Protein 3ZBH (pdb70)

CATH classification: 1.10.287.1060

Radius of gyration: 33.84 Å; Cα contacts (8 Å, |Δi|>4): 643; chains: 8; bounding box: 84×83×118 Å

Nearest PDB structures (foldseek):
  3zbh-assembly4_E  TM=1.011E+00  e=2.355E-11  Geobacillus thermodenitrificans
  3zbh-assembly2_G  TM=9.870E-01  e=6.440E-10  Geobacillus thermodenitrificans
  3o9o-assembly1_B  TM=9.271E-01  e=2.219E-05  Streptococcus agalactiae NEM316
  4j41-assembly1_A  TM=8.831E-01  e=7.360E-03  Bacillus anthracis str. Sterne
  4j41-assembly3_E  TM=8.533E-01  e=7.800E-03  Bacillus anthracis str. Sterne

Structure (mmCIF, N/CA/C/O backbone):
data_3ZBH
#
_entry.id   3ZBH
#
_cell.length_a   84.948
_cell.length_b   58.641
_cell.length_c   85.219
_cell.angle_alpha   90.00
_cell.angle_beta   112.36
_cell.angle_gamma   90.00
#
_symmetry.space_group_name_H-M   'P 1 21 1'
#
loop_
_entity.id
_entity.type
_entity.pdbx_description
1 polymer ESXA
2 non-polymer 'ACETATE ION'
3 non-polymer 'PHOSPHATE ION'
4 water water
#
loop_
_atom_site.group_PDB
_atom_site.id
_atom_site.type_symbol
_atom_site.label_atom_id
_atom_site.label_alt_id
_atom_site.label_comp_id
_atom_site.label_asym_id
_atom_site.label_entity_id
_atom_site.label_seq_id
_atom_site.pdbx_PDB_ins_code
_atom_site.Cartn_x
_atom_site.Cartn_y
_atom_site.Cartn_z
_atom_site.occupancy
_atom_site.B_iso_or_equiv
_atom_site.auth_seq_id
_atom_site.auth_comp_id
_atom_site.auth_asym_id
_atom_site.auth_atom_id
_atom_site.pdbx_PDB_model_num
ATOM 1 N N . LEU A 1 9 ? -22.883 18.627 -7.627 1.00 53.76 7 LEU A N 1
ATOM 2 C CA . LEU A 1 9 ? -22.688 17.572 -8.681 1.00 52.43 7 LEU A CA 1
ATOM 3 C C . LEU A 1 9 ? -23.978 16.797 -8.966 1.00 50.11 7 LEU A C 1
ATOM 4 O O . LEU A 1 9 ? -24.626 16.284 -8.043 1.00 45.09 7 LEU A O 1
ATOM 9 N N . THR A 1 10 ? -24.320 16.711 -10.252 1.00 47.90 8 THR A N 1
ATOM 10 C CA . THR A 1 10 ? -25.618 16.199 -10.712 1.00 48.39 8 THR A CA 1
ATOM 11 C C . THR A 1 10 ? -25.497 14.845 -11.420 1.00 47.17 8 THR A C 1
ATOM 12 O O . THR A 1 10 ? -24.430 14.523 -11.950 1.00 47.23 8 THR A O 1
ATOM 16 N N . PRO A 1 11 ? -26.592 14.051 -11.445 1.00 47.86 9 PRO A N 1
ATOM 17 C CA . PRO A 1 11 ? -26.568 12.830 -12.254 1.00 45.26 9 PRO A CA 1
ATOM 18 C C . PRO A 1 11 ? -26.129 13.127 -13.690 1.00 46.84 9 PRO A C 1
ATOM 19 O O . PRO A 1 11 ? -25.442 12.313 -14.302 1.00 42.93 9 PRO A O 1
ATOM 23 N N . GLU A 1 12 ? -26.496 14.298 -14.207 1.00 50.59 10 GLU A N 1
ATOM 24 C CA . GLU A 1 12 ? -26.085 14.688 -15.558 1.00 53.37 10 GLU A CA 1
ATOM 25 C C . GLU A 1 12 ? -24.580 14.886 -15.727 1.00 51.29 10 GLU A C 1
ATOM 26 O O . GLU A 1 12 ? -24.009 14.426 -16.713 1.00 56.18 10 GLU A O 1
ATOM 32 N N . GLU A 1 13 ? -23.955 15.568 -14.767 1.00 51.24 11 GLU A N 1
ATOM 33 C CA . GLU A 1 13 ? -22.492 15.667 -14.702 1.00 51.80 11 GLU A CA 1
ATOM 34 C C . GLU A 1 13 ? -21.869 14.274 -14.741 1.00 50.45 11 GLU A C 1
ATOM 35 O O . GLU A 1 13 ? -21.034 13.985 -15.609 1.00 48.31 11 GLU A O 1
ATOM 41 N N . LEU A 1 14 ? -22.311 13.415 -13.819 1.00 46.19 12 LEU A N 1
ATOM 42 C CA . LEU A 1 14 ? -21.773 12.063 -13.667 1.00 43.30 12 LEU A CA 1
ATOM 43 C C . LEU A 1 14 ? -21.893 11.228 -14.932 1.00 44.19 12 LEU A C 1
ATOM 44 O O . LEU A 1 14 ? -20.955 10.517 -15.296 1.00 44.24 12 LEU A O 1
ATOM 49 N N . ARG A 1 15 ? -23.038 11.312 -15.604 1.00 44.31 13 ARG A N 1
ATOM 50 C CA . ARG A 1 15 ? -23.242 10.582 -16.856 1.00 44.69 13 ARG A CA 1
ATOM 51 C C . ARG A 1 15 ? -22.341 11.065 -17.983 1.00 44.92 13 ARG A C 1
ATOM 52 O O . ARG A 1 15 ? -21.890 10.260 -18.794 1.00 47.38 13 ARG A O 1
ATOM 60 N N . GLY A 1 16 ? -22.087 12.374 -18.021 1.00 44.93 14 GLY A N 1
ATOM 61 C CA . GLY A 1 16 ? -21.165 12.971 -18.988 1.00 44.42 14 GLY A CA 1
ATOM 62 C C . GLY A 1 16 ? -19.761 12.429 -18.817 1.00 43.69 14 GLY A C 1
ATOM 63 O O . GLY A 1 16 ? -19.098 12.072 -19.801 1.00 42.94 14 GLY A O 1
ATOM 64 N N . VAL A 1 17 ? -19.312 12.355 -17.564 1.00 39.64 15 VAL A N 1
ATOM 65 C CA . VAL A 1 17 ? -18.006 11.775 -17.248 1.00 38.41 15 VAL A CA 1
ATOM 66 C C . VAL A 1 17 ? -17.985 10.258 -17.503 1.00 39.62 15 VAL A C 1
ATOM 67 O O . VAL A 1 17 ? -16.972 9.722 -17.966 1.00 39.39 15 VAL A O 1
ATOM 71 N N . ALA A 1 18 ? -19.096 9.581 -17.215 1.00 36.55 16 ALA A N 1
ATOM 72 C CA . ALA A 1 18 ? -19.218 8.152 -17.442 1.00 38.23 16 ALA A CA 1
ATOM 73 C C . ALA A 1 18 ? -18.947 7.798 -18.915 1.00 37.63 16 ALA A C 1
ATOM 74 O O . ALA A 1 18 ? -18.172 6.885 -19.201 1.00 34.78 16 ALA A O 1
ATOM 76 N N . ARG A 1 19 ? -19.574 8.531 -19.834 1.00 38.52 17 ARG A N 1
ATOM 77 C CA . ARG A 1 19 ? -19.378 8.308 -21.276 1.00 40.72 17 ARG A CA 1
ATOM 78 C C . ARG A 1 19 ? -17.996 8.673 -21.819 1.00 37.79 17 ARG A C 1
ATOM 79 O O . ARG A 1 19 ? -17.556 8.085 -22.794 1.00 38.20 17 ARG A O 1
ATOM 87 N N . GLN A 1 20 ? -17.327 9.643 -21.206 1.00 37.63 18 GLN A N 1
ATOM 88 C CA . GLN A 1 20 ? -15.924 9.931 -21.527 1.00 38.28 18 GLN A CA 1
ATOM 89 C C . GLN A 1 20 ? -15.100 8.685 -21.276 1.00 37.20 18 GLN A C 1
ATOM 90 O O . GLN A 1 20 ? -14.306 8.285 -22.133 1.00 35.33 18 GLN A O 1
ATOM 96 N N . TYR A 1 21 ? -15.287 8.080 -20.096 1.00 34.47 19 TYR A N 1
ATOM 97 C CA . TYR A 1 21 ? -14.600 6.825 -19.748 1.00 32.58 19 TYR A CA 1
ATOM 98 C C . TYR A 1 21 ? -14.953 5.661 -20.675 1.00 35.43 19 TYR A C 1
ATOM 99 O O . TYR A 1 21 ? -14.063 4.890 -21.063 1.00 33.00 19 TYR A O 1
ATOM 108 N N . ASN A 1 22 ? -16.231 5.539 -21.041 1.00 35.50 20 ASN A N 1
ATOM 109 C CA . ASN A 1 22 ? -16.650 4.498 -21.993 1.00 40.10 20 ASN A CA 1
ATOM 110 C C . ASN A 1 22 ? -16.087 4.714 -23.405 1.00 35.40 20 ASN A C 1
ATOM 111 O O . ASN A 1 22 ? -15.667 3.769 -24.046 1.00 37.60 20 ASN A O 1
ATOM 116 N N . VAL A 1 23 ? -16.077 5.958 -23.871 1.00 36.32 21 VAL A N 1
ATOM 117 C CA . VAL A 1 23 ? -15.455 6.310 -25.146 1.00 35.73 21 VAL A CA 1
ATOM 118 C C . VAL A 1 23 ? -13.961 5.925 -25.160 1.00 33.82 21 VAL A C 1
ATOM 119 O O . VAL A 1 23 ? -13.491 5.254 -26.092 1.00 31.08 21 VAL A O 1
ATOM 123 N N . GLU A 1 24 ? -13.231 6.332 -24.125 1.00 31.75 22 GLU A N 1
ATOM 124 C CA . GLU A 1 24 ? -11.779 6.046 -24.043 1.00 30.29 22 GLU A CA 1
ATOM 125 C C . GLU A 1 24 ? -11.487 4.546 -23.906 1.00 29.10 22 GLU A C 1
ATOM 126 O O . GLU A 1 24 ? -10.540 4.018 -24.530 1.00 26.76 22 GLU A O 1
ATOM 132 N N . SER A 1 25 ? -12.314 3.851 -23.119 1.00 27.32 23 SER A N 1
ATOM 133 C CA . SER A 1 25 ? -12.257 2.395 -23.070 1.00 29.19 23 SER A CA 1
ATOM 134 C C . SER A 1 25 ? -12.292 1.770 -24.473 1.00 32.24 23 SER A C 1
ATOM 135 O O . SER A 1 25 ? -11.415 0.956 -24.829 1.00 31.71 23 SER A O 1
ATOM 138 N N . SER A 1 26 ? -13.299 2.127 -25.266 1.00 34.19 24 SER A N 1
ATOM 139 C CA . SER A 1 26 ? -13.375 1.557 -26.615 1.00 37.14 24 SER A CA 1
ATOM 140 C C . SER A 1 26 ? -12.287 2.088 -27.563 1.00 33.73 24 SER A C 1
ATOM 141 O O . SER A 1 26 ? -11.819 1.339 -28.424 1.00 34.15 24 SER A O 1
ATOM 144 N N . ASN A 1 27 ? -11.883 3.351 -27.412 1.00 32.36 25 ASN A N 1
ATOM 145 C CA . ASN A 1 27 ? -10.670 3.857 -28.092 1.00 32.91 25 ASN A CA 1
ATOM 146 C C . ASN A 1 27 ? -9.411 2.983 -27.861 1.00 30.53 25 ASN A C 1
ATOM 147 O O . ASN A 1 27 ? -8.601 2.781 -28.787 1.00 28.30 25 ASN A O 1
ATOM 152 N N . VAL A 1 28 ? -9.266 2.449 -26.649 1.00 28.90 26 VAL A N 1
ATOM 153 C CA . VAL A 1 28 ? -8.124 1.596 -26.310 1.00 28.54 26 VAL A CA 1
ATOM 154 C C . VAL A 1 28 ? -8.261 0.220 -26.974 1.00 31.70 26 VAL A C 1
ATOM 155 O O . VAL A 1 28 ? -7.297 -0.313 -27.522 1.00 26.77 26 VAL A O 1
ATOM 159 N N . THR A 1 29 ? -9.455 -0.365 -26.900 1.00 30.08 27 THR A N 1
ATOM 160 C CA . THR A 1 29 ? -9.712 -1.622 -27.592 1.00 31.05 27 THR A CA 1
ATOM 161 C C . THR A 1 29 ? -9.496 -1.492 -29.077 1.00 29.86 27 THR A C 1
ATOM 162 O O . THR A 1 29 ? -8.862 -2.360 -29.685 1.00 32.37 27 THR A O 1
ATOM 166 N N . GLU A 1 30 ? -10.019 -0.417 -29.661 1.00 29.88 28 GLU A N 1
ATOM 167 C CA . GLU A 1 30 ? -9.903 -0.180 -31.093 1.00 33.50 28 GLU A CA 1
ATOM 168 C C . GLU A 1 30 ? -8.442 0.054 -31.532 1.00 32.79 28 GLU A C 1
ATOM 169 O O . GLU A 1 30 ? -8.021 -0.405 -32.615 1.00 30.30 28 GLU A O 1
ATOM 175 N N . LEU A 1 31 ? -7.689 0.751 -30.688 1.00 29.95 29 LEU A N 1
ATOM 176 C CA . LEU A 1 31 ? -6.235 0.912 -30.879 1.00 30.71 29 LEU A CA 1
ATOM 177 C C . LEU A 1 31 ? -5.492 -0.429 -30.890 1.00 30.09 29 LEU A C 1
ATOM 178 O O . LEU A 1 31 ? -4.697 -0.678 -31.798 1.00 28.55 29 LEU A O 1
ATOM 183 N N . ILE A 1 32 ? -5.740 -1.273 -29.884 1.00 29.29 30 ILE A N 1
ATOM 184 C CA . ILE A 1 32 ? -5.116 -2.591 -29.810 1.00 30.39 30 ILE A CA 1
ATOM 185 C C . ILE A 1 32 ? -5.371 -3.371 -31.095 1.00 30.97 30 ILE A C 1
ATOM 186 O O . ILE A 1 32 ? -4.468 -4.058 -31.569 1.00 26.93 30 ILE A O 1
ATOM 191 N N . ALA A 1 33 ? -6.589 -3.256 -31.649 1.00 30.51 31 ALA A N 1
ATOM 192 C CA . ALA A 1 33 ? -6.950 -3.987 -32.865 1.00 31.11 31 ALA A CA 1
ATOM 193 C C . ALA A 1 33 ? -6.170 -3.454 -34.069 1.00 29.57 31 ALA A C 1
ATOM 194 O O . ALA A 1 33 ? -5.701 -4.233 -34.915 1.00 26.23 31 ALA A O 1
ATOM 196 N N . ARG A 1 34 ? -6.010 -2.137 -34.144 1.00 25.63 32 ARG A N 1
ATOM 197 C CA . ARG A 1 34 ? -5.228 -1.564 -35.232 1.00 26.82 32 ARG A CA 1
ATOM 198 C C . ARG A 1 34 ? -3.746 -1.982 -35.120 1.00 26.30 32 ARG A C 1
ATOM 199 O O . ARG A 1 34 ? -3.107 -2.316 -36.132 1.00 26.40 32 ARG A O 1
ATOM 207 N N . LEU A 1 35 ? -3.209 -1.981 -33.898 1.00 26.50 33 LEU A N 1
ATOM 208 C CA . LEU A 1 35 ? -1.794 -2.322 -33.654 1.00 24.56 33 LEU A CA 1
ATOM 209 C C . LEU A 1 35 ? -1.523 -3.825 -33.914 1.00 25.69 33 LEU A C 1
ATOM 210 O O . LEU A 1 35 ? -0.468 -4.209 -34.401 1.00 23.52 33 LEU A O 1
ATOM 215 N N . ASP A 1 36 ? -2.495 -4.656 -33.566 1.00 26.53 34 ASP A N 1
ATOM 216 C CA . ASP A 1 36 ? -2.452 -6.089 -33.884 1.00 30.35 34 ASP A CA 1
ATOM 217 C C . ASP A 1 36 ? -2.291 -6.329 -35.373 1.00 27.75 34 ASP A C 1
ATOM 218 O O . ASP A 1 36 ? -1.420 -7.083 -35.765 1.00 33.00 34 ASP A O 1
ATOM 223 N N . GLN A 1 37 ? -3.116 -5.689 -36.188 1.00 29.07 35 GLN A N 1
ATOM 224 C CA . GLN A 1 37 ? -3.004 -5.795 -37.632 1.00 33.12 35 GLN A CA 1
ATOM 225 C C . GLN A 1 37 ? -1.644 -5.254 -38.106 1.00 31.34 35 GLN A C 1
ATOM 226 O O . GLN A 1 37 ? -0.927 -5.915 -38.875 1.00 26.79 35 GLN A O 1
ATOM 232 N N . MET A 1 38 ? -1.282 -4.067 -37.626 1.00 25.66 36 MET A N 1
ATOM 233 C CA . MET A 1 38 ? 0.015 -3.474 -37.980 1.00 25.50 36 MET A CA 1
ATOM 234 C C . MET A 1 38 ? 1.209 -4.394 -37.652 1.00 24.59 36 MET A C 1
ATOM 235 O O . MET A 1 38 ? 2.115 -4.531 -38.471 1.00 26.78 36 MET A O 1
ATOM 240 N N . SER A 1 39 ? 1.217 -4.999 -36.470 1.00 24.84 37 SER A N 1
ATOM 241 C CA . SER A 1 39 ? 2.256 -5.949 -36.097 1.00 25.92 37 SER A CA 1
ATOM 242 C C . SER A 1 39 ? 2.358 -7.129 -37.106 1.00 26.91 37 SER A C 1
ATOM 243 O O . SER A 1 39 ? 3.454 -7.554 -37.488 1.00 23.22 37 SER A O 1
ATOM 246 N N . HIS A 1 40 ? 1.204 -7.594 -37.571 1.00 27.00 38 HIS A N 1
ATOM 247 C CA . HIS A 1 40 ? 1.158 -8.669 -38.568 1.00 29.68 38 HIS A CA 1
ATOM 248 C C . HIS A 1 40 ? 1.769 -8.213 -39.863 1.00 27.13 38 HIS A C 1
ATOM 249 O O . HIS A 1 40 ? 2.624 -8.899 -40.423 1.00 26.76 38 HIS A O 1
ATOM 256 N N . THR A 1 41 ? 1.375 -7.021 -40.316 1.00 26.05 39 THR A N 1
ATOM 257 C CA . THR A 1 41 ? 1.915 -6.413 -41.521 1.00 24.14 39 THR A CA 1
ATOM 258 C C . THR A 1 41 ? 3.436 -6.261 -41.412 1.00 23.80 39 THR A C 1
ATOM 259 O O . THR A 1 41 ? 4.188 -6.582 -42.363 1.00 20.82 39 THR A O 1
ATOM 263 N N . LEU A 1 42 ? 3.894 -5.830 -40.237 1.00 23.55 40 LEU A N 1
ATOM 264 C CA . LEU A 1 42 ? 5.323 -5.575 -40.028 1.00 23.17 40 LEU A CA 1
ATOM 265 C C . LEU A 1 42 ? 6.134 -6.860 -40.144 1.00 24.24 40 LEU A C 1
ATOM 266 O O . LEU A 1 42 ? 7.209 -6.873 -40.721 1.00 22.17 40 LEU A O 1
ATOM 271 N N . GLN A 1 43 ? 5.625 -7.951 -39.598 1.00 24.31 41 GLN A N 1
ATOM 272 C CA . GLN A 1 43 ? 6.284 -9.249 -39.802 1.00 27.08 41 GLN A CA 1
ATOM 273 C C . GLN A 1 43 ? 6.539 -9.641 -41.268 1.00 24.97 41 GLN A C 1
ATOM 274 O O . GLN A 1 43 ? 7.512 -10.345 -41.560 1.00 26.41 41 GLN A O 1
ATOM 280 N N . GLY A 1 44 ? 5.686 -9.198 -42.178 1.00 23.68 42 GLY A N 1
ATOM 281 C CA . GLY A 1 44 ? 5.870 -9.435 -43.612 1.00 24.99 42 GLY A CA 1
ATOM 282 C C . GLY A 1 44 ? 6.871 -8.501 -44.290 1.00 25.09 42 GLY A C 1
ATOM 283 O O . GLY A 1 44 ? 7.340 -8.762 -45.415 1.00 26.21 42 GLY A O 1
ATOM 284 N N . ILE A 1 45 ? 7.206 -7.401 -43.622 1.00 21.33 43 ILE A N 1
ATOM 285 C CA . ILE A 1 45 ? 8.067 -6.388 -44.241 1.00 19.68 43 ILE A CA 1
ATOM 286 C C . ILE A 1 45 ? 9.516 -6.672 -43.877 1.00 18.91 43 ILE A C 1
ATOM 287 O O . ILE A 1 45 ? 10.410 -6.543 -44.725 1.00 19.22 43 ILE A O 1
ATOM 292 N N . TRP A 1 46 ? 9.744 -7.010 -42.615 1.00 18.97 44 TRP A N 1
ATOM 293 C CA . TRP A 1 46 ? 11.091 -7.171 -42.114 1.00 20.22 44 TRP A CA 1
ATOM 294 C C . TRP A 1 46 ? 11.393 -8.567 -41.643 1.00 23.51 44 TRP A C 1
ATOM 295 O O . TRP A 1 46 ? 10.503 -9.315 -41.258 1.00 22.68 44 TRP A O 1
ATOM 306 N N . GLU A 1 47 ? 12.685 -8.866 -41.606 1.00 24.55 45 GLU A N 1
ATOM 307 C CA . GLU A 1 47 ? 13.197 -10.014 -40.866 1.00 28.78 45 GLU A CA 1
ATOM 308 C C . GLU A 1 47 ? 14.423 -9.546 -40.074 1.00 29.96 45 GLU A C 1
ATOM 309 O O . GLU A 1 47 ? 14.912 -8.423 -40.270 1.00 28.77 45 GLU A O 1
ATOM 315 N N . GLY A 1 48 ? 14.920 -10.403 -39.179 1.00 30.37 46 GLY A N 1
ATOM 316 C CA . GLY A 1 48 ? 16.199 -10.157 -38.529 1.00 31.04 46 GLY A CA 1
ATOM 317 C C . GLY A 1 48 ? 15.990 -9.634 -37.126 1.00 34.35 46 GLY A C 1
ATOM 318 O O . GLY A 1 48 ? 14.876 -9.279 -36.752 1.00 33.79 46 GLY A O 1
ATOM 319 N N . ALA A 1 49 ? 17.072 -9.557 -36.355 1.00 34.78 47 ALA A N 1
ATOM 320 C CA . ALA A 1 49 ? 16.970 -9.310 -34.921 1.00 34.89 47 ALA A CA 1
ATOM 321 C C . ALA A 1 49 ? 16.334 -7.968 -34.514 1.00 31.92 47 ALA A C 1
ATOM 322 O O . ALA A 1 49 ? 15.672 -7.891 -33.488 1.00 32.32 47 ALA A O 1
ATOM 324 N N . SER A 1 50 ? 16.534 -6.911 -35.292 1.00 33.60 48 SER A N 1
ATOM 325 C CA . SER A 1 50 ? 15.906 -5.631 -34.944 1.00 31.78 48 SER A CA 1
ATOM 326 C C . SER A 1 50 ? 14.384 -5.679 -34.995 1.00 29.90 48 SER A C 1
ATOM 327 O O . SER A 1 50 ? 13.709 -5.164 -34.084 1.00 27.35 48 SER A O 1
ATOM 330 N N . SER A 1 51 ? 13.838 -6.306 -36.039 1.00 28.54 49 SER A N 1
ATOM 331 C CA . SER A 1 51 ? 12.378 -6.510 -36.115 1.00 31.63 49 SER A CA 1
ATOM 332 C C . SER A 1 51 ? 11.834 -7.449 -35.029 1.00 31.05 49 SER A C 1
ATOM 333 O O . SER A 1 51 ? 10.761 -7.197 -34.477 1.00 29.79 49 SER A O 1
ATOM 336 N N A GLU A 1 52 ? 12.560 -8.530 -34.746 0.50 29.77 50 GLU A N 1
ATOM 337 N N B GLU A 1 52 ? 12.537 -8.539 -34.724 0.50 31.31 50 GLU A N 1
ATOM 338 C CA A GLU A 1 52 ? 12.180 -9.446 -33.667 0.50 29.12 50 GLU A CA 1
ATOM 339 C CA B GLU A 1 52 ? 12.052 -9.405 -33.642 0.50 31.43 50 GLU A CA 1
ATOM 340 C C A GLU A 1 52 ? 12.106 -8.729 -32.305 0.50 28.08 50 GLU A C 1
ATOM 341 C C B GLU A 1 52 ? 12.070 -8.698 -32.278 0.50 29.29 50 GLU A C 1
ATOM 342 O O A GLU A 1 52 ? 11.188 -8.968 -31.516 0.50 27.01 50 GLU A O 1
ATOM 343 O O B GLU A 1 52 ? 11.184 -8.924 -31.451 0.50 27.79 50 GLU A O 1
ATOM 354 N N . ALA A 1 53 ? 13.063 -7.838 -32.054 1.00 28.76 51 ALA A N 1
ATOM 355 C CA . ALA A 1 53 ? 13.130 -7.064 -30.797 1.00 29.60 51 ALA A CA 1
ATOM 356 C C . ALA A 1 53 ? 11.961 -6.072 -30.700 1.00 29.46 51 ALA A C 1
ATOM 357 O O . ALA A 1 53 ? 11.391 -5.891 -29.615 1.00 28.38 51 ALA A O 1
ATOM 359 N N . PHE A 1 54 ? 11.597 -5.456 -31.833 1.00 27.47 52 PHE A N 1
ATOM 360 C CA . PHE A 1 54 ? 10.424 -4.562 -31.881 1.00 25.75 52 PHE A CA 1
ATOM 361 C C . PHE A 1 54 ? 9.145 -5.358 -31.594 1.00 25.18 52 PHE A C 1
ATOM 362 O O . PHE A 1 54 ? 8.274 -4.934 -30.844 1.00 22.17 52 PHE A O 1
ATOM 370 N N . ILE A 1 55 ? 9.020 -6.534 -32.192 1.00 23.44 53 ILE A N 1
ATOM 371 C CA . ILE A 1 55 ? 7.768 -7.270 -32.067 1.00 25.67 53 ILE A CA 1
ATOM 372 C C . ILE A 1 55 ? 7.615 -7.788 -30.643 1.00 26.56 53 ILE A C 1
ATOM 373 O O . ILE A 1 55 ? 6.501 -7.824 -30.099 1.00 26.40 53 ILE A O 1
ATOM 378 N N . GLN A 1 56 ? 8.737 -8.190 -30.047 1.00 27.02 54 GLN A N 1
ATOM 379 C CA . GLN A 1 56 ? 8.748 -8.682 -28.665 1.00 30.17 54 GLN A CA 1
ATOM 380 C C . GLN A 1 56 ? 8.399 -7.569 -27.667 1.00 28.06 54 GLN A C 1
ATOM 381 O O . GLN A 1 56 ? 7.809 -7.817 -26.627 1.00 26.37 54 GLN A O 1
ATOM 387 N N . GLN A 1 57 ? 8.763 -6.344 -27.998 1.00 26.55 55 GLN A N 1
ATOM 388 C CA . GLN A 1 57 ? 8.381 -5.193 -27.164 1.00 26.03 55 GLN A CA 1
ATOM 389 C C . GLN A 1 57 ? 6.874 -4.953 -27.225 1.00 25.20 55 GLN A C 1
ATOM 390 O O . GLN A 1 57 ? 6.247 -4.733 -26.188 1.00 27.86 55 GLN A O 1
ATOM 396 N N . TYR A 1 58 ? 6.289 -5.008 -28.426 1.00 23.31 56 TYR A N 1
ATOM 397 C CA . TYR A 1 58 ? 4.854 -4.869 -28.597 1.00 26.08 56 TYR A CA 1
ATOM 398 C C . TYR A 1 58 ? 4.089 -5.932 -27.800 1.00 29.03 56 TYR A C 1
ATOM 399 O O . TYR A 1 58 ? 3.090 -5.625 -27.123 1.00 26.56 56 TYR A O 1
ATOM 408 N N . GLN A 1 59 ? 4.553 -7.186 -27.894 1.00 30.13 57 GLN A N 1
ATOM 409 C CA . GLN A 1 59 ? 3.959 -8.268 -27.098 1.00 32.95 57 GLN A CA 1
ATOM 410 C C . GLN A 1 59 ? 4.111 -8.047 -25.604 1.00 30.91 57 GLN A C 1
ATOM 411 O O . GLN A 1 59 ? 3.233 -8.390 -24.856 1.00 30.90 57 GLN A O 1
ATOM 417 N N . GLU A 1 60 ? 5.229 -7.483 -25.162 1.00 31.65 58 GLU A N 1
ATOM 418 C CA . GLU A 1 60 ? 5.407 -7.191 -23.746 1.00 33.93 58 GLU A CA 1
ATOM 419 C C . GLU A 1 60 ? 4.483 -6.065 -23.216 1.00 33.50 58 GLU A C 1
ATOM 420 O O . GLU A 1 60 ? 4.118 -6.064 -22.044 1.00 30.89 58 GLU A O 1
ATOM 426 N N . LEU A 1 61 ? 4.106 -5.128 -24.084 1.00 30.31 59 LEU A N 1
ATOM 427 C CA . LEU A 1 61 ? 3.323 -3.953 -23.678 1.00 29.97 59 LEU A CA 1
ATOM 428 C C . LEU A 1 61 ? 1.800 -4.145 -23.823 1.00 30.10 59 LEU A C 1
ATOM 429 O O . LEU A 1 61 ? 0.993 -3.564 -23.058 1.00 28.32 59 LEU A O 1
ATOM 434 N N . ARG A 1 62 ? 1.414 -4.973 -24.798 1.00 31.55 60 ARG A N 1
ATOM 435 C CA . ARG A 1 62 ? 0.020 -5.283 -25.100 1.00 33.78 60 ARG A CA 1
ATOM 436 C C . ARG A 1 62 ? -0.863 -5.595 -23.865 1.00 33.06 60 ARG A C 1
ATOM 437 O O . ARG A 1 62 ? -1.943 -5.016 -23.757 1.00 33.91 60 ARG A O 1
ATOM 445 N N . PRO A 1 63 ? -0.410 -6.475 -22.941 1.00 32.64 61 PRO A N 1
ATOM 446 C CA . PRO A 1 63 ? -1.232 -6.774 -21.737 1.00 34.14 61 PRO A CA 1
ATOM 447 C C . PRO A 1 63 ? -1.637 -5.519 -20.941 1.00 33.24 61 PRO A C 1
ATOM 448 O O . PRO A 1 63 ? -2.769 -5.431 -20.456 1.00 33.17 61 PRO A O 1
ATOM 452 N N . SER A 1 64 ? -0.723 -4.557 -20.821 1.00 30.96 62 SER A N 1
ATOM 453 C CA . SER A 1 64 ? -1.054 -3.257 -20.179 1.00 29.44 62 SER A CA 1
ATOM 454 C C . SER A 1 64 ? -2.191 -2.501 -20.833 1.00 27.42 62 SER A C 1
ATOM 455 O O . SER A 1 64 ? -3.001 -1.891 -20.137 1.00 27.20 62 SER A O 1
ATOM 458 N N . PHE A 1 65 ? -2.255 -2.535 -22.165 1.00 26.10 63 PHE A N 1
ATOM 459 C CA . PHE A 1 65 ? -3.354 -1.939 -22.916 1.00 26.64 63 PHE A CA 1
ATOM 460 C C . PHE A 1 65 ? -4.695 -2.630 -22.681 1.00 27.97 63 PHE A C 1
ATOM 461 O O . PHE A 1 65 ? -5.725 -1.960 -22.547 1.00 25.19 63 PHE A O 1
ATOM 469 N N . GLU A 1 66 ? -4.691 -3.970 -22.655 1.00 28.91 64 GLU A N 1
ATOM 470 C CA . GLU A 1 66 ? -5.917 -4.714 -22.343 1.00 29.66 64 GLU A CA 1
ATOM 471 C C . GLU A 1 66 ? -6.423 -4.346 -20.950 1.00 29.40 64 GLU A C 1
ATOM 472 O O . GLU A 1 66 ? -7.615 -4.071 -20.789 1.00 27.94 64 GLU A O 1
ATOM 478 N N . LYS A 1 67 ? -5.518 -4.295 -19.972 1.00 31.33 65 LYS A N 1
ATOM 479 C CA . LYS A 1 67 ? -5.856 -3.910 -18.596 1.00 33.68 65 LYS A CA 1
ATOM 480 C C . LYS A 1 67 ? -6.454 -2.496 -18.542 1.00 33.72 65 LYS A C 1
ATOM 481 O O . LYS A 1 67 ? -7.475 -2.272 -17.875 1.00 32.83 65 LYS A O 1
ATOM 487 N N . MET A 1 68 ? -5.833 -1.559 -19.258 1.00 28.42 66 MET A N 1
ATOM 488 C CA . MET A 1 68 ? -6.365 -0.181 -19.312 1.00 29.42 66 MET A CA 1
ATOM 489 C C . MET A 1 68 ? -7.788 -0.147 -19.834 1.00 29.15 66 MET A C 1
ATOM 490 O O . MET A 1 68 ? -8.638 0.490 -19.242 1.00 27.41 66 MET A O 1
ATOM 495 N N . ALA A 1 69 ? -8.075 -0.839 -20.940 1.00 29.45 67 ALA A N 1
ATOM 496 C CA . ALA A 1 69 ? -9.456 -0.848 -21.439 1.00 28.65 67 ALA A CA 1
ATOM 497 C C . ALA A 1 69 ? -10.432 -1.405 -20.391 1.00 30.12 67 ALA A C 1
ATOM 498 O O . ALA A 1 69 ? -11.535 -0.874 -20.269 1.00 29.24 67 ALA A O 1
ATOM 500 N N . VAL A 1 70 ? -10.020 -2.450 -19.661 1.00 29.25 68 VAL A N 1
ATOM 501 C CA . VAL A 1 70 ? -10.853 -3.016 -18.596 1.00 31.45 68 VAL A CA 1
ATOM 502 C C . VAL A 1 70 ? -11.074 -1.964 -17.489 1.00 31.56 68 VAL A C 1
ATOM 503 O O . VAL A 1 70 ? -12.220 -1.672 -17.138 1.00 31.54 68 VAL A O 1
ATOM 507 N N . LEU A 1 71 ? -9.977 -1.379 -16.982 1.00 32.62 69 LEU A N 1
ATOM 508 C CA . LEU A 1 71 ? -10.066 -0.322 -15.970 1.00 31.31 69 LEU A CA 1
ATOM 509 C C . LEU A 1 71 ? -11.019 0.811 -16.362 1.00 30.13 69 LEU A C 1
ATOM 510 O O . LEU A 1 71 ? -11.892 1.196 -15.558 1.00 30.04 69 LEU A O 1
ATOM 515 N N . LEU A 1 72 ? -10.878 1.340 -17.583 1.00 28.31 70 LEU A N 1
ATOM 516 C CA . LEU A 1 72 ? -11.715 2.447 -18.041 1.00 28.23 70 LEU A CA 1
ATOM 517 C C . LEU A 1 72 ? -13.189 2.095 -18.127 1.00 31.38 70 LEU A C 1
ATOM 518 O O . LEU A 1 72 ? -14.064 2.908 -17.799 1.00 28.12 70 LEU A O 1
ATOM 523 N N . ASN A 1 73 ? -13.473 0.874 -18.566 1.00 32.48 71 ASN A N 1
ATOM 524 C CA . ASN A 1 73 ? -14.854 0.445 -18.652 1.00 33.32 71 ASN A CA 1
ATOM 525 C C . ASN A 1 73 ? -15.538 0.328 -17.279 1.00 32.73 71 ASN A C 1
ATOM 526 O O . ASN A 1 73 ? -16.723 0.697 -17.147 1.00 31.76 71 ASN A O 1
ATOM 531 N N . GLU A 1 74 ? -14.809 -0.208 -16.292 1.00 31.92 72 GLU A N 1
ATOM 532 C CA . GLU A 1 74 ? -15.296 -0.338 -14.921 1.00 34.98 72 GLU A CA 1
ATOM 533 C C . GLU A 1 74 ? -15.629 1.044 -14.345 1.00 34.30 72 GLU A C 1
ATOM 534 O O . GLU A 1 74 ? -16.690 1.230 -13.748 1.00 32.10 72 GLU A O 1
ATOM 540 N N . VAL A 1 75 ? -14.732 2.011 -14.536 1.00 31.09 73 VAL A N 1
ATOM 541 C CA . VAL A 1 75 ? -14.993 3.370 -14.052 1.00 30.06 73 VAL A CA 1
ATOM 542 C C . VAL A 1 75 ? -16.275 3.903 -14.690 1.00 31.47 73 VAL A C 1
ATOM 543 O O . VAL A 1 75 ? -17.123 4.449 -13.994 1.00 31.83 73 VAL A O 1
ATOM 547 N N . GLY A 1 76 ? -16.434 3.695 -15.994 1.00 30.29 74 GLY A N 1
ATOM 548 C CA . GLY A 1 76 ? -17.604 4.178 -16.732 1.00 32.20 74 GLY A CA 1
ATOM 549 C C . GLY A 1 76 ? -18.901 3.593 -16.193 1.00 36.03 74 GLY A C 1
ATOM 550 O O . GLY A 1 76 ? -19.863 4.336 -15.905 1.00 35.27 74 GLY A O 1
ATOM 551 N N . GLN A 1 77 ? -18.930 2.265 -16.059 1.00 34.39 75 GLN A N 1
ATOM 552 C CA . GLN A 1 77 ? -20.060 1.565 -15.452 1.00 37.73 75 GLN A CA 1
ATOM 553 C C . GLN A 1 77 ? -20.401 2.091 -14.045 1.00 35.69 75 GLN A C 1
ATOM 554 O O . GLN A 1 77 ? -21.577 2.285 -13.738 1.00 35.54 75 GLN A O 1
ATOM 560 N N . GLN A 1 78 ? -19.384 2.314 -13.213 1.00 33.65 76 GLN A N 1
ATOM 561 C CA . GLN A 1 78 ? -19.575 2.772 -11.826 1.00 32.73 76 GLN A CA 1
ATOM 562 C C . GLN A 1 78 ? -20.095 4.196 -11.764 1.00 33.91 76 GLN A C 1
ATOM 563 O O . GLN A 1 78 ? -20.874 4.545 -10.860 1.00 30.70 76 GLN A O 1
ATOM 569 N N . LEU A 1 79 ? -19.638 5.028 -12.704 1.00 32.30 77 LEU A N 1
ATOM 570 C CA . LEU A 1 79 ? -20.115 6.414 -12.780 1.00 34.00 77 LEU A CA 1
ATOM 571 C C . LEU A 1 79 ? -21.586 6.412 -13.197 1.00 36.56 77 LEU A C 1
ATOM 572 O O . LEU A 1 79 ? -22.416 7.094 -12.576 1.00 32.62 77 LEU A O 1
ATOM 577 N N . HIS A 1 80 ? -21.910 5.626 -14.228 1.00 37.05 78 HIS A N 1
ATOM 578 C CA . HIS A 1 80 ? -23.302 5.399 -14.612 1.00 39.64 78 HIS A CA 1
ATOM 579 C C . HIS A 1 80 ? -24.134 4.960 -13.436 1.00 37.69 78 HIS A C 1
ATOM 580 O O . HIS A 1 80 ? -25.200 5.542 -13.184 1.00 37.38 78 HIS A O 1
ATOM 587 N N . ASN A 1 81 ? -23.647 3.959 -12.701 1.00 36.23 79 ASN A N 1
ATOM 588 C CA . ASN A 1 81 ? -24.324 3.447 -11.507 1.00 37.62 79 ASN A CA 1
ATOM 589 C C . ASN A 1 81 ? -24.592 4.548 -10.483 1.00 39.49 79 ASN A C 1
ATOM 590 O O . ASN A 1 81 ? -25.721 4.691 -10.022 1.00 35.95 79 ASN A O 1
ATOM 595 N N . SER A 1 82 ? -23.547 5.317 -10.145 1.00 38.32 80 SER A N 1
ATOM 596 C CA . SER A 1 82 ? -23.646 6.462 -9.213 1.00 37.65 80 SER A CA 1
ATOM 597 C C . SER A 1 82 ? -24.716 7.471 -9.601 1.00 36.35 80 SER A C 1
ATOM 598 O O . SER A 1 82 ? -25.487 7.940 -8.740 1.00 35.82 80 SER A O 1
ATOM 601 N N . ALA A 1 83 ? -24.748 7.811 -10.889 1.00 32.07 81 ALA A N 1
ATOM 602 C CA . ALA A 1 83 ? -25.662 8.807 -11.410 1.00 33.85 81 ALA A CA 1
ATOM 603 C C . ALA A 1 83 ? -27.109 8.433 -11.096 1.00 35.70 81 ALA A C 1
ATOM 604 O O . ALA A 1 83 ? -27.890 9.284 -10.629 1.00 35.52 81 ALA A O 1
ATOM 606 N N . THR A 1 84 ? -27.427 7.159 -11.351 1.00 33.25 82 THR A N 1
ATOM 607 C CA . THR A 1 84 ? -28.764 6.582 -11.190 1.00 37.42 82 THR A CA 1
ATOM 608 C C . THR A 1 84 ? -29.162 6.607 -9.723 1.00 36.79 82 THR A C 1
ATOM 609 O O . THR A 1 84 ? -30.252 7.070 -9.382 1.00 36.99 82 THR A O 1
ATOM 613 N N . ILE A 1 85 ? -28.256 6.127 -8.875 1.00 34.87 83 ILE A N 1
ATOM 614 C CA . ILE A 1 85 ? -28.441 6.104 -7.435 1.00 36.96 83 ILE A CA 1
ATOM 615 C C . ILE A 1 85 ? -28.760 7.497 -6.895 1.00 36.96 83 ILE A C 1
ATOM 616 O O . ILE A 1 85 ? -29.701 7.662 -6.137 1.00 34.56 83 ILE A O 1
ATOM 621 N N . LEU A 1 86 ? -27.963 8.484 -7.291 1.00 34.01 84 LEU A N 1
ATOM 622 C CA . LEU A 1 86 ? -28.164 9.855 -6.874 1.00 33.23 84 LEU A CA 1
ATOM 623 C C . LEU A 1 86 ? -29.511 10.412 -7.359 1.00 34.57 84 LEU A C 1
ATOM 624 O O . LEU A 1 86 ? -30.212 11.125 -6.616 1.00 30.05 84 LEU A O 1
ATOM 629 N N . GLU A 1 87 ? -29.848 10.101 -8.615 1.00 33.82 85 GLU A N 1
ATOM 630 C CA . GLU A 1 87 ? -31.076 10.583 -9.256 1.00 37.16 85 GLU A CA 1
ATOM 631 C C . GLU A 1 87 ? -32.309 10.061 -8.506 1.00 36.84 85 GLU A C 1
ATOM 632 O O . GLU A 1 87 ? -33.280 10.797 -8.242 1.00 33.00 85 GLU A O 1
ATOM 638 N N . ASP A 1 88 ? -32.244 8.776 -8.174 1.00 36.76 86 ASP A N 1
ATOM 639 C CA . ASP A 1 88 ? -33.340 8.063 -7.552 1.00 39.60 86 ASP A CA 1
ATOM 640 C C . ASP A 1 88 ? -33.441 8.430 -6.063 1.00 38.31 86 ASP A C 1
ATOM 641 O O . ASP A 1 88 ? -34.542 8.598 -5.548 1.00 41.02 86 ASP A O 1
ATOM 646 N N . THR A 1 89 ? -32.294 8.539 -5.393 1.00 35.07 87 THR A N 1
ATOM 647 C CA . THR A 1 89 ? -32.207 8.993 -3.997 1.00 35.33 87 THR A CA 1
ATOM 648 C C . THR A 1 89 ? -32.775 10.408 -3.844 1.00 34.80 87 THR A C 1
ATOM 649 O O . THR A 1 89 ? -33.513 10.680 -2.896 1.00 35.07 87 THR A O 1
ATOM 653 N N . ASP A 1 90 ? -32.424 11.299 -4.768 1.00 33.94 88 ASP A N 1
ATOM 654 C CA . ASP A 1 90 ? -32.945 12.671 -4.748 1.00 36.92 88 ASP A CA 1
ATOM 655 C C . ASP A 1 90 ? -34.458 12.735 -5.009 1.00 36.82 88 ASP A C 1
ATOM 656 O O . ASP A 1 90 ? -35.173 13.496 -4.358 1.00 34.03 88 ASP A O 1
ATOM 661 N N . GLN A 1 91 ? -34.937 11.939 -5.959 1.00 40.34 89 GLN A N 1
ATOM 662 C CA . GLN A 1 91 ? -36.367 11.877 -6.269 1.00 43.99 89 GLN A CA 1
ATOM 663 C C . GLN A 1 91 ? -37.195 11.368 -5.080 1.00 43.64 89 GLN A C 1
ATOM 664 O O . GLN A 1 91 ? -38.233 11.950 -4.735 1.00 42.12 89 GLN A O 1
ATOM 670 N N . GLN A 1 92 ? -36.724 10.283 -4.475 1.00 41.65 90 GLN A N 1
ATOM 671 C CA . GLN A 1 92 ? -37.301 9.712 -3.264 1.00 44.90 90 GLN A CA 1
ATOM 672 C C . GLN A 1 92 ? -37.307 10.716 -2.100 1.00 44.09 90 GLN A C 1
ATOM 673 O O . GLN A 1 92 ? -38.319 10.852 -1.409 1.00 45.43 90 GLN A O 1
ATOM 679 N N . ILE A 1 93 ? -36.195 11.422 -1.896 1.00 40.39 91 ILE A N 1
ATOM 680 C CA . ILE A 1 93 ? -36.120 12.478 -0.868 1.00 41.07 91 ILE A CA 1
ATOM 681 C C . ILE A 1 93 ? -37.114 13.612 -1.148 1.00 39.07 91 ILE A C 1
ATOM 682 O O . ILE A 1 93 ? -37.865 14.004 -0.262 1.00 40.79 91 ILE A O 1
ATOM 687 N N . ALA A 1 94 ? -37.124 14.130 -2.372 1.00 38.36 92 ALA A N 1
ATOM 688 C CA . ALA A 1 94 ? -38.099 15.153 -2.748 1.00 39.68 92 ALA A CA 1
ATOM 689 C C . ALA A 1 94 ? -39.509 14.694 -2.373 1.00 41.18 92 ALA A C 1
ATOM 690 O O . ALA A 1 94 ? -40.249 15.445 -1.728 1.00 38.75 92 ALA A O 1
ATOM 692 N N . SER A 1 95 ? -39.843 13.447 -2.728 1.00 40.45 93 SER A N 1
ATOM 693 C CA . SER A 1 95 ? -41.155 12.858 -2.432 1.00 45.58 93 SER A CA 1
ATOM 694 C C . SER A 1 95 ? -41.487 12.836 -0.952 1.00 47.52 93 SER A C 1
ATOM 695 O O . SER A 1 95 ? -42.596 13.216 -0.561 1.00 47.01 93 SER A O 1
ATOM 698 N N . GLN A 1 96 ? -40.532 12.368 -0.147 1.00 47.31 94 GLN A N 1
ATOM 699 C CA . GLN A 1 96 ? -40.674 12.306 1.296 1.00 48.64 94 GLN A CA 1
ATOM 700 C C . GLN A 1 96 ? -41.093 13.655 1.853 1.00 51.25 94 GLN A C 1
ATOM 701 O O . GLN A 1 96 ? -42.107 13.760 2.531 1.00 49.42 94 GLN A O 1
ATOM 707 N N . ILE A 1 97 ? -40.295 14.676 1.545 1.00 52.04 95 ILE A N 1
ATOM 708 C CA . ILE A 1 97 ? -40.445 16.019 2.107 1.00 60.65 95 ILE A CA 1
ATOM 709 C C . ILE A 1 97 ? -41.777 16.671 1.714 1.00 61.34 95 ILE A C 1
ATOM 710 O O . ILE A 1 97 ? -42.380 17.391 2.515 1.00 63.79 95 ILE A O 1
ATOM 715 N N . ARG A 1 98 ? -42.223 16.415 0.485 1.00 60.03 96 ARG A N 1
ATOM 716 C CA . ARG A 1 98 ? -43.528 16.882 0.016 1.00 59.38 96 ARG A CA 1
ATOM 717 C C . ARG A 1 98 ? -44.651 16.084 0.675 1.00 58.16 96 ARG A C 1
ATOM 718 O O . ARG A 1 98 ? -45.778 16.568 0.791 1.00 55.41 96 ARG A O 1
ATOM 726 N N . VAL B 1 6 ? 3.268 -14.344 -51.865 1.00 53.60 4 VAL B N 1
ATOM 727 C CA . VAL B 1 6 ? 4.145 -13.412 -51.096 1.00 50.46 4 VAL B CA 1
ATOM 728 C C . VAL B 1 6 ? 4.195 -12.039 -51.784 1.00 49.55 4 VAL B C 1
ATOM 729 O O . VAL B 1 6 ? 4.051 -11.939 -53.003 1.00 53.17 4 VAL B O 1
ATOM 733 N N . ILE B 1 7 ? 4.421 -10.992 -50.994 1.00 45.42 5 ILE B N 1
ATOM 734 C CA . ILE B 1 7 ? 4.412 -9.632 -51.498 1.00 38.75 5 ILE B CA 1
ATOM 735 C C . ILE B 1 7 ? 5.793 -9.250 -52.034 1.00 35.24 5 ILE B C 1
ATOM 736 O O . ILE B 1 7 ? 6.825 -9.445 -51.374 1.00 31.83 5 ILE B O 1
ATOM 741 N N . ARG B 1 8 ? 5.809 -8.694 -53.231 1.00 28.70 6 ARG B N 1
ATOM 742 C CA . ARG B 1 8 ? 6.971 -7.991 -53.703 1.00 28.19 6 ARG B CA 1
ATOM 743 C C . ARG B 1 8 ? 6.895 -6.554 -53.169 1.00 28.17 6 ARG B C 1
ATOM 744 O O . ARG B 1 8 ? 6.171 -5.729 -53.706 1.00 24.92 6 ARG B O 1
ATOM 752 N N . LEU B 1 9 ? 7.649 -6.265 -52.110 1.00 24.79 7 LEU B N 1
ATOM 753 C CA . LEU B 1 9 ? 7.460 -4.999 -51.372 1.00 24.04 7 LEU B CA 1
ATOM 754 C C . LEU B 1 9 ? 7.842 -3.763 -52.163 1.00 22.79 7 LEU B C 1
ATOM 755 O O . LEU B 1 9 ? 8.801 -3.793 -52.950 1.00 20.34 7 LEU B O 1
ATOM 760 N N . THR B 1 10 ? 7.119 -2.659 -51.906 1.00 20.28 8 THR B N 1
ATOM 761 C CA . THR B 1 10 ? 7.438 -1.370 -52.523 1.00 21.50 8 THR B CA 1
ATOM 762 C C . THR B 1 10 ? 7.711 -0.260 -51.478 1.00 21.05 8 THR B C 1
ATOM 763 O O . THR B 1 10 ? 7.233 -0.325 -50.345 1.00 21.92 8 THR B O 1
ATOM 767 N N . PRO B 1 11 ? 8.457 0.772 -51.871 1.00 22.49 9 PRO B N 1
ATOM 768 C CA . PRO B 1 11 ? 8.707 1.879 -50.949 1.00 23.88 9 PRO B CA 1
ATOM 769 C C . PRO B 1 11 ? 7.418 2.564 -50.481 1.00 23.34 9 PRO B C 1
ATOM 770 O O . PRO B 1 11 ? 7.336 2.925 -49.312 1.00 23.44 9 PRO B O 1
ATOM 774 N N A GLU B 1 12 ? 6.431 2.728 -51.359 0.50 23.10 10 GLU B N 1
ATOM 775 N N B GLU B 1 12 ? 6.437 2.708 -51.381 0.50 22.41 10 GLU B N 1
ATOM 776 C CA A GLU B 1 12 ? 5.164 3.363 -50.942 0.50 24.54 10 GLU B CA 1
ATOM 777 C CA B GLU B 1 12 ? 5.103 3.282 -51.049 0.50 23.50 10 GLU B CA 1
ATOM 778 C C A GLU B 1 12 ? 4.393 2.531 -49.918 0.50 22.97 10 GLU B C 1
ATOM 779 C C B GLU B 1 12 ? 4.441 2.525 -49.923 0.50 22.28 10 GLU B C 1
ATOM 780 O O A GLU B 1 12 ? 3.787 3.087 -49.011 0.50 22.31 10 GLU B O 1
ATOM 781 O O B GLU B 1 12 ? 3.951 3.117 -48.971 0.50 21.56 10 GLU B O 1
ATOM 792 N N . GLU B 1 13 ? 4.418 1.207 -50.053 1.00 22.16 11 GLU B N 1
ATOM 793 C CA . GLU B 1 13 ? 3.827 0.341 -49.033 1.00 22.60 11 GLU B CA 1
ATOM 794 C C . GLU B 1 13 ? 4.469 0.583 -47.684 1.00 20.76 11 GLU B C 1
ATOM 795 O O . GLU B 1 13 ? 3.782 0.711 -46.682 1.00 20.75 11 GLU B O 1
ATOM 801 N N . LEU B 1 14 ? 5.801 0.603 -47.657 1.00 21.27 12 LEU B N 1
ATOM 802 C CA . LEU B 1 14 ? 6.537 0.817 -46.409 1.00 22.08 12 LEU B CA 1
ATOM 803 C C . LEU B 1 14 ? 6.268 2.184 -45.786 1.00 21.90 12 LEU B C 1
ATOM 804 O O . LEU B 1 14 ? 6.134 2.293 -44.570 1.00 21.88 12 LEU B O 1
ATOM 809 N N . ARG B 1 15 ? 6.240 3.225 -46.616 1.00 23.10 13 ARG B N 1
ATOM 810 C CA . ARG B 1 15 ? 5.930 4.571 -46.109 1.00 22.51 13 ARG B CA 1
ATOM 811 C C . ARG B 1 15 ? 4.513 4.663 -45.568 1.00 21.75 13 ARG B C 1
ATOM 812 O O . ARG B 1 15 ? 4.265 5.351 -44.578 1.00 21.30 13 ARG B O 1
ATOM 820 N N . GLY B 1 16 ? 3.582 4.029 -46.269 1.00 22.56 14 GLY B N 1
ATOM 821 C CA . GLY B 1 16 ? 2.199 3.888 -45.775 1.00 22.41 14 GLY B CA 1
ATOM 822 C C . GLY B 1 16 ? 2.128 3.308 -44.366 1.00 23.06 14 GLY B C 1
ATOM 823 O O . GLY B 1 16 ? 1.403 3.812 -43.491 1.00 21.07 14 GLY B O 1
ATOM 824 N N . VAL B 1 17 ? 2.852 2.220 -44.150 1.00 21.52 15 VAL B N 1
ATOM 825 C CA . VAL B 1 17 ? 2.874 1.585 -42.849 1.00 21.51 15 VAL B CA 1
ATOM 826 C C . VAL B 1 17 ? 3.640 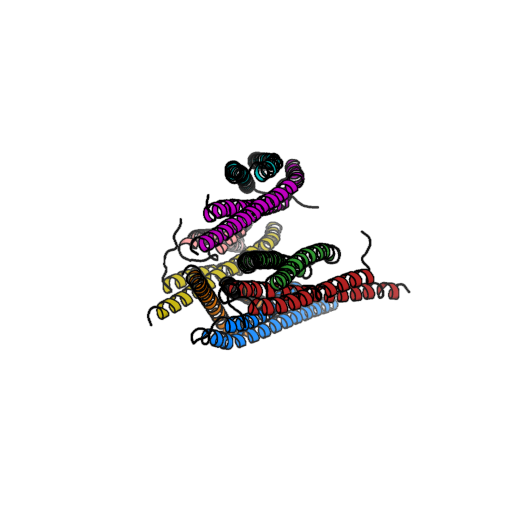2.443 -41.826 1.00 20.19 15 VAL B C 1
ATOM 827 O O . VAL B 1 17 ? 3.229 2.526 -40.670 1.00 19.30 15 VAL B O 1
ATOM 831 N N . ALA B 1 18 ? 4.707 3.101 -42.267 1.00 18.88 16 ALA B N 1
ATOM 832 C CA . ALA B 1 18 ? 5.435 4.021 -41.376 1.00 20.35 16 ALA B CA 1
ATOM 833 C C . ALA B 1 18 ? 4.491 5.117 -40.863 1.00 21.09 16 ALA B C 1
ATOM 834 O O . ALA B 1 18 ? 4.502 5.456 -39.687 1.00 20.13 16 ALA B O 1
ATOM 836 N N . ARG B 1 19 ? 3.668 5.652 -41.756 1.00 22.40 17 ARG B N 1
ATOM 837 C CA . ARG B 1 19 ? 2.726 6.711 -41.354 1.00 23.80 17 ARG B CA 1
ATOM 838 C C . ARG B 1 19 ? 1.700 6.223 -40.350 1.00 21.57 17 ARG B C 1
ATOM 839 O O . ARG B 1 19 ? 1.344 6.943 -39.429 1.00 23.01 17 ARG B O 1
ATOM 847 N N . GLN B 1 20 ? 1.255 4.984 -40.478 1.00 21.57 18 GLN B N 1
ATOM 848 C CA . GLN B 1 20 ? 0.358 4.382 -39.484 1.00 22.29 18 GLN B CA 1
ATOM 849 C C . GLN B 1 20 ? 1.008 4.303 -38.120 1.00 23.30 18 GLN B C 1
ATOM 850 O O . GLN B 1 20 ? 0.380 4.635 -37.096 1.00 22.42 18 GLN B O 1
ATOM 856 N N . TYR B 1 21 ? 2.249 3.824 -38.077 1.00 19.75 19 TYR B N 1
ATOM 857 C CA . TYR B 1 21 ? 2.973 3.797 -36.802 1.00 20.28 19 TYR B CA 1
ATOM 858 C C . TYR B 1 21 ? 3.107 5.197 -36.150 1.00 20.96 19 TYR B C 1
ATOM 859 O O . TYR B 1 21 ? 2.898 5.349 -34.924 1.00 19.91 19 TYR B O 1
ATOM 868 N N . ASN B 1 22 ? 3.426 6.212 -36.954 1.00 19.66 20 ASN B N 1
ATOM 869 C CA . ASN B 1 22 ? 3.520 7.577 -36.381 1.00 21.40 20 ASN B CA 1
ATOM 870 C C . ASN B 1 22 ? 2.170 8.136 -35.976 1.00 22.32 20 ASN B C 1
ATOM 871 O O . ASN B 1 22 ? 2.049 8.785 -34.942 1.00 23.54 20 ASN B O 1
ATOM 876 N N . VAL B 1 23 ? 1.144 7.861 -36.773 1.00 21.21 21 VAL B N 1
ATOM 877 C CA . VAL B 1 23 ? -0.211 8.209 -36.369 1.00 23.53 21 VAL B CA 1
ATOM 878 C C . VAL B 1 23 ? -0.597 7.534 -35.043 1.00 24.15 21 VAL B C 1
ATOM 879 O O . VAL B 1 23 ? -1.135 8.182 -34.118 1.00 24.60 21 VAL B O 1
ATOM 883 N N . GLU B 1 24 ? -0.356 6.236 -34.926 1.00 20.97 22 GLU B N 1
ATOM 884 C CA . GLU B 1 24 ? -0.771 5.550 -33.706 1.00 22.17 22 GLU B CA 1
ATOM 885 C C . GLU B 1 24 ? 0.051 6.008 -32.498 1.00 20.84 22 GLU B C 1
ATOM 886 O O . GLU B 1 24 ? -0.474 6.067 -31.391 1.00 21.88 22 GLU B O 1
ATOM 892 N N . SER B 1 25 ? 1.315 6.397 -32.703 1.00 20.43 23 SER B N 1
ATOM 893 C CA . SER B 1 25 ? 2.070 6.965 -31.605 1.00 20.79 23 SER B CA 1
ATOM 894 C C . SER B 1 25 ? 1.356 8.243 -31.082 1.00 21.31 23 SER B C 1
ATOM 895 O O . SER B 1 25 ? 1.200 8.398 -29.870 1.00 22.22 23 SER B O 1
ATOM 898 N N . SER B 1 26 ? 0.939 9.123 -31.993 1.00 22.39 24 SER B N 1
ATOM 899 C CA . SER B 1 26 ? 0.193 10.352 -31.615 1.00 24.52 24 SER B CA 1
ATOM 900 C C . SER B 1 26 ? -1.089 10.060 -30.879 1.00 23.67 24 SER B C 1
ATOM 901 O O . SER B 1 26 ? -1.392 10.710 -29.872 1.00 23.34 24 SER B O 1
ATOM 904 N N . ASN B 1 27 ? -1.870 9.102 -31.395 1.00 23.97 25 ASN B N 1
ATOM 905 C CA . ASN B 1 27 ? -3.053 8.652 -30.694 1.00 23.37 25 ASN B CA 1
ATOM 906 C C . ASN B 1 27 ? -2.813 8.179 -29.262 1.00 23.31 25 ASN B C 1
ATOM 907 O O . ASN B 1 27 ? -3.655 8.436 -28.399 1.00 21.67 25 ASN B O 1
ATOM 912 N N . VAL B 1 28 ? -1.688 7.491 -29.007 1.00 20.27 26 VAL B N 1
ATOM 913 C CA . VAL B 1 28 ? -1.318 7.064 -27.648 1.00 20.00 26 VAL B CA 1
ATOM 914 C C . VAL B 1 28 ? -1.063 8.255 -26.709 1.00 21.12 26 VAL B C 1
ATOM 915 O O . VAL B 1 28 ? -1.624 8.291 -25.606 1.00 19.75 26 VAL B O 1
ATOM 919 N N . THR B 1 29 ? -0.233 9.228 -27.122 1.00 21.64 27 THR B N 1
ATOM 920 C CA . THR B 1 29 ? 0.053 10.343 -26.217 1.00 20.78 27 THR B CA 1
ATOM 921 C C . THR B 1 29 ? -1.159 11.271 -26.036 1.00 20.90 27 THR B C 1
ATOM 922 O O . THR B 1 29 ? -1.411 11.746 -24.914 1.00 22.94 27 THR B O 1
ATOM 926 N N . GLU B 1 30 ? -1.944 11.457 -27.095 1.00 21.85 28 GLU B N 1
ATOM 927 C CA . GLU B 1 30 ? -3.200 12.209 -26.982 1.00 23.46 28 GLU B CA 1
ATOM 928 C C . GLU B 1 30 ? -4.143 11.544 -25.982 1.00 23.83 28 GLU B C 1
ATOM 929 O O . GLU B 1 30 ? -4.751 12.214 -25.137 1.00 21.71 28 GLU B O 1
ATOM 935 N N . LEU B 1 31 ? -4.253 10.223 -26.070 1.00 21.33 29 LEU B N 1
ATOM 936 C CA . LEU B 1 31 ? -5.085 9.476 -25.132 1.00 21.89 29 LEU B CA 1
ATOM 937 C C . LEU B 1 31 ? -4.588 9.611 -23.695 1.00 20.47 29 LEU B C 1
ATOM 938 O O . LEU B 1 31 ? -5.362 9.868 -22.782 1.00 22.86 29 LEU B O 1
ATOM 943 N N . ILE B 1 32 ? -3.301 9.457 -23.480 1.00 20.41 30 ILE B N 1
ATOM 944 C CA . ILE B 1 32 ? -2.768 9.630 -22.141 1.00 19.72 30 ILE B CA 1
ATOM 945 C C . ILE B 1 32 ? -3.068 11.022 -21.560 1.00 21.50 30 ILE B C 1
ATOM 946 O O . ILE B 1 32 ? -3.509 11.145 -20.426 1.00 20.91 30 ILE B O 1
ATOM 951 N N . ALA B 1 33 ? -2.872 12.053 -22.371 1.00 22.64 31 ALA B N 1
ATOM 952 C CA . ALA B 1 33 ? -3.204 13.414 -21.978 1.00 23.17 31 ALA B CA 1
ATOM 953 C C . ALA B 1 33 ? -4.677 13.539 -21.586 1.00 23.67 31 ALA B C 1
ATOM 954 O O . ALA B 1 33 ? -4.989 14.136 -20.561 1.00 23.59 31 ALA B O 1
ATOM 956 N N . ARG B 1 34 ? -5.581 12.972 -22.379 1.00 23.94 32 ARG B N 1
ATOM 957 C CA . ARG B 1 34 ? -7.010 12.998 -22.033 1.00 24.26 32 ARG B CA 1
ATOM 958 C C . ARG B 1 34 ? -7.347 12.224 -20.751 1.00 25.95 32 ARG B C 1
ATOM 959 O O . ARG B 1 34 ? -8.105 12.719 -19.889 1.00 22.86 32 ARG B O 1
ATOM 967 N N . LEU B 1 35 ? -6.790 11.020 -20.623 1.00 25.05 33 LEU B N 1
ATOM 968 C CA . LEU B 1 35 ? -6.932 10.253 -19.381 1.00 24.73 33 LEU B CA 1
ATOM 969 C C . LEU B 1 35 ? -6.281 10.946 -18.173 1.00 23.94 33 LEU B C 1
ATOM 970 O O . LEU B 1 35 ? -6.768 10.819 -17.066 1.00 22.43 33 LEU B O 1
ATOM 975 N N . ASP B 1 36 ? -5.189 11.679 -18.374 1.00 25.21 34 ASP B N 1
ATOM 976 C CA . ASP B 1 36 ? -4.600 12.413 -17.257 1.00 25.43 34 ASP B CA 1
ATOM 977 C C . ASP B 1 36 ? -5.593 13.440 -16.688 1.00 25.05 34 ASP B C 1
ATOM 978 O O . ASP B 1 36 ? -5.771 13.556 -15.456 1.00 24.37 34 ASP B O 1
ATOM 983 N N . GLN B 1 37 ? -6.255 14.155 -17.590 1.00 22.67 35 GLN B N 1
ATOM 984 C CA . GLN B 1 37 ? -7.235 15.151 -17.185 1.00 25.22 35 GLN B CA 1
ATOM 985 C C . GLN B 1 37 ? -8.525 14.513 -16.613 1.00 25.43 35 GLN B C 1
ATOM 986 O O . GLN B 1 37 ? -9.080 14.983 -15.604 1.00 22.66 35 GLN B O 1
ATOM 992 N N . MET B 1 38 ? -8.999 13.452 -17.262 1.00 26.65 36 MET B N 1
ATOM 993 C CA . MET B 1 38 ? -10.098 12.626 -16.708 1.00 25.51 36 MET B CA 1
ATOM 994 C C . MET B 1 38 ? -9.859 12.102 -15.298 1.00 26.84 36 MET B C 1
ATOM 995 O O . MET B 1 38 ? -10.826 11.967 -14.516 1.00 27.22 36 MET B O 1
ATOM 1000 N N . SER B 1 39 ? -8.599 11.837 -14.953 1.00 24.85 37 SER B N 1
ATOM 1001 C CA . SER B 1 39 ? -8.250 11.429 -13.607 1.00 29.23 37 SER B CA 1
ATOM 1002 C C . SER B 1 39 ? -8.494 12.548 -12.596 1.00 31.43 37 SER B C 1
ATOM 1003 O O . SER B 1 39 ? -8.968 12.292 -11.500 1.00 28.98 37 SER B O 1
ATOM 1006 N N . HIS B 1 40 ? -8.124 13.774 -12.958 1.00 29.03 38 HIS B N 1
ATOM 1007 C CA . HIS B 1 40 ? -8.411 14.945 -12.124 1.00 29.91 38 HIS B CA 1
ATOM 1008 C C . HIS B 1 40 ? -9.879 15.169 -11.968 1.00 29.77 38 HIS B C 1
ATOM 1009 O O . HIS B 1 40 ? -10.350 15.413 -10.853 1.00 32.54 38 HIS B O 1
ATOM 1016 N N . THR B 1 41 ? -10.625 15.098 -13.067 1.00 28.61 39 THR B N 1
ATOM 1017 C CA . THR B 1 41 ? -12.094 15.210 -13.031 1.00 31.95 39 THR B CA 1
ATOM 1018 C C . THR B 1 41 ? -12.666 14.178 -12.054 1.00 33.34 39 THR B C 1
ATOM 1019 O O . THR B 1 41 ? -13.517 14.499 -11.188 1.00 31.24 39 THR B O 1
ATOM 1023 N N . LEU B 1 42 ? -12.154 12.954 -12.145 1.00 29.50 40 LEU B N 1
ATOM 1024 C CA . LEU B 1 42 ? -12.644 11.864 -11.289 1.00 32.81 40 LEU B CA 1
ATOM 1025 C C . LEU B 1 42 ? -12.372 12.125 -9.812 1.00 35.14 40 LEU B C 1
ATOM 1026 O O . LEU B 1 42 ? -13.238 11.885 -8.969 1.00 35.46 40 LEU B O 1
ATOM 1031 N N . GLN B 1 43 ? -11.177 12.627 -9.510 1.00 38.43 41 GLN B N 1
ATOM 1032 C CA . GLN B 1 43 ? -10.828 13.045 -8.151 1.00 44.68 41 GLN B CA 1
ATOM 1033 C C . GLN B 1 43 ? -11.791 14.053 -7.531 1.00 45.37 41 GLN B C 1
ATOM 1034 O O . GLN B 1 43 ? -11.974 14.058 -6.322 1.00 50.92 41 GLN B O 1
ATOM 1040 N N . GLY B 1 44 ? -12.393 14.908 -8.351 1.00 48.05 42 GLY B N 1
ATOM 1041 C CA . GLY B 1 44 ? -13.313 15.913 -7.855 1.00 46.62 42 GLY B CA 1
ATOM 1042 C C . GLY B 1 44 ? -14.730 15.401 -7.677 1.00 52.53 42 GLY B C 1
ATOM 1043 O O . GLY B 1 44 ? -15.475 15.919 -6.846 1.00 53.36 42 GLY B O 1
ATOM 1044 N N . ILE B 1 45 ? -15.108 14.379 -8.444 1.00 50.24 43 ILE B N 1
ATOM 1045 C CA . ILE B 1 45 ? -16.507 13.939 -8.461 1.00 51.75 43 ILE B CA 1
ATOM 1046 C C . ILE B 1 45 ? -16.809 12.717 -7.583 1.00 54.35 43 ILE B C 1
ATOM 1047 O O . ILE B 1 45 ? -17.973 12.452 -7.279 1.00 57.45 43 ILE B O 1
ATOM 1052 N N . TRP B 1 46 ? -15.769 11.997 -7.172 1.00 52.14 44 TRP B N 1
ATOM 1053 C CA . TRP B 1 46 ? -15.906 10.906 -6.215 1.00 51.42 44 TRP B CA 1
ATOM 1054 C C . TRP B 1 46 ? -15.187 11.256 -4.979 1.00 54.82 44 TRP B C 1
ATOM 1055 O O . TRP B 1 46 ? -14.302 12.114 -4.991 1.00 59.47 44 TRP B O 1
ATOM 1066 N N . GLU B 1 47 ? -15.534 10.562 -3.899 1.00 57.83 45 GLU B N 1
ATOM 1067 C CA . GLU B 1 47 ? -14.774 10.635 -2.655 1.00 58.59 45 GLU B CA 1
ATOM 1068 C C . GLU B 1 47 ? -13.359 10.094 -2.876 1.00 57.22 45 GLU B C 1
ATOM 1069 O O . GLU B 1 47 ? -13.045 9.590 -3.963 1.00 53.40 45 GLU B O 1
ATOM 1075 N N . GLY B 1 48 ? -12.528 10.193 -1.836 1.00 55.65 46 GLY B N 1
ATOM 1076 C CA . GLY B 1 48 ? -11.104 9.857 -1.903 1.00 55.67 46 GLY B CA 1
ATOM 1077 C C . GLY B 1 48 ? -10.718 8.416 -2.203 1.00 60.01 46 GLY B C 1
ATOM 1078 O O . GLY B 1 48 ? -9.757 8.178 -2.945 1.00 56.77 46 GLY B O 1
ATOM 1079 N N . ALA B 1 49 ? -11.445 7.452 -1.636 1.00 58.27 47 ALA B N 1
ATOM 1080 C CA . ALA B 1 49 ? -11.056 6.032 -1.757 1.00 56.74 47 ALA B CA 1
ATOM 1081 C C . ALA B 1 49 ? -11.381 5.431 -3.123 1.00 52.61 47 ALA B C 1
ATOM 1082 O O . ALA B 1 49 ? -10.580 4.692 -3.681 1.00 52.93 47 ALA B O 1
ATOM 1084 N N . SER B 1 50 ? -12.557 5.747 -3.657 1.00 50.69 48 SER B N 1
ATOM 1085 C CA . SER B 1 50 ? -12.909 5.329 -5.006 1.00 53.01 48 SER B CA 1
ATOM 1086 C C . SER B 1 50 ? -11.927 5.925 -6.038 1.00 54.62 48 SER B C 1
ATOM 1087 O O . SER B 1 50 ? -11.525 5.250 -7.009 1.00 45.22 48 SER B O 1
ATOM 1090 N N . SER B 1 51 ? -11.542 7.182 -5.798 1.00 54.36 49 SER B N 1
ATOM 1091 C CA . SER B 1 51 ? -10.544 7.886 -6.611 1.00 60.27 49 SER B CA 1
ATOM 1092 C C . SER B 1 51 ? -9.145 7.293 -6.491 1.00 60.00 49 SER B C 1
ATOM 1093 O O . SER B 1 51 ? -8.454 7.118 -7.502 1.00 63.46 49 SER B O 1
ATOM 1096 N N . GLU B 1 52 ? -8.739 6.982 -5.262 1.00 59.36 50 GLU B N 1
ATOM 1097 C CA . GLU B 1 52 ? -7.430 6.373 -4.992 1.00 63.26 50 GLU B CA 1
ATOM 1098 C C . GLU B 1 52 ? -7.305 4.960 -5.598 1.00 63.56 50 GLU B C 1
ATOM 1099 O O . GLU B 1 52 ? -6.197 4.488 -5.902 1.00 61.61 50 GLU B O 1
ATOM 1105 N N . ALA B 1 53 ? -8.447 4.306 -5.791 1.00 56.43 51 ALA B N 1
ATOM 1106 C CA . ALA B 1 53 ? -8.475 2.965 -6.350 1.00 52.23 51 ALA B CA 1
ATOM 1107 C C . ALA B 1 53 ? -8.149 3.041 -7.849 1.00 48.22 51 ALA B C 1
ATOM 1108 O O . ALA B 1 53 ? -7.325 2.266 -8.357 1.00 44.88 51 ALA B O 1
ATOM 1110 N N . PHE B 1 54 ?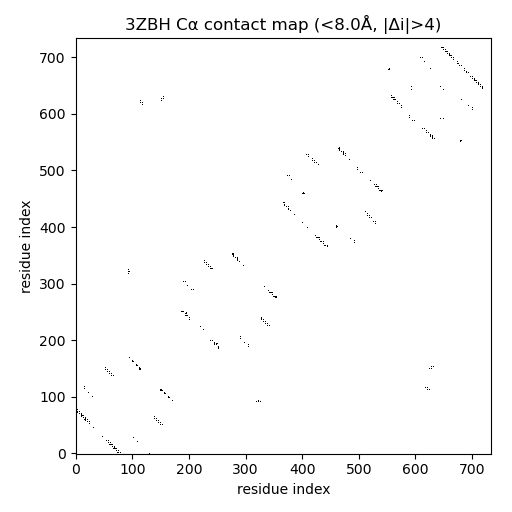 -8.779 3.995 -8.537 1.00 43.06 52 PHE B N 1
ATOM 1111 C CA . PHE B 1 54 ? -8.497 4.227 -9.944 1.00 40.06 52 PHE B CA 1
ATOM 1112 C C . PHE B 1 54 ? -7.081 4.729 -10.183 1.00 38.85 52 PHE B C 1
ATOM 1113 O O . PHE B 1 54 ? -6.409 4.211 -11.062 1.00 36.71 52 PHE B O 1
ATOM 1121 N N . ILE B 1 55 ? -6.633 5.726 -9.413 1.00 39.99 53 ILE B N 1
ATOM 1122 C CA . ILE B 1 55 ? -5.340 6.399 -9.662 1.00 39.89 53 ILE B CA 1
ATOM 1123 C C . ILE B 1 55 ? -4.140 5.495 -9.568 1.00 39.47 53 ILE B C 1
ATOM 1124 O O . ILE B 1 55 ? -3.191 5.638 -10.340 1.00 36.03 53 ILE B O 1
ATOM 1129 N N . GLN B 1 56 ? -4.171 4.596 -8.591 1.00 39.71 54 GLN B N 1
ATOM 1130 C CA . GLN B 1 56 ? -3.070 3.680 -8.347 1.00 40.77 54 GLN B CA 1
ATOM 1131 C C . GLN B 1 56 ? -2.892 2.711 -9.522 1.00 37.81 54 GLN B C 1
ATOM 1132 O O . GLN B 1 56 ? -1.780 2.487 -9.961 1.00 38.20 54 GLN B O 1
ATOM 1138 N N . GLN B 1 57 ? -3.993 2.173 -10.040 1.00 35.45 55 GLN B N 1
ATOM 1139 C CA . GLN B 1 57 ? -3.945 1.280 -11.200 1.00 37.24 55 GLN B CA 1
ATOM 1140 C C . GLN B 1 57 ? -3.588 2.033 -12.474 1.00 33.49 55 GLN B C 1
ATOM 1141 O O . GLN B 1 57 ? -2.752 1.590 -13.235 1.00 31.34 55 GLN B O 1
ATOM 1147 N N . TYR B 1 58 ? -4.240 3.172 -12.689 1.00 32.19 56 TYR B N 1
ATOM 1148 C CA . TYR B 1 58 ? -3.936 4.045 -13.819 1.00 30.58 56 TYR B CA 1
ATOM 1149 C C . TYR B 1 58 ? -2.444 4.386 -13.900 1.00 30.36 56 TYR B C 1
ATOM 1150 O O . TYR B 1 58 ? -1.784 4.148 -14.939 1.00 28.71 56 TYR B O 1
ATOM 1159 N N . GLN B 1 59 ? -1.901 4.932 -12.815 1.00 29.45 57 GLN B N 1
ATOM 1160 C CA . GLN B 1 59 ? -0.477 5.279 -12.771 1.00 32.63 57 GLN B CA 1
ATOM 1161 C C . GLN B 1 59 ? 0.474 4.077 -12.921 1.00 34.74 57 GLN B C 1
ATOM 1162 O O . GLN B 1 59 ? 1.615 4.235 -13.369 1.00 35.56 57 GLN B O 1
ATOM 1168 N N . GLU B 1 60 ? 0.016 2.886 -12.548 1.00 32.99 58 GLU B N 1
ATOM 1169 C CA . GLU B 1 60 ? 0.797 1.671 -12.803 1.00 36.21 58 GLU B CA 1
ATOM 1170 C C . GLU B 1 60 ? 0.907 1.357 -14.307 1.00 33.03 58 GLU B C 1
ATOM 1171 O O . GLU B 1 60 ? 1.912 0.814 -14.770 1.00 32.31 58 GLU B O 1
ATOM 1177 N N . LEU B 1 61 ? -0.126 1.700 -15.066 1.00 29.64 59 LEU B N 1
ATOM 1178 C CA . LEU B 1 61 ? -0.185 1.333 -16.469 1.00 29.05 59 LEU B CA 1
ATOM 1179 C C . LEU B 1 61 ? 0.354 2.416 -17.390 1.00 28.26 59 LEU B C 1
ATOM 1180 O O . LEU B 1 61 ? 0.808 2.136 -18.501 1.00 26.13 59 LEU B O 1
ATOM 1185 N N . ARG B 1 62 ? 0.277 3.652 -16.936 1.00 27.01 60 ARG B N 1
ATOM 1186 C CA . ARG B 1 62 ? 0.659 4.796 -17.750 1.00 26.66 60 ARG B CA 1
ATOM 1187 C C . ARG B 1 62 ? 2.074 4.667 -18.350 1.00 26.20 60 ARG B C 1
ATOM 1188 O O . ARG B 1 62 ? 2.259 4.979 -19.515 1.00 26.12 60 ARG B O 1
ATOM 1196 N N . PRO B 1 63 ? 3.078 4.210 -17.561 1.00 27.00 61 PRO B N 1
ATOM 1197 C CA . PRO B 1 63 ? 4.406 4.217 -18.165 1.00 27.37 61 PRO B CA 1
ATOM 1198 C C . PRO B 1 63 ? 4.521 3.263 -19.372 1.00 27.24 61 PRO B C 1
ATOM 1199 O O . PRO B 1 63 ? 5.369 3.486 -20.242 1.00 25.45 61 PRO B O 1
ATOM 1203 N N . SER B 1 64 ? 3.678 2.234 -19.420 1.00 24.41 62 SER B N 1
ATOM 1204 C CA . SER B 1 64 ? 3.737 1.280 -20.514 1.00 25.08 62 SER B CA 1
ATOM 1205 C C . SER B 1 64 ? 3.137 1.899 -21.773 1.00 23.81 62 SER B C 1
ATOM 1206 O O . SER B 1 64 ? 3.499 1.530 -22.880 1.00 21.31 62 SER B O 1
ATOM 1209 N N . PHE B 1 65 ? 2.196 2.832 -21.600 1.00 21.55 63 PHE B N 1
ATOM 1210 C CA . PHE B 1 65 ? 1.703 3.601 -22.731 1.00 21.89 63 PHE B CA 1
ATOM 1211 C C . PHE B 1 65 ? 2.790 4.516 -23.291 1.00 22.67 63 PHE B C 1
ATOM 1212 O O . PHE B 1 65 ? 2.884 4.670 -24.500 1.00 21.38 63 PHE B O 1
ATOM 1220 N N . GLU B 1 66 ? 3.608 5.121 -22.431 1.00 22.15 64 GLU B N 1
ATOM 1221 C CA . GLU B 1 66 ? 4.694 5.974 -22.944 1.00 22.36 64 GLU B CA 1
ATOM 1222 C C . GLU B 1 66 ? 5.709 5.101 -23.668 1.00 21.48 64 GLU B C 1
ATOM 1223 O O . GLU B 1 66 ? 6.264 5.498 -24.664 1.00 20.87 64 GLU B O 1
ATOM 1229 N N . LYS B 1 67 ? 5.933 3.886 -23.166 1.00 20.29 65 LYS B N 1
ATOM 1230 C CA . LYS B 1 67 ? 6.835 2.969 -23.865 1.00 20.92 65 LYS B CA 1
ATOM 1231 C C . LYS B 1 67 ? 6.284 2.574 -25.228 1.00 17.81 65 LYS B C 1
ATOM 1232 O O . LYS B 1 67 ? 7.026 2.396 -26.179 1.00 20.10 65 LYS B O 1
ATOM 1238 N N . MET B 1 68 ? 4.975 2.398 -25.321 1.00 19.96 66 MET B N 1
ATOM 1239 C CA . MET B 1 68 ? 4.369 2.066 -26.607 1.00 18.95 66 MET B CA 1
ATOM 1240 C C . MET B 1 68 ? 4.567 3.228 -27.579 1.00 18.20 66 MET B C 1
ATOM 1241 O O . MET B 1 68 ? 4.864 3.031 -28.743 1.00 17.58 66 MET B O 1
ATOM 1246 N N . ALA B 1 69 ? 4.339 4.448 -27.098 1.00 18.14 67 ALA B N 1
ATOM 1247 C CA . ALA B 1 69 ? 4.510 5.602 -27.966 1.00 18.52 67 ALA B CA 1
ATOM 1248 C C . ALA B 1 69 ? 5.961 5.693 -28.489 1.00 17.04 67 ALA B C 1
ATOM 1249 O O . ALA B 1 69 ? 6.178 5.956 -29.677 1.00 19.18 67 ALA B O 1
ATOM 1251 N N . VAL B 1 70 ? 6.949 5.433 -27.643 1.00 16.63 68 VAL B N 1
ATOM 1252 C CA . VAL B 1 70 ? 8.340 5.433 -28.111 1.00 16.46 68 VAL B CA 1
ATOM 1253 C C . VAL B 1 70 ? 8.527 4.336 -29.165 1.00 16.92 68 VAL B C 1
ATOM 1254 O O . VAL B 1 70 ? 9.073 4.571 -30.254 1.00 17.77 68 VAL B O 1
ATOM 1258 N N . LEU B 1 71 ? 8.073 3.129 -28.837 1.00 17.38 69 LEU B N 1
ATOM 1259 C CA . LEU B 1 71 ? 8.220 1.985 -29.781 1.00 17.33 69 LEU B CA 1
ATOM 1260 C C . LEU B 1 71 ? 7.638 2.269 -31.151 1.00 16.53 69 LEU B C 1
ATOM 1261 O O . LEU B 1 71 ? 8.297 2.045 -32.161 1.00 16.32 69 LEU B O 1
ATOM 1266 N N . LEU B 1 72 ? 6.390 2.757 -31.190 1.00 16.94 70 LEU B N 1
ATOM 1267 C CA . LEU B 1 72 ? 5.712 2.991 -32.448 1.00 17.10 70 LEU B CA 1
ATOM 1268 C C . LEU B 1 72 ? 6.444 4.049 -33.267 1.00 18.78 70 LEU B C 1
ATOM 1269 O O . LEU B 1 72 ? 6.557 3.924 -34.457 1.00 16.75 70 LEU B O 1
ATOM 1274 N N . ASN B 1 73 ? 6.931 5.108 -32.618 1.00 18.61 71 ASN B N 1
ATOM 1275 C CA . ASN B 1 73 ? 7.741 6.099 -33.378 1.00 19.74 71 ASN B CA 1
ATOM 1276 C C . ASN B 1 73 ? 9.076 5.549 -33.896 1.00 19.45 71 ASN B C 1
ATOM 1277 O O . ASN B 1 73 ? 9.528 5.929 -34.977 1.00 19.41 71 ASN B O 1
ATOM 1282 N N . GLU B 1 74 ? 9.740 4.720 -33.097 1.00 19.03 72 GLU B N 1
ATOM 1283 C CA . GLU B 1 74 ? 11.008 4.106 -33.530 1.00 20.67 72 GLU B CA 1
ATOM 1284 C C . GLU B 1 74 ? 10.759 3.200 -34.738 1.00 20.97 72 GLU B C 1
ATOM 1285 O O . GLU B 1 74 ? 11.529 3.218 -35.695 1.00 20.85 72 GLU B O 1
ATOM 1291 N N . VAL B 1 75 ? 9.685 2.409 -34.682 1.00 20.32 73 VAL B N 1
ATOM 1292 C CA . VAL B 1 75 ? 9.275 1.590 -35.850 1.00 19.06 73 VAL B CA 1
ATOM 1293 C C . VAL B 1 75 ? 8.962 2.476 -37.051 1.00 18.81 73 VAL B C 1
ATOM 1294 O O . VAL B 1 75 ? 9.392 2.200 -38.160 1.00 16.96 73 VAL B O 1
ATOM 1298 N N . GLY B 1 76 ? 8.208 3.562 -36.825 1.00 18.92 74 GLY B N 1
ATOM 1299 C CA . GLY B 1 76 ? 7.880 4.457 -37.917 1.00 18.88 74 GLY B CA 1
ATOM 1300 C C . GLY B 1 76 ? 9.135 4.990 -38.570 1.00 20.40 74 GLY B C 1
ATOM 1301 O O . GLY B 1 76 ? 9.237 5.063 -39.800 1.00 18.86 74 GLY B O 1
ATOM 1302 N N . GLN B 1 77 ? 10.096 5.378 -37.732 1.00 20.78 75 GLN B N 1
ATOM 1303 C CA . GLN B 1 77 ? 11.313 5.946 -38.267 1.00 21.45 75 GLN B CA 1
ATOM 1304 C C . GLN B 1 77 ? 12.109 4.894 -39.079 1.00 20.93 75 GLN B C 1
ATOM 1305 O O . GLN B 1 77 ? 12.632 5.199 -40.165 1.00 20.46 75 GLN B O 1
ATOM 1311 N N . GLN B 1 78 ? 12.236 3.690 -38.544 1.00 20.77 76 GLN B N 1
ATOM 1312 C CA . GLN B 1 78 ? 13.014 2.625 -39.240 1.00 20.24 76 GLN B CA 1
ATOM 1313 C C . GLN B 1 78 ? 12.338 2.160 -40.545 1.00 18.60 76 GLN B C 1
ATOM 1314 O O . GLN B 1 78 ? 13.019 1.759 -41.497 1.00 18.84 76 GLN B O 1
ATOM 1320 N N . LEU B 1 79 ? 11.007 2.204 -40.581 1.00 17.04 77 LEU B N 1
ATOM 1321 C CA . LEU B 1 79 ? 10.253 1.933 -41.828 1.00 17.27 77 LEU B CA 1
ATOM 1322 C C . LEU B 1 79 ? 10.474 2.976 -42.910 1.00 18.57 77 LEU B C 1
ATOM 1323 O O . LEU B 1 79 ? 10.602 2.657 -44.087 1.00 18.08 77 LEU B O 1
ATOM 1328 N N . HIS B 1 80 ? 10.491 4.239 -42.512 1.00 20.25 78 HIS B N 1
ATOM 1329 C CA . HIS B 1 80 ? 10.882 5.284 -43.437 1.00 21.48 78 HIS B CA 1
ATOM 1330 C C . HIS B 1 80 ? 12.291 5.064 -43.931 1.00 20.55 78 HIS B C 1
ATOM 1331 O O . HIS B 1 80 ? 12.547 5.237 -45.117 1.00 20.19 78 HIS B O 1
ATOM 1338 N N . ASN B 1 81 ? 13.209 4.710 -43.040 1.00 20.56 79 ASN B N 1
ATOM 1339 C CA . ASN B 1 81 ? 14.596 4.432 -43.474 1.00 20.72 79 ASN B CA 1
ATOM 1340 C C . ASN B 1 81 ? 14.636 3.273 -44.470 1.00 21.43 79 ASN B C 1
ATOM 1341 O O . ASN B 1 81 ? 15.349 3.341 -45.475 1.00 19.07 79 ASN B O 1
ATOM 1346 N N . SER B 1 82 ? 13.880 2.215 -44.167 1.00 19.23 80 SER B N 1
ATOM 1347 C CA . SER B 1 82 ? 13.865 1.028 -45.045 1.00 20.87 80 SER B CA 1
ATOM 1348 C C . SER B 1 82 ? 13.225 1.361 -46.380 1.00 19.89 80 SER B C 1
ATOM 1349 O O . SER B 1 82 ? 13.607 0.836 -47.382 1.00 17.71 80 SER B O 1
ATOM 1352 N N . ALA B 1 83 ? 12.218 2.226 -46.382 1.00 19.32 81 ALA B N 1
ATOM 1353 C CA . ALA B 1 83 ? 11.565 2.585 -47.620 1.00 18.66 81 ALA B CA 1
ATOM 1354 C C . ALA B 1 83 ? 12.547 3.339 -48.554 1.00 19.72 81 ALA B C 1
ATOM 1355 O O . ALA B 1 83 ? 12.576 3.080 -49.752 1.00 19.56 81 ALA B O 1
ATOM 1357 N N . THR B 1 84 ? 13.384 4.209 -47.989 1.00 20.76 82 THR B N 1
ATOM 1358 C CA . THR B 1 84 ? 14.397 4.902 -48.779 1.00 21.98 82 THR B CA 1
ATOM 1359 C C . THR B 1 84 ? 15.418 3.928 -49.334 1.00 22.02 82 THR B C 1
ATOM 1360 O O . THR B 1 84 ? 15.806 4.042 -50.502 1.00 20.36 82 THR B O 1
ATOM 1364 N N . ILE B 1 85 ? 15.811 2.960 -48.507 1.00 21.54 83 ILE B N 1
ATOM 1365 C CA . ILE B 1 85 ? 16.766 1.911 -48.945 1.00 21.87 83 ILE B CA 1
ATOM 1366 C C . ILE B 1 85 ? 16.191 1.096 -50.075 1.00 22.05 83 ILE B C 1
ATOM 1367 O O . ILE B 1 85 ? 16.881 0.816 -51.064 1.00 22.08 83 ILE B O 1
ATOM 1372 N N . LEU B 1 86 ? 14.921 0.741 -49.941 1.00 21.35 84 LEU B N 1
ATOM 1373 C CA . LEU B 1 86 ? 14.249 -0.011 -51.002 1.00 21.75 84 LEU B CA 1
ATOM 1374 C C . LEU B 1 86 ? 14.097 0.753 -52.332 1.00 23.31 84 LEU B C 1
ATOM 1375 O O . LEU B 1 86 ? 14.350 0.196 -53.404 1.00 20.99 84 LEU B O 1
ATOM 1380 N N . GLU B 1 87 ? 13.682 2.012 -52.259 1.00 23.52 85 GLU B N 1
ATOM 1381 C CA . GLU B 1 87 ? 13.605 2.873 -53.453 1.00 24.91 85 GLU B CA 1
ATOM 1382 C C . GLU B 1 87 ? 14.960 2.978 -54.173 1.00 25.12 85 GLU B C 1
ATOM 1383 O O . GLU B 1 87 ? 15.062 2.857 -55.425 1.00 23.38 85 GLU B O 1
ATOM 1389 N N . ASP B 1 88 ? 16.013 3.135 -53.374 1.00 25.09 86 ASP B N 1
ATOM 1390 C CA . ASP B 1 88 ? 17.360 3.209 -53.898 1.00 27.88 86 ASP B CA 1
ATOM 1391 C C . ASP B 1 88 ? 17.763 1.908 -54.562 1.00 26.98 86 ASP B C 1
ATOM 1392 O O . ASP B 1 88 ? 18.218 1.900 -55.706 1.00 30.22 86 ASP B O 1
ATOM 1397 N N . THR B 1 89 ? 17.552 0.811 -53.850 1.00 25.83 87 THR B N 1
ATOM 1398 C CA . THR B 1 89 ? 17.838 -0.518 -54.370 1.00 25.29 87 THR B CA 1
ATOM 1399 C C . THR B 1 89 ? 17.112 -0.726 -55.698 1.00 30.14 87 THR B C 1
ATOM 1400 O O . THR B 1 89 ? 17.726 -1.108 -56.701 1.00 30.78 87 THR B O 1
ATOM 1404 N N . ASP B 1 90 ? 15.813 -0.441 -55.720 1.00 30.17 88 ASP B N 1
ATOM 1405 C CA . ASP B 1 90 ? 15.056 -0.562 -56.978 1.00 34.45 88 ASP B CA 1
ATOM 1406 C C . ASP B 1 90 ? 15.592 0.310 -58.136 1.00 32.21 88 ASP B C 1
ATOM 1407 O O . ASP B 1 90 ? 15.642 -0.152 -59.276 1.00 38.62 88 ASP B O 1
ATOM 1412 N N . GLN B 1 91 ? 15.981 1.544 -57.843 1.00 34.16 89 GLN B N 1
ATOM 1413 C CA . GLN B 1 91 ? 16.510 2.509 -58.842 1.00 38.93 89 GLN B CA 1
ATOM 1414 C C . GLN B 1 91 ? 17.889 2.137 -59.358 1.00 42.94 89 GLN B C 1
ATOM 1415 O O . GLN B 1 91 ? 18.198 2.314 -60.547 1.00 41.69 89 GLN B O 1
ATOM 1421 N N . GLN B 1 92 ? 18.738 1.669 -58.447 1.00 42.00 90 GLN B N 1
ATOM 1422 C CA . GLN B 1 92 ? 20.042 1.127 -58.822 1.00 41.61 90 GLN B CA 1
ATOM 1423 C C . GLN B 1 92 ? 19.899 0.030 -59.859 1.00 42.45 90 GLN B C 1
ATOM 1424 O O . GLN B 1 92 ? 20.531 0.102 -60.911 1.00 44.07 90 GLN B O 1
ATOM 1430 N N A ILE B 1 93 ? 19.075 -0.967 -59.544 0.50 42.06 91 ILE B N 1
ATOM 1431 N N B ILE B 1 93 ? 19.078 -0.989 -59.604 0.50 43.26 91 ILE B N 1
ATOM 1432 C CA A ILE B 1 93 ? 18.812 -2.075 -60.442 0.50 42.10 91 ILE B CA 1
ATOM 1433 C CA B ILE B 1 93 ? 18.983 -2.063 -60.594 0.50 44.23 91 ILE B CA 1
ATOM 1434 C C A ILE B 1 93 ? 18.268 -1.578 -61.796 0.50 44.86 91 ILE B C 1
ATOM 1435 C C B ILE B 1 93 ? 18.204 -1.642 -61.860 0.50 46.33 91 ILE B C 1
ATOM 1436 O O A ILE B 1 93 ? 18.764 -1.968 -62.859 0.50 43.75 91 ILE B O 1
ATOM 1437 O O B ILE B 1 93 ? 18.461 -2.175 -62.943 0.50 45.95 91 ILE B O 1
ATOM 1446 N N . ALA B 1 94 ? 17.289 -0.676 -61.731 1.00 44.58 92 ALA B N 1
ATOM 1447 C CA . ALA B 1 94 ? 16.579 -0.133 -62.912 1.00 48.83 92 ALA B CA 1
ATOM 1448 C C . ALA B 1 94 ? 17.482 0.700 -63.846 1.00 51.47 92 ALA B C 1
ATOM 1449 O O . ALA B 1 94 ? 17.350 0.625 -65.072 1.00 52.56 92 ALA B O 1
ATOM 1451 N N . SER B 1 95 ? 18.382 1.488 -63.251 1.00 52.02 93 SER B N 1
ATOM 1452 C CA . SER B 1 95 ? 19.372 2.302 -63.977 1.00 52.16 93 SER B CA 1
ATOM 1453 C C . SER B 1 95 ? 20.474 1.499 -64.680 1.00 55.61 93 SER B C 1
ATOM 1454 O O . SER B 1 95 ? 20.919 1.881 -65.766 1.00 51.05 93 SER B O 1
ATOM 1457 N N . GLN B 1 96 ? 20.908 0.396 -64.064 1.00 55.16 94 GLN B N 1
ATOM 1458 C CA . GLN B 1 96 ? 22.222 -0.212 -64.372 1.00 58.70 94 GLN B CA 1
ATOM 1459 C C . GLN B 1 96 ? 22.676 -0.240 -65.845 1.00 58.82 94 GLN B C 1
ATOM 1460 O O . GLN B 1 96 ? 23.695 0.372 -66.179 1.00 61.50 94 GLN B O 1
ATOM 1466 N N . ILE B 1 97 ? 21.929 -0.935 -66.705 1.00 59.82 95 ILE B N 1
ATOM 1467 C CA . ILE B 1 97 ? 22.306 -1.147 -68.131 1.00 65.02 95 ILE B CA 1
ATOM 1468 C C . ILE B 1 97 ? 23.817 -1.169 -68.431 1.00 65.70 95 ILE B C 1
ATOM 1469 O O . ILE B 1 97 ? 24.592 -1.867 -67.769 1.00 65.64 95 ILE B O 1
ATOM 1474 N N . THR C 1 10 ? 4.270 -16.667 -79.016 1.00 65.44 8 THR C N 1
ATOM 1475 C CA . THR C 1 10 ? 3.425 -16.440 -80.228 1.00 67.73 8 THR C CA 1
ATOM 1476 C C . THR C 1 10 ? 2.870 -15.019 -80.260 1.00 71.21 8 THR C C 1
ATOM 1477 O O . THR C 1 10 ? 2.281 -14.559 -79.277 1.00 70.57 8 THR C O 1
ATOM 1481 N N . PRO C 1 11 ? 3.052 -14.323 -81.398 1.00 72.91 9 PRO C N 1
ATOM 1482 C CA . PRO C 1 11 ? 2.471 -13.001 -81.630 1.00 74.42 9 PRO C CA 1
ATOM 1483 C C . PRO C 1 11 ? 0.956 -12.905 -81.359 1.00 72.78 9 PRO C C 1
ATOM 1484 O O . PRO C 1 11 ? 0.552 -12.129 -80.495 1.00 74.37 9 PRO C O 1
ATOM 1488 N N . GLU C 1 12 ? 0.131 -13.675 -82.068 1.00 71.99 10 GLU C N 1
ATOM 1489 C CA . GLU C 1 12 ? -1.329 -13.568 -81.889 1.00 74.01 10 GLU C CA 1
ATOM 1490 C C . GLU C 1 12 ? -1.812 -13.960 -80.484 1.00 70.88 10 GLU C C 1
ATOM 1491 O O . GLU C 1 12 ? -2.827 -13.445 -80.001 1.00 66.66 10 GLU C O 1
ATOM 1497 N N . GLU C 1 13 ? -1.078 -14.856 -79.832 1.00 67.53 11 GLU C N 1
ATOM 1498 C CA . GLU C 1 13 ? -1.389 -15.217 -78.458 1.00 68.51 11 GLU C CA 1
ATOM 1499 C C . GLU C 1 13 ? -0.939 -14.139 -77.482 1.00 64.64 11 GLU C C 1
ATOM 1500 O O . GLU C 1 13 ? -1.507 -14.013 -76.399 1.00 61.82 11 GLU C O 1
ATOM 1506 N N . LEU C 1 14 ? 0.072 -13.359 -77.872 1.00 63.07 12 LEU C N 1
ATOM 1507 C CA . LEU C 1 14 ? 0.463 -12.154 -77.125 1.00 57.91 12 LEU C CA 1
ATOM 1508 C C . LEU C 1 14 ? -0.587 -11.048 -77.230 1.00 55.31 12 LEU C C 1
ATOM 1509 O O . LEU C 1 14 ? -0.841 -10.322 -76.261 1.00 53.13 12 LEU C O 1
ATOM 1514 N N . ARG C 1 15 ? -1.182 -10.919 -78.411 1.00 53.67 13 ARG C N 1
ATOM 1515 C CA . ARG C 1 15 ? -2.268 -9.970 -78.644 1.00 52.38 13 ARG C CA 1
ATOM 1516 C C . ARG C 1 15 ? -3.484 -10.360 -77.834 1.00 47.78 13 ARG C C 1
ATOM 1517 O O . ARG C 1 15 ? -4.170 -9.498 -77.294 1.00 44.84 13 ARG C O 1
ATOM 1525 N N . GLY C 1 16 ? -3.753 -11.665 -77.773 1.00 46.04 14 GLY C N 1
ATOM 1526 C CA . GLY C 1 16 ? -4.829 -12.201 -76.952 1.00 43.32 14 GLY C CA 1
ATOM 1527 C C . GLY C 1 16 ? -4.767 -11.747 -75.500 1.00 40.30 14 GLY C C 1
ATOM 1528 O O . GLY C 1 16 ? -5.763 -11.274 -74.950 1.00 36.72 14 GLY C O 1
ATOM 1529 N N . VAL C 1 17 ? -3.593 -11.878 -74.883 1.00 40.66 15 VAL C N 1
ATOM 1530 C CA . VAL C 1 17 ? -3.408 -11.468 -73.488 1.00 39.37 15 VAL C CA 1
ATOM 1531 C C . VAL C 1 17 ? -3.375 -9.948 -73.363 1.00 38.33 15 VAL C C 1
ATOM 1532 O O . VAL C 1 17 ? -4.016 -9.403 -72.475 1.00 35.73 15 VAL C O 1
ATOM 1536 N N . ALA C 1 18 ? -2.656 -9.267 -74.262 1.00 37.76 16 ALA C N 1
ATOM 1537 C CA . ALA C 1 18 ? -2.737 -7.801 -74.358 1.00 38.04 16 ALA C CA 1
ATOM 1538 C C . ALA C 1 18 ? -4.187 -7.298 -74.390 1.00 35.26 16 ALA C C 1
ATOM 1539 O O . ALA C 1 18 ? -4.547 -6.378 -73.663 1.00 33.84 16 ALA C O 1
ATOM 1541 N N . ARG C 1 19 ? -5.027 -7.911 -75.222 1.00 38.67 17 ARG C N 1
ATOM 1542 C CA . ARG C 1 19 ? -6.445 -7.524 -75.286 1.00 37.66 17 ARG C CA 1
ATOM 1543 C C . ARG C 1 19 ? -7.211 -7.746 -73.963 1.00 36.68 17 ARG C C 1
ATOM 1544 O O . ARG C 1 19 ? -8.068 -6.941 -73.607 1.00 37.50 17 ARG C O 1
ATOM 1552 N N . GLN C 1 20 ? -6.902 -8.824 -73.243 1.00 36.07 18 GLN C N 1
ATOM 1553 C CA . GLN C 1 20 ? -7.522 -9.070 -71.927 1.00 34.75 18 GLN C CA 1
ATOM 1554 C C . GLN C 1 20 ? -7.211 -7.906 -70.972 1.00 32.25 18 GLN C C 1
ATOM 1555 O O . GLN C 1 20 ? -8.092 -7.411 -70.270 1.00 30.89 18 GLN C O 1
ATOM 1561 N N . TYR C 1 21 ? -5.945 -7.499 -70.941 1.00 31.63 19 TYR C N 1
ATOM 1562 C CA . TYR C 1 21 ? -5.527 -6.333 -70.149 1.00 32.07 19 TYR C CA 1
ATOM 1563 C C . TYR C 1 21 ? -6.319 -5.087 -70.508 1.00 31.73 19 TYR C C 1
ATOM 1564 O O . TYR C 1 21 ? -6.904 -4.438 -69.637 1.00 28.15 19 TYR C O 1
ATOM 1573 N N . ASN C 1 22 ? -6.382 -4.771 -71.797 1.00 32.92 20 ASN C N 1
ATOM 1574 C CA . ASN C 1 22 ? -7.182 -3.632 -72.226 1.00 34.99 20 ASN C CA 1
ATOM 1575 C C . ASN C 1 22 ? -8.662 -3.748 -71.859 1.00 33.36 20 ASN C C 1
ATOM 1576 O O . ASN C 1 22 ? -9.258 -2.766 -71.423 1.00 33.18 20 ASN C O 1
ATOM 1581 N N . VAL C 1 23 ? -9.256 -4.930 -72.025 1.00 33.10 21 VAL C N 1
ATOM 1582 C CA . VAL C 1 23 ? -10.659 -5.149 -71.618 1.00 33.99 21 VAL C CA 1
ATOM 1583 C C . VAL C 1 23 ? -10.876 -4.944 -70.103 1.00 34.09 21 VAL C C 1
ATOM 1584 O O . VAL C 1 23 ? -11.836 -4.266 -69.671 1.00 34.64 21 VAL C O 1
ATOM 1588 N N . GLU C 1 24 ? -9.998 -5.533 -69.290 1.00 33.80 22 GLU C N 1
ATOM 1589 C CA . GLU C 1 24 ? -10.110 -5.392 -67.823 1.00 31.72 22 GLU C CA 1
ATOM 1590 C C . GLU C 1 24 ? -9.880 -3.956 -67.394 1.00 29.98 22 GLU C C 1
ATOM 1591 O O . GLU C 1 24 ? -10.520 -3.482 -66.461 1.00 29.64 22 GLU C O 1
ATOM 1597 N N . SER C 1 25 ? -9.003 -3.246 -68.107 1.00 30.59 23 SER C N 1
ATOM 1598 C CA . SER C 1 25 ? -8.861 -1.812 -67.880 1.00 31.60 23 SER C CA 1
ATOM 1599 C C . SER C 1 25 ? -10.201 -1.071 -68.007 1.00 31.63 23 SER C C 1
ATOM 1600 O O . SER C 1 25 ? -10.586 -0.297 -67.124 1.00 30.64 23 SER C O 1
ATOM 1603 N N . SER C 1 26 ? -10.938 -1.335 -69.087 1.00 35.70 24 SER C N 1
ATOM 1604 C CA . SER C 1 26 ? -12.266 -0.717 -69.247 1.00 33.91 24 SER C CA 1
ATOM 1605 C C . SER C 1 26 ? -13.252 -1.207 -68.198 1.00 31.93 24 SER C C 1
ATOM 1606 O O . SER C 1 26 ? -14.120 -0.433 -67.773 1.00 29.82 24 SER C O 1
ATOM 1609 N N . ASN C 1 27 ? -13.140 -2.474 -67.774 1.00 31.15 25 ASN C N 1
ATOM 1610 C CA . ASN C 1 27 ? -14.036 -2.980 -66.716 1.00 31.87 25 ASN C CA 1
ATOM 1611 C C . ASN C 1 27 ? -13.873 -2.174 -65.417 1.00 29.35 25 ASN C C 1
ATOM 1612 O O . ASN C 1 27 ? -14.856 -1.825 -64.759 1.00 31.53 25 ASN C O 1
ATOM 1617 N N . VAL C 1 28 ? -12.628 -1.888 -65.060 1.00 30.52 26 VAL C N 1
ATOM 1618 C CA . VAL C 1 28 ? -12.331 -1.115 -63.870 1.00 30.30 26 VAL C CA 1
ATOM 1619 C C . VAL C 1 28 ? -12.944 0.291 -63.999 1.00 30.77 26 VAL C C 1
ATOM 1620 O O . VAL C 1 28 ? -13.662 0.730 -63.116 1.00 34.21 26 VAL C O 1
ATOM 1624 N N . THR C 1 29 ? -12.665 0.978 -65.101 1.00 31.56 27 THR C N 1
ATOM 1625 C CA . THR C 1 29 ? -13.217 2.322 -65.318 1.00 34.22 27 THR C CA 1
ATOM 1626 C C . THR C 1 29 ? -14.757 2.343 -65.225 1.00 32.55 27 THR C C 1
ATOM 1627 O O . THR C 1 29 ? -15.327 3.238 -64.611 1.00 31.13 27 THR C O 1
ATOM 1631 N N . GLU C 1 30 ? -15.413 1.338 -65.802 1.00 36.34 28 GLU C N 1
ATOM 1632 C CA . GLU C 1 30 ? -16.880 1.185 -65.743 1.00 36.20 28 GLU C CA 1
ATOM 1633 C C . GLU C 1 30 ? -17.399 0.854 -64.340 1.00 37.52 28 GLU C C 1
ATOM 1634 O O . GLU C 1 30 ? -18.445 1.359 -63.910 1.00 34.14 28 GLU C O 1
ATOM 1640 N N . LEU C 1 31 ? -16.676 -0.020 -63.638 1.00 34.82 29 LEU C N 1
ATOM 1641 C CA . LEU C 1 31 ? -16.986 -0.314 -62.245 1.00 35.24 29 LEU C CA 1
ATOM 1642 C C . LEU C 1 31 ? -16.978 0.987 -61.411 1.00 32.32 29 LEU C C 1
ATOM 1643 O O . LEU C 1 31 ? -17.884 1.212 -60.598 1.00 33.16 29 LEU C O 1
ATOM 1648 N N . ILE C 1 32 ? -15.984 1.845 -61.641 1.00 31.51 30 ILE C N 1
ATOM 1649 C CA . ILE C 1 32 ? -15.855 3.100 -60.887 1.00 35.53 30 ILE C CA 1
ATOM 1650 C C . ILE C 1 32 ? -17.083 4.017 -61.081 1.00 36.64 30 ILE C C 1
ATOM 1651 O O . ILE C 1 32 ? -17.585 4.603 -60.106 1.00 36.35 30 ILE C O 1
ATOM 1656 N N . ALA C 1 33 ? -17.570 4.127 -62.326 1.00 37.90 31 ALA C N 1
ATOM 1657 C CA . ALA C 1 33 ? -18.778 4.930 -62.621 1.00 39.19 31 ALA C CA 1
ATOM 1658 C C . ALA C 1 33 ? -19.991 4.391 -61.891 1.00 39.02 31 ALA C C 1
ATOM 1659 O O . ALA C 1 33 ? -20.811 5.157 -61.405 1.00 42.37 31 ALA C O 1
ATOM 1661 N N . ARG C 1 34 ? -20.121 3.071 -61.817 1.00 36.59 32 ARG C N 1
ATOM 1662 C CA . ARG C 1 34 ? -21.263 2.488 -61.152 1.00 38.18 32 ARG C CA 1
ATOM 1663 C C . ARG C 1 34 ? -21.216 2.787 -59.651 1.00 39.80 32 ARG C C 1
ATOM 1664 O O . ARG C 1 34 ? -22.218 3.207 -59.053 1.00 40.21 32 ARG C O 1
ATOM 1672 N N . LEU C 1 35 ? -20.040 2.588 -59.064 1.00 37.29 33 LEU C N 1
ATOM 1673 C CA . LEU C 1 35 ? -19.824 2.864 -57.642 1.00 35.67 33 LEU C CA 1
ATOM 1674 C C . LEU C 1 35 ? -20.064 4.337 -57.307 1.00 36.02 33 LEU C C 1
ATOM 1675 O O . LEU C 1 35 ? -20.701 4.642 -56.302 1.00 34.85 33 LEU C O 1
ATOM 1680 N N . ASP C 1 36 ? -19.568 5.230 -58.157 1.00 35.87 34 ASP C N 1
ATOM 1681 C CA . ASP C 1 36 ? -19.873 6.668 -58.031 1.00 40.18 34 ASP C CA 1
ATOM 1682 C C . ASP C 1 36 ? -21.369 6.946 -57.902 1.00 38.35 34 ASP C C 1
ATOM 1683 O O . ASP C 1 36 ? -21.802 7.621 -56.968 1.00 39.04 34 ASP C O 1
ATOM 1688 N N . GLN C 1 37 ? -22.172 6.392 -58.808 1.00 38.61 35 GLN C N 1
ATOM 1689 C CA . GLN C 1 37 ? -23.600 6.653 -58.749 1.00 41.36 35 GLN C CA 1
ATOM 1690 C C . GLN C 1 37 ? -24.222 6.025 -57.493 1.00 41.34 35 GLN C C 1
ATOM 1691 O O . GLN C 1 37 ? -25.154 6.579 -56.909 1.00 38.63 35 GLN C O 1
ATOM 1697 N N . MET C 1 38 ? -23.697 4.874 -57.068 1.00 40.52 36 MET C N 1
ATOM 1698 C CA . MET C 1 38 ? -24.241 4.187 -55.886 1.00 41.64 36 MET C CA 1
ATOM 1699 C C . MET C 1 38 ? -23.962 4.978 -54.602 1.00 38.26 36 MET C C 1
ATOM 1700 O O . MET C 1 38 ? -24.811 5.053 -53.696 1.00 36.97 36 MET C O 1
ATOM 1705 N N . SER C 1 39 ? -22.775 5.573 -54.544 1.00 35.99 37 SER C N 1
ATOM 1706 C CA . SER C 1 39 ? -22.390 6.446 -53.435 1.00 38.24 37 SER C CA 1
ATOM 1707 C C . SER C 1 39 ? -23.340 7.645 -53.217 1.00 38.32 37 SER C C 1
ATOM 1708 O O . SER C 1 39 ? -23.684 7.975 -52.068 1.00 39.80 37 SER C O 1
ATOM 1711 N N A HIS C 1 40 ? -23.761 8.281 -54.312 0.50 37.30 38 HIS C N 1
ATOM 1712 N N B HIS C 1 40 ? -23.757 8.287 -54.308 0.50 39.45 38 HIS C N 1
ATOM 1713 C CA A HIS C 1 40 ? -24.731 9.382 -54.248 0.50 35.34 38 HIS C CA 1
ATOM 1714 C CA B HIS C 1 40 ? -24.720 9.393 -54.234 0.50 38.72 38 HIS C CA 1
ATOM 1715 C C A HIS C 1 40 ? -26.054 8.915 -53.699 0.50 35.40 38 HIS C C 1
ATOM 1716 C C B HIS C 1 40 ? -26.073 8.938 -53.732 0.50 37.40 38 HIS C C 1
ATOM 1717 O O A HIS C 1 40 ? -26.651 9.577 -52.846 0.50 34.93 38 HIS C O 1
ATOM 1718 O O B HIS C 1 40 ? -26.708 9.629 -52.932 0.50 36.93 38 HIS C O 1
ATOM 1731 N N . THR C 1 41 ? -26.510 7.757 -54.172 1.00 34.14 39 THR C N 1
ATOM 1732 C CA . THR C 1 41 ? -27.756 7.135 -53.688 1.00 35.47 39 THR C CA 1
ATOM 1733 C C . THR C 1 41 ? -27.714 6.931 -52.168 1.00 32.64 39 THR C C 1
ATOM 1734 O O . THR C 1 41 ? -28.688 7.199 -51.462 1.00 30.17 39 THR C O 1
ATOM 1738 N N . LEU C 1 42 ? -26.567 6.483 -51.665 1.00 32.60 40 LEU C N 1
ATOM 1739 C CA . LEU C 1 42 ? -26.432 6.201 -50.248 1.00 30.19 40 LEU C CA 1
ATOM 1740 C C . LEU C 1 42 ? -26.607 7.491 -49.439 1.00 30.30 40 LEU C C 1
ATOM 1741 O O . LEU C 1 42 ? -27.197 7.483 -48.353 1.00 27.65 40 LEU C O 1
ATOM 1746 N N . GLN C 1 43 ? -26.100 8.600 -49.966 1.00 32.51 41 GLN C N 1
ATOM 1747 C CA . GLN C 1 43 ? -26.232 9.906 -49.284 1.00 37.40 41 GLN C CA 1
ATOM 1748 C C . GLN C 1 43 ? -27.685 10.322 -49.031 1.00 37.59 41 GLN C C 1
ATOM 1749 O O . GLN C 1 43 ? -27.986 10.968 -48.035 1.00 38.83 41 GLN C O 1
ATOM 1755 N N . GLY C 1 44 ? -28.576 9.953 -49.939 1.00 34.48 42 GLY C N 1
ATOM 1756 C CA . GLY C 1 44 ? -30.004 10.172 -49.748 1.00 35.14 42 GLY C CA 1
ATOM 1757 C C . GLY C 1 44 ? -30.691 9.178 -48.810 1.00 32.45 42 GLY C C 1
ATOM 1758 O O . GLY C 1 44 ? -31.796 9.441 -48.346 1.00 31.79 42 GLY C O 1
ATOM 1759 N N . ILE C 1 45 ? -30.055 8.040 -48.511 1.00 30.25 43 ILE C N 1
ATOM 1760 C CA . ILE C 1 45 ? -30.686 7.042 -47.614 1.00 26.93 43 ILE C CA 1
ATOM 1761 C C . ILE C 1 45 ? -30.358 7.308 -46.154 1.00 29.23 43 ILE C C 1
ATOM 1762 O O . ILE C 1 45 ? -31.240 7.229 -45.267 1.00 29.64 43 ILE C O 1
ATOM 1767 N N . TRP C 1 46 ? -29.092 7.642 -45.900 1.00 27.22 44 TRP C N 1
ATOM 1768 C CA . TRP C 1 46 ? -28.593 7.731 -44.549 1.00 27.11 44 TRP C CA 1
ATOM 1769 C C . TRP C 1 46 ? -28.093 9.111 -44.281 1.00 29.06 44 TRP C C 1
ATOM 1770 O O . TRP C 1 46 ? -27.729 9.826 -45.219 1.00 28.67 44 TRP C O 1
ATOM 1781 N N . GLU C 1 47 ? -28.100 9.470 -42.993 1.00 29.58 45 GLU C N 1
ATOM 1782 C CA . GLU C 1 47 ? -27.300 10.566 -42.410 1.00 35.78 45 GLU C CA 1
ATOM 1783 C C . GLU C 1 47 ? -26.401 10.039 -41.268 1.00 37.58 45 GLU C C 1
ATOM 1784 O O . GLU C 1 47 ? -26.595 8.922 -40.775 1.00 37.75 45 GLU C O 1
ATOM 1790 N N . GLY C 1 48 ? -25.426 10.842 -40.842 1.00 41.17 46 GLY C N 1
ATOM 1791 C CA . GLY C 1 48 ? -24.734 10.574 -39.584 1.00 43.62 46 GLY C CA 1
ATOM 1792 C C . GLY C 1 48 ? -23.347 9.967 -39.668 1.00 46.85 46 GLY C C 1
ATOM 1793 O O . GLY C 1 48 ? -22.795 9.788 -40.764 1.00 45.05 46 GLY C O 1
ATOM 1794 N N . ALA C 1 49 ? -22.814 9.637 -38.488 1.00 44.87 47 ALA C N 1
ATOM 1795 C CA . ALA C 1 49 ? -21.419 9.212 -38.301 1.00 45.70 47 ALA C CA 1
ATOM 1796 C C . ALA C 1 49 ? -21.019 7.956 -39.095 1.00 45.00 47 ALA C C 1
ATOM 1797 O O . ALA C 1 49 ? -20.000 7.964 -39.797 1.00 42.97 47 ALA C O 1
ATOM 1799 N N . SER C 1 50 ? -21.808 6.884 -38.999 1.00 41.16 48 SER C N 1
ATOM 1800 C CA . SER C 1 50 ? -21.453 5.646 -39.714 1.00 40.67 48 SER C CA 1
ATOM 1801 C C . SER C 1 50 ? -21.490 5.826 -41.240 1.00 40.44 48 SER C C 1
ATOM 1802 O O . SER C 1 50 ? -20.591 5.351 -41.944 1.00 38.92 48 SER C O 1
ATOM 1805 N N A SER C 1 51 ? -22.519 6.507 -41.750 0.70 39.75 49 SER C N 1
ATOM 1806 N N B SER C 1 51 ? -22.520 6.519 -41.727 0.30 39.07 49 SER C N 1
ATOM 1807 C CA A SER C 1 51 ? -22.632 6.729 -43.188 0.70 40.27 49 SER C CA 1
ATOM 1808 C CA B SER C 1 51 ? -22.692 6.788 -43.153 0.30 38.79 49 SER C CA 1
ATOM 1809 C C A SER C 1 51 ? -21.461 7.545 -43.730 0.70 40.18 49 SER C C 1
ATOM 1810 C C B SER C 1 51 ? -21.510 7.565 -43.731 0.30 39.13 49 SER C C 1
ATOM 1811 O O A SER C 1 51 ? -20.888 7.185 -44.755 0.70 41.11 49 SER C O 1
ATOM 1812 O O B SER C 1 51 ? -20.983 7.198 -44.780 0.30 39.83 49 SER C O 1
ATOM 1817 N N . GLU C 1 52 ? -21.096 8.626 -43.038 1.00 38.86 50 GLU C N 1
ATOM 1818 C CA . GLU C 1 52 ? -19.978 9.478 -43.496 1.00 40.34 50 GLU C CA 1
ATOM 1819 C C . GLU C 1 52 ? -18.666 8.697 -43.548 1.00 36.73 50 GLU C C 1
ATOM 1820 O O . GLU C 1 52 ? -17.881 8.883 -44.457 1.00 33.98 50 GLU C O 1
ATOM 1826 N N . ALA C 1 53 ? -18.465 7.835 -42.555 1.00 37.45 51 ALA C N 1
ATOM 1827 C CA . ALA C 1 53 ? -17.310 6.932 -42.460 1.00 36.40 51 ALA C CA 1
ATOM 1828 C C . ALA C 1 53 ? -17.239 6.040 -43.698 1.00 34.47 51 ALA C C 1
ATOM 1829 O O . ALA C 1 53 ? -16.164 5.895 -44.304 1.00 33.10 51 ALA C O 1
ATOM 1831 N N . PHE C 1 54 ? -18.383 5.462 -44.083 1.00 34.21 52 PHE C N 1
ATOM 1832 C CA . PHE C 1 54 ? -18.470 4.642 -45.309 1.00 32.23 52 PHE C CA 1
ATOM 1833 C C . PHE C 1 54 ? -18.086 5.421 -46.567 1.00 32.67 52 PHE C C 1
ATOM 1834 O O . PHE C 1 54 ? -17.257 4.955 -47.344 1.00 29.50 52 PHE C O 1
ATOM 1842 N N . ILE C 1 55 ? -18.673 6.612 -46.758 1.00 33.75 53 ILE C N 1
ATOM 1843 C CA . ILE C 1 55 ? -18.401 7.478 -47.919 1.00 34.95 53 ILE C CA 1
ATOM 1844 C C . ILE C 1 55 ? -16.925 7.852 -48.022 1.00 34.82 53 ILE C C 1
ATOM 1845 O O . ILE C 1 55 ? -16.321 7.808 -49.106 1.00 35.77 53 ILE C O 1
ATOM 1850 N N . GLN C 1 56 ? -16.373 8.262 -46.880 1.00 33.45 54 GLN C N 1
ATOM 1851 C CA . GLN C 1 56 ? -14.961 8.653 -46.747 1.00 36.51 54 GLN C CA 1
ATOM 1852 C C . GLN C 1 56 ? -14.045 7.475 -47.126 1.00 32.97 54 GLN C C 1
ATOM 1853 O O . GLN C 1 56 ? -13.018 7.659 -47.782 1.00 32.69 54 GLN C O 1
ATOM 1859 N N . GLN C 1 57 ? -14.424 6.268 -46.710 1.00 32.92 55 GLN C N 1
ATOM 1860 C CA . GLN C 1 57 ? -13.657 5.075 -47.081 1.00 32.60 55 GLN C CA 1
ATOM 1861 C C . GLN C 1 57 ? -13.648 4.877 -48.600 1.00 30.44 55 GLN C C 1
ATOM 1862 O O . GLN C 1 57 ? -12.604 4.610 -49.201 1.00 28.00 55 GLN C O 1
ATOM 1868 N N . TYR C 1 58 ? -14.816 4.988 -49.220 1.00 30.17 56 TYR C N 1
ATOM 1869 C CA . TYR C 1 58 ? -14.895 4.942 -50.673 1.00 32.41 56 TYR C CA 1
ATOM 1870 C C . TYR C 1 58 ? -14.002 5.977 -51.374 1.00 32.12 56 TYR C C 1
ATOM 1871 O O . TYR C 1 58 ? -13.291 5.660 -52.338 1.00 31.41 56 TYR C O 1
ATOM 1880 N N . GLN C 1 59 ? -14.015 7.210 -50.886 1.00 34.71 57 GLN C N 1
ATOM 1881 C CA . GLN C 1 59 ? -13.204 8.273 -51.494 1.00 34.50 57 GLN C CA 1
ATOM 1882 C C . GLN C 1 59 ? -11.704 8.032 -51.332 1.00 36.49 57 GLN C C 1
ATOM 1883 O O . GLN C 1 59 ? -10.913 8.407 -52.192 1.00 36.40 57 GLN C O 1
ATOM 1889 N N . GLU C 1 60 ? -11.309 7.408 -50.231 1.00 33.93 58 GLU C N 1
ATOM 1890 C CA . GLU C 1 60 ? -9.897 7.101 -50.060 1.00 36.24 58 GLU C CA 1
ATOM 1891 C C . GLU C 1 60 ? -9.411 5.960 -50.968 1.00 33.55 58 GLU C C 1
ATOM 1892 O O . GLU C 1 60 ? -8.256 5.903 -51.311 1.00 33.42 58 GLU C O 1
ATOM 1898 N N . LEU C 1 61 ? -10.310 5.075 -51.357 1.00 32.56 59 LEU C N 1
ATOM 1899 C CA . LEU C 1 61 ? -9.936 3.923 -52.173 1.00 32.19 59 LEU C CA 1
ATOM 1900 C C . LEU C 1 61 ? -9.988 4.220 -53.660 1.00 33.83 59 LEU C C 1
ATOM 1901 O O . LEU C 1 61 ? -9.294 3.582 -54.451 1.00 33.08 59 LEU C O 1
ATOM 1906 N N . ARG C 1 62 ? -10.817 5.186 -54.044 1.00 36.69 60 ARG C N 1
ATOM 1907 C CA . ARG C 1 62 ? -11.024 5.513 -55.460 1.00 35.92 60 ARG C CA 1
ATOM 1908 C C . ARG C 1 62 ? -9.748 5.730 -56.305 1.00 35.13 60 ARG C C 1
ATOM 1909 O O . ARG C 1 62 ? -9.628 5.151 -57.380 1.00 34.52 60 ARG C O 1
ATOM 1917 N N . PRO C 1 63 ? -8.791 6.563 -55.841 1.00 36.19 61 PRO C N 1
ATOM 1918 C CA . PRO C 1 63 ? -7.569 6.728 -56.655 1.00 35.79 61 PRO C CA 1
ATOM 1919 C C . PRO C 1 63 ? -6.739 5.453 -56.939 1.00 33.53 61 PRO C C 1
ATOM 1920 O O . PRO C 1 63 ? -5.949 5.436 -57.893 1.00 29.02 61 PRO C O 1
ATOM 1924 N N . SER C 1 64 ? -6.895 4.415 -56.117 1.00 32.52 62 SER C N 1
ATOM 1925 C CA . SER C 1 64 ? -6.244 3.125 -56.389 1.00 32.29 62 SER C CA 1
ATOM 1926 C C . SER C 1 64 ? -6.892 2.392 -57.553 1.00 30.98 62 SER C C 1
ATOM 1927 O O . SER C 1 64 ? -6.229 1.691 -58.320 1.00 29.14 62 SER C O 1
ATOM 1930 N N . PHE C 1 65 ? -8.206 2.547 -57.660 1.00 30.86 63 PHE C N 1
ATOM 1931 C CA . PHE C 1 65 ? -8.952 2.001 -58.773 1.00 30.50 63 PHE C CA 1
ATOM 1932 C C . PHE C 1 65 ? -8.554 2.643 -60.072 1.00 31.71 63 PHE C C 1
ATOM 1933 O O . PHE C 1 65 ? -8.351 1.947 -61.075 1.00 31.22 63 PHE C O 1
ATOM 1941 N N . GLU C 1 66 ? -8.400 3.964 -60.043 1.00 32.52 64 GLU C N 1
ATOM 1942 C CA . GLU C 1 66 ? -7.954 4.722 -61.210 1.00 33.09 64 GLU C CA 1
ATOM 1943 C C . GLU C 1 66 ? -6.547 4.331 -61.633 1.00 33.05 64 GLU C C 1
ATOM 1944 O O . GLU C 1 66 ? -6.297 4.190 -62.829 1.00 32.13 64 GLU C O 1
ATOM 1950 N N . LYS C 1 67 ? -5.631 4.144 -60.666 1.00 28.98 65 LYS C N 1
ATOM 1951 C CA . LYS C 1 67 ? -4.293 3.668 -60.975 1.00 31.06 65 LYS C CA 1
ATOM 1952 C C . LYS C 1 67 ? -4.292 2.256 -61.564 1.00 26.85 65 LYS C C 1
ATOM 1953 O O . LYS C 1 67 ? -3.507 1.966 -62.441 1.00 29.34 65 LYS C O 1
ATOM 1959 N N . MET C 1 68 ? -5.164 1.391 -61.072 1.00 27.36 66 MET C N 1
ATOM 1960 C CA . MET C 1 68 ? -5.281 0.029 -61.621 1.00 26.73 66 MET C CA 1
ATOM 1961 C C . MET C 1 68 ? -5.652 0.099 -63.107 1.00 27.97 66 MET C C 1
ATOM 1962 O O . MET C 1 68 ? -4.996 -0.543 -63.921 1.00 26.65 66 MET C O 1
ATOM 1967 N N . ALA C 1 69 ? -6.667 0.900 -63.458 1.00 29.04 67 ALA C N 1
ATOM 1968 C CA . ALA C 1 69 ? -7.062 1.058 -64.885 1.00 29.81 67 ALA C CA 1
ATOM 1969 C C . ALA C 1 69 ? -5.893 1.494 -65.759 1.00 29.47 67 ALA C C 1
ATOM 1970 O O . ALA C 1 69 ? -5.634 0.900 -66.819 1.00 32.46 67 ALA C O 1
ATOM 1972 N N . VAL C 1 70 ? -5.175 2.514 -65.306 1.00 30.86 68 VAL C N 1
ATOM 1973 C CA . VAL C 1 70 ? -3.972 2.997 -65.978 1.00 32.10 68 VAL C CA 1
ATOM 1974 C C . VAL C 1 70 ? -2.927 1.889 -66.133 1.00 32.10 68 VAL C C 1
ATOM 1975 O O . VAL C 1 70 ? -2.332 1.692 -67.214 1.00 28.35 68 VAL C O 1
ATOM 1979 N N . LEU C 1 71 ? -2.719 1.136 -65.054 1.00 30.25 69 LEU C N 1
ATOM 1980 C CA . LEU C 1 71 ? -1.719 0.074 -65.082 1.00 29.58 69 LEU C CA 1
ATOM 1981 C C . LEU C 1 71 ? -2.065 -1.004 -66.103 1.00 27.76 69 LEU C C 1
ATOM 1982 O O . LEU C 1 71 ? -1.187 -1.456 -66.851 1.00 29.46 69 LEU C O 1
ATOM 1987 N N . LEU C 1 72 ? -3.331 -1.415 -66.134 1.00 26.81 70 LEU C N 1
ATOM 1988 C CA . LEU C 1 72 ? -3.753 -2.502 -67.014 1.00 28.44 70 LEU C CA 1
ATOM 1989 C C . LEU C 1 72 ? -3.621 -2.066 -68.478 1.00 28.85 70 LEU C C 1
ATOM 1990 O O . LEU C 1 72 ? -3.138 -2.823 -69.310 1.00 27.91 70 LEU C O 1
ATOM 1995 N N . ASN C 1 73 ? -4.029 -0.831 -68.747 1.00 32.30 71 ASN C N 1
ATOM 1996 C CA . ASN C 1 73 ? -3.881 -0.218 -70.075 1.00 34.07 71 ASN C CA 1
ATOM 1997 C C . ASN C 1 73 ? -2.435 -0.156 -70.576 1.00 34.03 71 ASN C C 1
ATOM 1998 O O . ASN C 1 73 ? -2.169 -0.507 -71.743 1.00 32.31 71 ASN C O 1
ATOM 2003 N N . GLU C 1 74 ? -1.507 0.275 -69.704 1.00 32.69 72 GLU C N 1
ATOM 2004 C CA . GLU C 1 74 ? -0.062 0.290 -70.023 1.00 36.07 72 GLU C CA 1
ATOM 2005 C C . GLU C 1 74 ? 0.435 -1.077 -70.479 1.00 36.15 72 GLU C C 1
ATOM 2006 O O . GLU C 1 74 ? 1.153 -1.194 -71.470 1.00 34.36 72 GLU C O 1
ATOM 2012 N N . VAL C 1 75 ? 0.067 -2.105 -69.722 1.00 33.27 73 VAL C N 1
ATOM 2013 C CA . VAL C 1 75 ? 0.495 -3.467 -70.017 1.00 34.46 73 VAL C CA 1
ATOM 2014 C C . VAL C 1 75 ? -0.060 -3.925 -71.371 1.00 33.05 73 VAL C C 1
ATOM 2015 O O . VAL C 1 75 ? 0.688 -4.394 -72.215 1.00 35.80 73 VAL C O 1
ATOM 2019 N N . GLY C 1 76 ? -1.369 -3.780 -71.563 1.00 35.65 74 GLY C N 1
ATOM 2020 C CA . GLY C 1 76 ? -2.011 -4.163 -72.817 1.00 35.69 74 GLY C CA 1
ATOM 2021 C C . GLY C 1 76 ? -1.322 -3.494 -73.998 1.00 36.34 74 GLY C C 1
ATOM 2022 O O . GLY C 1 76 ? -0.959 -4.152 -74.972 1.00 35.68 74 GLY C O 1
ATOM 2023 N N . GLN C 1 77 ? -1.128 -2.186 -73.915 1.00 36.31 75 GLN C N 1
ATOM 2024 C CA . GLN C 1 77 ? -0.463 -1.455 -75.004 1.00 38.46 75 GLN C CA 1
ATOM 2025 C C . GLN C 1 77 ? 0.932 -1.986 -75.314 1.00 36.06 75 GLN C C 1
ATOM 2026 O O . GLN C 1 77 ? 1.286 -2.199 -76.477 1.00 33.84 75 GLN C O 1
ATOM 2032 N N . GLN C 1 78 ? 1.708 -2.248 -74.274 1.00 37.61 76 GLN C N 1
ATOM 2033 C CA . GLN C 1 78 ? 3.068 -2.730 -74.484 1.00 42.19 76 GLN C CA 1
ATOM 2034 C C . GLN C 1 78 ? 3.131 -4.134 -75.098 1.00 39.74 76 GLN C C 1
ATOM 2035 O O . GLN C 1 78 ? 3.884 -4.364 -76.049 1.00 39.97 76 GLN C O 1
ATOM 2041 N N . LEU C 1 79 ? 2.332 -5.050 -74.559 1.00 37.13 77 LEU C N 1
ATOM 2042 C CA . LEU C 1 79 ? 2.237 -6.416 -75.078 1.00 37.74 77 LEU C CA 1
ATOM 2043 C C . LEU C 1 79 ? 1.793 -6.398 -76.528 1.00 39.24 77 LEU C C 1
ATOM 2044 O O . LEU C 1 79 ? 2.325 -7.145 -77.366 1.00 37.33 77 LEU C O 1
ATOM 2049 N N . HIS C 1 80 ? 0.812 -5.543 -76.816 1.00 40.25 78 HIS C N 1
ATOM 2050 C CA . HIS C 1 80 ? 0.318 -5.367 -78.173 1.00 46.29 78 HIS C CA 1
ATOM 2051 C C . HIS C 1 80 ? 1.417 -4.919 -79.088 1.00 46.16 78 HIS C C 1
ATOM 2052 O O . HIS C 1 80 ? 1.570 -5.479 -80.177 1.00 47.29 78 HIS C O 1
ATOM 2059 N N . ASN C 1 81 ? 2.199 -3.922 -78.667 1.00 44.33 79 ASN C N 1
ATOM 2060 C CA . ASN C 1 81 ? 3.298 -3.445 -79.513 1.00 47.67 79 ASN C CA 1
ATOM 2061 C C . ASN C 1 81 ? 4.428 -4.465 -79.734 1.00 47.74 79 ASN C C 1
ATOM 2062 O O . ASN C 1 81 ? 4.901 -4.630 -80.860 1.00 45.66 79 ASN C O 1
ATOM 2067 N N . SER C 1 82 ? 4.876 -5.121 -78.666 1.00 45.41 80 SER C N 1
ATOM 2068 C CA . SER C 1 82 ? 5.902 -6.157 -78.818 1.00 46.21 80 SER C CA 1
ATOM 2069 C C . SER C 1 82 ? 5.397 -7.319 -79.676 1.00 45.60 80 SER C C 1
ATOM 2070 O O . SER C 1 82 ? 6.172 -7.916 -80.426 1.00 41.64 80 SER C O 1
ATOM 2073 N N . ALA C 1 83 ? 4.098 -7.622 -79.582 1.00 44.59 81 ALA C N 1
ATOM 2074 C CA . ALA C 1 83 ? 3.472 -8.607 -80.471 1.00 45.71 81 ALA C CA 1
ATOM 2075 C C . ALA C 1 83 ? 3.598 -8.210 -81.948 1.00 47.92 81 ALA C C 1
ATOM 2076 O O . ALA C 1 83 ? 3.949 -9.039 -82.793 1.00 53.44 81 ALA C O 1
ATOM 2078 N N . THR C 1 84 ? 3.326 -6.937 -82.241 1.00 44.69 82 THR C N 1
ATOM 2079 C CA . THR C 1 84 ? 3.414 -6.376 -83.592 1.00 43.39 82 THR C CA 1
ATOM 2080 C C . THR C 1 84 ? 4.835 -6.476 -84.180 1.00 46.36 82 THR C C 1
ATOM 2081 O O . THR C 1 84 ? 5.011 -6.968 -85.301 1.00 46.49 82 THR C O 1
ATOM 2085 N N . ILE C 1 85 ? 5.837 -6.037 -83.413 1.00 45.67 83 ILE C N 1
ATOM 2086 C CA . ILE C 1 85 ? 7.233 -6.027 -83.857 1.00 47.67 83 ILE C CA 1
ATOM 2087 C C . ILE C 1 85 ? 7.749 -7.453 -84.105 1.00 50.16 83 ILE C C 1
ATOM 2088 O O . ILE C 1 85 ? 8.407 -7.721 -85.121 1.00 48.77 83 ILE C O 1
ATOM 2093 N N . LEU C 1 86 ? 7.444 -8.364 -83.181 1.00 47.08 84 LEU C N 1
ATOM 2094 C CA . LEU C 1 86 ? 7.835 -9.771 -83.331 1.00 47.85 84 LEU C CA 1
ATOM 2095 C C . LEU C 1 86 ? 7.209 -10.392 -84.580 1.00 52.42 84 LEU C C 1
ATOM 2096 O O . LEU C 1 86 ? 7.888 -11.090 -85.336 1.00 49.58 84 LEU C O 1
ATOM 2101 N N . GLU C 1 87 ? 5.922 -10.122 -84.800 1.00 55.62 85 GLU C N 1
ATOM 2102 C CA . GLU C 1 87 ? 5.216 -10.601 -85.990 1.00 57.71 85 GLU C CA 1
ATOM 2103 C C . GLU C 1 87 ? 5.787 -10.000 -87.284 1.00 57.89 85 GLU C C 1
ATOM 2104 O O . GLU C 1 87 ? 5.917 -10.703 -88.294 1.00 56.68 85 GLU C O 1
ATOM 2110 N N . ASP C 1 88 ? 6.131 -8.712 -87.241 1.00 55.34 86 ASP C N 1
ATOM 2111 C CA . ASP C 1 88 ? 6.738 -8.028 -88.383 1.00 55.81 86 ASP C CA 1
ATOM 2112 C C . ASP C 1 88 ? 8.032 -8.715 -88.802 1.00 57.06 86 ASP C C 1
ATOM 2113 O O . ASP C 1 88 ? 8.152 -9.186 -89.930 1.00 54.94 86 ASP C O 1
ATOM 2118 N N . THR C 1 89 ? 8.990 -8.770 -87.879 1.00 58.85 87 THR C N 1
ATOM 2119 C CA . THR C 1 89 ? 10.286 -9.392 -88.126 1.00 60.66 87 THR C CA 1
ATOM 2120 C C . THR C 1 89 ? 10.094 -10.791 -88.674 1.00 58.99 87 THR C C 1
ATOM 2121 O O . THR C 1 89 ? 10.612 -11.117 -89.747 1.00 59.97 87 THR C O 1
ATOM 2125 N N . ASP C 1 90 ? 9.328 -11.595 -87.935 1.00 56.97 88 ASP C N 1
ATOM 2126 C CA . ASP C 1 90 ? 9.072 -12.982 -88.285 1.00 59.03 88 ASP C CA 1
ATOM 2127 C C . ASP C 1 90 ? 8.570 -13.130 -89.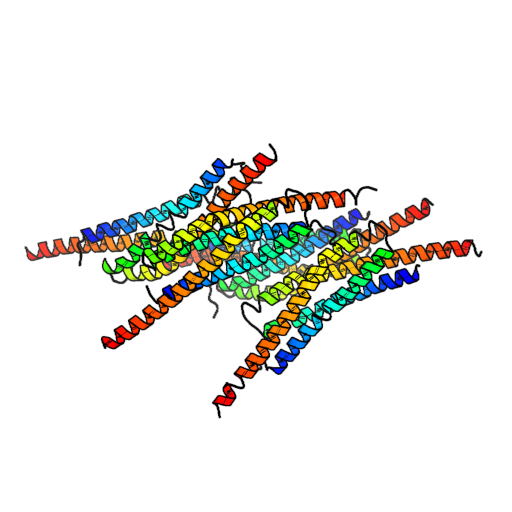707 1.00 58.46 88 ASP C C 1
ATOM 2128 O O . ASP C 1 90 ? 9.001 -14.039 -90.418 1.00 56.81 88 ASP C O 1
ATOM 2133 N N . GLN C 1 91 ? 7.667 -12.236 -90.110 1.00 55.16 89 GLN C N 1
ATOM 2134 C CA . GLN C 1 91 ? 7.073 -12.285 -91.438 1.00 56.91 89 GLN C CA 1
ATOM 2135 C C . GLN C 1 91 ? 8.044 -11.766 -92.493 1.00 55.17 89 GLN C C 1
ATOM 2136 O O . GLN C 1 91 ? 8.066 -12.268 -93.619 1.00 52.82 89 GLN C O 1
ATOM 2142 N N . GLN C 1 92 ? 8.855 -10.782 -92.113 1.00 50.90 90 GLN C N 1
ATOM 2143 C CA . GLN C 1 92 ? 9.804 -10.164 -93.029 1.00 56.36 90 GLN C CA 1
ATOM 2144 C C . GLN C 1 92 ? 10.920 -11.144 -93.405 1.00 56.97 90 GLN C C 1
ATOM 2145 O O . GLN C 1 92 ? 11.341 -11.200 -94.563 1.00 55.36 90 GLN C O 1
ATOM 2151 N N . ILE C 1 93 ? 11.390 -11.901 -92.414 1.00 55.58 91 ILE C N 1
ATOM 2152 C CA . ILE C 1 93 ? 12.416 -12.921 -92.623 1.00 56.81 91 ILE C CA 1
ATOM 2153 C C . ILE C 1 93 ? 11.830 -14.070 -93.433 1.00 54.93 91 ILE C C 1
ATOM 2154 O O . ILE C 1 93 ? 12.415 -14.496 -94.428 1.00 54.01 91 ILE C O 1
ATOM 2159 N N . ALA C 1 94 ? 10.667 -14.559 -93.011 1.00 52.38 92 ALA C N 1
ATOM 2160 C CA . ALA C 1 94 ? 9.988 -15.635 -93.721 1.00 52.09 92 ALA C CA 1
ATOM 2161 C C . ALA C 1 94 ? 9.868 -15.341 -95.216 1.00 55.87 92 ALA C C 1
ATOM 2162 O O . ALA C 1 94 ? 9.999 -16.249 -96.034 1.00 56.15 92 ALA C O 1
ATOM 2164 N N . SER C 1 95 ? 9.638 -14.072 -95.558 1.00 56.25 93 SER C N 1
ATOM 2165 C CA . SER C 1 95 ? 9.559 -13.624 -96.956 1.00 58.20 93 SER C CA 1
ATOM 2166 C C . SER C 1 95 ? 10.893 -13.709 -97.695 1.00 56.22 93 SER C C 1
ATOM 2167 O O . SER C 1 95 ? 10.912 -14.060 -98.876 1.00 56.00 93 SER C O 1
ATOM 2170 N N . GLN C 1 96 ? 11.985 -13.359 -97.007 1.00 55.94 94 GLN C N 1
ATOM 2171 C CA . GLN C 1 96 ? 13.350 -13.539 -97.524 1.00 57.73 94 GLN C CA 1
ATOM 2172 C C . GLN C 1 96 ? 13.671 -15.021 -97.782 1.00 56.74 94 GLN C C 1
ATOM 2173 O O . GLN C 1 96 ? 14.313 -15.361 -98.777 1.00 57.37 94 GLN C O 1
ATOM 2179 N N . ILE C 1 97 ? 13.240 -15.883 -96.864 1.00 55.10 95 ILE C N 1
ATOM 2180 C CA . ILE C 1 97 ? 13.466 -17.329 -96.965 1.00 55.91 95 ILE C CA 1
ATOM 2181 C C . ILE C 1 97 ? 12.668 -17.933 -98.134 1.00 58.42 95 ILE C C 1
ATOM 2182 O O . ILE C 1 97 ? 13.231 -18.625 -98.998 1.00 55.61 95 ILE C O 1
ATOM 2187 N N A ARG C 1 98 ? 11.371 -17.630 -98.160 0.50 60.44 96 ARG C N 1
ATOM 2188 N N B ARG C 1 98 ? 11.362 -17.663 -98.148 0.50 61.96 96 ARG C N 1
ATOM 2189 C CA A ARG C 1 98 ? 10.434 -18.183 -99.137 0.50 62.25 96 ARG C CA 1
ATOM 2190 C CA B ARG C 1 98 ? 10.448 -18.200 -99.161 0.50 64.71 96 ARG C CA 1
ATOM 2191 C C A ARG C 1 98 ? 10.696 -17.659 -100.549 0.50 64.09 96 ARG C C 1
ATOM 2192 C C B ARG C 1 98 ? 10.766 -17.690 -100.561 0.50 65.69 96 ARG C C 1
ATOM 2193 O O A ARG C 1 98 ? 10.378 -18.328 -101.530 0.50 64.14 96 ARG C O 1
ATOM 2194 O O B ARG C 1 98 ? 10.550 -18.395 -101.546 0.50 65.68 96 ARG C O 1
ATOM 2209 N N . GLY C 1 99 ? 11.283 -16.467 -100.640 1.00 66.40 97 GLY C N 1
ATOM 2210 C CA . GLY C 1 99 ? 11.580 -15.836 -101.921 1.00 69.92 97 GLY C CA 1
ATOM 2211 C C . GLY C 1 99 ? 10.522 -14.808 -102.270 1.00 79.20 97 GLY C C 1
ATOM 2212 O O . GLY C 1 99 ? 9.384 -14.888 -101.793 1.00 79.94 97 GLY C O 1
ATOM 2214 N N . VAL D 1 6 ? -39.922 15.589 -50.266 1.00 49.81 4 VAL D N 1
ATOM 2215 C CA . VAL D 1 6 ? -39.400 14.276 -50.741 1.00 49.91 4 VAL D CA 1
ATOM 2216 C C . VAL D 1 6 ? -40.399 13.163 -50.365 1.00 48.10 4 VAL D C 1
ATOM 2217 O O . VAL D 1 6 ? -41.216 13.310 -49.443 1.00 51.51 4 VAL D O 1
ATOM 2221 N N . ILE D 1 7 ? -40.358 12.074 -51.121 1.00 42.55 5 ILE D N 1
ATOM 2222 C CA . ILE D 1 7 ? -41.208 10.906 -50.865 1.00 36.87 5 ILE D CA 1
ATOM 2223 C C . ILE D 1 7 ? -40.431 10.002 -49.909 1.00 32.70 5 ILE D C 1
ATOM 2224 O O . ILE D 1 7 ? -39.236 9.790 -50.101 1.00 30.41 5 ILE D O 1
ATOM 2229 N N . ARG D 1 8 ? -41.096 9.474 -48.879 1.00 32.00 6 ARG D N 1
ATOM 2230 C CA . ARG D 1 8 ? -40.412 8.617 -47.895 1.00 28.96 6 ARG D CA 1
ATOM 2231 C C . ARG D 1 8 ? -39.748 7.389 -48.548 1.00 27.26 6 ARG D C 1
ATOM 2232 O O . ARG D 1 8 ? -40.226 6.884 -49.583 1.00 25.28 6 ARG D O 1
ATOM 2240 N N . LEU D 1 9 ? -38.657 6.926 -47.939 1.00 25.93 7 LEU D N 1
ATOM 2241 C CA . LEU D 1 9 ? -37.996 5.679 -48.292 1.00 25.38 7 LEU D CA 1
ATOM 2242 C C . LEU D 1 9 ? -38.862 4.497 -47.853 1.00 25.54 7 LEU D C 1
ATOM 2243 O O . LEU D 1 9 ? -39.685 4.638 -46.947 1.00 25.81 7 LEU D O 1
ATOM 2248 N N . THR D 1 10 ? -38.650 3.332 -48.457 1.00 23.95 8 THR D N 1
ATOM 2249 C CA . THR D 1 10 ? -39.407 2.125 -48.080 1.00 25.20 8 THR D CA 1
ATOM 2250 C C . THR D 1 10 ? -38.447 0.965 -47.851 1.00 23.85 8 THR D C 1
ATOM 2251 O O . THR D 1 10 ? -37.354 0.956 -48.427 1.00 23.00 8 THR D O 1
ATOM 2255 N N . PRO D 1 11 ? -38.863 -0.044 -47.060 1.00 23.59 9 PRO D N 1
ATOM 2256 C CA . PRO D 1 11 ? -38.022 -1.213 -46.833 1.00 25.80 9 PRO D CA 1
ATOM 2257 C C . PRO D 1 11 ? -37.584 -1.902 -48.139 1.00 25.56 9 PRO D C 1
ATOM 2258 O O . PRO D 1 11 ? -36.420 -2.248 -48.284 1.00 26.33 9 PRO D O 1
ATOM 2262 N N . GLU D 1 12 ? -38.495 -2.033 -49.099 1.00 28.32 10 GLU D N 1
ATOM 2263 C CA . GLU D 1 12 ? -38.150 -2.718 -50.347 1.00 29.77 10 GLU D CA 1
ATOM 2264 C C . GLU D 1 12 ? -37.134 -1.947 -51.194 1.00 27.61 10 GLU D C 1
ATOM 2265 O O . GLU D 1 12 ? -36.312 -2.543 -51.885 1.00 27.11 10 GLU D O 1
ATOM 2271 N N . GLU D 1 13 ? -37.149 -0.623 -51.100 1.00 25.77 11 GLU D N 1
ATOM 2272 C CA . GLU D 1 13 ? -36.200 0.190 -51.839 1.00 26.54 11 GLU D CA 1
ATOM 2273 C C . GLU D 1 13 ? -34.813 0.053 -51.245 1.00 25.40 11 GLU D C 1
ATOM 2274 O O . GLU D 1 13 ? -33.830 -0.025 -51.975 1.00 24.95 11 GLU D O 1
ATOM 2280 N N . LEU D 1 14 ? -34.732 0.045 -49.919 1.00 24.66 12 LEU D N 1
ATOM 2281 C CA . LEU D 1 14 ? -33.429 -0.162 -49.248 1.00 25.71 12 LEU D CA 1
ATOM 2282 C C . LEU D 1 14 ? -32.832 -1.547 -49.554 1.00 25.61 12 LEU D C 1
ATOM 2283 O O . LEU D 1 14 ? -31.612 -1.691 -49.678 1.00 23.28 12 LEU D O 1
ATOM 2288 N N . ARG D 1 15 ? -33.685 -2.563 -49.667 1.00 24.71 13 ARG D N 1
ATOM 2289 C CA . ARG D 1 15 ? -33.214 -3.907 -50.016 1.00 27.49 13 ARG D CA 1
ATOM 2290 C C . ARG D 1 15 ? -32.727 -3.993 -51.448 1.00 27.37 13 ARG D C 1
ATOM 2291 O O . ARG D 1 15 ? -31.749 -4.721 -51.740 1.00 27.33 13 ARG D O 1
ATOM 2299 N N . GLY D 1 16 ? -33.383 -3.230 -52.324 1.00 26.87 14 GLY D N 1
ATOM 2300 C CA . GLY D 1 16 ? -32.963 -3.065 -53.719 1.00 28.94 14 GLY D CA 1
ATOM 2301 C C . GLY D 1 16 ? -31.555 -2.497 -53.820 1.00 29.15 14 GLY D C 1
ATOM 2302 O O . GLY D 1 16 ? -30.691 -3.045 -54.523 1.00 27.77 14 GLY D O 1
ATOM 2303 N N . VAL D 1 17 ? -31.308 -1.433 -53.067 1.00 27.48 15 VAL D N 1
ATOM 2304 C CA . VAL D 1 17 ? -29.969 -0.836 -52.990 1.00 27.71 15 VAL D CA 1
ATOM 2305 C C . VAL D 1 17 ? -28.929 -1.760 -52.329 1.00 26.51 15 VAL D C 1
ATOM 2306 O O . VAL D 1 17 ? -27.806 -1.851 -52.811 1.00 27.86 15 VAL D O 1
ATOM 2310 N N . ALA D 1 18 ? -29.308 -2.437 -51.245 1.00 24.00 16 ALA D N 1
ATOM 2311 C CA . ALA D 1 18 ? -28.451 -3.402 -50.580 1.00 24.31 16 ALA D CA 1
ATOM 2312 C C . ALA D 1 18 ? -27.951 -4.491 -51.568 1.00 27.97 16 ALA D C 1
ATOM 2313 O O . ALA D 1 18 ? -26.741 -4.830 -51.612 1.00 26.85 16 ALA D O 1
ATOM 2315 N N . ARG D 1 19 ? -28.884 -5.031 -52.352 1.00 26.17 17 ARG D N 1
ATOM 2316 C CA . ARG D 1 19 ? -28.571 -6.015 -53.409 1.00 28.82 17 ARG D CA 1
ATOM 2317 C C . ARG D 1 19 ? -27.569 -5.471 -54.449 1.00 28.30 17 ARG D C 1
ATOM 2318 O O . ARG D 1 19 ? -26.721 -6.210 -54.932 1.00 25.59 17 ARG D O 1
ATOM 2326 N N . GLN D 1 20 ? -27.643 -4.175 -54.762 1.00 29.48 18 GLN D N 1
ATOM 2327 C CA . GLN D 1 20 ? -26.707 -3.579 -55.702 1.00 30.24 18 GLN D CA 1
ATOM 2328 C C . GLN D 1 20 ? -25.301 -3.528 -55.129 1.00 29.79 18 GLN D C 1
ATOM 2329 O O . GLN D 1 20 ? -24.327 -3.794 -55.842 1.00 27.05 18 GLN D O 1
ATOM 2335 N N . TYR D 1 21 ? -25.202 -3.132 -53.862 1.00 27.19 19 TYR D N 1
ATOM 2336 C CA . TYR D 1 21 ? -23.929 -3.171 -53.137 1.00 27.63 19 TYR D CA 1
ATOM 2337 C C . TYR D 1 21 ? -23.301 -4.539 -53.111 1.00 28.48 19 TYR D C 1
ATOM 2338 O O . TYR D 1 21 ? -22.105 -4.670 -53.399 1.00 28.72 19 TYR D O 1
ATOM 2347 N N . ASN D 1 22 ? -24.099 -5.545 -52.757 1.00 27.88 20 ASN D N 1
ATOM 2348 C CA . ASN D 1 22 ? -23.652 -6.933 -52.717 1.00 31.16 20 ASN D CA 1
ATOM 2349 C C . ASN D 1 22 ? -23.188 -7.461 -54.072 1.00 31.22 20 ASN D C 1
ATOM 2350 O O . ASN D 1 22 ? -22.219 -8.205 -54.144 1.00 28.90 20 ASN D O 1
ATOM 2355 N N . VAL D 1 23 ? -23.884 -7.066 -55.138 1.00 31.77 21 VAL D N 1
ATOM 2356 C CA . VAL D 1 23 ? -23.511 -7.426 -56.506 1.00 31.83 21 VAL D CA 1
ATOM 2357 C C . VAL D 1 23 ? -22.176 -6.807 -56.892 1.00 32.65 21 VAL D C 1
ATOM 2358 O O . VAL D 1 23 ? -21.316 -7.487 -57.448 1.00 29.22 21 VAL D O 1
ATOM 2362 N N . GLU D 1 24 ? -21.987 -5.522 -56.595 1.00 30.47 22 GLU D N 1
ATOM 2363 C CA . GLU D 1 24 ? -20.719 -4.899 -56.937 1.00 30.00 22 GLU D CA 1
ATOM 2364 C C . GLU D 1 24 ? -19.573 -5.463 -56.103 1.00 28.53 22 GLU D C 1
ATOM 2365 O O . GLU D 1 24 ? -18.451 -5.536 -56.589 1.00 30.01 22 GLU D O 1
ATOM 2371 N N . SER D 1 25 ? -19.844 -5.868 -54.864 1.00 26.09 23 SER D N 1
ATOM 2372 C CA . SER D 1 25 ? -18.807 -6.541 -54.081 1.00 25.46 23 SER D CA 1
ATOM 2373 C C . SER D 1 25 ? -18.350 -7.805 -54.824 1.00 27.19 23 SER D C 1
ATOM 2374 O O . SER D 1 25 ? -17.150 -8.054 -54.969 1.00 27.11 23 SER D O 1
ATOM 2377 N N A SER D 1 26 ? -19.317 -8.601 -55.279 0.80 26.27 24 SER D N 1
ATOM 2378 N N B SER D 1 26 ? -19.318 -8.593 -55.293 0.20 26.30 24 SER D N 1
ATOM 2379 C CA A SER D 1 26 ? -19.036 -9.793 -56.077 0.80 26.72 24 SER D CA 1
ATOM 2380 C CA B SER D 1 26 ? -19.031 -9.809 -56.054 0.20 26.17 24 SER D CA 1
ATOM 2381 C C A SER D 1 26 ? -18.238 -9.465 -57.317 0.80 25.86 24 SER D C 1
ATOM 2382 C C B SER D 1 26 ? -18.281 -9.510 -57.348 0.20 26.03 24 SER D C 1
ATOM 2383 O O A SER D 1 26 ? -17.292 -10.177 -57.654 0.80 27.13 24 SER D O 1
ATOM 2384 O O B SER D 1 26 ? -17.390 -10.269 -57.732 0.20 26.39 24 SER D O 1
ATOM 2389 N N . ASN D 1 27 ? -18.638 -8.414 -58.018 1.00 26.07 25 ASN D N 1
ATOM 2390 C CA . ASN D 1 27 ? -17.935 -8.011 -59.236 1.00 26.11 25 ASN D CA 1
ATOM 2391 C C . ASN D 1 27 ? -16.482 -7.674 -58.938 1.00 25.45 25 ASN D C 1
ATOM 2392 O O . ASN D 1 27 ? -15.613 -8.024 -59.710 1.00 26.07 25 ASN D O 1
ATOM 2397 N N . VAL D 1 28 ? -16.231 -7.021 -57.808 1.00 23.31 26 VAL D N 1
ATOM 2398 C CA . VAL D 1 28 ? -14.837 -6.712 -57.391 1.00 23.12 26 VAL D CA 1
ATOM 2399 C C . VAL D 1 28 ? -14.051 -7.977 -57.177 1.00 22.63 26 VAL D C 1
ATOM 2400 O O . VAL D 1 28 ? -12.948 -8.106 -57.699 1.00 23.75 26 VAL D O 1
ATOM 2404 N N . THR D 1 29 ? -14.586 -8.918 -56.414 1.00 23.88 27 THR D N 1
ATOM 2405 C CA . THR D 1 29 ? -13.764 -10.100 -56.166 1.00 24.70 27 THR D CA 1
ATOM 2406 C C . THR D 1 29 ? -13.636 -10.983 -57.430 1.00 23.54 27 THR D C 1
ATOM 2407 O O . THR D 1 29 ? -12.580 -11.553 -57.661 1.00 21.99 27 THR D O 1
ATOM 2411 N N . GLU D 1 30 ? -14.653 -11.028 -58.297 1.00 24.59 28 GLU D N 1
ATOM 2412 C CA . GLU D 1 30 ? -14.469 -11.730 -59.597 1.00 25.53 28 GLU D CA 1
ATOM 2413 C C . GLU D 1 30 ? -13.416 -11.002 -60.469 1.00 24.95 28 GLU D C 1
ATOM 2414 O O . GLU D 1 30 ? -12.561 -11.627 -61.087 1.00 25.47 28 GLU D O 1
ATOM 2420 N N . LEU D 1 31 ? -13.432 -9.675 -60.480 1.00 24.42 29 LEU D N 1
ATOM 2421 C CA . LEU D 1 31 ? -12.389 -8.948 -61.200 1.00 23.77 29 LEU D CA 1
ATOM 2422 C C . LEU D 1 31 ? -10.981 -9.278 -60.685 1.00 24.16 29 LEU D C 1
ATOM 2423 O O . LEU D 1 31 ? -10.071 -9.475 -61.477 1.00 22.21 29 LEU D O 1
ATOM 2428 N N . ILE D 1 32 ? -10.810 -9.309 -59.366 1.00 22.18 30 ILE D N 1
ATOM 2429 C CA . ILE D 1 32 ? -9.505 -9.601 -58.813 1.00 21.85 30 ILE D CA 1
ATOM 2430 C C . ILE D 1 32 ? -9.111 -11.031 -59.182 1.00 22.81 30 ILE D C 1
ATOM 2431 O O . ILE D 1 32 ? -7.959 -11.281 -59.548 1.00 23.17 30 ILE D O 1
ATOM 2436 N N . ALA D 1 33 ? -10.055 -11.973 -59.102 1.00 22.13 31 ALA D N 1
ATOM 2437 C CA . ALA D 1 33 ? -9.734 -13.355 -59.529 1.00 22.47 31 ALA D CA 1
ATOM 2438 C C . ALA D 1 33 ? -9.207 -13.428 -60.966 1.00 23.86 31 ALA D C 1
ATOM 2439 O O . ALA D 1 33 ? -8.236 -14.153 -61.234 1.00 25.56 31 ALA D O 1
ATOM 2441 N N . ARG D 1 34 ? -9.806 -12.668 -61.885 1.00 23.65 32 ARG D N 1
ATOM 2442 C CA . ARG D 1 34 ? -9.343 -12.669 -63.286 1.00 24.92 32 ARG D CA 1
ATOM 2443 C C . ARG D 1 34 ? -7.978 -12.013 -63.413 1.00 25.19 32 ARG D C 1
ATOM 2444 O O . ARG D 1 34 ? -7.113 -12.507 -64.133 1.00 23.45 32 ARG D O 1
ATOM 2452 N N . LEU D 1 35 ? -7.783 -10.891 -62.726 1.00 22.70 33 LEU D N 1
ATOM 2453 C CA . LEU D 1 35 ? -6.481 -10.217 -62.779 1.00 23.90 33 LEU D CA 1
ATOM 2454 C C . LEU D 1 35 ? -5.410 -11.055 -62.112 1.00 23.60 33 LEU D C 1
ATOM 2455 O O . LEU D 1 35 ? -4.279 -11.069 -62.572 1.00 24.85 33 LEU D O 1
ATOM 2460 N N . ASP D 1 36 ? -5.756 -11.769 -61.044 1.00 23.16 34 ASP D N 1
ATOM 2461 C CA . ASP D 1 36 ? -4.786 -12.724 -60.471 1.00 26.52 34 ASP D CA 1
ATOM 2462 C C . ASP D 1 36 ? -4.362 -13.766 -61.522 1.00 26.66 34 ASP D C 1
ATOM 2463 O O . ASP D 1 36 ? -3.170 -14.048 -61.662 1.00 26.61 34 ASP D O 1
ATOM 2468 N N . GLN D 1 37 ? -5.323 -14.327 -62.263 1.00 28.26 35 GLN D N 1
ATOM 2469 C CA . GLN D 1 37 ? -5.006 -15.342 -63.307 1.00 30.93 35 GLN D CA 1
ATOM 2470 C C . GLN D 1 37 ? -4.141 -14.763 -64.447 1.00 31.93 35 GLN D C 1
ATOM 2471 O O . GLN D 1 37 ? -3.198 -15.408 -64.922 1.00 30.43 35 GLN D O 1
ATOM 2477 N N . MET D 1 38 ? -4.438 -13.528 -64.835 1.00 30.27 36 MET D N 1
ATOM 2478 C CA . MET D 1 38 ? -3.659 -12.810 -65.844 1.00 30.98 36 MET D CA 1
ATOM 2479 C C . MET D 1 38 ? -2.232 -12.489 -65.406 1.00 33.22 36 MET D C 1
ATOM 2480 O O . MET D 1 38 ? -1.297 -12.583 -66.212 1.00 32.75 36 MET D O 1
ATOM 2485 N N . SER D 1 39 ? -2.048 -12.097 -64.147 1.00 31.82 37 SER D N 1
ATOM 2486 C CA . SER D 1 39 ? -0.687 -11.846 -63.680 1.00 36.59 37 SER D CA 1
ATOM 2487 C C . SER D 1 39 ? 0.118 -13.145 -63.665 1.00 36.79 37 SER D C 1
ATOM 2488 O O . SER D 1 39 ? 1.331 -13.118 -63.866 1.00 39.08 37 SER D O 1
ATOM 2491 N N . HIS D 1 40 ? -0.552 -14.280 -63.462 1.00 37.18 38 HIS D N 1
ATOM 2492 C CA . HIS D 1 40 ? 0.140 -15.577 -63.570 1.00 40.25 38 HIS D CA 1
ATOM 2493 C C . HIS D 1 40 ? 0.534 -15.847 -64.988 1.00 39.00 38 HIS D C 1
ATOM 2494 O O . HIS D 1 40 ? 1.691 -16.177 -65.242 1.00 39.19 38 HIS D O 1
ATOM 2501 N N . THR D 1 41 ? -0.391 -15.656 -65.928 1.00 36.35 39 THR D N 1
ATOM 2502 C CA . THR D 1 41 ? -0.072 -15.752 -67.356 1.00 40.46 39 THR D CA 1
ATOM 2503 C C . THR D 1 41 ? 1.061 -14.797 -67.774 1.00 42.99 39 THR D C 1
ATOM 2504 O O . THR D 1 41 ? 2.035 -15.219 -68.413 1.00 40.89 39 THR D O 1
ATOM 2508 N N . LEU D 1 42 ? 0.938 -13.525 -67.402 1.00 43.56 40 LEU D N 1
ATOM 2509 C CA . LEU D 1 42 ? 1.971 -12.523 -67.675 1.00 47.64 40 LEU D CA 1
ATOM 2510 C C . LEU D 1 42 ? 3.349 -12.969 -67.173 1.00 48.52 40 LEU D C 1
ATOM 2511 O O . LEU D 1 42 ? 4.354 -12.821 -67.868 1.00 47.20 40 LEU D O 1
ATOM 2516 N N . GLN D 1 43 ? 3.383 -13.523 -65.967 1.00 48.71 41 GLN D N 1
ATOM 2517 C CA . GLN D 1 43 ? 4.608 -14.095 -65.409 1.00 53.99 41 GLN D CA 1
ATOM 2518 C C . GLN D 1 43 ? 5.249 -15.110 -66.353 1.00 56.99 41 GLN D C 1
ATOM 2519 O O . GLN D 1 43 ? 6.463 -15.100 -66.545 1.00 60.68 41 GLN D O 1
ATOM 2525 N N . GLY D 1 44 ? 4.421 -15.974 -66.937 1.00 60.96 42 GLY D N 1
ATOM 2526 C CA . GLY D 1 44 ? 4.877 -17.048 -67.820 1.00 62.36 42 GLY D CA 1
ATOM 2527 C C . GLY D 1 44 ? 5.380 -16.592 -69.172 1.00 66.82 42 GLY D C 1
ATOM 2528 O O . GLY D 1 44 ? 6.047 -17.351 -69.872 1.00 74.82 42 GLY D O 1
ATOM 2529 N N . ILE D 1 45 ? 5.060 -15.358 -69.545 1.00 71.24 43 ILE D N 1
ATOM 2530 C CA . ILE D 1 45 ? 5.564 -14.772 -70.786 1.00 75.72 43 ILE D CA 1
ATOM 2531 C C . ILE D 1 45 ? 6.892 -14.034 -70.560 1.00 79.18 43 ILE D C 1
ATOM 2532 O O . ILE D 1 45 ? 7.899 -14.355 -71.200 1.00 83.18 43 ILE D O 1
ATOM 2537 N N A TRP D 1 46 ? 6.883 -13.061 -69.647 0.90 81.55 44 TRP D N 1
ATOM 2538 N N B TRP D 1 46 ? 6.879 -13.076 -69.634 0.10 76.46 44 TRP D N 1
ATOM 2539 C CA A TRP D 1 46 ? 8.020 -12.162 -69.440 0.90 83.35 44 TRP D CA 1
ATOM 2540 C CA B TRP D 1 46 ? 8.001 -12.167 -69.403 0.10 75.20 44 TRP D CA 1
ATOM 2541 C C A TRP D 1 46 ? 9.117 -12.685 -68.567 0.90 85.04 44 TRP D C 1
ATOM 2542 C C B TRP D 1 46 ? 9.197 -12.799 -68.750 0.10 77.92 44 TRP D C 1
ATOM 2543 O O A TRP D 1 46 ? 8.943 -13.667 -67.840 0.90 87.02 44 TRP D O 1
ATOM 2544 O O B TRP D 1 46 ? 9.170 -13.968 -68.358 0.10 78.52 44 TRP D O 1
ATOM 2565 N N . GLU D 1 47 ? 10.261 -12.004 -68.639 1.00 83.00 45 GLU D N 1
ATOM 2566 C CA . GLU D 1 47 ? 11.441 -12.346 -67.858 1.00 79.75 45 GLU D CA 1
ATOM 2567 C C . GLU D 1 47 ? 11.431 -11.470 -66.598 1.00 78.29 45 GLU D C 1
ATOM 2568 O O . GLU D 1 47 ? 10.370 -11.007 -66.168 1.00 74.08 45 GLU D O 1
ATOM 2574 N N . GLY D 1 48 ? 12.609 -11.224 -66.030 1.00 73.75 46 GLY D N 1
ATOM 2575 C CA . GLY D 1 48 ? 12.742 -10.586 -64.720 1.00 66.02 46 GLY D CA 1
ATOM 2576 C C . GLY D 1 48 ? 12.164 -9.194 -64.511 1.00 61.06 46 GLY D C 1
ATOM 2577 O O . GLY D 1 48 ? 11.335 -8.997 -63.615 1.00 56.73 46 GLY D O 1
ATOM 2578 N N . ALA D 1 49 ? 12.602 -8.231 -65.325 1.00 52.80 47 ALA D N 1
ATOM 2579 C CA . ALA D 1 49 ? 12.332 -6.820 -65.051 1.00 48.79 47 ALA D CA 1
ATOM 2580 C C . ALA D 1 49 ? 10.849 -6.441 -65.136 1.00 47.44 47 ALA D C 1
ATOM 2581 O O . ALA D 1 49 ? 10.312 -5.865 -64.183 1.00 49.15 47 ALA D O 1
ATOM 2583 N N . SER D 1 50 ? 10.197 -6.786 -66.250 1.00 39.93 48 SER D N 1
ATOM 2584 C CA . SER D 1 50 ? 8.810 -6.363 -66.514 1.00 42.46 48 SER D CA 1
ATOM 2585 C C . SER D 1 50 ? 7.804 -7.041 -65.606 1.00 39.25 48 SER D C 1
ATOM 2586 O O . SER D 1 50 ? 6.914 -6.380 -65.068 1.00 37.74 48 SER D O 1
ATOM 2589 N N A SER D 1 51 ? 7.953 -8.357 -65.457 0.50 37.20 49 SER D N 1
ATOM 2590 N N B SER D 1 51 ? 7.942 -8.353 -65.441 0.50 38.19 49 SER D N 1
ATOM 2591 C CA A SER D 1 51 ? 7.198 -9.138 -64.483 0.50 37.51 49 SER D CA 1
ATOM 2592 C CA B SER D 1 51 ? 7.136 -9.085 -64.473 0.50 38.92 49 SER D CA 1
ATOM 2593 C C A SER D 1 51 ? 7.316 -8.528 -63.091 0.50 36.44 49 SER D C 1
ATOM 2594 C C B SER D 1 51 ? 7.306 -8.534 -63.061 0.50 37.35 49 SER D C 1
ATOM 2595 O O A SER D 1 51 ? 6.301 -8.229 -62.461 0.50 35.65 49 SER D O 1
ATOM 2596 O O B SER D 1 51 ? 6.310 -8.268 -62.388 0.50 36.39 49 SER D O 1
ATOM 2601 N N . GLU D 1 52 ? 8.547 -8.316 -62.620 1.00 35.57 50 GLU D N 1
ATOM 2602 C CA . GLU D 1 52 ? 8.762 -7.714 -61.292 1.00 34.73 50 GLU D CA 1
ATOM 2603 C C . GLU D 1 52 ? 8.064 -6.365 -61.159 1.00 32.29 50 GLU D C 1
ATOM 2604 O O . GLU D 1 52 ? 7.403 -6.143 -60.159 1.00 28.87 50 GLU D O 1
ATOM 2610 N N . ALA D 1 53 ? 8.264 -5.461 -62.128 1.00 26.96 51 ALA D N 1
ATOM 2611 C CA . ALA D 1 53 ? 7.636 -4.140 -62.056 1.00 28.96 51 ALA D CA 1
ATOM 2612 C C . ALA D 1 53 ? 6.125 -4.278 -62.009 1.00 26.23 51 ALA D C 1
ATOM 2613 O O . ALA D 1 53 ? 5.474 -3.609 -61.182 1.00 23.66 51 ALA D O 1
ATOM 2615 N N . PHE D 1 54 ? 5.561 -5.112 -62.898 1.00 25.65 52 PHE D N 1
ATOM 2616 C CA . PHE D 1 54 ? 4.104 -5.213 -62.955 1.00 25.75 52 PHE D CA 1
ATOM 2617 C C . PHE D 1 54 ? 3.545 -5.790 -61.652 1.00 27.02 52 PHE D C 1
ATOM 2618 O O . PHE D 1 54 ? 2.620 -5.235 -61.072 1.00 27.02 52 PHE D O 1
ATOM 2626 N N . ILE D 1 55 ? 4.112 -6.900 -61.198 1.00 26.28 53 ILE D N 1
ATOM 2627 C CA . ILE D 1 55 ? 3.573 -7.559 -60.014 1.00 27.94 53 ILE D CA 1
ATOM 2628 C C . ILE D 1 55 ? 3.711 -6.696 -58.771 1.00 25.60 53 ILE D C 1
ATOM 2629 O O . ILE D 1 55 ? 2.800 -6.677 -57.957 1.00 27.05 53 ILE D O 1
ATOM 2634 N N . GLN D 1 56 ? 4.818 -5.959 -58.639 1.00 24.99 54 GLN D N 1
ATOM 2635 C CA . GLN D 1 56 ? 4.975 -5.009 -57.523 1.00 26.12 54 GLN D CA 1
ATOM 2636 C C . GLN D 1 56 ? 3.829 -4.014 -57.478 1.00 24.34 54 GLN D C 1
ATOM 2637 O O . GLN D 1 56 ? 3.254 -3.801 -56.424 1.00 22.97 54 GLN D O 1
ATOM 2643 N N . GLN D 1 57 ? 3.517 -3.397 -58.621 1.00 23.00 55 GLN D N 1
ATOM 2644 C CA . GLN D 1 57 ? 2.445 -2.403 -58.698 1.00 24.72 55 GLN D CA 1
ATOM 2645 C C . GLN D 1 57 ? 1.089 -3.023 -58.493 1.00 23.79 55 GLN D C 1
ATOM 2646 O O . GLN D 1 57 ? 0.245 -2.447 -57.823 1.00 23.09 55 GLN D O 1
ATOM 2652 N N . TYR D 1 58 ? 0.875 -4.173 -59.113 1.00 21.55 56 TYR D N 1
ATOM 2653 C CA . TYR D 1 58 ? -0.400 -4.854 -58.986 1.00 22.83 56 TYR D CA 1
ATOM 2654 C C . TYR D 1 58 ? -0.670 -5.253 -57.532 1.00 22.27 56 TYR D C 1
ATOM 2655 O O . TYR D 1 58 ? -1.798 -5.053 -56.995 1.00 22.81 56 TYR D O 1
ATOM 2664 N N . GLN D 1 59 ? 0.324 -5.842 -56.870 1.00 22.10 57 GLN D N 1
ATOM 2665 C CA . GLN D 1 59 ? 0.148 -6.191 -55.444 1.00 23.15 57 GLN D CA 1
ATOM 2666 C C . GLN D 1 59 ? 0.015 -5.012 -54.505 1.00 22.36 57 GLN D C 1
ATOM 2667 O O . GLN D 1 59 ? -0.512 -5.137 -53.421 1.00 21.20 57 GLN D O 1
ATOM 2673 N N . GLU D 1 60 ? 0.555 -3.874 -54.885 1.00 22.22 58 GLU D N 1
ATOM 2674 C CA . GLU D 1 60 ? 0.345 -2.659 -54.118 1.00 23.10 58 GLU D CA 1
ATOM 2675 C C . GLU D 1 60 ? -1.111 -2.179 -54.192 1.00 22.08 58 GLU D C 1
ATOM 2676 O O . GLU D 1 60 ? -1.629 -1.626 -53.230 1.00 22.08 58 GLU D O 1
ATOM 2682 N N . LEU D 1 61 ? -1.756 -2.392 -55.333 1.00 20.76 59 LEU D N 1
ATOM 2683 C CA . LEU D 1 61 ? -3.128 -1.856 -55.555 1.00 21.91 59 LEU D CA 1
ATOM 2684 C C . LEU D 1 61 ? -4.228 -2.823 -55.147 1.00 21.87 59 LEU D C 1
ATOM 2685 O O . LEU D 1 61 ? -5.295 -2.411 -54.694 1.00 20.48 59 LEU D O 1
ATOM 2690 N N . ARG D 1 62 ? -3.966 -4.111 -55.357 1.00 19.49 60 ARG D N 1
ATOM 2691 C CA . ARG D 1 62 ? -4.896 -5.213 -54.977 1.00 22.44 60 ARG D CA 1
ATOM 2692 C C . ARG D 1 62 ? -5.574 -5.093 -53.557 1.00 23.17 60 ARG D C 1
ATOM 2693 O O . ARG D 1 62 ? -6.802 -5.228 -53.473 1.00 24.13 60 ARG D O 1
ATOM 2701 N N . PRO D 1 63 ? -4.821 -4.744 -52.466 1.00 24.06 61 PRO D N 1
ATOM 2702 C CA . PRO D 1 63 ? -5.487 -4.624 -51.160 1.00 23.62 61 PRO D CA 1
ATOM 2703 C C . PRO D 1 63 ? -6.564 -3.534 -51.075 1.00 23.43 61 PRO D C 1
ATOM 2704 O O . PRO D 1 63 ? -7.491 -3.673 -50.289 1.00 23.35 61 PRO D O 1
ATOM 2708 N N . SER D 1 64 ? -6.442 -2.475 -51.870 1.00 23.13 62 SER D N 1
ATOM 2709 C CA . SER D 1 64 ? -7.490 -1.459 -51.976 1.00 24.39 62 SER D CA 1
ATOM 2710 C C . SER D 1 64 ? -8.770 -2.013 -52.618 1.00 22.34 62 SER D C 1
ATOM 2711 O O . SER D 1 64 ? -9.878 -1.578 -52.289 1.00 22.51 62 SER D O 1
ATOM 2714 N N . PHE D 1 65 ? -8.610 -2.921 -53.571 1.00 21.23 63 PHE D N 1
ATOM 2715 C CA . PHE D 1 65 ? -9.748 -3.642 -54.121 1.00 21.55 63 PHE D CA 1
ATOM 2716 C C . PHE D 1 65 ? -10.405 -4.545 -53.091 1.00 21.40 63 PHE D C 1
ATOM 2717 O O . PHE D 1 65 ? -11.641 -4.600 -53.049 1.00 21.29 63 PHE D O 1
ATOM 2725 N N . GLU D 1 66 ? -9.616 -5.244 -52.270 1.00 20.08 64 GLU D N 1
ATOM 2726 C CA . GLU D 1 66 ? -10.208 -6.082 -51.219 1.00 20.11 64 GLU D CA 1
ATOM 2727 C C . GLU D 1 66 ? -10.919 -5.200 -50.212 1.00 21.42 64 GLU D C 1
ATOM 2728 O O . GLU D 1 66 ? -12.028 -5.539 -49.739 1.00 21.39 64 GLU D O 1
ATOM 2734 N N . LYS D 1 67 ? -10.290 -4.066 -49.886 1.00 20.99 65 LYS D N 1
ATOM 2735 C CA . LYS D 1 67 ? -10.900 -3.088 -48.976 1.00 23.22 65 LYS D CA 1
ATOM 2736 C C . LYS D 1 67 ? -12.230 -2.619 -49.551 1.00 22.31 65 LYS D C 1
ATOM 2737 O O . LYS D 1 67 ? -13.188 -2.420 -48.803 1.00 22.89 65 LYS D O 1
ATOM 2743 N N . MET D 1 68 ? -12.288 -2.462 -50.875 1.00 22.29 66 MET D N 1
ATOM 2744 C CA . MET D 1 68 ? -13.543 -2.047 -51.510 1.00 24.56 66 MET D CA 1
ATOM 2745 C C . MET D 1 68 ? -14.606 -3.130 -51.388 1.00 23.15 66 MET D C 1
ATOM 2746 O O . MET D 1 68 ? -15.746 -2.839 -51.037 1.00 24.16 66 MET D O 1
ATOM 2751 N N . ALA D 1 69 ? -14.250 -4.378 -51.702 1.00 23.30 67 ALA D N 1
ATOM 2752 C CA . ALA D 1 69 ? -15.184 -5.503 -51.499 1.00 22.48 67 ALA D CA 1
ATOM 2753 C C . ALA D 1 69 ? -15.780 -5.593 -50.081 1.00 24.03 67 ALA D C 1
ATOM 2754 O O . ALA D 1 69 ? -16.991 -5.844 -49.919 1.00 23.23 67 ALA D O 1
ATOM 2756 N N . VAL D 1 70 ? -14.945 -5.389 -49.059 1.00 21.44 68 VAL D N 1
ATOM 2757 C CA . VAL D 1 70 ? -15.380 -5.328 -47.644 1.00 21.32 68 VAL D CA 1
ATOM 2758 C C . VAL D 1 70 ? -16.379 -4.187 -47.385 1.00 21.38 68 VAL D C 1
ATOM 2759 O O . VAL D 1 70 ? -17.460 -4.391 -46.804 1.00 20.92 68 VAL D O 1
ATOM 2763 N N . LEU D 1 71 ? -16.027 -3.000 -47.849 1.00 21.70 69 LEU D N 1
ATOM 2764 C CA . LEU D 1 71 ? -16.854 -1.818 -47.658 1.00 22.04 69 LEU D CA 1
ATOM 2765 C C . LEU D 1 71 ? -18.212 -2.019 -48.344 1.00 22.46 69 LEU D C 1
ATOM 2766 O O . LEU D 1 71 ? -19.246 -1.744 -47.768 1.00 19.80 69 LEU D O 1
ATOM 2771 N N . LEU D 1 72 ? -18.190 -2.530 -49.563 1.00 24.09 70 LEU D N 1
ATOM 2772 C CA . LEU D 1 72 ? -19.446 -2.755 -50.309 1.00 24.41 70 LEU D CA 1
ATOM 2773 C C . LEU D 1 72 ? -20.329 -3.760 -49.588 1.00 25.21 70 LEU D C 1
ATOM 2774 O O . LEU D 1 72 ? -21.521 -3.546 -49.445 1.00 24.68 70 LEU D O 1
ATOM 2779 N N . ASN D 1 73 ? -19.745 -4.840 -49.087 1.00 26.28 71 ASN D N 1
ATOM 2780 C CA . ASN D 1 73 ? -20.534 -5.792 -48.319 1.00 27.02 71 ASN D CA 1
ATOM 2781 C C . ASN D 1 73 ? -21.003 -5.297 -46.979 1.00 27.96 71 ASN D C 1
ATOM 2782 O O . ASN D 1 73 ? -22.110 -5.628 -46.549 1.00 24.68 71 ASN D O 1
ATOM 2787 N N . GLU D 1 74 ? -20.169 -4.501 -46.312 1.00 24.48 72 GLU D N 1
ATOM 2788 C CA . GLU D 1 74 ? -20.625 -3.882 -45.062 1.00 25.23 72 GLU D CA 1
ATOM 2789 C C . GLU D 1 74 ? -21.826 -2.967 -45.272 1.00 23.84 72 GLU D C 1
ATOM 2790 O O . GLU D 1 74 ? -22.783 -3.019 -44.505 1.00 25.48 72 GLU D O 1
ATOM 2796 N N . VAL D 1 75 ? -21.770 -2.145 -46.312 1.00 25.32 73 VAL D N 1
ATOM 2797 C CA . VAL D 1 75 ? -22.877 -1.247 -46.653 1.00 25.96 73 VAL D CA 1
ATOM 2798 C C . VAL D 1 75 ? -24.131 -2.041 -47.046 1.00 25.72 73 VAL D C 1
ATOM 2799 O O . VAL D 1 75 ? -25.254 -1.722 -46.597 1.00 24.88 73 VAL D O 1
ATOM 2803 N N . GLY D 1 76 ? -23.946 -3.076 -47.863 1.00 24.44 74 GLY D N 1
ATOM 2804 C CA . GLY D 1 76 ? -25.049 -3.976 -48.190 1.00 25.33 74 GLY D CA 1
ATOM 2805 C C . GLY D 1 76 ? -25.688 -4.546 -46.932 1.00 25.90 74 GLY D C 1
ATOM 2806 O O . GLY D 1 76 ? -26.911 -4.541 -46.795 1.00 24.51 74 GLY D O 1
ATOM 2807 N N . GLN D 1 77 ? -24.864 -5.034 -46.000 1.00 24.63 75 GLN D N 1
ATOM 2808 C CA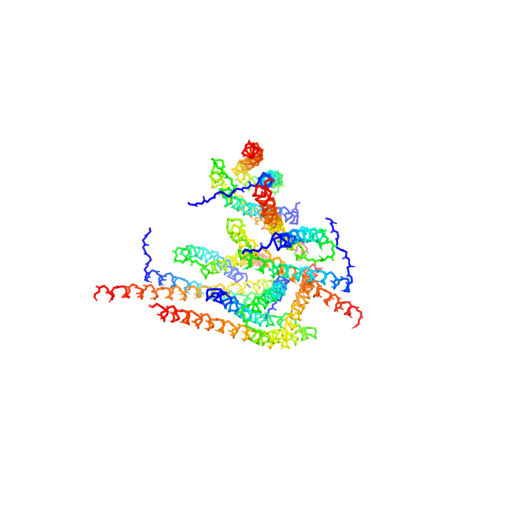 . GLN D 1 77 ? -25.413 -5.638 -44.789 1.00 26.59 75 GLN D CA 1
ATOM 2809 C C . GLN D 1 77 ? -26.167 -4.575 -43.988 1.00 26.25 75 GLN D C 1
ATOM 2810 O O . GLN D 1 77 ? -27.273 -4.834 -43.485 1.00 24.01 75 GLN D O 1
ATOM 2816 N N . GLN D 1 78 ? -25.583 -3.380 -43.884 1.00 25.62 76 GLN D N 1
ATOM 2817 C CA . GLN D 1 78 ? -26.216 -2.300 -43.105 1.00 27.12 76 GLN D CA 1
ATOM 2818 C C . GLN D 1 78 ? -27.495 -1.764 -43.713 1.00 24.70 76 GLN D C 1
ATOM 2819 O O . GLN D 1 78 ? -28.413 -1.363 -42.987 1.00 23.53 76 GLN D O 1
ATOM 2825 N N . LEU D 1 79 ? -27.553 -1.740 -45.039 1.00 26.59 77 LEU D N 1
ATOM 2826 C CA . LEU D 1 79 ? -28.775 -1.361 -45.740 1.00 23.63 77 LEU D CA 1
ATOM 2827 C C . LEU D 1 79 ? -29.872 -2.397 -45.505 1.00 25.62 77 LEU D C 1
ATOM 2828 O O . LEU D 1 79 ? -31.026 -2.014 -45.304 1.00 22.23 77 LEU D O 1
ATOM 2833 N N . HIS D 1 80 ? -29.516 -3.688 -45.515 1.00 24.72 78 HIS D N 1
ATOM 2834 C CA . HIS D 1 80 ? -30.465 -4.751 -45.085 1.00 27.22 78 HIS D CA 1
ATOM 2835 C C . HIS D 1 80 ? -30.917 -4.580 -43.660 1.00 26.99 78 HIS D C 1
ATOM 2836 O O . HIS D 1 80 ? -32.084 -4.772 -43.370 1.00 26.55 78 HIS D O 1
ATOM 2843 N N . ASN D 1 81 ? -30.005 -4.198 -42.765 1.00 25.73 79 ASN D N 1
ATOM 2844 C CA . ASN D 1 81 ? -30.375 -3.934 -41.379 1.00 26.18 79 ASN D CA 1
ATOM 2845 C C . ASN D 1 81 ? -31.351 -2.774 -41.278 1.00 24.49 79 ASN D C 1
ATOM 2846 O O . ASN D 1 81 ? -32.351 -2.894 -40.586 1.00 22.35 79 ASN D O 1
ATOM 2851 N N . SER D 1 82 ? -31.064 -1.683 -41.993 1.00 22.78 80 SER D N 1
ATOM 2852 C CA . SER D 1 82 ? -31.943 -0.491 -42.028 1.00 23.80 80 SER D CA 1
ATOM 2853 C C . SER D 1 82 ? -33.343 -0.823 -42.588 1.00 22.20 80 SER D C 1
ATOM 2854 O O . SER D 1 82 ? -34.343 -0.264 -42.154 1.00 19.76 80 SER D O 1
ATOM 2857 N N . ALA D 1 83 ? -33.386 -1.689 -43.593 1.00 22.34 81 ALA D N 1
ATOM 2858 C CA . ALA D 1 83 ? -34.651 -2.096 -44.213 1.00 22.50 81 ALA D CA 1
ATOM 2859 C C . ALA D 1 83 ? -35.538 -2.811 -43.189 1.00 23.20 81 ALA D C 1
ATOM 2860 O O . ALA D 1 83 ? -36.734 -2.534 -43.093 1.00 23.96 81 ALA D O 1
ATOM 2862 N N . THR D 1 84 ? -34.957 -3.725 -42.416 1.00 23.54 82 THR D N 1
ATOM 2863 C CA . THR D 1 84 ? -35.739 -4.425 -41.395 1.00 24.71 82 THR D CA 1
ATOM 2864 C C . THR D 1 84 ? -36.214 -3.494 -40.277 1.00 24.35 82 THR D C 1
ATOM 2865 O O . THR D 1 84 ? -37.372 -3.556 -39.846 1.00 26.66 82 THR D O 1
ATOM 2869 N N . ILE D 1 85 ? -35.323 -2.609 -39.841 1.00 23.98 83 ILE D N 1
ATOM 2870 C CA . ILE D 1 85 ? -35.650 -1.546 -38.877 1.00 25.55 83 ILE D CA 1
ATOM 2871 C C . ILE D 1 85 ? -36.818 -0.680 -39.349 1.00 23.72 83 ILE D C 1
ATOM 2872 O O . ILE D 1 85 ? -37.748 -0.385 -38.576 1.00 22.50 83 ILE D O 1
ATOM 2877 N N . LEU D 1 86 ? -36.783 -0.278 -40.617 1.00 24.67 84 LEU D N 1
ATOM 2878 C CA . LEU D 1 86 ? -37.818 0.609 -41.147 1.00 24.06 84 LEU D CA 1
ATOM 2879 C C . LEU D 1 86 ? -39.145 -0.165 -41.276 1.00 26.37 84 LEU D C 1
ATOM 2880 O O . LEU D 1 86 ? -40.215 0.360 -40.967 1.00 26.20 84 LEU D O 1
ATOM 2885 N N . GLU D 1 87 ? -39.070 -1.411 -41.728 1.00 26.92 85 GLU D N 1
ATOM 2886 C CA . GLU D 1 87 ? -40.250 -2.290 -41.766 1.00 30.79 85 GLU D CA 1
ATOM 2887 C C . GLU D 1 87 ? -40.877 -2.465 -40.376 1.00 31.21 85 GLU D C 1
ATOM 2888 O O . GLU D 1 87 ? -42.097 -2.371 -40.204 1.00 30.09 85 GLU D O 1
ATOM 2894 N N . ASP D 1 88 ? -40.032 -2.737 -39.396 1.00 31.03 86 ASP D N 1
ATOM 2895 C CA . ASP D 1 88 ? -40.467 -2.921 -38.011 1.00 33.58 86 ASP D CA 1
ATOM 2896 C C . ASP D 1 88 ? -41.099 -1.669 -37.450 1.00 33.44 86 ASP D C 1
ATOM 2897 O O . ASP D 1 88 ? -42.135 -1.738 -36.762 1.00 34.10 86 ASP D O 1
ATOM 2902 N N . THR D 1 89 ? -40.487 -0.524 -37.762 1.00 30.76 87 THR D N 1
ATOM 2903 C CA . THR D 1 89 ? -41.006 0.774 -37.341 1.00 29.44 87 THR D CA 1
ATOM 2904 C C . THR D 1 89 ? -42.410 0.922 -37.892 1.00 31.36 87 THR D C 1
ATOM 2905 O O . THR D 1 89 ? -43.358 1.176 -37.137 1.00 28.91 87 THR D O 1
ATOM 2909 N N . ASP D 1 90 ? -42.538 0.747 -39.208 1.00 28.73 88 ASP D N 1
ATOM 2910 C CA . ASP D 1 90 ? -43.833 0.871 -39.860 1.00 32.60 88 ASP D CA 1
ATOM 2911 C C . ASP D 1 90 ? -44.866 -0.121 -39.290 1.00 31.19 88 ASP D C 1
ATOM 2912 O O . ASP D 1 90 ? -46.020 0.231 -39.107 1.00 32.66 88 ASP D O 1
ATOM 2917 N N A GLN D 1 91 ? -44.455 -1.342 -38.980 0.60 33.45 89 GLN D N 1
ATOM 2918 N N B GLN D 1 91 ? -44.419 -1.348 -39.028 0.40 33.22 89 GLN D N 1
ATOM 2919 C CA A GLN D 1 91 ? -45.413 -2.319 -38.437 0.60 36.63 89 GLN D CA 1
ATOM 2920 C CA B GLN D 1 91 ? -45.248 -2.394 -38.415 0.40 35.86 89 GLN D CA 1
ATOM 2921 C C A GLN D 1 91 ? -45.745 -2.116 -36.943 0.60 36.78 89 GLN D C 1
ATOM 2922 C C B GLN D 1 91 ? -45.742 -1.981 -37.025 0.40 35.99 89 GLN D C 1
ATOM 2923 O O A GLN D 1 91 ? -46.855 -2.437 -36.509 0.60 36.59 89 GLN D O 1
ATOM 2924 O O B GLN D 1 91 ? -46.946 -2.022 -36.751 0.40 35.45 89 GLN D O 1
ATOM 2935 N N . GLN D 1 92 ? -44.809 -1.568 -36.166 1.00 36.55 90 GLN D N 1
ATOM 2936 C CA . GLN D 1 92 ? -45.120 -1.153 -34.786 1.00 36.90 90 GLN D CA 1
ATOM 2937 C C . GLN D 1 92 ? -46.215 -0.082 -34.791 1.00 39.31 90 GLN D C 1
ATOM 2938 O O . GLN D 1 92 ? -47.177 -0.160 -34.013 1.00 36.33 90 GLN D O 1
ATOM 2944 N N . ILE D 1 93 ? -46.065 0.900 -35.687 1.00 36.13 91 ILE D N 1
ATOM 2945 C CA . ILE D 1 93 ? -47.011 2.019 -35.806 1.00 38.85 91 ILE D CA 1
ATOM 2946 C C . ILE D 1 93 ? -48.414 1.536 -36.219 1.00 40.28 91 ILE D C 1
ATOM 2947 O O . ILE D 1 93 ? -49.419 1.935 -35.613 1.00 43.39 91 ILE D O 1
ATOM 2952 N N . ALA D 1 94 ? -48.468 0.694 -37.252 1.00 42.47 92 ALA D N 1
ATOM 2953 C CA . ALA D 1 94 ? -49.720 0.099 -37.749 1.00 45.24 92 ALA D CA 1
ATOM 2954 C C . ALA D 1 94 ? -50.401 -0.775 -36.707 1.00 47.04 92 ALA D C 1
ATOM 2955 O O . ALA D 1 94 ? -51.619 -0.719 -36.571 1.00 51.08 92 ALA D O 1
ATOM 2957 N N . SER D 1 95 ? -49.612 -1.568 -35.975 1.00 48.76 93 SER D N 1
ATOM 2958 C CA . SER D 1 95 ? -50.122 -2.457 -34.915 1.00 54.66 93 SER D CA 1
ATOM 2959 C C . SER D 1 95 ? -50.598 -1.720 -33.667 1.00 57.10 93 SER D C 1
ATOM 2960 O O . SER D 1 95 ? -51.217 -2.321 -32.786 1.00 52.77 93 SER D O 1
ATOM 2963 N N . GLN D 1 96 ? -50.285 -0.430 -33.578 1.00 60.77 94 GLN D N 1
ATOM 2964 C CA . GLN D 1 96 ? -50.745 0.392 -32.461 1.00 66.99 94 GLN D CA 1
ATOM 2965 C C . GLN D 1 96 ? -52.061 1.103 -32.800 1.00 72.08 94 GLN D C 1
ATOM 2966 O O . GLN D 1 96 ? -52.918 1.283 -31.926 1.00 72.42 94 GLN D O 1
ATOM 2972 N N . ILE D 1 97 ? -52.204 1.494 -34.072 1.00 75.51 95 ILE D N 1
ATOM 2973 C CA . ILE D 1 97 ? -53.390 2.200 -34.582 1.00 76.16 95 ILE D CA 1
ATOM 2974 C C . ILE D 1 97 ? -54.667 1.332 -34.536 1.00 80.49 95 ILE D C 1
ATOM 2975 O O . ILE D 1 97 ? -55.777 1.859 -34.409 1.00 80.59 95 ILE D O 1
ATOM 2980 N N . ARG D 1 98 ? -54.508 0.012 -34.620 1.00 82.62 96 ARG D N 1
ATOM 2981 C CA . ARG D 1 98 ? -55.642 -0.905 -34.454 1.00 85.50 96 ARG D CA 1
ATOM 2982 C C . ARG D 1 98 ? -55.919 -1.204 -32.980 1.00 82.98 96 ARG D C 1
ATOM 2983 O O . ARG D 1 98 ? -55.118 -1.848 -32.300 1.00 79.55 96 ARG D O 1
ATOM 2991 N N . LEU E 1 9 ? 14.654 17.068 -79.746 1.00 73.62 7 LEU E N 1
ATOM 2992 C CA . LEU E 1 9 ? 13.373 16.795 -79.029 1.00 73.59 7 LEU E CA 1
ATOM 2993 C C . LEU E 1 9 ? 13.364 15.357 -78.507 1.00 73.02 7 LEU E C 1
ATOM 2994 O O . LEU E 1 9 ? 12.934 14.436 -79.202 1.00 74.08 7 LEU E O 1
ATOM 2999 N N . THR E 1 10 ? 13.843 15.174 -77.280 1.00 70.71 8 THR E N 1
ATOM 3000 C CA . THR E 1 10 ? 14.038 13.839 -76.708 1.00 68.59 8 THR E CA 1
ATOM 3001 C C . THR E 1 10 ? 12.867 13.421 -75.805 1.00 67.89 8 THR E C 1
ATOM 3002 O O . THR E 1 10 ? 12.053 14.270 -75.432 1.00 65.74 8 THR E O 1
ATOM 3006 N N . PRO E 1 11 ? 12.775 12.113 -75.452 1.00 66.53 9 PRO E N 1
ATOM 3007 C CA . PRO E 1 11 ? 11.680 11.627 -74.595 1.00 65.72 9 PRO E CA 1
ATOM 3008 C C . PRO E 1 11 ? 11.706 12.135 -73.146 1.00 71.15 9 PRO E C 1
ATOM 3009 O O . PRO E 1 11 ? 10.657 12.182 -72.496 1.00 67.21 9 PRO E O 1
ATOM 3013 N N . GLU E 1 12 ? 12.882 12.499 -72.642 1.00 73.66 10 GLU E N 1
ATOM 3014 C CA . GLU E 1 12 ? 12.982 13.060 -71.294 1.00 74.88 10 GLU E CA 1
ATOM 3015 C C . GLU E 1 12 ? 12.661 14.550 -71.317 1.00 73.56 10 GLU E C 1
ATOM 3016 O O . GLU E 1 12 ? 12.166 15.101 -70.332 1.00 76.92 10 GLU E O 1
ATOM 3022 N N . GLU E 1 13 ? 12.932 15.192 -72.449 1.00 68.44 11 GLU E N 1
ATOM 3023 C CA . GLU E 1 13 ? 12.521 16.573 -72.667 1.00 68.97 11 GLU E CA 1
ATOM 3024 C C . GLU E 1 13 ? 11.000 16.674 -72.755 1.00 69.05 11 GLU E C 1
ATOM 3025 O O . GLU E 1 13 ? 10.411 17.672 -72.328 1.00 69.47 11 GLU E O 1
ATOM 3031 N N . LEU E 1 14 ? 10.374 15.638 -73.309 1.00 63.52 12 LEU E N 1
ATOM 3032 C CA . LEU E 1 14 ? 8.924 15.552 -73.366 1.00 61.95 12 LEU E CA 1
ATOM 3033 C C . LEU E 1 14 ? 8.339 15.296 -71.992 1.00 62.66 12 LEU E C 1
ATOM 3034 O O . LEU E 1 14 ? 7.333 15.904 -71.632 1.00 65.64 12 LEU E O 1
ATOM 3039 N N . ARG E 1 15 ? 8.958 14.396 -71.232 1.00 60.49 13 ARG E N 1
ATOM 3040 C CA . ARG E 1 15 ? 8.499 14.101 -69.875 1.00 61.59 13 ARG E CA 1
ATOM 3041 C C . ARG E 1 15 ? 8.589 15.320 -68.961 1.00 64.96 13 ARG E C 1
ATOM 3042 O O . ARG E 1 15 ? 7.717 15.532 -68.120 1.00 63.17 13 ARG E O 1
ATOM 3050 N N . GLY E 1 16 ? 9.629 16.130 -69.160 1.00 64.98 14 GLY E N 1
ATOM 3051 C CA . GLY E 1 16 ? 9.784 17.398 -68.458 1.00 63.55 14 GLY E CA 1
ATOM 3052 C C . GLY E 1 16 ? 8.538 18.251 -68.588 1.00 63.41 14 GLY E C 1
ATOM 3053 O O . GLY E 1 16 ? 7.964 18.674 -67.580 1.00 60.35 14 GLY E O 1
ATOM 3054 N N . VAL E 1 17 ? 8.109 18.483 -69.830 1.00 59.42 15 VAL E N 1
ATOM 3055 C CA . VAL E 1 17 ? 6.872 19.230 -70.105 1.00 55.96 15 VAL E CA 1
ATOM 3056 C C . VAL E 1 17 ? 5.633 18.498 -69.574 1.00 55.70 15 VAL E C 1
ATOM 3057 O O . VAL E 1 17 ? 4.692 19.135 -69.084 1.00 56.53 15 VAL E O 1
ATOM 3061 N N . ALA E 1 18 ? 5.632 17.170 -69.645 1.00 48.26 16 ALA E N 1
ATOM 3062 C CA . ALA E 1 18 ? 4.500 16.416 -69.147 1.00 48.82 16 ALA E CA 1
ATOM 3063 C C . ALA E 1 18 ? 4.283 16.732 -67.666 1.00 51.18 16 ALA E C 1
ATOM 3064 O O . ALA E 1 18 ? 3.163 17.050 -67.267 1.00 48.86 16 ALA E O 1
ATOM 3066 N N . ARG E 1 19 ? 5.358 16.675 -66.876 1.00 49.82 17 ARG E N 1
ATOM 3067 C CA . ARG E 1 19 ? 5.308 16.950 -65.433 1.00 52.11 17 ARG E CA 1
ATOM 3068 C C . ARG E 1 19 ? 4.712 18.321 -65.130 1.00 50.70 17 ARG E C 1
ATOM 3069 O O . ARG E 1 19 ? 3.928 18.463 -64.190 1.00 54.68 17 ARG E O 1
ATOM 3077 N N . GLN E 1 20 ? 5.104 19.325 -65.910 1.00 48.58 18 GLN E N 1
ATOM 3078 C CA . GLN E 1 20 ? 4.551 20.666 -65.771 1.00 47.56 18 GLN E CA 1
ATOM 3079 C C . GLN E 1 20 ? 3.026 20.605 -65.882 1.00 49.47 18 GLN E C 1
ATOM 3080 O O . GLN E 1 20 ? 2.326 21.175 -65.045 1.00 46.40 18 GLN E O 1
ATOM 3086 N N . TYR E 1 21 ? 2.520 19.895 -66.897 1.00 44.91 19 TYR E N 1
ATOM 3087 C CA . TYR E 1 21 ? 1.069 19.774 -67.118 1.00 44.02 19 TYR E CA 1
ATOM 3088 C C . TYR E 1 21 ? 0.349 19.017 -66.012 1.00 45.35 19 TYR E C 1
ATOM 3089 O O . TYR E 1 21 ? -0.771 19.376 -65.638 1.00 46.07 19 TYR E O 1
ATOM 3098 N N . ASN E 1 22 ? 1.001 17.991 -65.474 1.00 45.06 20 ASN E N 1
ATOM 3099 C CA . ASN E 1 22 ? 0.439 17.205 -64.385 1.00 45.51 20 ASN E CA 1
ATOM 3100 C C . ASN E 1 22 ? 0.400 17.940 -63.043 1.00 45.60 20 ASN E C 1
ATOM 3101 O O . ASN E 1 22 ? -0.598 17.859 -62.320 1.00 43.83 20 ASN E O 1
ATOM 3106 N N . VAL E 1 23 ? 1.482 18.648 -62.729 1.00 42.53 21 VAL E N 1
ATOM 3107 C CA . VAL E 1 23 ? 1.541 19.524 -61.555 1.00 41.79 21 VAL E CA 1
ATOM 3108 C C . VAL E 1 23 ? 0.525 20.695 -61.622 1.00 39.87 21 VAL E C 1
ATOM 3109 O O . VAL E 1 23 ? -0.097 21.031 -60.618 1.00 39.68 21 VAL E O 1
ATOM 3113 N N . GLU E 1 24 ? 0.367 21.319 -62.786 1.00 38.14 22 GLU E N 1
ATOM 3114 C CA . GLU E 1 24 ? -0.620 22.403 -62.911 1.00 40.58 22 GLU E CA 1
ATOM 3115 C C . GLU E 1 24 ? -2.067 21.913 -62.835 1.00 41.08 22 GLU E C 1
ATOM 3116 O O . GLU E 1 24 ? -2.947 22.641 -62.367 1.00 40.79 22 GLU E O 1
ATOM 3122 N N . SER E 1 25 ? -2.306 20.685 -63.294 1.00 39.88 23 SER E N 1
ATOM 3123 C CA . SER E 1 25 ? -3.581 19.995 -63.085 1.00 40.87 23 SER E CA 1
ATOM 3124 C C . SER E 1 25 ? -3.897 19.782 -61.592 1.00 40.97 23 SER E C 1
ATOM 3125 O O . SER E 1 25 ? -5.025 20.030 -61.146 1.00 37.53 23 SER E O 1
ATOM 3128 N N . SER E 1 26 ? -2.898 19.323 -60.831 1.00 40.87 24 SER E N 1
ATOM 3129 C CA . SER E 1 26 ? -3.001 19.204 -59.369 1.00 40.79 24 SER E CA 1
ATOM 3130 C C . SER E 1 26 ? -3.216 20.568 -58.693 1.00 36.52 24 SER E C 1
ATOM 3131 O O . SER E 1 26 ? -4.046 20.683 -57.800 1.00 37.18 24 SER E O 1
ATOM 3134 N N . ASN E 1 27 ? -2.465 21.582 -59.116 1.00 39.53 25 ASN E N 1
ATOM 3135 C CA . ASN E 1 27 ? -2.640 22.944 -58.587 1.00 35.26 25 ASN E CA 1
ATOM 3136 C C . ASN E 1 27 ? -4.053 23.473 -58.799 1.00 37.24 25 ASN E C 1
ATOM 3137 O O . ASN E 1 27 ? -4.611 24.129 -57.906 1.00 32.18 25 ASN E O 1
ATOM 3142 N N . VAL E 1 28 ? -4.637 23.181 -59.968 1.00 35.65 26 VAL E N 1
ATOM 3143 C CA . VAL E 1 28 ? -6.027 23.580 -60.237 1.00 34.51 26 VAL E CA 1
ATOM 3144 C C . VAL E 1 28 ? -6.976 22.895 -59.283 1.00 32.49 26 VAL E C 1
ATOM 3145 O O . VAL E 1 28 ? -7.784 23.562 -58.645 1.00 32.40 26 VAL E O 1
ATOM 3149 N N . THR E 1 29 ? -6.872 21.567 -59.174 1.00 32.45 27 THR E N 1
ATOM 3150 C CA . THR E 1 29 ? -7.675 20.777 -58.234 1.00 33.61 27 THR E CA 1
ATOM 3151 C C . THR E 1 29 ? -7.546 21.250 -56.767 1.00 35.55 27 THR E C 1
ATOM 3152 O O . THR E 1 29 ? -8.540 21.337 -56.047 1.00 33.77 27 THR E O 1
ATOM 3156 N N . GLU E 1 30 ? -6.327 21.535 -56.320 1.00 36.59 28 GLU E N 1
ATOM 3157 C CA . GLU E 1 30 ? -6.141 22.034 -54.949 1.00 38.65 28 GLU E CA 1
ATOM 3158 C C . GLU E 1 30 ? -6.744 23.431 -54.790 1.00 34.97 28 GLU E C 1
ATOM 3159 O O . GLU E 1 30 ? -7.283 23.768 -53.733 1.00 35.42 28 GLU E O 1
ATOM 3165 N N . LEU E 1 31 ? -6.638 24.233 -55.844 1.00 31.71 29 LEU E N 1
ATOM 3166 C CA . LEU E 1 31 ? -7.205 25.562 -55.854 1.00 28.76 29 LEU E CA 1
ATOM 3167 C C . LEU E 1 31 ? -8.719 25.485 -55.746 1.00 31.23 29 LEU E C 1
ATOM 3168 O O . LEU E 1 31 ? -9.338 26.261 -55.004 1.00 29.38 29 LEU E O 1
ATOM 3173 N N . ILE E 1 32 ? -9.324 24.588 -56.524 1.00 26.29 30 ILE E N 1
ATOM 3174 C CA . ILE E 1 32 ? -10.759 24.338 -56.404 1.00 27.25 30 ILE E CA 1
ATOM 3175 C C . ILE E 1 32 ? -11.117 23.960 -54.961 1.00 28.99 30 ILE E C 1
ATOM 3176 O O . ILE E 1 32 ? -12.091 24.489 -54.419 1.00 29.40 30 ILE E O 1
ATOM 3181 N N . ALA E 1 33 ? -10.358 23.044 -54.349 1.00 28.60 31 ALA E N 1
ATOM 3182 C CA . ALA E 1 33 ? -10.607 22.666 -52.941 1.00 31.62 31 ALA E CA 1
ATOM 3183 C C . ALA E 1 33 ? -10.575 23.895 -52.000 1.00 30.55 31 ALA E C 1
ATOM 3184 O O . ALA E 1 33 ? -11.456 24.052 -51.154 1.00 32.62 31 ALA E O 1
ATOM 3186 N N . ARG E 1 34 ? -9.577 24.762 -52.169 1.00 28.11 32 ARG E N 1
ATOM 3187 C CA . ARG E 1 34 ? -9.461 25.965 -51.328 1.00 28.21 32 ARG E CA 1
ATOM 3188 C C . ARG E 1 34 ? -10.614 26.942 -51.558 1.00 26.16 32 ARG E C 1
ATOM 3189 O O . ARG E 1 34 ? -11.170 27.481 -50.588 1.00 26.33 32 ARG E O 1
ATOM 3197 N N . LEU E 1 35 ? -10.968 27.184 -52.822 1.00 25.46 33 LEU E N 1
ATOM 3198 C CA . LEU E 1 35 ? -12.134 28.031 -53.152 1.00 25.71 33 LEU E CA 1
ATOM 3199 C C . LEU E 1 35 ? -13.476 27.469 -52.697 1.00 27.52 33 LEU E C 1
ATOM 3200 O O . LEU E 1 35 ? -14.379 28.228 -52.326 1.00 25.23 33 LEU E O 1
ATOM 3205 N N . ASP E 1 36 ? -13.621 26.142 -52.738 1.00 27.64 34 ASP E N 1
ATOM 3206 C CA . ASP E 1 36 ? -14.799 25.506 -52.167 1.00 28.55 34 ASP E CA 1
ATOM 3207 C C . ASP E 1 36 ? -14.870 25.786 -50.658 1.00 28.57 34 ASP E C 1
ATOM 3208 O O . ASP E 1 36 ? -15.941 26.075 -50.143 1.00 29.25 34 ASP E O 1
ATOM 3213 N N . GLN E 1 37 ? -13.739 25.706 -49.961 1.00 30.35 35 GLN E N 1
ATOM 3214 C CA . GLN E 1 37 ? -13.721 25.931 -48.496 1.00 33.88 35 GLN E CA 1
ATOM 3215 C C . GLN E 1 37 ? -14.067 27.396 -48.171 1.00 33.84 35 GLN E C 1
ATOM 3216 O O . GLN E 1 37 ? -14.823 27.674 -47.241 1.00 32.92 35 GLN E O 1
ATOM 3222 N N . MET E 1 38 ? -13.511 28.308 -48.961 1.00 31.67 36 MET E N 1
ATOM 3223 C CA . MET E 1 38 ? -13.776 29.740 -48.861 1.00 28.89 36 MET E CA 1
ATOM 3224 C C . MET E 1 38 ? -15.249 30.052 -49.095 1.00 30.02 36 MET E C 1
ATOM 3225 O O . MET E 1 38 ? -15.892 30.772 -48.303 1.00 26.30 36 MET E O 1
ATOM 3230 N N . SER E 1 39 ? -15.804 29.505 -50.168 1.00 28.32 37 SER E N 1
ATOM 3231 C CA . SER E 1 39 ? -17.218 29.732 -50.433 1.00 30.77 37 SER E CA 1
ATOM 3232 C C . SER E 1 39 ? -18.120 29.093 -49.358 1.00 31.19 37 SER E C 1
ATOM 3233 O O . SER E 1 39 ? -19.207 29.589 -49.117 1.00 35.04 37 SER E O 1
ATOM 3236 N N . HIS E 1 40 ? -17.656 28.028 -48.709 1.00 32.62 38 HIS E N 1
ATOM 3237 C CA . HIS E 1 40 ? -18.369 27.412 -47.564 1.00 37.60 38 HIS E CA 1
ATOM 3238 C C . HIS E 1 40 ? -18.361 28.254 -46.305 1.00 32.24 38 HIS E C 1
ATOM 3239 O O . HIS E 1 40 ? -19.194 28.039 -45.433 1.00 32.00 38 HIS E O 1
ATOM 3246 N N . THR E 1 41 ? -17.379 29.146 -46.153 1.00 29.27 39 THR E N 1
ATOM 3247 C CA . THR E 1 41 ? -17.257 29.955 -44.924 1.00 27.07 39 THR E CA 1
ATOM 3248 C C . THR E 1 41 ? -17.667 31.436 -45.047 1.00 25.80 39 THR E C 1
ATOM 3249 O O . THR E 1 41 ? -18.010 32.056 -44.034 1.00 25.46 39 THR E O 1
ATOM 3253 N N . LEU E 1 42 ? -17.654 31.994 -46.253 1.00 24.24 40 LEU E N 1
ATOM 3254 C CA . LEU E 1 42 ? -17.798 33.468 -46.413 1.00 25.14 40 LEU E CA 1
ATOM 3255 C C . LEU E 1 42 ? -19.093 34.035 -45.845 1.00 25.72 40 LEU E C 1
ATOM 3256 O O . LEU E 1 42 ? -19.092 35.064 -45.149 1.00 23.61 40 LEU E O 1
ATOM 3261 N N . GLN E 1 43 ? -20.214 33.384 -46.151 1.00 26.37 41 GLN E N 1
ATOM 3262 C CA . GLN E 1 43 ? -21.511 33.891 -45.709 1.00 27.01 41 GLN E CA 1
ATOM 3263 C C . GLN E 1 43 ? -21.683 33.806 -44.199 1.00 25.72 41 GLN E C 1
ATOM 3264 O O . GLN E 1 43 ? -22.462 34.532 -43.604 1.00 25.38 41 GLN E O 1
ATOM 3270 N N . GLY E 1 44 ? -20.906 32.935 -43.580 1.00 23.83 42 GLY E N 1
ATOM 3271 C CA . GLY E 1 44 ? -20.947 32.814 -42.155 1.00 21.97 42 GLY E CA 1
ATOM 3272 C C . GLY E 1 44 ? -20.092 33.799 -41.377 1.00 22.19 42 GLY E C 1
ATOM 3273 O O . GLY E 1 44 ? -20.228 33.858 -40.157 1.00 21.80 42 GLY E O 1
ATOM 3274 N N . ILE E 1 45 ? -19.209 34.541 -42.054 1.00 22.02 43 ILE E N 1
ATOM 3275 C CA . ILE E 1 45 ? -18.276 35.458 -41.374 1.00 24.61 43 ILE E CA 1
ATOM 3276 C C . ILE E 1 45 ? -18.318 36.905 -41.884 1.00 26.29 43 ILE E C 1
ATOM 3277 O O . ILE E 1 45 ? -17.640 37.778 -41.329 1.00 27.40 43 ILE E O 1
ATOM 3282 N N . TRP E 1 46 ? -19.122 37.163 -42.913 1.00 24.76 44 TRP E N 1
ATOM 3283 C CA . TRP E 1 46 ? -19.200 38.482 -43.541 1.00 26.52 44 TRP E CA 1
ATOM 3284 C C . TRP E 1 46 ? -20.602 38.787 -43.982 1.00 29.36 44 TRP E C 1
ATOM 3285 O O . TRP E 1 46 ? -21.141 38.099 -44.835 1.00 28.58 44 TRP E O 1
ATOM 3296 N N . GLU E 1 47 ? -21.188 39.840 -43.415 1.00 32.92 45 GLU E N 1
ATOM 3297 C CA . GLU E 1 47 ? -22.573 40.244 -43.693 1.00 37.52 45 GLU E CA 1
ATOM 3298 C C . GLU E 1 47 ? -22.692 40.933 -45.052 1.00 40.40 45 GLU E C 1
ATOM 3299 O O . GLU E 1 47 ? -21.754 41.593 -45.498 1.00 40.83 45 GLU E O 1
ATOM 3305 N N . GLY E 1 48 ? -23.840 40.775 -45.710 1.00 42.21 46 GLY E N 1
ATOM 3306 C CA . GLY E 1 48 ? -24.206 41.663 -46.821 1.00 46.59 46 GLY E CA 1
ATOM 3307 C C . GLY E 1 48 ? -24.490 41.013 -48.159 1.00 50.90 46 GLY E C 1
ATOM 3308 O O . GLY E 1 48 ? -24.479 39.789 -48.280 1.00 57.38 46 GLY E O 1
ATOM 3309 N N . ALA E 1 49 ? -24.745 41.848 -49.165 1.00 49.61 47 ALA E N 1
ATOM 3310 C CA . ALA E 1 49 ? -24.986 41.387 -50.522 1.00 51.01 47 ALA E CA 1
ATOM 3311 C C . ALA E 1 49 ? -23.760 40.685 -51.099 1.00 51.86 47 ALA E C 1
ATOM 3312 O O . ALA E 1 49 ? -23.884 39.639 -51.744 1.00 51.70 47 ALA E O 1
ATOM 3314 N N . SER E 1 50 ? -22.584 41.263 -50.854 1.00 50.43 48 SER E N 1
ATOM 3315 C CA . SER E 1 50 ? -21.355 40.835 -51.523 1.00 51.56 48 SER E CA 1
ATOM 3316 C C . SER E 1 50 ? -20.918 39.397 -51.232 1.00 48.55 48 SER E C 1
ATOM 3317 O O . SER E 1 50 ? -20.275 38.761 -52.069 1.00 47.42 48 SER E O 1
ATOM 3320 N N . SER E 1 51 ? -21.288 38.880 -50.064 1.00 47.44 49 SER E N 1
ATOM 3321 C CA . SER E 1 51 ? -21.037 37.482 -49.757 1.00 50.34 49 SER E CA 1
ATOM 3322 C C . SER E 1 51 ? -21.799 36.576 -50.735 1.00 52.61 49 SER E C 1
ATOM 3323 O O . SER E 1 51 ? -21.205 35.657 -51.319 1.00 50.20 49 SER E O 1
ATOM 3326 N N . GLU E 1 52 ? -23.089 36.869 -50.934 1.00 53.63 50 GLU E N 1
ATOM 3327 C CA . GLU E 1 52 ? -23.947 36.139 -51.881 1.00 55.70 50 GLU E CA 1
ATOM 3328 C C . GLU E 1 52 ? -23.421 36.185 -53.325 1.00 54.96 50 GLU E C 1
ATOM 3329 O O . GLU E 1 52 ? -23.376 35.152 -54.013 1.00 51.84 50 GLU E O 1
ATOM 3335 N N . ALA E 1 53 ? -23.043 37.392 -53.759 1.00 52.73 51 ALA E N 1
ATOM 3336 C CA . ALA E 1 53 ? -22.395 37.650 -55.049 1.00 51.04 51 ALA E CA 1
ATOM 3337 C C . ALA E 1 53 ? -21.280 36.650 -55.325 1.00 49.01 51 ALA E C 1
ATOM 3338 O O . ALA E 1 53 ? -21.305 35.943 -56.332 1.00 52.59 51 ALA E O 1
ATOM 3340 N N . PHE E 1 54 ? -20.323 36.574 -54.403 1.00 47.29 52 PHE E N 1
ATOM 3341 C CA . PHE E 1 54 ? -19.178 35.686 -54.552 1.00 41.47 52 PHE E CA 1
ATOM 3342 C C . PHE E 1 54 ? -19.577 34.219 -54.729 1.00 41.19 52 PHE E C 1
ATOM 3343 O O . PHE E 1 54 ? -19.104 33.558 -55.660 1.00 39.45 52 PHE E O 1
ATOM 3351 N N . ILE E 1 55 ? -20.425 33.713 -53.839 1.00 37.96 53 ILE E N 1
ATOM 3352 C CA . ILE E 1 55 ? -20.838 32.314 -53.889 1.00 41.31 53 ILE E CA 1
ATOM 3353 C C . ILE E 1 55 ? -21.519 32.014 -55.230 1.00 41.32 53 ILE E C 1
ATOM 3354 O O . ILE E 1 55 ? -21.208 31.012 -55.898 1.00 36.40 53 ILE E O 1
ATOM 3359 N N . GLN E 1 56 ? -22.435 32.898 -55.617 1.00 39.72 54 GLN E N 1
ATOM 3360 C CA . GLN E 1 56 ? -23.165 32.765 -56.889 1.00 42.33 54 GLN E CA 1
ATOM 3361 C C . GLN E 1 56 ? -22.214 32.738 -58.092 1.00 39.93 54 GLN E C 1
ATOM 3362 O O . GLN E 1 56 ? -22.276 31.817 -58.925 1.00 34.89 54 GLN E O 1
ATOM 3368 N N . GLN E 1 57 ? -21.318 33.720 -58.170 1.00 35.95 55 GLN E N 1
ATOM 3369 C CA . GLN E 1 57 ? -20.373 33.775 -59.288 1.00 40.33 55 GLN E CA 1
ATOM 3370 C C . GLN E 1 57 ? -19.449 32.544 -59.311 1.00 39.02 55 GLN E C 1
ATOM 3371 O O . GLN E 1 57 ? -19.210 31.959 -60.374 1.00 37.06 55 GLN E O 1
ATOM 3377 N N . TYR E 1 58 ? -18.981 32.121 -58.134 1.00 36.88 56 TYR E N 1
ATOM 3378 C CA . TYR E 1 58 ? -18.013 31.037 -58.054 1.00 36.09 56 TYR E CA 1
ATOM 3379 C C . TYR E 1 58 ? -18.621 29.716 -58.529 1.00 38.30 56 TYR E C 1
ATOM 3380 O O . TYR E 1 58 ? -17.995 28.968 -59.279 1.00 32.87 56 TYR E O 1
ATOM 3389 N N . GLN E 1 59 ? -19.844 29.432 -58.099 1.00 39.27 57 GLN E N 1
ATOM 3390 C CA . GLN E 1 59 ? -20.525 28.227 -58.541 1.00 44.27 57 GLN E CA 1
ATOM 3391 C C . GLN E 1 59 ? -20.750 28.209 -60.060 1.00 41.97 57 GLN E C 1
ATOM 3392 O O . GLN E 1 59 ? -20.789 27.141 -60.662 1.00 43.21 57 GLN E O 1
ATOM 3398 N N . GLU E 1 60 ? -20.864 29.391 -60.664 1.00 40.70 58 GLU E N 1
ATOM 3399 C CA . GLU E 1 60 ? -20.965 29.532 -62.123 1.00 42.29 58 GLU E CA 1
ATOM 3400 C C . GLU E 1 60 ? -19.646 29.266 -62.810 1.00 39.98 58 GLU E C 1
ATOM 3401 O O . GLU E 1 60 ? -19.623 28.761 -63.928 1.00 37.80 58 GLU E O 1
ATOM 3407 N N . LEU E 1 61 ? -18.554 29.649 -62.152 1.00 35.79 59 LEU E N 1
ATOM 3408 C CA . LEU E 1 61 ? -17.227 29.576 -62.749 1.00 33.76 59 LEU E CA 1
ATOM 3409 C C . LEU E 1 61 ? -16.575 28.210 -62.507 1.00 32.99 59 LEU E C 1
ATOM 3410 O O . LEU E 1 61 ? -15.742 27.765 -63.304 1.00 32.25 59 LEU E O 1
ATOM 3415 N N . ARG E 1 62 ? -16.988 27.536 -61.438 1.00 31.56 60 ARG E N 1
ATOM 3416 C CA . ARG E 1 62 ? -16.330 26.294 -60.970 1.00 31.52 60 ARG E CA 1
ATOM 3417 C C . ARG E 1 62 ? -16.264 25.141 -62.000 1.00 32.43 60 ARG E C 1
ATOM 3418 O O . ARG E 1 62 ? -15.219 24.487 -62.098 1.00 29.77 60 ARG E O 1
ATOM 3426 N N . PRO E 1 63 ? -17.373 24.872 -62.747 1.00 33.15 61 PRO E N 1
ATOM 3427 C CA . PRO E 1 63 ? -17.233 23.803 -63.766 1.00 33.94 61 PRO E CA 1
ATOM 3428 C C . PRO E 1 63 ? -16.097 24.065 -64.772 1.00 32.23 61 PRO E C 1
ATOM 3429 O O . PRO E 1 63 ? -15.458 23.108 -65.202 1.00 32.66 61 PRO E O 1
ATOM 3433 N N . SER E 1 64 ? -15.852 25.327 -65.145 1.00 32.40 62 SER E N 1
ATOM 3434 C CA . SER E 1 64 ? -14.716 25.657 -66.022 1.00 34.01 62 SER E CA 1
ATOM 3435 C C . SER E 1 64 ? -13.351 25.298 -65.416 1.00 33.62 62 SER E C 1
ATOM 3436 O O . SER E 1 64 ? -12.444 24.846 -66.113 1.00 31.02 62 SER E O 1
ATOM 3439 N N . PHE E 1 65 ? -13.217 25.497 -64.111 1.00 31.76 63 PHE E N 1
ATOM 3440 C CA . PHE E 1 65 ? -12.009 25.118 -63.404 1.00 32.64 63 PHE E CA 1
ATOM 3441 C C . PHE E 1 65 ? -11.872 23.599 -63.408 1.00 32.14 63 PHE E C 1
ATOM 3442 O O . PHE E 1 65 ? -10.792 23.088 -63.683 1.00 29.64 63 PHE E O 1
ATOM 3450 N N . GLU E 1 66 ? -12.968 22.894 -63.135 1.00 31.78 64 GLU E N 1
ATOM 3451 C CA . GLU E 1 66 ? -12.994 21.424 -63.248 1.00 37.98 64 GLU E CA 1
ATOM 3452 C C . GLU E 1 66 ? -12.549 20.944 -64.631 1.00 36.86 64 GLU E C 1
ATOM 3453 O O . GLU E 1 66 ? -11.746 20.008 -64.734 1.00 39.23 64 GLU E O 1
ATOM 3459 N N . LYS E 1 67 ? -13.057 21.602 -65.676 1.00 38.61 65 LYS E N 1
ATOM 3460 C CA . LYS E 1 67 ? -12.679 21.304 -67.067 1.00 38.13 65 LYS E CA 1
ATOM 3461 C C . LYS E 1 67 ? -11.188 21.528 -67.339 1.00 38.47 65 LYS E C 1
ATOM 3462 O O . LYS E 1 67 ? -10.552 20.751 -68.060 1.00 36.69 65 LYS E O 1
ATOM 3468 N N . MET E 1 68 ? -10.630 22.593 -66.773 1.00 37.70 66 MET E N 1
ATOM 3469 C CA . MET E 1 68 ? -9.199 22.870 -66.906 1.00 36.46 66 MET E CA 1
ATOM 3470 C C . MET E 1 68 ? -8.327 21.798 -66.232 1.00 36.41 66 MET E C 1
ATOM 3471 O O . MET E 1 68 ? -7.279 21.432 -66.769 1.00 38.59 66 MET E O 1
ATOM 3476 N N . ALA E 1 69 ? -8.747 21.293 -65.070 1.00 36.10 67 ALA E N 1
ATOM 3477 C CA . ALA E 1 69 ? -7.973 20.257 -64.370 1.00 35.16 67 ALA E CA 1
ATOM 3478 C C . ALA E 1 69 ? -7.994 18.943 -65.163 1.00 35.07 67 ALA E C 1
ATOM 3479 O O . ALA E 1 69 ? -6.994 18.236 -65.241 1.00 35.48 67 ALA E O 1
ATOM 3481 N N . VAL E 1 70 ? -9.152 18.631 -65.736 1.00 38.13 68 VAL E N 1
ATOM 3482 C CA . VAL E 1 70 ? -9.292 17.526 -66.698 1.00 38.28 68 VAL E CA 1
ATOM 3483 C C . VAL E 1 70 ? -8.395 17.755 -67.936 1.00 39.07 68 VAL E C 1
ATOM 3484 O O . VAL E 1 70 ? -7.551 16.898 -68.269 1.00 42.62 68 VAL E O 1
ATOM 3488 N N . LEU E 1 71 ? -8.531 18.918 -68.584 1.00 37.26 69 LEU E N 1
ATOM 3489 C CA . LEU E 1 71 ? -7.760 19.222 -69.795 1.00 37.41 69 LEU E CA 1
ATOM 3490 C C . LEU E 1 71 ? -6.241 19.072 -69.606 1.00 42.02 69 LEU E C 1
ATOM 3491 O O . LEU E 1 71 ? -5.568 18.402 -70.413 1.00 40.82 69 LEU E O 1
ATOM 3496 N N . LEU E 1 72 ? -5.714 19.669 -68.536 1.00 39.48 70 LEU E N 1
ATOM 3497 C CA . LEU E 1 72 ? -4.266 19.688 -68.276 1.00 41.98 70 LEU E CA 1
ATOM 3498 C C . LEU E 1 72 ? -3.718 18.302 -68.069 1.00 42.63 70 LEU E C 1
ATOM 3499 O O . LEU E 1 72 ? -2.667 17.949 -68.624 1.00 46.64 70 LEU E O 1
ATOM 3504 N N . ASN E 1 73 ? -4.433 17.530 -67.258 1.00 40.41 71 ASN E N 1
ATOM 3505 C CA . ASN E 1 73 ? -4.126 16.146 -66.996 1.00 44.21 71 ASN E CA 1
ATOM 3506 C C . ASN E 1 73 ? -4.097 15.276 -68.259 1.00 45.75 71 ASN E C 1
ATOM 3507 O O . ASN E 1 73 ? -3.336 14.309 -68.331 1.00 43.16 71 ASN E O 1
ATOM 3512 N N . GLU E 1 74 ? -4.953 15.607 -69.227 1.00 45.18 72 GLU E N 1
ATOM 3513 C CA . GLU E 1 74 ? -4.983 14.918 -70.514 1.00 48.02 72 GLU E CA 1
ATOM 3514 C C . GLU E 1 74 ? -3.741 15.221 -71.341 1.00 45.50 72 GLU E C 1
ATOM 3515 O O . GLU E 1 74 ? -3.165 14.322 -71.964 1.00 47.92 72 GLU E O 1
ATOM 3521 N N . VAL E 1 75 ? -3.331 16.485 -71.359 1.00 44.57 73 VAL E N 1
ATOM 3522 C CA . VAL E 1 75 ? -2.087 16.872 -72.008 1.00 45.85 73 VAL E CA 1
ATOM 3523 C C . VAL E 1 75 ? -0.880 16.200 -71.345 1.00 50.76 73 VAL E C 1
ATOM 3524 O O . VAL E 1 75 ? 0.086 15.853 -72.027 1.00 52.21 73 VAL E O 1
ATOM 3528 N N . GLY E 1 76 ? -0.946 15.995 -70.032 1.00 46.65 74 GLY E N 1
ATOM 3529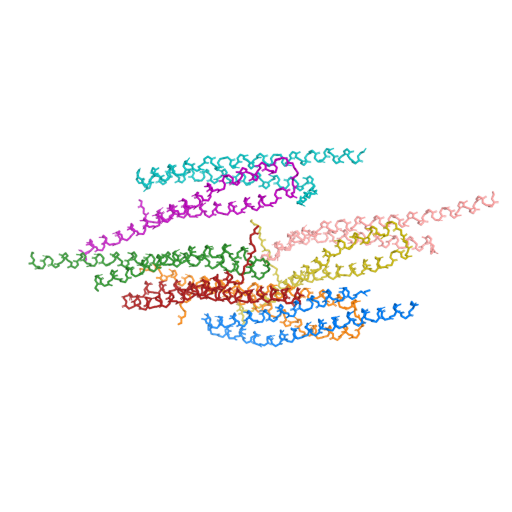 C CA . GLY E 1 76 ? 0.111 15.292 -69.327 1.00 47.06 74 GLY E CA 1
ATOM 3530 C C . GLY E 1 76 ? 0.078 13.811 -69.672 1.00 51.18 74 GLY E C 1
ATOM 3531 O O . GLY E 1 76 ? 1.124 13.189 -69.865 1.00 53.02 74 GLY E O 1
ATOM 3532 N N . GLN E 1 77 ? -1.124 13.243 -69.749 1.00 48.81 75 GLN E N 1
ATOM 3533 C CA . GLN E 1 77 ? -1.285 11.852 -70.135 1.00 51.97 75 GLN E CA 1
ATOM 3534 C C . GLN E 1 77 ? -0.724 11.618 -71.544 1.00 51.29 75 GLN E C 1
ATOM 3535 O O . GLN E 1 77 ? 0.140 10.759 -71.724 1.00 51.53 75 GLN E O 1
ATOM 3541 N N . GLN E 1 78 ? -1.192 12.399 -72.522 1.00 48.14 76 GLN E N 1
ATOM 3542 C CA . GLN E 1 78 ? -0.751 12.268 -73.921 1.00 47.45 76 GLN E CA 1
ATOM 3543 C C . GLN E 1 78 ? 0.746 12.547 -74.145 1.00 49.36 76 GLN E C 1
ATOM 3544 O O . GLN E 1 78 ? 1.379 11.877 -74.960 1.00 48.27 76 GLN E O 1
ATOM 3550 N N . LEU E 1 79 ? 1.303 13.532 -73.434 1.00 49.46 77 LEU E N 1
ATOM 3551 C CA . LEU E 1 79 ? 2.739 13.829 -73.504 1.00 50.57 77 LEU E CA 1
ATOM 3552 C C . LEU E 1 79 ? 3.596 12.688 -72.930 1.00 50.85 77 LEU E C 1
ATOM 3553 O O . LEU E 1 79 ? 4.755 12.525 -73.326 1.00 50.54 77 LEU E O 1
ATOM 3558 N N . HIS E 1 80 ? 3.015 11.916 -72.011 1.00 52.52 78 HIS E N 1
ATOM 3559 C CA . HIS E 1 80 ? 3.629 10.703 -71.457 1.00 55.87 78 HIS E CA 1
ATOM 3560 C C . HIS E 1 80 ? 3.547 9.551 -72.408 1.00 52.84 78 HIS E C 1
ATOM 3561 O O . HIS E 1 80 ? 4.524 8.824 -72.585 1.00 54.23 78 HIS E O 1
ATOM 3568 N N . ASN E 1 81 ? 2.373 9.345 -73.001 1.00 49.80 79 ASN E N 1
ATOM 3569 C CA . ASN E 1 81 ? 2.233 8.401 -74.101 1.00 48.86 79 ASN E CA 1
ATOM 3570 C C . ASN E 1 81 ? 3.230 8.736 -75.237 1.00 46.28 79 ASN E C 1
ATOM 3571 O O . ASN E 1 81 ? 3.918 7.851 -75.741 1.00 42.53 79 ASN E O 1
ATOM 3576 N N . SER E 1 82 ? 3.333 10.017 -75.590 1.00 45.01 80 SER E N 1
ATOM 3577 C CA . SER E 1 82 ? 4.275 10.495 -76.608 1.00 46.29 80 SER E CA 1
ATOM 3578 C C . SER E 1 82 ? 5.732 10.129 -76.327 1.00 43.70 80 SER E C 1
ATOM 3579 O O . SER E 1 82 ? 6.429 9.601 -77.204 1.00 41.03 80 SER E O 1
ATOM 3582 N N . ALA E 1 83 ? 6.187 10.429 -75.112 1.00 42.09 81 ALA E N 1
ATOM 3583 C CA . ALA E 1 83 ? 7.575 10.204 -74.700 1.00 43.85 81 ALA E CA 1
ATOM 3584 C C . ALA E 1 83 ? 7.924 8.715 -74.698 1.00 45.44 81 ALA E C 1
ATOM 3585 O O . ALA E 1 83 ? 9.063 8.329 -75.006 1.00 47.86 81 ALA E O 1
ATOM 3587 N N . THR E 1 84 ? 6.932 7.893 -74.374 1.00 44.57 82 THR E N 1
ATOM 3588 C CA . THR E 1 84 ? 7.104 6.452 -74.279 1.00 47.39 82 THR E CA 1
ATOM 3589 C C . THR E 1 84 ? 7.290 5.839 -75.665 1.00 48.35 82 THR E C 1
ATOM 3590 O O . THR E 1 84 ? 8.279 5.140 -75.909 1.00 47.34 82 THR E O 1
ATOM 3594 N N . ILE E 1 85 ? 6.332 6.110 -76.549 1.00 45.26 83 ILE E N 1
ATOM 3595 C CA . ILE E 1 85 ? 6.375 5.718 -77.950 1.00 44.06 83 ILE E CA 1
ATOM 3596 C C . ILE E 1 85 ? 7.664 6.193 -78.626 1.00 43.53 83 ILE E C 1
ATOM 3597 O O . ILE E 1 85 ? 8.295 5.426 -79.344 1.00 43.33 83 ILE E O 1
ATOM 3602 N N . LEU E 1 86 ? 8.068 7.436 -78.388 1.00 40.78 84 LEU E N 1
ATOM 3603 C CA . LEU E 1 86 ? 9.304 7.943 -78.974 1.00 41.46 84 LEU E CA 1
ATOM 3604 C C . LEU E 1 86 ? 10.530 7.145 -78.519 1.00 43.36 84 LEU E C 1
ATOM 3605 O O . LEU E 1 86 ? 11.341 6.716 -79.352 1.00 39.60 84 LEU E O 1
ATOM 3610 N N . GLU E 1 87 ? 10.655 6.945 -77.209 1.00 44.45 85 GLU E N 1
ATOM 3611 C CA . GLU E 1 87 ? 11.763 6.175 -76.643 1.00 46.12 85 GLU E CA 1
ATOM 3612 C C . GLU E 1 87 ? 11.753 4.712 -77.123 1.00 43.20 85 GLU E C 1
ATOM 3613 O O . GLU E 1 87 ? 12.812 4.146 -77.392 1.00 46.71 85 GLU E O 1
ATOM 3619 N N . ASP E 1 88 ? 10.564 4.120 -77.232 1.00 44.69 86 ASP E N 1
ATOM 3620 C CA . ASP E 1 88 ? 10.387 2.752 -77.749 1.00 45.96 86 ASP E CA 1
ATOM 3621 C C . ASP E 1 88 ? 10.709 2.596 -79.242 1.00 47.36 86 ASP E C 1
ATOM 3622 O O . ASP E 1 88 ? 11.431 1.675 -79.626 1.00 42.97 86 ASP E O 1
ATOM 3627 N N . THR E 1 89 ? 10.139 3.460 -80.084 1.00 43.36 87 THR E N 1
ATOM 3628 C CA . THR E 1 89 ? 10.465 3.448 -81.504 1.00 43.87 87 THR E CA 1
ATOM 3629 C C . THR E 1 89 ? 11.976 3.622 -81.678 1.00 43.00 87 THR E C 1
ATOM 3630 O O . THR E 1 89 ? 12.591 2.931 -82.489 1.00 42.20 87 THR E O 1
ATOM 3634 N N . ASP E 1 90 ? 12.563 4.512 -80.880 1.00 43.11 88 ASP E N 1
ATOM 3635 C CA . ASP E 1 90 ? 13.992 4.819 -80.934 1.00 44.49 88 ASP E CA 1
ATOM 3636 C C . ASP E 1 90 ? 14.868 3.618 -80.600 1.00 43.61 88 ASP E C 1
ATOM 3637 O O . ASP E 1 90 ? 15.806 3.297 -81.347 1.00 40.73 88 ASP E O 1
ATOM 3642 N N . GLN E 1 91 ? 14.583 2.962 -79.479 1.00 38.34 89 GLN E N 1
ATOM 3643 C CA . GLN E 1 91 ? 15.398 1.832 -79.051 1.00 42.82 89 GLN E CA 1
ATOM 3644 C C . GLN E 1 91 ? 15.301 0.690 -80.072 1.00 39.76 89 GLN E C 1
ATOM 3645 O O . GLN E 1 91 ? 16.320 0.100 -80.412 1.00 40.47 89 GLN E O 1
ATOM 3651 N N . GLN E 1 92 ? 14.093 0.439 -80.591 1.00 39.27 90 GLN E N 1
ATOM 3652 C CA . GLN E 1 92 ? 13.832 -0.548 -81.663 1.00 41.64 90 GLN E CA 1
ATOM 3653 C C . GLN E 1 92 ? 14.558 -0.278 -82.999 1.00 43.40 90 GLN E C 1
ATOM 3654 O O . GLN E 1 92 ? 15.112 -1.208 -83.620 1.00 38.69 90 GLN E O 1
ATOM 3660 N N . ILE E 1 93 ? 14.504 0.975 -83.465 1.00 36.49 91 ILE E N 1
ATOM 3661 C CA . ILE E 1 93 ? 15.194 1.374 -84.693 1.00 36.89 91 ILE E CA 1
ATOM 3662 C C . ILE E 1 93 ? 16.692 1.116 -84.547 1.00 37.65 91 ILE E C 1
ATOM 3663 O O . ILE E 1 93 ? 17.328 0.563 -85.446 1.00 40.72 91 ILE E O 1
ATOM 3668 N N . ALA E 1 94 ? 17.238 1.480 -83.397 1.00 39.13 92 ALA E N 1
ATOM 3669 C CA . ALA E 1 94 ? 18.661 1.336 -83.121 1.00 40.38 92 ALA E CA 1
ATOM 3670 C C . ALA E 1 94 ? 19.132 -0.121 -83.131 1.00 44.53 92 ALA E C 1
ATOM 3671 O O . ALA E 1 94 ? 20.220 -0.432 -83.619 1.00 44.04 92 ALA E O 1
ATOM 3673 N N . SER E 1 95 ? 18.324 -1.010 -82.568 1.00 47.16 93 SER E N 1
ATOM 3674 C CA . SER E 1 95 ? 18.647 -2.441 -82.567 1.00 49.26 93 SER E CA 1
ATOM 3675 C C . SER E 1 95 ? 18.524 -3.044 -83.974 1.00 46.93 93 SER E C 1
ATOM 3676 O O . SER E 1 95 ? 19.350 -3.865 -84.366 1.00 51.37 93 SER E O 1
ATOM 3679 N N . GLN E 1 96 ? 17.514 -2.617 -84.731 1.00 48.75 94 GLN E N 1
ATOM 3680 C CA . GLN E 1 96 ? 17.358 -2.995 -86.148 1.00 54.98 94 GLN E CA 1
ATOM 3681 C C . GLN E 1 96 ? 18.550 -2.584 -87.017 1.00 58.46 94 GLN E C 1
ATOM 3682 O O . GLN E 1 96 ? 18.919 -3.296 -87.956 1.00 58.10 94 GLN E O 1
ATOM 3688 N N . ILE E 1 97 ? 19.137 -1.429 -86.716 1.00 61.96 95 ILE E N 1
ATOM 3689 C CA . ILE E 1 97 ? 20.284 -0.935 -87.486 1.00 64.43 95 ILE E CA 1
ATOM 3690 C C . ILE E 1 97 ? 21.574 -1.613 -87.027 1.00 63.35 95 ILE E C 1
ATOM 3691 O O . ILE E 1 97 ? 22.380 -2.029 -87.856 1.00 67.57 95 ILE E O 1
ATOM 3696 N N . ARG E 1 98 ? 21.760 -1.738 -85.713 1.00 63.09 96 ARG E N 1
ATOM 3697 C CA . ARG E 1 98 ? 22.947 -2.400 -85.161 1.00 66.10 96 ARG E CA 1
ATOM 3698 C C . ARG E 1 98 ? 23.081 -3.858 -85.644 1.00 67.90 96 ARG E C 1
ATOM 3699 O O . ARG E 1 98 ? 24.175 -4.436 -85.602 1.00 70.87 96 ARG E O 1
ATOM 3707 N N A GLY E 1 99 ? 21.957 -4.454 -86.046 0.50 67.57 97 GLY E N 1
ATOM 3708 N N B GLY E 1 99 ? 21.971 -4.418 -86.121 0.50 65.09 97 GLY E N 1
ATOM 3709 C CA A GLY E 1 99 ? 21.928 -5.806 -86.611 0.50 67.24 97 GLY E CA 1
ATOM 3710 C CA B GLY E 1 99 ? 21.995 -5.626 -86.939 0.50 62.46 97 GLY E CA 1
ATOM 3711 C C A GLY E 1 99 ? 22.083 -6.923 -85.598 0.50 65.08 97 GLY E C 1
ATOM 3712 C C B GLY E 1 99 ? 22.162 -5.232 -88.398 0.50 57.25 97 GLY E C 1
ATOM 3713 O O A GLY E 1 99 ? 21.189 -7.755 -85.425 0.50 66.18 97 GLY E O 1
ATOM 3714 O O B GLY E 1 99 ? 23.258 -5.277 -88.949 0.50 55.96 97 GLY E O 1
ATOM 3717 N N . MET F 1 3 ? -31.391 29.855 -41.485 1.00 49.29 1 MET F N 1
ATOM 3718 C CA . MET F 1 3 ? -31.159 30.089 -40.023 1.00 49.43 1 MET F CA 1
ATOM 3719 C C . MET F 1 3 ? -29.674 30.303 -39.706 1.00 47.12 1 MET F C 1
ATOM 3720 O O . MET F 1 3 ? -29.285 30.377 -38.532 1.00 43.69 1 MET F O 1
ATOM 3725 N N . ALA F 1 4 ? -28.847 30.393 -40.749 1.00 44.91 2 ALA F N 1
ATOM 3726 C CA . ALA F 1 4 ? -27.401 30.576 -40.567 1.00 41.23 2 ALA F CA 1
ATOM 3727 C C . ALA F 1 4 ? -27.048 31.983 -40.054 1.00 41.00 2 ALA F C 1
ATOM 3728 O O . ALA F 1 4 ? -27.447 32.982 -40.643 1.00 44.33 2 ALA F O 1
ATOM 3730 N N . GLY F 1 5 ? -26.302 32.043 -38.953 1.00 35.39 3 GLY F N 1
ATOM 3731 C CA . GLY F 1 5 ? -25.833 33.306 -38.400 1.00 33.93 3 GLY F CA 1
ATOM 3732 C C . GLY F 1 5 ? -24.595 33.833 -39.107 1.00 31.97 3 GLY F C 1
ATOM 3733 O O . GLY F 1 5 ? -23.940 33.142 -39.905 1.00 30.09 3 GLY F O 1
ATOM 3734 N N . VAL F 1 6 ? -24.298 35.090 -38.853 1.00 30.17 4 VAL F N 1
ATOM 3735 C CA . VAL F 1 6 ? -23.059 35.665 -39.339 1.00 27.95 4 VAL F CA 1
ATOM 3736 C C . VAL F 1 6 ? -22.333 36.061 -38.097 1.00 27.94 4 VAL F C 1
ATOM 3737 O O . VAL F 1 6 ? -22.853 36.870 -37.342 1.00 27.09 4 VAL F O 1
ATOM 3741 N N . ILE F 1 7 ? -21.137 35.491 -37.891 1.00 25.38 5 ILE F N 1
ATOM 3742 C CA . ILE F 1 7 ? -20.333 35.765 -36.711 1.00 25.01 5 ILE F CA 1
ATOM 3743 C C . ILE F 1 7 ? -19.811 37.191 -36.762 1.00 23.65 5 ILE F C 1
ATOM 3744 O O . ILE F 1 7 ? -19.454 37.684 -37.843 1.00 22.66 5 ILE F O 1
ATOM 3749 N N . ARG F 1 8 ? -19.745 37.835 -35.592 1.00 23.25 6 ARG F N 1
ATOM 3750 C CA . ARG F 1 8 ? -19.149 39.180 -35.484 1.00 25.46 6 ARG F CA 1
ATOM 3751 C C . ARG F 1 8 ? -17.621 39.066 -35.434 1.00 25.54 6 ARG F C 1
ATOM 3752 O O . ARG F 1 8 ? -17.063 38.822 -34.364 1.00 24.92 6 ARG F O 1
ATOM 3760 N N . LEU F 1 9 ? -16.970 39.211 -36.595 1.00 23.67 7 LEU F N 1
ATOM 3761 C CA . LEU F 1 9 ? -15.510 39.208 -36.688 1.00 24.76 7 LEU F CA 1
ATOM 3762 C C . LEU F 1 9 ? -14.965 40.562 -36.233 1.00 24.11 7 LEU F C 1
ATOM 3763 O O . LEU F 1 9 ? -15.664 41.553 -36.325 1.00 23.78 7 LEU F O 1
ATOM 3768 N N . THR F 1 10 ? -13.734 40.592 -35.740 1.00 22.59 8 THR F N 1
ATOM 3769 C CA . THR F 1 10 ? -13.047 41.866 -35.428 1.00 23.13 8 THR F CA 1
ATOM 3770 C C . THR F 1 10 ? -12.474 42.453 -36.708 1.00 22.69 8 THR F C 1
ATOM 3771 O O . THR F 1 10 ? -12.303 41.705 -37.691 1.00 23.09 8 THR F O 1
ATOM 3775 N N . PRO F 1 11 ? -12.140 43.776 -36.710 1.00 22.66 9 PRO F N 1
ATOM 3776 C CA . PRO F 1 11 ? -11.475 44.312 -37.885 1.00 23.64 9 PRO F CA 1
ATOM 3777 C C . PRO F 1 11 ? -10.201 43.527 -38.220 1.00 24.89 9 PRO F C 1
ATOM 3778 O O . PRO F 1 11 ? -9.954 43.232 -39.404 1.00 23.62 9 PRO F O 1
ATOM 3782 N N . GLU F 1 12 ? -9.437 43.128 -37.202 1.00 25.43 10 GLU F N 1
ATOM 3783 C CA . GLU F 1 12 ? -8.259 42.324 -37.477 1.00 26.24 10 GLU F CA 1
ATOM 3784 C C . GLU F 1 12 ? -8.582 40.983 -38.163 1.00 24.70 10 GLU F C 1
ATOM 3785 O O . GLU F 1 12 ? -7.883 40.556 -39.091 1.00 23.49 10 GLU F O 1
ATOM 3791 N N . GLU F 1 13 ? -9.659 40.339 -37.746 1.00 23.73 11 GLU F N 1
ATOM 3792 C CA . GLU F 1 13 ? -10.064 39.102 -38.443 1.00 24.97 11 GLU F CA 1
ATOM 3793 C C . GLU F 1 13 ? -10.519 39.336 -39.875 1.00 23.45 11 GLU F C 1
ATOM 3794 O O . GLU F 1 13 ? -10.197 38.554 -40.768 1.00 22.82 11 GLU F O 1
ATOM 3800 N N . LEU F 1 14 ? -11.298 40.387 -40.089 1.00 23.55 12 LEU F N 1
ATOM 3801 C CA . LEU F 1 14 ? -11.687 40.761 -41.441 1.00 24.71 12 LEU F CA 1
ATOM 3802 C C . LEU F 1 14 ? -10.480 41.032 -42.332 1.00 25.06 12 LEU F C 1
ATOM 3803 O O . LEU F 1 14 ? -10.476 40.650 -43.507 1.00 24.15 12 LEU F O 1
ATOM 3808 N N . ARG F 1 15 ? -9.467 41.706 -41.798 1.00 23.94 13 ARG F N 1
ATOM 3809 C CA . ARG F 1 15 ? -8.281 41.966 -42.620 1.00 24.13 13 ARG F CA 1
ATOM 3810 C C . ARG F 1 15 ? -7.521 40.659 -42.924 1.00 23.47 13 ARG F C 1
ATOM 3811 O O . ARG F 1 15 ? -6.952 40.527 -44.005 1.00 22.86 13 ARG F O 1
ATOM 3819 N N . GLY F 1 16 ? -7.500 39.722 -41.974 1.00 21.26 14 GLY F N 1
ATOM 3820 C CA . GLY F 1 16 ? -6.910 38.391 -42.221 1.00 22.96 14 GLY F CA 1
ATOM 3821 C C . GLY F 1 16 ? -7.606 37.626 -43.347 1.00 22.25 14 GLY F C 1
ATOM 3822 O O . GLY F 1 16 ? -6.952 37.003 -44.198 1.00 20.82 14 GLY F O 1
ATOM 3823 N N . VAL F 1 17 ? -8.934 37.687 -43.362 1.00 20.18 15 VAL F N 1
ATOM 3824 C CA . VAL F 1 17 ? -9.693 37.073 -44.453 1.00 21.77 15 VAL F CA 1
ATOM 3825 C C . VAL F 1 17 ? -9.427 37.824 -45.771 1.00 21.23 15 VAL F C 1
ATOM 3826 O O . VAL F 1 17 ? -9.173 37.201 -46.796 1.00 19.39 15 VAL F O 1
ATOM 3830 N N . ALA F 1 18 ? -9.395 39.159 -45.726 1.00 21.10 16 ALA F N 1
ATOM 3831 C CA . ALA F 1 18 ? -9.099 39.962 -46.934 1.00 22.12 16 ALA F CA 1
ATOM 3832 C C . ALA F 1 18 ? -7.793 39.530 -47.585 1.00 23.84 16 ALA F C 1
ATOM 3833 O O . ALA F 1 18 ? -7.702 39.338 -48.815 1.00 21.29 16 ALA F O 1
ATOM 3835 N N . ARG F 1 19 ? -6.766 39.390 -46.755 1.00 23.84 17 ARG F N 1
ATOM 3836 C CA . ARG F 1 19 ? -5.455 38.972 -47.241 1.00 26.94 17 ARG F CA 1
ATOM 3837 C C . ARG F 1 19 ? -5.511 37.594 -47.887 1.00 23.68 17 ARG F C 1
ATOM 3838 O O . ARG F 1 19 ? -4.822 37.355 -48.884 1.00 23.82 17 ARG F O 1
ATOM 3846 N N . GLN F 1 20 ? -6.295 36.696 -47.298 1.00 24.43 18 GLN F N 1
ATOM 3847 C CA . GLN F 1 20 ? -6.453 35.353 -47.844 1.00 27.27 18 GLN F CA 1
ATOM 3848 C C . GLN F 1 20 ? -7.014 35.423 -49.266 1.00 27.71 18 GLN F C 1
ATOM 3849 O O . GLN F 1 20 ? -6.523 34.725 -50.177 1.00 27.44 18 GLN F O 1
ATOM 3855 N N . TYR F 1 21 ? -8.011 36.279 -49.463 1.00 25.58 19 TYR F N 1
ATOM 3856 C CA . TYR F 1 21 ? -8.620 36.456 -50.803 1.00 24.82 19 TYR F CA 1
ATOM 3857 C C . TYR F 1 21 ? -7.665 37.090 -51.808 1.00 27.00 19 TYR F C 1
ATOM 3858 O O . TYR F 1 21 ? -7.616 36.685 -53.009 1.00 24.09 19 TYR F O 1
ATOM 3867 N N A ASN F 1 22 ? -6.898 38.075 -51.334 0.80 26.78 20 ASN F N 1
ATOM 3868 N N B ASN F 1 22 ? -6.889 38.063 -51.331 0.20 26.04 20 ASN F N 1
ATOM 3869 C CA A ASN F 1 22 ? -5.891 38.724 -52.181 0.80 29.02 20 ASN F CA 1
ATOM 3870 C CA B ASN F 1 22 ? -5.880 38.732 -52.152 0.20 26.79 20 ASN F CA 1
ATOM 3871 C C A ASN F 1 22 ? -4.803 37.746 -52.628 0.80 27.53 20 ASN F C 1
ATOM 3872 C C B ASN F 1 22 ? -4.778 37.772 -52.612 0.20 27.66 20 ASN F C 1
ATOM 3873 O O A ASN F 1 22 ? -4.389 37.787 -53.779 0.80 28.54 20 ASN F O 1
ATOM 3874 O O B ASN F 1 22 ? -4.337 37.843 -53.760 0.20 28.23 20 ASN F O 1
ATOM 3883 N N . VAL F 1 23 ? -4.341 36.883 -51.716 1.00 30.39 21 VAL F N 1
ATOM 3884 C CA . VAL F 1 23 ? -3.352 35.824 -52.057 1.00 30.60 21 VAL F CA 1
ATOM 3885 C C . VAL F 1 23 ? -3.960 34.818 -53.040 1.00 29.37 21 VAL F C 1
ATOM 3886 O O . VAL F 1 23 ? -3.332 34.471 -54.028 1.00 28.68 21 VAL F O 1
ATOM 3890 N N . GLU F 1 24 ? -5.187 34.369 -52.804 1.00 29.47 22 GLU F N 1
ATOM 3891 C CA . GLU F 1 24 ? -5.793 33.458 -53.801 1.00 29.88 22 GLU F CA 1
ATOM 3892 C C . GLU F 1 24 ? -5.916 34.088 -55.186 1.00 27.56 22 GLU F C 1
ATOM 3893 O O . GLU F 1 24 ? -5.671 33.405 -56.181 1.00 28.11 22 GLU F O 1
ATOM 3899 N N . SER F 1 25 ? -6.260 35.381 -55.255 1.00 27.89 23 SER F N 1
ATOM 3900 C CA . SER F 1 25 ? -6.324 36.131 -56.524 1.00 27.12 23 SER F CA 1
ATOM 3901 C C . SER F 1 25 ? -4.982 36.097 -57.245 1.00 29.44 23 SER F C 1
ATOM 3902 O O . SER F 1 25 ? -4.901 35.821 -58.438 1.00 28.62 23 SER F O 1
ATOM 3905 N N . SER F 1 26 ? -3.929 36.402 -56.500 1.00 28.80 24 SER F N 1
ATOM 3906 C CA . SER F 1 26 ? -2.570 36.342 -57.020 1.00 31.92 24 SER F CA 1
ATOM 3907 C C . SER F 1 26 ? -2.149 34.915 -57.434 1.00 29.30 24 SER F C 1
ATOM 3908 O O . SER F 1 26 ? -1.473 34.742 -58.446 1.00 31.82 24 SER F O 1
ATOM 3911 N N . ASN F 1 27 ? -2.554 33.902 -56.670 1.00 27.85 25 ASN F N 1
ATOM 3912 C CA . ASN F 1 27 ? -2.366 32.510 -57.070 1.00 27.37 25 ASN F CA 1
ATOM 3913 C C . ASN F 1 27 ? -3.018 32.231 -58.450 1.00 28.53 25 ASN F C 1
ATOM 3914 O O . ASN F 1 27 ? -2.386 31.659 -59.344 1.00 26.82 25 ASN F O 1
ATOM 3919 N N . VAL F 1 28 ? -4.261 32.671 -58.640 1.00 27.20 26 VAL F N 1
ATOM 3920 C CA . VAL F 1 28 ? -4.939 32.438 -59.910 1.00 28.22 26 VAL F CA 1
ATOM 3921 C C . VAL F 1 28 ? -4.227 33.151 -61.057 1.00 28.77 26 VAL F C 1
ATOM 3922 O O . VAL F 1 28 ? -4.042 32.571 -62.124 1.00 29.41 26 VAL F O 1
ATOM 3926 N N . THR F 1 29 ? -3.811 34.402 -60.829 1.00 31.91 27 THR F N 1
ATOM 3927 C CA . THR F 1 29 ? -3.049 35.188 -61.814 1.00 31.57 27 THR F CA 1
ATOM 3928 C C . THR F 1 29 ? -1.732 34.508 -62.195 1.00 33.94 27 THR F C 1
ATOM 3929 O O . THR F 1 29 ? -1.407 34.429 -63.387 1.00 32.89 27 THR F O 1
ATOM 3933 N N . GLU F 1 30 ? -0.981 34.033 -61.194 1.00 33.99 28 GLU F N 1
ATOM 3934 C CA . GLU F 1 30 ? 0.299 33.328 -61.439 1.00 37.14 28 GLU F CA 1
ATOM 3935 C C . GLU F 1 30 ? 0.130 31.979 -62.158 1.00 34.20 28 GLU F C 1
ATOM 3936 O O . GLU F 1 30 ? 0.980 31.600 -62.953 1.00 35.13 28 GLU F O 1
ATOM 3942 N N . LEU F 1 31 ? -0.948 31.260 -61.853 1.00 31.68 29 LEU F N 1
ATOM 3943 C CA . LEU F 1 31 ? -1.303 30.027 -62.546 1.00 31.32 29 LEU F CA 1
ATOM 3944 C C . LEU F 1 31 ? -1.507 30.286 -64.039 1.00 33.63 29 LEU F C 1
ATOM 3945 O O . LEU F 1 31 ? -0.948 29.572 -64.885 1.00 31.32 29 LEU F O 1
ATOM 3950 N N . ILE F 1 32 ? -2.283 31.324 -64.355 1.00 32.21 30 ILE F N 1
ATOM 3951 C CA . ILE F 1 32 ? -2.571 31.693 -65.725 1.00 33.87 30 ILE F CA 1
ATOM 3952 C C . ILE F 1 32 ? -1.281 32.062 -66.470 1.00 36.06 30 ILE F C 1
ATOM 3953 O O . ILE F 1 32 ? -1.073 31.631 -67.612 1.00 32.98 30 ILE F O 1
ATOM 3958 N N . ALA F 1 33 ? -0.409 32.830 -65.818 1.00 35.85 31 ALA F N 1
ATOM 3959 C CA . ALA F 1 33 ? 0.867 33.209 -66.412 1.00 36.36 31 ALA F CA 1
ATOM 3960 C C . ALA F 1 33 ? 1.694 31.974 -66.765 1.00 36.85 31 ALA F C 1
ATOM 3961 O O . ALA F 1 33 ? 2.255 31.906 -67.863 1.00 37.86 31 ALA F O 1
ATOM 3963 N N . ARG F 1 34 ? 1.748 31.011 -65.840 1.00 37.11 32 ARG F N 1
ATOM 3964 C CA . ARG F 1 34 ? 2.432 29.741 -66.050 1.00 39.94 32 ARG F CA 1
ATOM 3965 C C . ARG F 1 34 ? 1.803 28.932 -67.177 1.00 42.20 32 ARG F C 1
ATOM 3966 O O . ARG F 1 34 ? 2.519 28.384 -68.020 1.00 38.26 32 ARG F O 1
ATOM 3974 N N . LEU F 1 35 ? 0.471 28.872 -67.197 1.00 40.76 33 LEU F N 1
ATOM 3975 C CA . LEU F 1 35 ? -0.242 28.120 -68.221 1.00 40.48 33 LEU F CA 1
ATOM 3976 C C . LEU F 1 35 ? -0.070 28.748 -69.582 1.00 39.85 33 LEU F C 1
ATOM 3977 O O . LEU F 1 35 ? -0.001 28.033 -70.588 1.00 41.37 33 LEU F O 1
ATOM 3982 N N . ASP F 1 36 ? 0.016 30.078 -69.604 1.00 38.64 34 ASP F N 1
ATOM 3983 C CA . ASP F 1 36 ? 0.250 30.838 -70.820 1.00 39.82 34 ASP F CA 1
ATOM 3984 C C . ASP F 1 36 ? 1.598 30.525 -71.451 1.00 44.57 34 ASP F C 1
ATOM 3985 O O . ASP F 1 36 ? 1.686 30.385 -72.677 1.00 44.45 34 ASP F O 1
ATOM 3990 N N . GLN F 1 37 ? 2.643 30.432 -70.624 1.00 46.76 35 GLN F N 1
ATOM 3991 C CA . GLN F 1 37 ? 3.978 30.077 -71.121 1.00 51.29 35 GLN F CA 1
ATOM 3992 C C . GLN F 1 37 ? 3.998 28.648 -71.653 1.00 50.95 35 GLN F C 1
ATOM 3993 O O . GLN F 1 37 ? 4.474 28.411 -72.767 1.00 51.93 35 GLN F O 1
ATOM 3999 N N . MET F 1 38 ? 3.470 27.712 -70.863 1.00 48.47 36 MET F N 1
ATOM 4000 C CA . MET F 1 38 ? 3.367 26.296 -71.257 1.00 47.30 36 MET F CA 1
ATOM 4001 C C . MET F 1 38 ? 2.643 26.044 -72.576 1.00 49.24 36 MET F C 1
ATOM 4002 O O . MET F 1 38 ? 2.957 25.081 -73.284 1.00 45.33 36 MET F O 1
ATOM 4007 N N . SER F 1 39 ? 1.657 26.893 -72.871 1.00 49.68 37 SER F N 1
ATOM 4008 C CA . SER F 1 39 ? 0.875 26.813 -74.098 1.00 53.10 37 SER F CA 1
ATOM 4009 C C . SER F 1 39 ? 1.683 27.256 -75.301 1.00 53.82 37 SER F C 1
ATOM 4010 O O . SER F 1 39 ? 1.474 26.759 -76.407 1.00 57.54 37 SER F O 1
ATOM 4013 N N . HIS F 1 40 ? 2.581 28.210 -7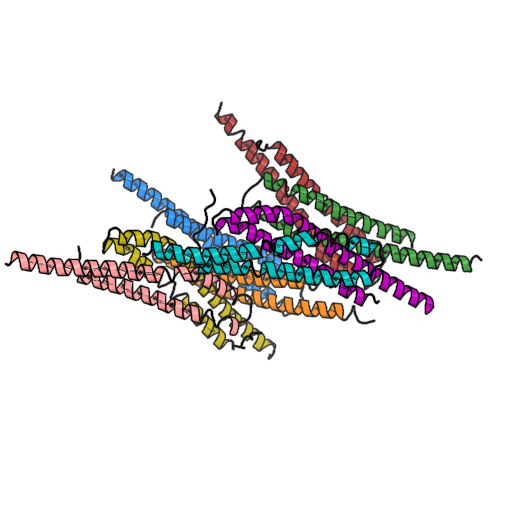5.094 1.00 53.20 38 HIS F N 1
ATOM 4014 C CA . HIS F 1 40 ? 3.510 28.582 -76.146 1.00 57.08 38 HIS F CA 1
ATOM 4015 C C . HIS F 1 40 ? 4.494 27.467 -76.368 1.00 54.01 38 HIS F C 1
ATOM 4016 O O . HIS F 1 40 ? 4.834 27.164 -77.508 1.00 57.23 38 HIS F O 1
ATOM 4023 N N . THR F 1 41 ? 4.920 26.820 -75.286 1.00 50.05 39 THR F N 1
ATOM 4024 C CA . THR F 1 41 ? 5.832 25.679 -75.369 1.00 50.31 39 THR F CA 1
ATOM 4025 C C . THR F 1 41 ? 5.245 24.486 -76.135 1.00 54.43 39 THR F C 1
ATOM 4026 O O . THR F 1 41 ? 5.854 24.034 -77.107 1.00 54.92 39 THR F O 1
ATOM 4030 N N . LEU F 1 42 ? 4.070 23.995 -75.718 1.00 51.02 40 LEU F N 1
ATOM 4031 C CA . LEU F 1 42 ? 3.430 22.840 -76.365 1.00 53.96 40 LEU F CA 1
ATOM 4032 C C . LEU F 1 42 ? 3.206 23.091 -77.856 1.00 54.07 40 LEU F C 1
ATOM 4033 O O . LEU F 1 42 ? 3.285 22.174 -78.665 1.00 56.02 40 LEU F O 1
ATOM 4038 N N . GLN F 1 43 ? 2.928 24.344 -78.196 1.00 58.92 41 GLN F N 1
ATOM 4039 C CA . GLN F 1 43 ? 2.811 24.804 -79.572 1.00 64.76 41 GLN F CA 1
ATOM 4040 C C . GLN F 1 43 ? 4.084 24.471 -80.374 1.00 69.58 41 GLN F C 1
ATOM 4041 O O . GLN F 1 43 ? 4.023 24.270 -81.587 1.00 72.66 41 GLN F O 1
ATOM 4047 N N . GLY F 1 44 ? 5.224 24.383 -79.690 1.00 70.68 42 GLY F N 1
ATOM 4048 C CA . GLY F 1 44 ? 6.495 24.040 -80.337 1.00 71.82 42 GLY F CA 1
ATOM 4049 C C . GLY F 1 44 ? 6.952 22.611 -80.102 1.00 71.92 42 GLY F C 1
ATOM 4050 O O . GLY F 1 44 ? 8.109 22.272 -80.357 1.00 77.30 42 GLY F O 1
ATOM 4051 N N . ILE F 1 45 ? 6.043 21.774 -79.612 1.00 68.16 43 ILE F N 1
ATOM 4052 C CA . ILE F 1 45 ? 6.327 20.363 -79.349 1.00 67.19 43 ILE F CA 1
ATOM 4053 C C . ILE F 1 45 ? 5.378 19.474 -80.152 1.00 68.11 43 ILE F C 1
ATOM 4054 O O . ILE F 1 45 ? 5.727 18.351 -80.522 1.00 69.90 43 ILE F O 1
ATOM 4059 N N . TRP F 1 46 ? 4.188 20.005 -80.422 1.00 63.93 44 TRP F N 1
ATOM 4060 C CA . TRP F 1 46 ? 3.112 19.289 -81.091 1.00 62.26 44 TRP F CA 1
ATOM 4061 C C . TRP F 1 46 ? 2.718 19.981 -82.371 1.00 63.53 44 TRP F C 1
ATOM 4062 O O . TRP F 1 46 ? 2.920 21.189 -82.520 1.00 62.60 44 TRP F O 1
ATOM 4073 N N . GLU F 1 47 ? 2.158 19.231 -83.318 1.00 66.62 45 GLU F N 1
ATOM 4074 C CA . GLU F 1 47 ? 1.771 19.816 -84.606 1.00 68.96 45 GLU F CA 1
ATOM 4075 C C . GLU F 1 47 ? 0.366 20.420 -84.573 1.00 69.15 45 GLU F C 1
ATOM 4076 O O . GLU F 1 47 ? -0.469 20.017 -83.761 1.00 70.00 45 GLU F O 1
ATOM 4082 N N . GLY F 1 48 ? 0.119 21.379 -85.466 1.00 66.03 46 GLY F N 1
ATOM 4083 C CA . GLY F 1 48 ? -1.097 22.203 -85.460 1.00 69.31 46 GLY F CA 1
ATOM 4084 C C . GLY F 1 48 ? -2.460 21.520 -85.421 1.00 71.25 46 GLY F C 1
ATOM 4085 O O . GLY F 1 48 ? -3.492 22.190 -85.572 1.00 72.78 46 GLY F O 1
ATOM 4086 N N . ALA F 1 49 ? -2.468 20.197 -85.238 1.00 66.63 47 ALA F N 1
ATOM 4087 C CA . ALA F 1 49 ? -3.704 19.428 -85.038 1.00 61.50 47 ALA F CA 1
ATOM 4088 C C . ALA F 1 49 ? -4.024 19.294 -83.545 1.00 57.14 47 ALA F C 1
ATOM 4089 O O . ALA F 1 49 ? -5.103 19.701 -83.095 1.00 46.04 47 ALA F O 1
ATOM 4091 N N . SER F 1 50 ? -3.083 18.718 -82.794 1.00 54.69 48 SER F N 1
ATOM 4092 C CA . SER F 1 50 ? -3.196 18.604 -81.340 1.00 59.43 48 SER F CA 1
ATOM 4093 C C . SER F 1 50 ? -3.075 19.990 -80.711 1.00 61.83 48 SER F C 1
ATOM 4094 O O . SER F 1 50 ? -3.838 20.345 -79.800 1.00 60.41 48 SER F O 1
ATOM 4097 N N . SER F 1 51 ? -2.114 20.763 -81.219 1.00 59.04 49 SER F N 1
ATOM 4098 C CA . SER F 1 51 ? -1.818 22.089 -80.705 1.00 59.32 49 SER F CA 1
ATOM 4099 C C . SER F 1 51 ? -3.010 23.015 -80.812 1.00 57.96 49 SER F C 1
ATOM 4100 O O . SER F 1 51 ? -3.427 23.589 -79.802 1.00 59.81 49 SER F O 1
ATOM 4103 N N . GLU F 1 52 ? -3.560 23.158 -82.020 1.00 55.35 50 GLU F N 1
ATOM 4104 C CA . GLU F 1 52 ? -4.694 24.056 -82.225 1.00 54.29 50 GLU F CA 1
ATOM 4105 C C . GLU F 1 52 ? -5.854 23.667 -81.324 1.00 53.73 50 GLU F C 1
ATOM 4106 O O . GLU F 1 52 ? -6.469 24.532 -80.710 1.00 49.48 50 GLU F O 1
ATOM 4112 N N . ALA F 1 53 ? -6.130 22.364 -81.246 1.00 53.25 51 ALA F N 1
ATOM 4113 C CA . ALA F 1 53 ? -7.189 21.826 -80.391 1.00 52.94 51 ALA F CA 1
ATOM 4114 C C . ALA F 1 53 ? -7.020 22.252 -78.926 1.00 55.88 51 ALA F C 1
ATOM 4115 O O . ALA F 1 53 ? -7.905 22.927 -78.378 1.00 47.97 51 ALA F O 1
ATOM 4117 N N . PHE F 1 54 ? -5.889 21.885 -78.308 1.00 54.05 52 PHE F N 1
ATOM 4118 C CA . PHE F 1 54 ? -5.630 22.253 -76.909 1.00 55.92 52 PHE F CA 1
ATOM 4119 C C . PHE F 1 54 ? -5.659 23.761 -76.678 1.00 53.02 52 PHE F C 1
ATOM 4120 O O . PHE F 1 54 ? -6.271 24.233 -75.723 1.00 55.17 52 PHE F O 1
ATOM 4128 N N . ILE F 1 55 ? -4.994 24.509 -77.553 1.00 53.42 53 ILE F N 1
ATOM 4129 C CA . ILE F 1 55 ? -4.930 25.963 -77.440 1.00 50.92 53 ILE F CA 1
ATOM 4130 C C . ILE F 1 55 ? -6.311 26.607 -77.526 1.00 48.44 53 ILE F C 1
ATOM 4131 O O . ILE F 1 55 ? -6.572 27.589 -76.827 1.00 44.06 53 ILE F O 1
ATOM 4136 N N A GLN F 1 56 ? -7.177 26.038 -78.370 0.50 45.53 54 GLN F N 1
ATOM 4137 N N B GLN F 1 56 ? -7.196 26.057 -78.354 0.50 43.38 54 GLN F N 1
ATOM 4138 C CA A GLN F 1 56 ? -8.578 26.447 -78.473 0.50 44.43 54 GLN F CA 1
ATOM 4139 C CA B GLN F 1 56 ? -8.563 26.565 -78.418 0.50 40.90 54 GLN F CA 1
ATOM 4140 C C A GLN F 1 56 ? -9.307 26.183 -77.155 0.50 42.40 54 GLN F C 1
ATOM 4141 C C B GLN F 1 56 ? -9.380 26.159 -77.176 0.50 40.47 54 GLN F C 1
ATOM 4142 O O A GLN F 1 56 ? -10.054 27.034 -76.671 0.50 43.83 54 GLN F O 1
ATOM 4143 O O B GLN F 1 56 ? -10.264 26.903 -76.754 0.50 42.22 54 GLN F O 1
ATOM 4154 N N . GLN F 1 57 ? -9.072 25.002 -76.590 1.00 39.04 55 GLN F N 1
ATOM 4155 C CA . GLN F 1 57 ? -9.746 24.550 -75.362 1.00 41.91 55 GLN F CA 1
ATOM 4156 C C . GLN F 1 57 ? -9.238 25.261 -74.118 1.00 43.02 55 GLN F C 1
ATOM 4157 O O . GLN F 1 57 ? -10.005 25.509 -73.185 1.00 40.01 55 GLN F O 1
ATOM 4163 N N . TYR F 1 58 ? -7.941 25.550 -74.100 1.00 41.07 56 TYR F N 1
ATOM 4164 C CA . TYR F 1 58 ? -7.357 26.425 -73.088 1.00 41.08 56 TYR F CA 1
ATOM 4165 C C . TYR F 1 58 ? -7.929 27.849 -73.155 1.00 39.20 56 TYR F C 1
ATOM 4166 O O . TYR F 1 58 ? -8.410 28.368 -72.134 1.00 35.83 56 TYR F O 1
ATOM 4175 N N A GLN F 1 59 ? -7.881 28.454 -74.346 0.50 39.52 57 GLN F N 1
ATOM 4176 N N B GLN F 1 59 ? -7.890 28.473 -74.333 0.50 39.22 57 GLN F N 1
ATOM 4177 C CA A GLN F 1 59 ? -8.417 29.798 -74.598 0.50 40.02 57 GLN F CA 1
ATOM 4178 C CA B GLN F 1 59 ? -8.406 29.836 -74.495 0.50 39.62 57 GLN F CA 1
ATOM 4179 C C A GLN F 1 59 ? -9.912 29.910 -74.306 0.50 39.86 57 GLN F C 1
ATOM 4180 C C B GLN F 1 59 ? -9.926 29.922 -74.305 0.50 39.61 57 GLN F C 1
ATOM 4181 O O A GLN F 1 59 ? -10.417 31.007 -74.079 0.50 38.33 57 GLN F O 1
ATOM 4182 O O B GLN F 1 59 ? -10.463 31.016 -74.144 0.50 38.24 57 GLN F O 1
ATOM 4193 N N . GLU F 1 60 ? -10.605 28.773 -74.327 1.00 38.87 58 GLU F N 1
ATOM 4194 C CA . GLU F 1 60 ? -12.046 28.703 -74.052 1.00 41.61 58 GLU F CA 1
ATOM 4195 C C . GLU F 1 60 ? -12.305 28.907 -72.566 1.00 39.15 58 GLU F C 1
ATOM 4196 O O . GLU F 1 60 ? -13.288 29.538 -72.182 1.00 36.41 58 GLU F O 1
ATOM 4202 N N . LEU F 1 61 ? -11.415 28.338 -71.751 1.00 35.45 59 LEU F N 1
ATOM 4203 C CA . LEU F 1 61 ? -11.555 28.312 -70.298 1.00 36.55 59 LEU F CA 1
ATOM 4204 C C . LEU F 1 61 ? -10.815 29.461 -69.604 1.00 37.34 59 LEU F C 1
ATOM 4205 O O . LEU F 1 61 ? -11.125 29.795 -68.448 1.00 35.01 59 LEU F O 1
ATOM 4210 N N . ARG F 1 62 ? -9.872 30.082 -70.308 1.00 34.91 60 ARG F N 1
ATOM 4211 C CA . ARG F 1 62 ? -9.003 31.081 -69.695 1.00 37.16 60 ARG F CA 1
ATOM 4212 C C . ARG F 1 62 ? -9.763 32.311 -69.151 1.00 37.03 60 ARG F C 1
ATOM 4213 O O . ARG F 1 62 ? -9.495 32.740 -68.023 1.00 40.14 60 ARG F O 1
ATOM 4221 N N . PRO F 1 63 ? -10.717 32.870 -69.926 1.00 37.11 61 PRO F N 1
ATOM 4222 C CA . PRO F 1 63 ? -11.509 33.977 -69.352 1.00 34.82 61 PRO F CA 1
ATOM 4223 C C . PRO F 1 63 ? -12.191 33.689 -68.001 1.00 31.85 61 PRO F C 1
ATOM 4224 O O . PRO F 1 63 ? -12.343 34.620 -67.216 1.00 31.13 61 PRO F O 1
ATOM 4228 N N . SER F 1 64 ? -12.598 32.441 -67.731 1.00 29.69 62 SER F N 1
ATOM 4229 C CA . SER F 1 64 ? -13.150 32.062 -66.418 1.00 30.95 62 SER F CA 1
ATOM 4230 C C . SER F 1 64 ? -12.147 32.274 -65.286 1.00 29.52 62 SER F C 1
ATOM 4231 O O . SER F 1 64 ? -12.506 32.727 -64.178 1.00 25.43 62 SER F O 1
ATOM 4234 N N . PHE F 1 65 ? -10.912 31.898 -65.567 1.00 28.69 63 PHE F N 1
ATOM 4235 C CA . PHE F 1 65 ? -9.814 32.066 -64.604 1.00 29.53 63 PHE F CA 1
ATOM 4236 C C . PHE F 1 65 ? -9.530 33.540 -64.387 1.00 30.33 63 PHE F C 1
ATOM 4237 O O . PHE F 1 65 ? -9.429 33.980 -63.249 1.00 28.50 63 PHE F O 1
ATOM 4245 N N . GLU F 1 66 ? -9.460 34.314 -65.468 1.00 31.46 64 GLU F N 1
ATOM 4246 C CA . GLU F 1 66 ? -9.330 35.777 -65.356 1.00 31.96 64 GLU F CA 1
ATOM 4247 C C . GLU F 1 66 ? -10.432 36.392 -64.481 1.00 32.07 64 GLU F C 1
ATOM 4248 O O . GLU F 1 66 ? -10.147 37.239 -63.617 1.00 29.80 64 GLU F O 1
ATOM 4254 N N . LYS F 1 67 ? -11.674 35.946 -64.688 1.00 29.92 65 LYS F N 1
ATOM 4255 C CA . LYS F 1 67 ? -12.832 36.473 -63.959 1.00 32.21 65 LYS F CA 1
ATOM 4256 C C . LYS F 1 67 ? -12.726 36.147 -62.474 1.00 29.34 65 LYS F C 1
ATOM 4257 O O . LYS F 1 67 ? -13.042 36.962 -61.609 1.00 26.38 65 LYS F O 1
ATOM 4263 N N . MET F 1 68 ? -12.310 34.927 -62.188 1.00 28.58 66 MET F N 1
ATOM 4264 C CA . MET F 1 68 ? -12.127 34.529 -60.805 1.00 29.54 66 MET F CA 1
ATOM 4265 C C . MET F 1 68 ? -11.070 35.374 -60.100 1.00 27.08 66 MET F C 1
ATOM 4266 O O . MET F 1 68 ? -11.268 35.759 -58.953 1.00 25.67 66 MET F O 1
ATOM 4271 N N . ALA F 1 69 ? -9.976 35.671 -60.786 1.00 25.75 67 ALA F N 1
ATOM 4272 C CA . ALA F 1 69 ? -8.900 36.456 -60.190 1.00 27.07 67 ALA F CA 1
ATOM 4273 C C . ALA F 1 69 ? -9.421 37.852 -59.816 1.00 27.06 67 ALA F C 1
ATOM 4274 O O . ALA F 1 69 ? -9.142 38.371 -58.735 1.00 23.82 67 ALA F O 1
ATOM 4276 N N . VAL F 1 70 ? -10.189 38.434 -60.723 1.00 25.63 68 VAL F N 1
ATOM 4277 C CA . VAL F 1 70 ? -10.862 39.715 -60.501 1.00 24.87 68 VAL F CA 1
ATOM 4278 C C . VAL F 1 70 ? -11.842 39.642 -59.325 1.00 24.91 68 VAL F C 1
ATOM 4279 O O . VAL F 1 70 ? -11.821 40.506 -58.448 1.00 27.33 68 VAL F O 1
ATOM 4283 N N A LEU F 1 71 ? -12.665 38.596 -59.308 0.50 25.76 69 LEU F N 1
ATOM 4284 N N B LEU F 1 71 ? -12.689 38.619 -59.280 0.50 25.44 69 LEU F N 1
ATOM 4285 C CA A LEU F 1 71 ? -13.680 38.399 -58.273 0.50 25.78 69 LEU F CA 1
ATOM 4286 C CA B LEU F 1 71 ? -13.689 38.542 -58.212 0.50 25.20 69 LEU F CA 1
ATOM 4287 C C A LEU F 1 71 ? -13.026 38.340 -56.895 0.50 25.40 69 LEU F C 1
ATOM 4288 C C B LEU F 1 71 ? -13.023 38.353 -56.849 0.50 25.03 69 LEU F C 1
ATOM 4289 O O A LEU F 1 71 ? -13.477 38.992 -55.949 0.50 24.27 69 LEU F O 1
ATOM 4290 O O B LEU F 1 71 ? -13.473 38.926 -55.856 0.50 23.82 69 LEU F O 1
ATOM 4299 N N . LEU F 1 72 ? -11.946 37.571 -56.811 1.00 23.77 70 LEU F N 1
ATOM 4300 C CA . LEU F 1 72 ? -11.200 37.396 -55.574 1.00 23.66 70 LEU F CA 1
ATOM 4301 C C . LEU F 1 72 ? -10.569 38.703 -55.083 1.00 23.54 70 LEU F C 1
ATOM 4302 O O . LEU F 1 72 ? -10.578 38.998 -53.882 1.00 22.64 70 LEU F O 1
ATOM 4307 N N . ASN F 1 73 ? -10.027 39.464 -56.025 1.00 23.73 71 ASN F N 1
ATOM 4308 C CA . ASN F 1 73 ? -9.421 40.759 -55.748 1.00 24.45 71 ASN F CA 1
ATOM 4309 C C . ASN F 1 73 ? -10.475 41.683 -55.161 1.00 22.71 71 ASN F C 1
ATOM 4310 O O . ASN F 1 73 ? -10.247 42.358 -54.151 1.00 21.34 71 ASN F O 1
ATOM 4315 N N . GLU F 1 74 ? -11.662 41.675 -55.763 1.00 23.54 72 GLU F N 1
ATOM 4316 C CA . GLU F 1 74 ? -12.737 42.560 -55.337 1.00 22.42 72 GLU F CA 1
ATOM 4317 C C . GLU F 1 74 ? -13.190 42.204 -53.926 1.00 21.60 72 GLU F C 1
ATOM 4318 O O . GLU F 1 74 ? -13.375 43.087 -53.097 1.00 22.58 72 GLU F O 1
ATOM 4324 N N . VAL F 1 75 ? -13.364 40.920 -53.656 1.00 20.19 73 VAL F N 1
ATOM 4325 C CA . VAL F 1 75 ? -13.720 40.456 -52.310 1.00 20.88 73 VAL F CA 1
ATOM 4326 C C . VAL F 1 75 ? -12.658 40.867 -51.262 1.00 21.26 73 VAL F C 1
ATOM 4327 O O . VAL F 1 75 ? -13.022 41.287 -50.150 1.00 21.33 73 VAL F O 1
ATOM 4331 N N . GLY F 1 76 ? -11.380 40.730 -51.598 1.00 18.93 74 GLY F N 1
ATOM 4332 C CA . GLY F 1 76 ? -10.291 41.142 -50.665 1.00 21.90 74 GLY F CA 1
ATOM 4333 C C . GLY F 1 76 ? -10.359 42.648 -50.324 1.00 21.53 74 GLY F C 1
ATOM 4334 O O . GLY F 1 76 ? -10.252 43.055 -49.143 1.00 21.51 74 GLY F O 1
ATOM 4335 N N . GLN F 1 77 ? -10.602 43.472 -51.340 1.00 21.14 75 GLN F N 1
ATOM 4336 C CA . GLN F 1 77 ? -10.785 44.925 -51.106 1.00 21.78 75 GLN F CA 1
ATOM 4337 C C . GLN F 1 77 ? -11.943 45.224 -50.192 1.00 22.65 75 GLN F C 1
ATOM 4338 O O . GLN F 1 77 ? -11.811 45.980 -49.235 1.00 23.44 75 GLN F O 1
ATOM 4344 N N . GLN F 1 78 ? -13.101 44.671 -50.529 1.00 23.10 76 GLN F N 1
ATOM 4345 C CA . GLN F 1 78 ? -14.328 44.912 -49.793 1.00 22.74 76 GLN F CA 1
ATOM 4346 C C . GLN F 1 78 ? -14.262 44.403 -48.358 1.00 20.83 76 GLN F C 1
ATOM 4347 O O . GLN F 1 78 ? -14.790 45.022 -47.429 1.00 19.62 76 GLN F O 1
ATOM 4353 N N . LEU F 1 79 ? -13.614 43.276 -48.168 1.00 20.52 77 LEU F N 1
ATOM 4354 C CA . LEU F 1 79 ? -13.363 42.802 -46.802 1.00 22.54 77 LEU F CA 1
ATOM 4355 C C . LEU F 1 79 ? -12.459 43.774 -46.012 1.00 21.67 77 LEU F C 1
ATOM 4356 O O . LEU F 1 79 ? -12.737 44.090 -44.845 1.00 21.51 77 LEU F O 1
ATOM 4361 N N . HIS F 1 80 ? -11.386 44.248 -46.643 1.00 22.02 78 HIS F N 1
ATOM 4362 C CA . HIS F 1 80 ? -10.549 45.268 -46.021 1.00 24.36 78 HIS F CA 1
ATOM 4363 C C . HIS F 1 80 ? -11.331 46.532 -45.739 1.00 23.94 78 HIS F C 1
ATOM 4364 O O . HIS F 1 80 ? -11.224 47.113 -44.656 1.00 22.38 78 HIS F O 1
ATOM 4371 N N . ASN F 1 81 ? -12.165 46.952 -46.692 1.00 22.32 79 ASN F N 1
ATOM 4372 C CA . ASN F 1 81 ? -13.048 48.108 -46.473 1.00 23.84 79 ASN F CA 1
ATOM 4373 C C . ASN F 1 81 ? -14.044 47.919 -45.325 1.00 23.73 79 ASN F C 1
ATOM 4374 O O . ASN F 1 81 ? -14.332 48.866 -44.584 1.00 23.43 79 ASN F O 1
ATOM 4379 N N . SER F 1 82 ? -14.575 46.706 -45.194 1.00 21.52 80 SER F N 1
ATOM 4380 C CA . SER F 1 82 ? -15.480 46.359 -44.095 1.00 22.77 80 SER F CA 1
ATOM 4381 C C . SER F 1 82 ? -14.790 46.478 -42.722 1.00 21.86 80 SER F C 1
ATOM 4382 O O . SER F 1 82 ? -15.405 46.946 -41.763 1.00 22.60 80 SER F O 1
ATOM 4385 N N . ALA F 1 83 ? -13.531 46.064 -42.630 1.00 21.00 81 ALA F N 1
ATOM 4386 C CA . ALA F 1 83 ? -12.749 46.240 -41.372 1.00 21.95 81 ALA F CA 1
ATOM 4387 C C . ALA F 1 83 ? -12.654 47.734 -41.027 1.00 21.83 81 ALA F C 1
ATOM 4388 O O . ALA F 1 83 ? -12.860 48.139 -39.862 1.00 21.64 81 ALA F O 1
ATOM 4390 N N . THR F 1 84 ? -12.360 48.553 -42.031 1.00 22.56 82 THR F N 1
ATOM 4391 C CA . THR F 1 84 ? -12.282 50.014 -41.813 1.00 24.14 82 THR F CA 1
ATOM 4392 C C . THR F 1 84 ? -13.610 50.568 -41.321 1.00 23.91 82 THR F C 1
ATOM 4393 O O . THR F 1 84 ? -13.646 51.316 -40.342 1.00 24.27 82 THR F O 1
ATOM 4397 N N . ILE F 1 85 ? -14.691 50.253 -42.036 1.00 24.62 83 ILE F N 1
ATOM 4398 C CA . ILE F 1 85 ? -16.047 50.660 -41.647 1.00 25.35 83 ILE F CA 1
ATOM 4399 C C . ILE F 1 85 ? -16.374 50.208 -40.216 1.00 28.22 83 ILE F C 1
ATOM 4400 O O . ILE F 1 85 ? -16.916 51.001 -39.397 1.00 26.68 83 ILE F O 1
ATOM 4405 N N . LEU F 1 86 ? -15.968 48.975 -39.890 1.00 27.53 84 LEU F N 1
ATOM 4406 C CA . LEU F 1 86 ? -16.220 48.415 -38.560 1.00 28.96 84 LEU F CA 1
ATOM 4407 C C . LEU F 1 86 ? -15.443 49.159 -37.490 1.00 30.82 84 LEU F C 1
ATOM 4408 O O . LEU F 1 86 ? -15.974 49.357 -36.410 1.00 34.74 84 LEU F O 1
ATOM 4413 N N . GLU F 1 87 ? -14.213 49.584 -37.773 1.00 33.11 85 GLU F N 1
ATOM 4414 C CA . GLU F 1 87 ? -13.497 50.450 -36.814 1.00 37.20 85 GLU F CA 1
ATOM 4415 C C . GLU F 1 87 ? -14.279 51.754 -36.606 1.00 40.19 85 GLU F C 1
ATOM 4416 O O . GLU F 1 87 ? -14.510 52.173 -35.453 1.00 37.30 85 GLU F O 1
ATOM 4422 N N . ASP F 1 88 ? -14.713 52.371 -37.712 1.00 39.35 86 ASP F N 1
ATOM 4423 C CA . ASP F 1 88 ? -15.541 53.605 -37.666 1.00 42.00 86 ASP F CA 1
ATOM 4424 C C . ASP F 1 88 ? -16.859 53.427 -36.889 1.00 43.81 86 ASP F C 1
ATOM 4425 O O . ASP F 1 88 ? -17.242 54.297 -36.093 1.00 43.02 86 ASP F O 1
ATOM 4430 N N . THR F 1 89 ? -17.543 52.305 -37.135 1.00 43.16 87 THR F N 1
ATOM 4431 C CA . THR F 1 89 ? -18.838 51.982 -36.521 1.00 45.52 87 THR F CA 1
ATOM 4432 C C . THR F 1 89 ? -18.698 51.654 -35.022 1.00 49.09 87 THR F C 1
ATOM 4433 O O . THR F 1 89 ? -19.489 52.131 -34.199 1.00 49.06 87 THR F O 1
ATOM 4437 N N . ASP F 1 90 ? -17.704 50.835 -34.675 1.00 47.32 88 ASP F N 1
ATOM 4438 C CA . ASP F 1 90 ? -17.454 50.471 -33.280 1.00 49.20 88 ASP F CA 1
ATOM 4439 C C . ASP F 1 90 ? -17.087 51.677 -32.433 1.00 50.14 88 ASP F C 1
ATOM 4440 O O . ASP F 1 90 ? -17.598 51.840 -31.323 1.00 51.26 88 ASP F O 1
ATOM 4445 N N . GLN F 1 91 ? -16.192 52.504 -32.971 1.00 52.07 89 GLN F N 1
ATOM 4446 C CA . GLN F 1 91 ? -15.863 53.818 -32.434 1.00 56.93 89 GLN F CA 1
ATOM 4447 C C . GLN F 1 91 ? -17.099 54.613 -31.976 1.00 59.64 89 GLN F C 1
ATOM 4448 O O . GLN F 1 91 ? -17.201 54.973 -30.803 1.00 59.44 89 GLN F O 1
ATOM 4454 N N . GLN F 1 92 ? -18.033 54.877 -32.891 1.00 63.92 90 GLN F N 1
ATOM 4455 C CA . GLN F 1 92 ? -19.241 55.640 -32.550 1.00 66.86 90 GLN F CA 1
ATOM 4456 C C . GLN F 1 92 ? -20.163 54.920 -31.541 1.00 68.40 90 GLN F C 1
ATOM 4457 O O . GLN F 1 92 ? -20.742 55.566 -30.662 1.00 69.93 90 GLN F O 1
ATOM 4463 N N . ILE F 1 93 ? -20.284 53.597 -31.667 1.00 66.81 91 ILE F N 1
ATOM 4464 C CA . ILE F 1 93 ? -21.061 52.780 -30.721 1.00 69.29 91 ILE F CA 1
ATOM 4465 C C . ILE F 1 93 ? -20.427 52.805 -29.319 1.00 68.59 91 ILE F C 1
ATOM 4466 O O . ILE F 1 93 ? -21.133 52.703 -28.312 1.00 68.69 91 ILE F O 1
ATOM 4471 N N . ALA F 1 94 ? -19.102 52.954 -29.266 1.00 64.05 92 ALA F N 1
ATOM 4472 C CA . ALA F 1 94 ? -18.382 53.130 -28.002 1.00 65.25 92 ALA F CA 1
ATOM 4473 C C . ALA F 1 94 ? -18.609 54.541 -27.447 1.00 62.12 92 ALA F C 1
ATOM 4474 O O . ALA F 1 94 ? -18.788 54.724 -26.241 1.00 59.02 92 ALA F O 1
ATOM 4476 N N . SER F 1 95 ? -18.610 55.521 -28.348 1.00 64.96 93 SER F N 1
ATOM 4477 C CA . SER F 1 95 ? -18.828 56.925 -28.016 1.00 64.88 93 SER F CA 1
ATOM 4478 C C . SER F 1 95 ? -20.298 57.199 -27.675 1.00 64.31 93 SER F C 1
ATOM 4479 O O . SER F 1 95 ? -20.734 58.351 -27.582 1.00 62.11 93 SER F O 1
ATOM 4482 N N . MET G 1 3 ? 13.427 28.814 -44.200 1.00 45.93 1 MET G N 1
ATOM 4483 C CA . MET G 1 3 ? 14.907 28.662 -44.046 1.00 47.03 1 MET G CA 1
ATOM 4484 C C . MET G 1 3 ? 15.341 28.463 -42.587 1.00 41.33 1 MET G C 1
ATOM 4485 O O . MET G 1 3 ? 16.542 28.345 -42.307 1.00 37.97 1 MET G O 1
ATOM 4490 N N . ALA G 1 4 ? 14.383 28.434 -41.665 1.00 38.39 2 ALA G N 1
ATOM 4491 C CA . ALA G 1 4 ? 14.705 28.329 -40.232 1.00 36.03 2 ALA G CA 1
ATOM 4492 C C . ALA G 1 4 ? 15.281 26.940 -39.900 1.00 33.85 2 ALA G C 1
ATOM 4493 O O . ALA G 1 4 ? 14.755 25.939 -40.345 1.00 33.47 2 ALA G O 1
ATOM 4495 N N . GLY G 1 5 ? 16.366 26.885 -39.138 1.00 27.98 3 GLY G N 1
ATOM 4496 C CA . GLY G 1 5 ? 16.943 25.607 -38.736 1.00 25.63 3 GLY G CA 1
ATOM 4497 C C . GLY G 1 5 ? 16.318 25.068 -37.452 1.00 24.17 3 GLY G C 1
ATOM 4498 O O . GLY G 1 5 ? 15.534 25.747 -36.774 1.00 23.14 3 GLY G O 1
ATOM 4499 N N . VAL G 1 6 ? 16.625 23.826 -37.127 1.00 23.51 4 VAL G N 1
ATOM 4500 C CA . VAL G 1 6 ? 16.233 23.288 -35.823 1.00 21.75 4 VAL G CA 1
ATOM 4501 C C . VAL G 1 6 ? 17.515 22.999 -35.052 1.00 21.29 4 VAL G C 1
ATOM 4502 O O . VAL G 1 6 ? 18.386 22.283 -35.551 1.00 20.89 4 VAL G O 1
ATOM 4506 N N . ILE G 1 7 ? 17.638 23.556 -33.853 1.00 19.30 5 ILE G N 1
ATOM 4507 C CA . ILE G 1 7 ? 18.865 23.354 -33.046 1.00 19.72 5 ILE G CA 1
ATOM 4508 C C . ILE G 1 7 ? 18.869 21.917 -32.532 1.00 19.14 5 ILE G C 1
ATOM 4509 O O . ILE G 1 7 ? 17.814 21.412 -32.146 1.00 19.68 5 ILE G O 1
ATOM 4514 N N . ARG G 1 8 ? 20.048 21.286 -32.531 1.00 19.12 6 ARG G N 1
ATOM 4515 C CA . ARG G 1 8 ? 20.237 19.951 -31.906 1.00 21.20 6 ARG G CA 1
ATOM 4516 C C . ARG G 1 8 ? 20.331 20.016 -30.401 1.00 22.40 6 ARG G C 1
ATOM 4517 O O . ARG G 1 8 ? 21.406 20.259 -29.861 1.00 21.76 6 ARG G O 1
ATOM 4525 N N . LEU G 1 9 ? 19.208 19.789 -29.726 1.00 20.65 7 LEU G N 1
ATOM 4526 C CA . LEU G 1 9 ? 19.203 19.638 -28.278 1.00 21.78 7 LEU G CA 1
ATOM 4527 C C . LEU G 1 9 ? 19.640 18.214 -27.888 1.00 22.48 7 LEU G C 1
ATOM 4528 O O . LEU G 1 9 ? 19.416 17.267 -28.633 1.00 22.30 7 LEU G O 1
ATOM 4533 N N . THR G 1 10 ? 20.272 18.068 -26.732 1.00 21.68 8 THR G N 1
ATOM 4534 C CA . THR G 1 10 ? 20.632 16.736 -26.235 1.00 22.58 8 THR G CA 1
ATOM 4535 C C . THR G 1 10 ? 19.399 16.158 -25.567 1.00 21.24 8 THR G C 1
ATOM 4536 O O . THR G 1 10 ? 18.435 16.888 -25.313 1.00 22.25 8 THR G O 1
ATOM 4540 N N . PRO G 1 11 ? 19.435 14.852 -25.215 1.00 21.36 9 PRO G N 1
ATOM 4541 C CA . PRO G 1 11 ? 18.278 14.263 -24.503 1.00 22.42 9 PRO G CA 1
ATOM 4542 C C . PRO G 1 11 ? 17.952 14.977 -23.197 1.00 21.84 9 PRO G C 1
ATOM 4543 O O . PRO G 1 11 ? 16.791 15.222 -22.889 1.00 20.76 9 PRO G O 1
ATOM 4547 N N . GLU G 1 12 ? 18.973 15.334 -22.431 1.00 22.48 10 GLU G N 1
ATOM 4548 C CA . GLU G 1 12 ? 18.725 16.038 -21.174 1.00 24.29 10 GLU G CA 1
ATOM 4549 C C . GLU G 1 12 ? 18.041 17.398 -21.393 1.00 21.27 10 GLU G C 1
ATOM 4550 O O . GLU G 1 12 ? 17.159 17.806 -20.642 1.00 20.81 10 GLU G O 1
ATOM 4556 N N . GLU G 1 13 ? 18.482 18.113 -22.406 1.00 21.70 11 GLU G N 1
ATOM 4557 C CA . GLU G 1 13 ? 17.855 19.400 -22.712 1.00 22.67 11 GLU G CA 1
ATOM 4558 C C . GLU G 1 13 ? 16.408 19.196 -23.152 1.00 19.36 11 GLU G C 1
ATOM 4559 O O . GLU G 1 13 ? 15.559 19.986 -22.799 1.00 18.99 11 GLU G O 1
ATOM 4565 N N . LEU G 1 14 ? 16.139 18.177 -23.962 1.00 18.44 12 LEU G N 1
ATOM 4566 C CA . LEU G 1 14 ? 14.757 17.920 -24.409 1.00 20.48 12 LEU G CA 1
ATOM 4567 C C . LEU G 1 14 ? 13.881 17.554 -23.210 1.00 20.64 12 LEU G C 1
ATOM 4568 O O . LEU G 1 14 ? 12.718 17.947 -23.143 1.00 20.61 12 LEU G O 1
ATOM 4573 N N . ARG G 1 15 ? 14.457 16.854 -22.227 1.00 20.27 13 ARG G N 1
ATOM 4574 C CA . ARG G 1 15 ? 13.714 16.549 -21.006 1.00 20.81 13 ARG G CA 1
ATOM 4575 C C . ARG G 1 15 ? 13.433 17.773 -20.155 1.00 20.82 13 ARG G C 1
ATOM 4576 O O . ARG G 1 15 ? 12.375 17.846 -19.515 1.00 22.30 13 ARG G O 1
ATOM 4584 N N . GLY G 1 16 ? 14.361 18.727 -20.161 1.00 21.14 14 GLY G N 1
ATOM 4585 C CA . GLY G 1 16 ? 14.140 20.042 -19.536 1.00 21.00 14 GLY G CA 1
ATOM 4586 C C . GLY G 1 16 ? 12.967 20.772 -20.166 1.00 21.47 14 GLY G C 1
ATOM 4587 O O . GLY G 1 16 ? 12.128 21.299 -19.465 1.00 21.62 14 GLY G O 1
ATOM 4588 N N . VAL G 1 17 ? 12.897 20.791 -21.499 1.00 21.66 15 VAL G N 1
ATOM 4589 C CA . VAL G 1 17 ? 11.789 21.409 -22.203 1.00 21.46 15 VAL G CA 1
ATOM 4590 C C . VAL G 1 17 ? 10.511 20.646 -21.895 1.00 20.03 15 VAL G C 1
ATOM 4591 O O . VAL G 1 17 ? 9.488 21.255 -21.599 1.00 19.51 15 VAL G O 1
ATOM 4595 N N . ALA G 1 18 ? 10.576 19.308 -21.955 1.00 21.07 16 ALA G N 1
ATOM 4596 C CA . ALA G 1 18 ? 9.449 18.483 -21.536 1.00 21.21 16 ALA G CA 1
ATOM 4597 C C . ALA G 1 18 ? 8.885 18.884 -20.172 1.00 22.31 16 ALA G C 1
ATOM 4598 O O . ALA G 1 18 ? 7.658 19.048 -20.005 1.00 20.61 16 ALA G O 1
ATOM 4600 N N . ARG G 1 19 ? 9.773 18.971 -19.184 1.00 22.70 17 ARG G N 1
ATOM 4601 C CA . ARG G 1 19 ? 9.363 19.299 -17.826 1.00 26.03 17 ARG G CA 1
ATOM 4602 C C . ARG G 1 19 ? 8.727 20.690 -17.778 1.00 25.20 17 ARG G C 1
ATOM 4603 O O . ARG G 1 19 ? 7.742 20.902 -17.055 1.00 25.14 17 ARG G O 1
ATOM 4611 N N . GLN G 1 20 ? 9.283 21.616 -18.553 1.00 24.95 18 GLN G N 1
ATOM 4612 C CA . GLN G 1 20 ? 8.699 22.963 -18.689 1.00 25.05 18 GLN G CA 1
ATOM 4613 C C . GLN G 1 20 ? 7.245 22.875 -19.161 1.00 25.18 18 GLN G C 1
ATOM 4614 O O . GLN G 1 20 ? 6.376 23.525 -18.576 1.00 22.80 18 GLN G O 1
ATOM 4620 N N . TYR G 1 21 ? 6.982 22.062 -20.198 1.00 20.69 19 TYR G N 1
ATOM 4621 C CA . TYR G 1 21 ? 5.622 21.913 -20.712 1.00 21.26 19 TYR G CA 1
ATOM 4622 C C . TYR G 1 21 ? 4.669 21.243 -19.699 1.00 21.79 19 TYR G C 1
ATOM 4623 O O . TYR G 1 21 ? 3.498 21.644 -19.549 1.00 21.94 19 TYR G O 1
ATOM 4632 N N . ASN G 1 22 ? 5.185 20.238 -19.006 1.00 22.54 20 ASN G N 1
ATOM 4633 C CA . ASN G 1 22 ? 4.424 19.524 -18.003 1.00 25.69 20 ASN G CA 1
ATOM 4634 C C . ASN G 1 22 ? 4.086 20.411 -16.812 1.00 25.95 20 ASN G C 1
ATOM 4635 O O . ASN G 1 22 ? 2.982 20.319 -16.280 1.00 25.82 20 ASN G O 1
ATOM 4640 N N . VAL G 1 23 ? 5.024 21.283 -16.432 1.00 25.89 21 VAL G N 1
ATOM 4641 C CA . VAL G 1 23 ? 4.807 22.246 -15.341 1.00 27.11 21 VAL G CA 1
ATOM 4642 C C . VAL G 1 23 ? 3.730 23.256 -15.719 1.00 27.22 21 VAL G C 1
ATOM 4643 O O . VAL G 1 23 ? 2.824 23.523 -14.929 1.00 25.36 21 VAL G O 1
ATOM 4647 N N . GLU G 1 24 ? 3.805 23.804 -16.933 1.00 25.40 22 GLU G N 1
ATOM 4648 C CA . GLU G 1 24 ? 2.720 24.669 -17.400 1.00 25.03 22 GLU G CA 1
ATOM 4649 C C . GLU G 1 24 ? 1.394 23.933 -17.504 1.00 23.12 22 GLU G C 1
ATOM 4650 O O . GLU G 1 24 ? 0.387 24.505 -17.132 1.00 21.94 22 GLU G O 1
ATOM 4656 N N . SER G 1 25 ? 1.373 22.678 -17.973 1.00 20.79 23 SER G N 1
ATOM 4657 C CA . SER G 1 25 ? 0.131 21.893 -17.897 1.00 21.53 23 SER G CA 1
ATOM 4658 C C . SER G 1 25 ? -0.487 21.849 -16.476 1.00 23.37 23 SER G C 1
ATOM 4659 O O . SER G 1 25 ? -1.673 22.116 -16.301 1.00 24.22 23 SER G O 1
ATOM 4662 N N A SER G 1 26 ? 0.324 21.472 -15.498 0.80 25.13 24 SER G N 1
ATOM 4663 N N B SER G 1 26 ? 0.326 21.504 -15.484 0.20 24.13 24 SER G N 1
ATOM 4664 C CA A SER G 1 26 ? -0.120 21.390 -14.111 0.80 28.60 24 SER G CA 1
ATOM 4665 C CA B SER G 1 26 ? -0.153 21.411 -14.107 0.20 25.46 24 SER G CA 1
ATOM 4666 C C A SER G 1 26 ? -0.528 22.796 -13.620 0.80 27.63 24 SER G C 1
ATOM 4667 C C B SER G 1 26 ? -0.424 22.790 -13.492 0.20 25.84 24 SER G C 1
ATOM 4668 O O A SER G 1 26 ? -1.538 22.926 -12.949 0.80 27.49 24 SER G O 1
ATOM 4669 O O B SER G 1 26 ? -1.216 22.897 -12.568 0.20 26.47 24 SER G O 1
ATOM 4674 N N . ASN G 1 27 ? 0.228 23.835 -14.010 1.00 26.35 25 ASN G N 1
ATOM 4675 C CA . ASN G 1 27 ? -0.170 25.241 -13.690 1.00 26.49 25 ASN G CA 1
ATOM 4676 C C . ASN G 1 27 ? -1.590 25.577 -14.150 1.00 24.60 25 ASN G C 1
ATOM 4677 O O . ASN G 1 27 ? -2.378 26.157 -13.393 1.00 25.06 25 ASN G O 1
ATOM 4682 N N . VAL G 1 28 ? -1.936 25.187 -15.378 1.00 23.74 26 VAL G N 1
ATOM 4683 C CA . VAL G 1 28 ? -3.273 25.437 -15.910 1.00 21.99 26 VAL G CA 1
ATOM 4684 C C . VAL G 1 28 ? -4.298 24.610 -15.130 1.00 23.93 26 VAL G C 1
ATOM 4685 O O . VAL G 1 28 ? -5.373 25.099 -14.792 1.00 21.32 26 VAL G O 1
ATOM 4689 N N . THR G 1 29 ? -3.966 23.349 -14.862 1.00 23.11 27 THR G N 1
ATOM 4690 C CA . THR G 1 29 ? -4.889 22.461 -14.106 1.00 25.29 27 THR G CA 1
ATOM 4691 C C . THR G 1 29 ? -5.238 23.044 -12.725 1.00 23.60 27 THR G C 1
ATOM 4692 O O . THR G 1 29 ? -6.407 23.096 -12.319 1.00 24.78 27 THR G O 1
ATOM 4696 N N . GLU G 1 30 ? -4.214 23.507 -12.038 1.00 25.84 28 GLU G N 1
ATOM 4697 C CA . GLU G 1 30 ? -4.364 24.032 -10.688 1.00 28.93 28 GLU G CA 1
ATOM 4698 C C . GLU G 1 30 ? -5.081 25.373 -10.702 1.00 28.28 28 GLU G C 1
ATOM 4699 O O . GLU G 1 30 ? -5.869 25.651 -9.811 1.00 29.27 28 GLU G O 1
ATOM 4705 N N . LEU G 1 31 ? -4.825 26.182 -11.722 1.00 27.55 29 LEU G N 1
ATOM 4706 C CA . LEU G 1 31 ? -5.595 27.402 -11.950 1.00 27.23 29 LEU G CA 1
ATOM 4707 C C . LEU G 1 31 ? -7.075 27.105 -12.100 1.00 26.82 29 LEU G C 1
ATOM 4708 O O . LEU G 1 31 ? -7.903 27.781 -11.479 1.00 27.03 29 LEU G O 1
ATOM 4713 N N A ILE G 1 32 ? -7.415 26.108 -12.910 0.80 26.13 30 ILE G N 1
ATOM 4714 N N B ILE G 1 32 ? -7.402 26.087 -12.897 0.20 26.44 30 ILE G N 1
ATOM 4715 C CA A ILE G 1 32 ? -8.808 25.713 -13.066 0.80 28.30 30 ILE G CA 1
ATOM 4716 C CA B ILE G 1 32 ? -8.784 25.648 -13.087 0.20 26.68 30 ILE G CA 1
ATOM 4717 C C A ILE G 1 32 ? -9.442 25.246 -11.748 0.80 28.64 30 ILE G C 1
ATOM 4718 C C B ILE G 1 32 ? -9.446 25.205 -11.781 0.20 27.49 30 ILE G C 1
ATOM 4719 O O A ILE G 1 32 ? -10.581 25.611 -11.464 0.80 28.94 30 ILE G O 1
ATOM 4720 O O B ILE G 1 32 ? -10.613 25.514 -11.551 0.20 27.87 30 ILE G O 1
ATOM 4729 N N . ALA G 1 33 ? -8.699 24.492 -10.935 1.00 28.30 31 ALA G N 1
ATOM 4730 C CA . ALA G 1 33 ? -9.202 24.068 -9.604 1.00 28.86 31 ALA G CA 1
ATOM 4731 C C . ALA G 1 33 ? -9.527 25.303 -8.730 1.00 30.86 31 ALA G C 1
ATOM 4732 O O . ALA G 1 33 ? -10.613 25.386 -8.138 1.00 29.25 31 ALA G O 1
ATOM 4734 N N . ARG G 1 34 ? -8.608 26.272 -8.707 1.00 30.62 32 ARG G N 1
ATOM 4735 C CA . ARG G 1 34 ? -8.822 27.534 -7.970 1.00 31.13 32 ARG G CA 1
ATOM 4736 C C . ARG G 1 34 ? -10.047 28.292 -8.467 1.00 33.22 32 ARG G C 1
ATOM 4737 O O . ARG G 1 34 ? -10.881 28.708 -7.658 1.00 35.90 32 ARG G O 1
ATOM 4745 N N . LEU G 1 35 ? -10.162 28.455 -9.788 1.00 30.22 33 LEU G N 1
ATOM 4746 C CA . LEU G 1 35 ? -11.288 29.152 -10.392 1.00 33.36 33 LEU G CA 1
ATOM 4747 C C . LEU G 1 35 ? -12.608 28.434 -10.155 1.00 33.94 33 LEU G C 1
ATOM 4748 O O . LEU G 1 35 ? -13.634 29.088 -9.969 1.00 34.53 33 LEU G O 1
ATOM 4753 N N . ASP G 1 36 ? -12.582 27.099 -10.170 1.00 31.60 34 ASP G N 1
ATOM 4754 C CA . ASP G 1 36 ? -13.753 26.314 -9.812 1.00 32.70 34 ASP G CA 1
ATOM 4755 C C . ASP G 1 36 ? -14.201 26.644 -8.372 1.00 33.09 34 ASP G C 1
ATOM 4756 O O . ASP G 1 36 ? -15.395 26.824 -8.125 1.00 31.59 34 ASP G O 1
ATOM 4761 N N . GLN G 1 37 ? -13.242 26.701 -7.446 1.00 34.36 35 GLN G N 1
ATOM 4762 C CA . GLN G 1 37 ? -13.522 27.001 -6.026 1.00 39.31 35 GLN G CA 1
ATOM 4763 C C . GLN G 1 37 ? -14.096 28.423 -5.876 1.00 41.28 35 GLN G C 1
ATOM 4764 O O . GLN G 1 37 ? -15.118 28.626 -5.210 1.00 37.58 35 GLN G O 1
ATOM 4770 N N . MET G 1 38 ? -13.444 29.381 -6.533 1.00 38.54 36 MET G N 1
ATOM 4771 C CA . MET G 1 38 ? -13.866 30.782 -6.535 1.00 40.47 36 MET G CA 1
ATOM 4772 C C . MET G 1 38 ? -15.250 30.947 -7.114 1.00 42.20 36 MET G C 1
ATOM 4773 O O . MET G 1 38 ? -16.074 31.652 -6.546 1.00 48.85 36 MET G O 1
ATOM 4778 N N . SER G 1 39 ? -15.509 30.277 -8.230 1.00 40.42 37 SER G N 1
ATOM 4779 C CA . SER G 1 39 ? -16.832 30.242 -8.832 1.00 43.20 37 SER G CA 1
ATOM 4780 C C . SER G 1 39 ? -17.907 29.606 -7.928 1.00 47.67 37 SER G C 1
ATOM 4781 O O . SER G 1 39 ? -19.024 30.116 -7.847 1.00 46.78 37 SER G O 1
ATOM 4784 N N . HIS G 1 40 ? -17.572 28.494 -7.272 1.00 48.67 38 HIS G N 1
ATOM 4785 C CA . HIS G 1 40 ? -18.520 27.769 -6.404 1.00 55.32 38 HIS G CA 1
ATOM 4786 C C . HIS G 1 40 ? -18.906 28.529 -5.154 1.00 54.08 38 HIS G C 1
ATOM 4787 O O . HIS G 1 40 ? -19.989 28.308 -4.603 1.00 54.08 38 HIS G O 1
ATOM 4794 N N . THR G 1 41 ? -18.028 29.422 -4.699 1.00 51.35 39 THR G N 1
ATOM 4795 C CA . THR G 1 41 ? -18.231 30.168 -3.458 1.00 51.08 39 THR G CA 1
ATOM 4796 C C . THR G 1 41 ? -18.577 31.639 -3.687 1.00 53.53 39 THR G C 1
ATOM 4797 O O . THR G 1 41 ? -18.935 32.347 -2.740 1.00 54.74 39 THR G O 1
ATOM 4801 N N . LEU G 1 42 ? -18.470 32.099 -4.931 1.00 49.75 40 LEU G N 1
ATOM 4802 C CA . LEU G 1 42 ? -18.566 33.522 -5.225 1.00 51.95 40 LEU G CA 1
ATOM 4803 C C . LEU G 1 42 ? -19.946 34.078 -4.913 1.00 57.26 40 LEU G C 1
ATOM 4804 O O . LEU G 1 42 ? -20.047 35.106 -4.237 1.00 60.44 40 LEU G O 1
ATOM 4809 N N . GLN G 1 43 ? -20.997 33.411 -5.391 1.00 57.37 41 GLN G N 1
ATOM 4810 C CA . GLN G 1 43 ? -22.366 33.817 -5.063 1.00 60.03 41 GLN G CA 1
ATOM 4811 C C . GLN G 1 43 ? -22.555 34.007 -3.548 1.00 61.17 41 GLN G C 1
ATOM 4812 O O . GLN G 1 43 ? -23.086 35.031 -3.101 1.00 55.80 41 GLN G O 1
ATOM 4818 N N . GLY G 1 44 ? -22.079 33.030 -2.774 1.00 61.48 42 GLY G N 1
ATOM 4819 C CA . GLY G 1 44 ? -22.103 33.081 -1.315 1.00 61.38 42 GLY G CA 1
ATOM 4820 C C . GLY G 1 44 ? -21.400 34.294 -0.738 1.00 65.75 42 GLY G C 1
ATOM 4821 O O . GLY G 1 44 ? -21.875 34.893 0.226 1.00 69.65 42 GLY G O 1
ATOM 4822 N N . ILE G 1 45 ? -20.260 34.650 -1.321 1.00 67.27 43 ILE G N 1
ATOM 4823 C CA . ILE G 1 45 ? -19.545 35.863 -0.939 1.00 66.48 43 ILE G CA 1
ATOM 4824 C C . ILE G 1 45 ? -20.343 37.102 -1.360 1.00 67.40 43 ILE G C 1
ATOM 4825 O O . ILE G 1 45 ? -20.430 38.071 -0.599 1.00 64.62 43 ILE G O 1
ATOM 4830 N N . TRP G 1 46 ? -20.946 37.053 -2.552 1.00 69.25 44 TRP G N 1
ATOM 4831 C CA . TRP G 1 46 ? -21.680 38.191 -3.112 1.00 69.53 44 TRP G CA 1
ATOM 4832 C C . TRP G 1 46 ? -22.553 37.821 -4.281 1.00 71.65 44 TRP G C 1
ATOM 4833 O O . TRP G 1 46 ? -22.173 38.039 -5.431 1.00 68.58 44 TRP G O 1
ATOM 4844 N N . GLU G 1 47 ? -23.734 37.264 -4.000 1.00 75.49 45 GLU G N 1
ATOM 4845 C CA . GLU G 1 47 ? -24.740 36.981 -5.047 1.00 77.17 45 GLU G CA 1
ATOM 4846 C C . GLU G 1 47 ? -25.297 38.256 -5.691 1.00 75.61 45 GLU G C 1
ATOM 4847 O O . GLU G 1 47 ? -25.155 39.356 -5.144 1.00 79.16 45 GLU G O 1
ATOM 4853 N N . GLY G 1 48 ? -25.924 38.093 -6.854 1.00 73.26 46 GLY G N 1
ATOM 4854 C CA . GLY G 1 48 ? -26.411 39.218 -7.649 1.00 70.57 46 GLY G CA 1
ATOM 4855 C C . GLY G 1 48 ? -26.063 39.107 -9.126 1.00 69.30 46 GLY G C 1
ATOM 4856 O O . GLY G 1 48 ? -25.800 38.013 -9.636 1.00 71.46 46 GLY G O 1
ATOM 4857 N N . ALA G 1 49 ? -26.057 40.246 -9.812 1.00 65.04 47 ALA G N 1
ATOM 4858 C CA . ALA G 1 49 ? -25.867 40.277 -11.261 1.00 64.79 47 ALA G CA 1
ATOM 4859 C C . ALA G 1 49 ? -24.442 39.902 -11.682 1.00 61.70 47 ALA G C 1
ATOM 4860 O O . ALA G 1 49 ? -24.261 39.013 -12.515 1.00 59.55 47 ALA G O 1
ATOM 4862 N N . SER G 1 50 ? -23.451 40.572 -11.088 1.00 59.27 48 SER G N 1
ATOM 4863 C CA . SER G 1 50 ? -22.033 40.397 -11.446 1.00 61.03 48 SER G CA 1
ATOM 4864 C C . SER G 1 50 ? -21.421 39.077 -10.970 1.00 60.18 48 SER G C 1
ATOM 4865 O O . SER G 1 50 ? -20.348 38.673 -11.428 1.00 57.17 48 SER G O 1
ATOM 4868 N N . SER G 1 51 ? -22.109 38.422 -10.044 1.00 59.85 49 SER G N 1
ATOM 4869 C CA . SER G 1 51 ? -21.775 37.069 -9.633 1.00 60.32 49 SER G CA 1
ATOM 4870 C C . SER G 1 51 ? -22.259 36.046 -10.658 1.00 59.47 49 SER G C 1
ATOM 4871 O O . SER G 1 51 ? -21.547 35.089 -10.972 1.00 54.98 49 SER G O 1
ATOM 4874 N N . GLU G 1 52 ? -23.458 36.269 -11.193 1.00 58.63 50 GLU G N 1
ATOM 4875 C CA . GLU G 1 52 ? -24.078 35.325 -12.116 1.00 62.15 50 GLU G CA 1
ATOM 4876 C C . GLU G 1 52 ? -23.521 35.401 -13.552 1.00 63.29 50 GLU G C 1
ATOM 4877 O O . GLU G 1 52 ? -23.362 34.369 -14.215 1.00 62.58 50 GLU G O 1
ATOM 4883 N N . ALA G 1 53 ? -23.248 36.619 -14.028 1.00 60.97 51 ALA G N 1
ATOM 4884 C CA . ALA G 1 53 ? -22.716 36.824 -15.381 1.00 55.37 51 ALA G CA 1
ATOM 4885 C C . ALA G 1 53 ? -21.346 36.171 -15.516 1.00 51.98 51 ALA G C 1
ATOM 4886 O O . ALA G 1 53 ? -20.998 35.673 -16.592 1.00 45.83 51 ALA G O 1
ATOM 4888 N N . PHE G 1 54 ? -20.599 36.178 -14.411 1.00 46.28 52 PHE G N 1
ATOM 4889 C CA . PHE G 1 54 ? -19.327 35.481 -14.276 1.00 49.54 52 PHE G CA 1
ATOM 4890 C C . PHE G 1 54 ? -19.495 33.972 -14.461 1.00 49.46 52 PHE G C 1
ATOM 4891 O O . PHE G 1 54 ? -18.620 33.320 -15.022 1.00 47.36 52 PHE G O 1
ATOM 4899 N N . ILE G 1 55 ? -20.626 33.431 -14.010 1.00 47.56 53 ILE G N 1
ATOM 4900 C CA . ILE G 1 55 ? -20.853 31.990 -14.031 1.00 47.70 53 ILE G CA 1
ATOM 4901 C C . ILE G 1 55 ? -21.134 31.502 -15.453 1.00 47.41 53 ILE G C 1
ATOM 4902 O O . ILE G 1 55 ? -20.481 30.567 -15.911 1.00 44.97 53 ILE G O 1
ATOM 4907 N N . GLN G 1 56 ? -22.083 32.131 -16.152 1.00 45.17 54 GLN G N 1
ATOM 4908 C CA . GLN G 1 56 ? -22.307 31.795 -17.551 1.00 47.25 54 GLN G CA 1
ATOM 4909 C C . GLN G 1 56 ? -20.979 31.929 -18.307 1.00 46.02 54 GLN G C 1
ATOM 4910 O O . GLN G 1 56 ? -20.656 31.089 -19.158 1.00 46.96 54 GLN G O 1
ATOM 4916 N N . GLN G 1 57 ? -20.215 32.964 -17.959 1.00 41.49 55 GLN G N 1
ATOM 4917 C CA . GLN G 1 57 ? -18.989 33.272 -18.669 1.00 42.51 55 GLN G CA 1
ATOM 4918 C C . GLN G 1 57 ? -17.863 32.299 -18.348 1.00 36.62 55 GLN G C 1
ATOM 4919 O O . GLN G 1 57 ? -17.210 31.794 -19.251 1.00 34.20 55 GLN G O 1
ATOM 4925 N N . TYR G 1 58 ? -17.621 32.056 -17.070 1.00 35.66 56 TYR G N 1
ATOM 4926 C CA . TYR G 1 58 ? -16.683 31.010 -16.682 1.00 37.31 56 TYR G CA 1
ATOM 4927 C C . TYR G 1 58 ? -16.987 29.663 -17.356 1.00 39.07 56 TYR G C 1
ATOM 4928 O O . TYR G 1 58 ? -16.066 28.989 -17.836 1.00 41.18 56 TYR G O 1
ATOM 4937 N N . GLN G 1 59 ? -18.263 29.272 -17.377 1.00 36.58 57 GLN G N 1
ATOM 4938 C CA . GLN G 1 59 ? -18.694 28.011 -17.970 1.00 39.95 57 GLN G CA 1
ATOM 4939 C C . GLN G 1 59 ? -18.337 27.943 -19.455 1.00 38.22 57 GLN G C 1
ATOM 4940 O O . GLN G 1 59 ? -17.898 26.898 -19.951 1.00 37.57 57 GLN G O 1
ATOM 4946 N N . GLU G 1 60 ? -18.525 29.070 -20.149 1.00 36.41 58 GLU G N 1
ATOM 4947 C CA . GLU G 1 60 ? -18.199 29.239 -21.565 1.00 35.95 58 GLU G CA 1
ATOM 4948 C C . GLU G 1 60 ? -16.685 29.132 -21.857 1.00 35.07 58 GLU G C 1
ATOM 4949 O O . GLU G 1 60 ? -16.297 28.586 -22.890 1.00 37.13 58 GLU G O 1
ATOM 4955 N N . LEU G 1 61 ? -15.854 29.626 -20.941 1.00 30.58 59 LEU G N 1
ATOM 4956 C CA . LEU G 1 61 ? -14.387 29.660 -21.114 1.00 30.83 59 LEU G CA 1
ATOM 4957 C C . LEU G 1 61 ? -13.616 28.449 -20.576 1.00 32.08 59 LEU G C 1
ATOM 4958 O O . LEU G 1 61 ? -12.522 28.120 -21.083 1.00 31.01 59 LEU G O 1
ATOM 4963 N N . ARG G 1 62 ? -14.152 27.821 -19.525 1.00 29.93 60 ARG G N 1
ATOM 4964 C CA . ARG G 1 62 ? -13.482 26.717 -18.866 1.00 29.51 60 ARG G CA 1
ATOM 4965 C C . ARG G 1 62 ? -12.991 25.615 -19.821 1.00 27.99 60 ARG G C 1
ATOM 4966 O O . ARG G 1 62 ? -11.836 25.215 -19.709 1.00 29.13 60 ARG G O 1
ATOM 4974 N N . PRO G 1 63 ? -13.839 25.132 -20.767 1.00 28.94 61 PRO G N 1
ATOM 4975 C CA . PRO G 1 63 ? -13.392 24.072 -21.685 1.00 26.99 61 PRO G CA 1
ATOM 4976 C C . PRO G 1 63 ? -12.128 24.407 -22.487 1.00 27.73 61 PRO G C 1
ATOM 4977 O O . PRO G 1 63 ? -11.351 23.504 -22.788 1.00 27.69 61 PRO G O 1
ATOM 4981 N N . SER G 1 64 ? -11.916 25.689 -22.812 1.00 26.88 62 SER G N 1
ATOM 4982 C CA . SER G 1 64 ? -10.694 26.135 -23.484 1.00 24.86 62 SER G CA 1
ATOM 4983 C C . SER G 1 64 ? -9.462 26.011 -22.589 1.00 23.75 62 SER G C 1
ATOM 4984 O O . SER G 1 64 ? -8.387 25.682 -23.052 1.00 21.08 62 SER G O 1
ATOM 4987 N N . PHE G 1 65 ? -9.628 26.287 -21.301 1.00 23.95 63 PHE G N 1
ATOM 4988 C CA . PHE G 1 65 ? -8.548 26.048 -20.349 1.00 24.01 63 PHE G CA 1
ATOM 4989 C C . PHE G 1 65 ? -8.301 24.549 -20.181 1.00 23.87 63 PHE G C 1
ATOM 4990 O O . PHE G 1 65 ? -7.152 24.124 -20.121 1.00 22.49 63 PHE G O 1
ATOM 4998 N N . GLU G 1 66 ? -9.364 23.750 -20.093 1.00 23.03 64 GLU G N 1
ATOM 4999 C CA . GLU G 1 66 ? -9.176 22.275 -20.095 1.00 26.49 64 GLU G CA 1
ATOM 5000 C C . GLU G 1 66 ? -8.368 21.806 -21.314 1.00 24.66 64 GLU G C 1
ATOM 5001 O O . GLU G 1 66 ? -7.440 20.966 -21.192 1.00 24.11 64 GLU G O 1
ATOM 5007 N N . LYS G 1 67 ? -8.722 22.339 -22.488 1.00 24.09 65 LYS G N 1
ATOM 5008 C CA . LYS G 1 67 ? -8.045 21.933 -23.718 1.00 24.07 65 LYS G CA 1
ATOM 5009 C C . LYS G 1 67 ? -6.557 22.318 -23.726 1.00 22.37 65 LYS G C 1
ATOM 5010 O O . LYS G 1 67 ? -5.717 21.600 -24.269 1.00 19.08 65 LYS G O 1
ATOM 5016 N N . MET G 1 68 ? -6.240 23.454 -23.127 1.00 19.94 66 MET G N 1
ATOM 5017 C CA . MET G 1 68 ? -4.853 23.923 -23.094 1.00 19.47 66 MET G CA 1
ATOM 5018 C C . MET G 1 68 ? -4.035 23.010 -22.193 1.00 18.35 66 MET G C 1
ATOM 5019 O O . MET G 1 68 ? -2.885 22.719 -22.499 1.00 17.77 66 MET G O 1
ATOM 5024 N N . ALA G 1 69 ? -4.618 22.590 -21.068 1.00 18.88 67 ALA G N 1
ATOM 5025 C CA . ALA G 1 69 ? -3.878 21.712 -20.134 1.00 19.51 67 ALA G CA 1
ATOM 5026 C C . ALA G 1 69 ? -3.517 20.393 -20.850 1.00 19.87 67 ALA G C 1
ATOM 5027 O O . ALA G 1 69 ? -2.386 19.906 -20.737 1.00 22.22 67 ALA G O 1
ATOM 5029 N N . VAL G 1 70 ? -4.474 19.861 -21.589 1.00 20.73 68 VAL G N 1
ATOM 5030 C CA . VAL G 1 70 ? -4.277 18.624 -22.408 1.00 22.08 68 VAL G CA 1
ATOM 5031 C C . VAL G 1 70 ? -3.214 18.857 -23.485 1.00 20.32 68 VAL G C 1
ATOM 5032 O O . VAL G 1 70 ? -2.280 18.065 -23.628 1.00 20.38 68 VAL G O 1
ATOM 5036 N N . LEU G 1 71 ? -3.326 19.965 -24.217 1.00 20.86 69 LEU G N 1
ATOM 5037 C CA . LEU G 1 71 ? -2.335 20.289 -25.239 1.00 21.05 69 LEU G CA 1
ATOM 5038 C C . LEU G 1 71 ? -0.922 20.337 -24.643 1.00 19.58 69 LEU G C 1
ATOM 5039 O O . LEU G 1 71 ? 0.025 19.735 -25.183 1.00 19.97 69 LEU G O 1
ATOM 5044 N N . LEU G 1 72 ? -0.765 21.033 -23.530 1.00 18.18 70 LEU G N 1
ATOM 5045 C CA . LEU G 1 72 ? 0.552 21.186 -22.907 1.00 18.77 70 LEU G CA 1
ATOM 5046 C C . LEU G 1 72 ? 1.102 19.838 -22.440 1.00 20.32 70 LEU G C 1
ATOM 5047 O O . LEU G 1 72 ? 2.320 19.573 -22.508 1.00 20.27 70 LEU G O 1
ATOM 5052 N N . ASN G 1 73 ? 0.193 19.029 -21.917 1.00 20.70 71 ASN G N 1
ATOM 5053 C CA . ASN G 1 73 ? 0.534 17.676 -21.453 1.00 23.51 71 ASN G CA 1
ATOM 5054 C C . ASN G 1 73 ? 1.006 16.829 -22.639 1.00 21.29 71 ASN G C 1
ATOM 5055 O O . ASN G 1 73 ? 2.062 16.213 -22.558 1.00 23.75 71 ASN G O 1
ATOM 5060 N N . GLU G 1 74 ? 0.251 16.830 -23.740 1.00 22.64 72 GLU G N 1
ATOM 5061 C CA . GLU G 1 74 ? 0.650 16.091 -24.978 1.00 24.36 72 GLU G CA 1
ATOM 5062 C C . GLU G 1 74 ? 2.054 16.464 -25.460 1.00 24.13 72 GLU G C 1
ATOM 5063 O O . GLU G 1 74 ? 2.871 15.592 -25.744 1.00 20.52 72 GLU G O 1
ATOM 5069 N N . VAL G 1 75 ? 2.331 17.765 -25.557 1.00 22.17 73 VAL G N 1
ATOM 5070 C CA . VAL G 1 75 ? 3.668 18.215 -25.974 1.00 21.70 73 VAL G CA 1
ATOM 5071 C C . VAL G 1 75 ? 4.754 17.758 -24.983 1.00 19.63 73 VAL G C 1
ATOM 5072 O O . VAL G 1 75 ? 5.837 17.293 -25.379 1.00 20.75 73 VAL G O 1
ATOM 5076 N N . GLY G 1 76 ? 4.486 17.894 -23.698 1.00 20.98 74 GLY G N 1
ATOM 5077 C CA . GLY G 1 76 ? 5.421 17.435 -22.676 1.00 19.53 74 GLY G CA 1
ATOM 5078 C C . GLY G 1 76 ? 5.767 15.951 -22.872 1.00 21.10 74 GLY G C 1
ATOM 5079 O O . GLY G 1 76 ? 6.929 15.575 -22.741 1.00 18.65 74 GLY G O 1
ATOM 5080 N N . GLN G 1 77 ? 4.760 15.130 -23.172 1.00 19.57 75 GLN G N 1
ATOM 5081 C CA . GLN G 1 77 ? 4.982 13.658 -23.289 1.00 22.14 75 GLN G CA 1
ATOM 5082 C C . GLN G 1 77 ? 5.845 13.392 -24.497 1.00 20.90 75 GLN G C 1
ATOM 5083 O O . GLN G 1 77 ? 6.740 12.531 -24.491 1.00 21.53 75 GLN G O 1
ATOM 5089 N N . GLN G 1 78 ? 5.541 14.133 -25.551 1.00 20.68 76 GLN G N 1
ATOM 5090 C CA . GLN G 1 78 ? 6.160 13.899 -26.842 1.00 20.85 76 GLN G CA 1
ATOM 5091 C C . GLN G 1 78 ? 7.606 14.343 -26.823 1.00 20.08 76 GLN G C 1
ATOM 5092 O O . GLN G 1 78 ? 8.440 13.712 -27.464 1.00 17.38 76 GLN G O 1
ATOM 5098 N N . LEU G 1 79 ? 7.901 15.435 -26.093 1.00 18.29 77 LEU G N 1
ATOM 5099 C CA . LEU G 1 79 ? 9.294 15.902 -25.940 1.00 17.33 77 LEU G CA 1
ATOM 5100 C C . LEU G 1 79 ? 10.120 14.913 -25.118 1.00 18.15 77 LEU G C 1
ATOM 5101 O O . LEU G 1 79 ? 11.253 14.596 -25.457 1.00 18.67 77 LEU G O 1
ATOM 5106 N N . HIS G 1 80 ? 9.520 14.377 -24.066 1.00 19.65 78 HIS G N 1
ATOM 5107 C CA . HIS G 1 80 ? 10.195 13.417 -23.237 1.00 20.68 78 HIS G CA 1
ATOM 5108 C C . HIS G 1 80 ? 10.460 12.154 -24.035 1.00 21.06 78 HIS G C 1
ATOM 5109 O O . HIS G 1 80 ? 11.552 11.587 -23.968 1.00 18.92 78 HIS G O 1
ATOM 5116 N N . ASN G 1 81 ? 9.473 11.709 -24.818 1.00 19.56 79 ASN G N 1
ATOM 5117 C CA . ASN G 1 81 ? 9.690 10.557 -25.727 1.00 21.03 79 ASN G CA 1
ATOM 5118 C C . ASN G 1 81 ? 10.728 10.789 -26.835 1.00 19.90 79 ASN G C 1
ATOM 5119 O O . ASN G 1 81 ? 11.467 9.875 -27.205 1.00 19.05 79 ASN G O 1
ATOM 5124 N N . SER G 1 82 ? 10.836 12.024 -27.335 1.00 19.45 80 SER G N 1
ATOM 5125 C CA . SER G 1 82 ? 11.891 12.348 -28.277 1.00 19.03 80 SER G CA 1
ATOM 5126 C C . SER G 1 82 ? 13.251 12.207 -27.622 1.00 19.09 80 SER G C 1
ATOM 5127 O O . SER G 1 82 ? 14.183 11.780 -28.278 1.00 18.65 80 SER G O 1
ATOM 5130 N N . ALA G 1 83 ? 13.372 12.602 -26.352 1.00 20.49 81 ALA G N 1
ATOM 5131 C CA . ALA G 1 83 ? 14.631 12.404 -25.603 1.00 20.68 81 ALA G CA 1
ATOM 5132 C C . ALA G 1 83 ? 15.002 10.912 -25.503 1.00 21.76 81 ALA G C 1
ATOM 5133 O O . ALA G 1 83 ? 16.141 10.543 -25.731 1.00 20.49 81 ALA G O 1
ATOM 5135 N N . THR G 1 84 ? 14.041 10.081 -25.108 1.00 22.52 82 THR G N 1
ATOM 5136 C CA . THR G 1 84 ? 14.227 8.608 -25.073 1.00 22.48 82 THR G CA 1
ATOM 5137 C C . THR G 1 84 ? 14.687 8.038 -26.428 1.00 22.77 82 THR G C 1
ATOM 5138 O O . THR G 1 84 ? 15.632 7.236 -26.501 1.00 24.51 82 THR G O 1
ATOM 5142 N N . ILE G 1 85 ? 14.035 8.465 -27.506 1.00 22.98 83 ILE G N 1
ATOM 5143 C CA . ILE G 1 85 ? 14.393 8.050 -28.869 1.00 24.25 83 ILE G CA 1
ATOM 5144 C C . ILE G 1 85 ? 15.800 8.461 -29.248 1.00 26.21 83 ILE G C 1
ATOM 5145 O O . ILE G 1 85 ? 16.569 7.637 -29.779 1.00 23.04 83 ILE G O 1
ATOM 5150 N N . LEU G 1 86 ? 16.136 9.718 -28.943 1.00 23.62 84 LEU G N 1
ATOM 5151 C CA . LEU G 1 86 ? 17.447 10.249 -29.259 1.00 26.20 84 LEU G CA 1
ATOM 5152 C C . LEU G 1 86 ? 18.509 9.463 -28.496 1.00 28.28 84 LEU G C 1
ATOM 5153 O O . LEU G 1 86 ? 19.540 9.135 -29.050 1.00 29.77 84 LEU G O 1
ATOM 5158 N N . GLU G 1 87 ? 18.245 9.162 -27.231 1.00 32.50 85 GLU G N 1
ATOM 5159 C CA . GLU G 1 87 ? 19.197 8.431 -26.415 1.00 37.91 85 GLU G CA 1
ATOM 5160 C C . GLU G 1 87 ? 19.379 7.005 -26.954 1.00 39.04 85 GLU G C 1
ATOM 5161 O O . GLU G 1 87 ? 20.483 6.491 -26.942 1.00 42.62 85 GLU G O 1
ATOM 5167 N N . ASP G 1 88 ? 18.301 6.404 -27.467 1.00 43.52 86 ASP G N 1
ATOM 5168 C CA . ASP G 1 88 ? 18.323 5.078 -28.124 1.00 45.76 86 ASP G CA 1
ATOM 5169 C C . ASP G 1 88 ? 19.149 5.048 -29.418 1.00 49.37 86 ASP G C 1
ATOM 5170 O O . ASP G 1 88 ? 19.874 4.092 -29.677 1.00 49.02 86 ASP G O 1
ATOM 5175 N N . THR G 1 89 ? 19.013 6.086 -30.240 1.00 53.07 87 THR G N 1
ATOM 5176 C CA . THR G 1 89 ? 19.764 6.189 -31.494 1.00 57.92 87 THR G CA 1
ATOM 5177 C C . THR G 1 89 ? 21.248 6.501 -31.240 1.00 61.56 87 THR G C 1
ATOM 5178 O O . THR G 1 89 ? 22.122 5.986 -31.942 1.00 61.17 87 THR G O 1
ATOM 5182 N N . ASP G 1 90 ? 21.521 7.332 -30.234 1.00 63.17 88 ASP G N 1
ATOM 5183 C CA . ASP G 1 90 ? 22.894 7.705 -29.852 1.00 69.02 88 ASP G CA 1
ATOM 5184 C C . ASP G 1 90 ? 23.720 6.525 -29.343 1.00 75.73 88 ASP G C 1
ATOM 5185 O O . ASP G 1 90 ? 24.955 6.567 -29.370 1.00 81.38 88 ASP G O 1
ATOM 5190 N N . GLN G 1 91 ? 23.038 5.485 -28.867 1.00 82.07 89 GLN G N 1
ATOM 5191 C CA . GLN G 1 91 ? 23.709 4.259 -28.446 1.00 87.53 89 GLN G CA 1
ATOM 5192 C C . GLN G 1 91 ? 23.893 3.250 -29.582 1.00 91.18 89 GLN G C 1
ATOM 5193 O O . GLN G 1 91 ? 24.855 2.483 -29.573 1.00 92.38 89 GLN G O 1
ATOM 5199 N N . GLN G 1 92 ? 22.981 3.256 -30.555 1.00 93.10 90 GLN G N 1
ATOM 5200 C CA . GLN G 1 92 ? 23.040 2.299 -31.669 1.00 94.24 90 GLN G CA 1
ATOM 5201 C C . GLN G 1 92 ? 24.154 2.618 -32.672 1.00 98.78 90 GLN G C 1
ATOM 5202 O O . GLN G 1 92 ? 24.811 1.70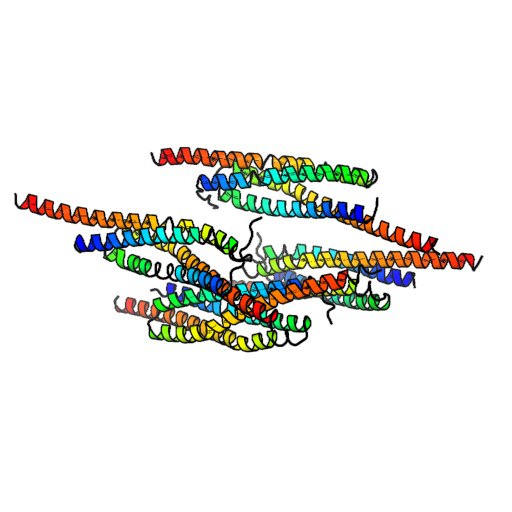5 -33.183 1.00 101.30 90 GLN G O 1
ATOM 5208 N N . ILE G 1 93 ? 24.359 3.907 -32.946 1.00 102.00 91 ILE G N 1
ATOM 5209 C CA . ILE G 1 93 ? 25.464 4.357 -33.806 1.00 104.03 91 ILE G CA 1
ATOM 5210 C C . ILE G 1 93 ? 26.820 4.245 -33.094 1.00 104.88 91 ILE G C 1
ATOM 5211 O O . ILE G 1 93 ? 27.868 4.234 -33.747 1.00 104.59 91 ILE G O 1
ATOM 5216 N N . ALA G 1 94 ? 26.786 4.166 -31.762 1.00 103.55 92 ALA G N 1
ATOM 5217 C CA . ALA G 1 94 ? 27.988 3.973 -30.947 1.00 103.59 92 ALA G CA 1
ATOM 5218 C C . ALA G 1 94 ? 28.300 2.482 -30.754 1.00 103.35 92 ALA G C 1
ATOM 5219 O O . ALA G 1 94 ? 29.201 1.947 -31.406 1.00 102.80 92 ALA G O 1
ATOM 5221 N N . SER G 1 95 ? 27.551 1.824 -29.865 1.00 102.14 93 SER G N 1
ATOM 5222 C CA . SER G 1 95 ? 27.686 0.382 -29.605 1.00 99.83 93 SER G CA 1
ATOM 5223 C C . SER G 1 95 ? 26.498 -0.157 -28.807 1.00 92.62 93 SER G C 1
ATOM 5224 O O . SER G 1 95 ? 25.833 -1.106 -29.224 1.00 84.98 93 SER G O 1
ATOM 5227 N N . ARG H 1 8 ? -23.740 38.079 4.917 1.00 84.44 6 ARG H N 1
ATOM 5228 C CA . ARG H 1 8 ? -23.483 39.480 5.357 1.00 81.27 6 ARG H CA 1
ATOM 5229 C C . ARG H 1 8 ? -22.159 39.569 6.108 1.00 81.86 6 ARG H C 1
ATOM 5230 O O . ARG H 1 8 ? -22.125 39.565 7.344 1.00 84.41 6 ARG H O 1
ATOM 5238 N N . LEU H 1 9 ? -21.070 39.637 5.343 1.00 80.39 7 LEU H N 1
ATOM 5239 C CA . LEU H 1 9 ? -19.716 39.657 5.904 1.00 76.92 7 LEU H CA 1
ATOM 5240 C C . LEU H 1 9 ? -18.978 40.971 5.660 1.00 74.16 7 LEU H C 1
ATOM 5241 O O . LEU H 1 9 ? -19.358 41.764 4.792 1.00 72.01 7 LEU H O 1
ATOM 5246 N N . THR H 1 10 ? -17.909 41.173 6.426 1.00 67.82 8 THR H N 1
ATOM 5247 C CA . THR H 1 10 ? -17.236 42.462 6.512 1.00 67.90 8 THR H CA 1
ATOM 5248 C C . THR H 1 10 ? -16.660 42.950 5.171 1.00 67.61 8 THR H C 1
ATOM 5249 O O . THR H 1 10 ? -16.377 42.141 4.280 1.00 61.74 8 THR H O 1
ATOM 5253 N N . PRO H 1 11 ? -16.534 44.283 5.012 1.00 66.77 9 PRO H N 1
ATOM 5254 C CA . PRO H 1 11 ? -15.700 44.888 3.976 1.00 68.62 9 PRO H CA 1
ATOM 5255 C C . PRO H 1 11 ? -14.303 44.259 3.903 1.00 67.75 9 PRO H C 1
ATOM 5256 O O . PRO H 1 11 ? -13.713 44.197 2.821 1.00 63.20 9 PRO H O 1
ATOM 5260 N N . GLU H 1 12 ? -13.782 43.812 5.044 1.00 66.36 10 GLU H N 1
ATOM 5261 C CA . GLU H 1 12 ? -12.484 43.133 5.087 1.00 69.61 10 GLU H CA 1
ATOM 5262 C C . GLU H 1 12 ? -12.501 41.737 4.458 1.00 64.30 10 GLU H C 1
ATOM 5263 O O . GLU H 1 12 ? -11.518 41.330 3.849 1.00 68.85 10 GLU H O 1
ATOM 5269 N N . GLU H 1 13 ? -13.609 41.011 4.613 1.00 64.46 11 GLU H N 1
ATOM 5270 C CA . GLU H 1 13 ? -13.807 39.730 3.922 1.00 62.62 11 GLU H CA 1
ATOM 5271 C C . GLU H 1 13 ? -13.941 39.949 2.425 1.00 60.64 11 GLU H C 1
ATOM 5272 O O . GLU H 1 13 ? -13.481 39.134 1.613 1.00 57.68 11 GLU H O 1
ATOM 5278 N N . LEU H 1 14 ? -14.598 41.046 2.067 1.00 55.71 12 LEU H N 1
ATOM 5279 C CA . LEU H 1 14 ? -14.825 41.354 0.675 1.00 54.17 12 LEU H CA 1
ATOM 5280 C C . LEU H 1 14 ? -13.534 41.684 -0.047 1.00 54.45 12 LEU H C 1
ATOM 5281 O O . LEU H 1 14 ? -13.294 41.168 -1.135 1.00 57.20 12 LEU H O 1
ATOM 5286 N N . ARG H 1 15 ? -12.699 42.518 0.559 1.00 52.44 13 ARG H N 1
ATOM 5287 C CA . ARG H 1 15 ? -11.486 42.984 -0.107 1.00 58.05 13 ARG H CA 1
ATOM 5288 C C . ARG H 1 15 ? -10.392 41.916 -0.222 1.00 58.95 13 ARG H C 1
ATOM 5289 O O . ARG H 1 15 ? -9.548 41.987 -1.118 1.00 54.95 13 ARG H O 1
ATOM 5297 N N . GLY H 1 16 ? -10.419 40.936 0.679 1.00 59.19 14 GLY H N 1
ATOM 5298 C CA . GLY H 1 16 ? -9.476 39.816 0.636 1.00 55.16 14 GLY H CA 1
ATOM 5299 C C . GLY H 1 16 ? -9.797 38.928 -0.550 1.00 49.88 14 GLY H C 1
ATOM 5300 O O . GLY H 1 16 ? -8.905 38.447 -1.244 1.00 49.62 14 GLY H O 1
ATOM 5301 N N . VAL H 1 17 ? -11.089 38.734 -0.785 1.00 49.23 15 VAL H N 1
ATOM 5302 C CA . VAL H 1 17 ? -11.578 37.959 -1.926 1.00 46.19 15 VAL H CA 1
ATOM 5303 C C . VAL H 1 17 ? -11.425 38.736 -3.243 1.00 47.73 15 VAL H C 1
ATOM 5304 O O . VAL H 1 17 ? -11.099 38.159 -4.289 1.00 43.24 15 VAL H O 1
ATOM 5308 N N . ALA H 1 18 ? -11.667 40.042 -3.186 1.00 41.43 16 ALA H N 1
ATOM 5309 C CA . ALA H 1 18 ? -11.371 40.940 -4.301 1.00 43.89 16 ALA H CA 1
ATOM 5310 C C . ALA H 1 18 ? -9.925 40.796 -4.761 1.00 43.59 16 ALA H C 1
ATOM 5311 O O . ALA H 1 18 ? -9.660 40.652 -5.961 1.00 42.83 16 ALA H O 1
ATOM 5313 N N . ARG H 1 19 ? -9.003 40.826 -3.801 1.00 44.39 17 ARG H N 1
ATOM 5314 C CA . ARG H 1 19 ? -7.564 40.690 -4.057 1.00 48.09 17 ARG H CA 1
ATOM 5315 C C . ARG H 1 19 ? -7.198 39.314 -4.625 1.00 49.97 17 ARG H C 1
ATOM 5316 O O . ARG H 1 19 ? -6.143 39.141 -5.250 1.00 49.38 17 ARG H O 1
ATOM 5324 N N . GLN H 1 20 ? -8.086 38.3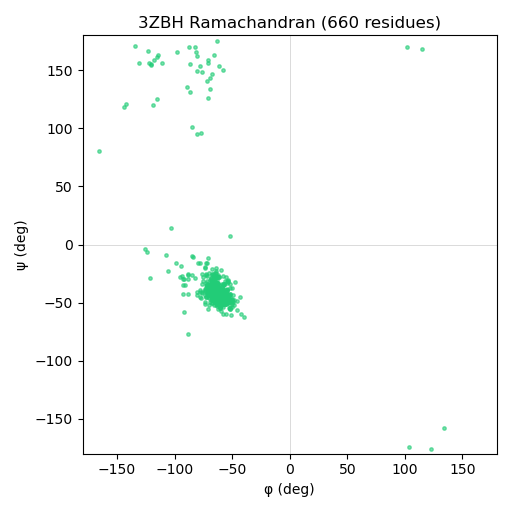49 -4.420 1.00 47.56 18 GLN H N 1
ATOM 5325 C CA . GLN H 1 20 ? -7.882 36.994 -4.874 1.00 49.12 18 GLN H CA 1
ATOM 5326 C C . GLN H 1 20 ? -8.230 36.920 -6.358 1.00 46.39 18 GLN H C 1
ATOM 5327 O O . GLN H 1 20 ? -7.524 36.268 -7.131 1.00 43.67 18 GLN H O 1
ATOM 5333 N N . TYR H 1 21 ? -9.313 37.598 -6.744 1.00 41.31 19 TYR H N 1
ATOM 5334 C CA . TYR H 1 21 ? -9.685 37.735 -8.148 1.00 41.32 19 TYR H CA 1
ATOM 5335 C C . TYR H 1 21 ? -8.645 38.521 -8.961 1.00 41.58 19 TYR H C 1
ATOM 5336 O O . TYR H 1 21 ? -8.360 38.161 -10.116 1.00 39.82 19 TYR H O 1
ATOM 5345 N N . ASN H 1 22 ? -8.067 39.562 -8.348 1.00 40.11 20 ASN H N 1
ATOM 5346 C CA . ASN H 1 22 ? -7.023 40.379 -8.971 1.00 38.03 20 ASN H CA 1
ATOM 5347 C C . ASN H 1 22 ? -5.716 39.620 -9.163 1.00 39.32 20 ASN H C 1
ATOM 5348 O O . ASN H 1 22 ? -5.077 39.742 -10.213 1.00 35.12 20 ASN H O 1
ATOM 5353 N N . VAL H 1 23 ? -5.319 38.844 -8.146 1.00 36.18 21 VAL H N 1
ATOM 5354 C CA . VAL H 1 23 ? -4.122 38.008 -8.247 1.00 38.64 21 VAL H CA 1
ATOM 5355 C C . VAL H 1 23 ? -4.279 36.946 -9.353 1.00 38.31 21 VAL H C 1
ATOM 5356 O O . VAL H 1 23 ? -3.374 36.784 -10.167 1.00 39.92 21 VAL H O 1
ATOM 5360 N N . GLU H 1 24 ? -5.418 36.257 -9.396 1.00 36.92 22 GLU H N 1
ATOM 5361 C CA . GLU H 1 24 ? -5.663 35.245 -10.440 1.00 36.13 22 GLU H CA 1
ATOM 5362 C C . GLU H 1 24 ? -5.670 35.856 -11.833 1.00 35.65 22 GLU H C 1
ATOM 5363 O O . GLU H 1 24 ? -5.146 35.247 -12.775 1.00 30.44 22 GLU H O 1
ATOM 5369 N N . SER H 1 25 ? -6.223 37.072 -11.947 1.00 32.25 23 SER H N 1
ATOM 5370 C CA . SER H 1 25 ? -6.211 37.804 -13.215 1.00 32.07 23 SER H CA 1
ATOM 5371 C C . SER H 1 25 ? -4.797 38.006 -13.691 1.00 31.42 23 SER H C 1
ATOM 5372 O O . SER H 1 25 ? -4.513 37.822 -14.874 1.00 31.08 23 SER H O 1
ATOM 5375 N N . SER H 1 26 ? -3.902 38.399 -12.789 1.00 33.40 24 SER H N 1
ATOM 5376 C CA . SER H 1 26 ? -2.529 38.612 -13.211 1.00 34.64 24 SER H CA 1
ATOM 5377 C C . SER H 1 26 ? -1.790 37.260 -13.421 1.00 31.72 24 SER H C 1
ATOM 5378 O O . SER H 1 26 ? -0.925 37.169 -14.281 1.00 30.20 24 SER H O 1
ATOM 5381 N N . ASN H 1 27 ? -2.154 36.228 -12.660 1.00 30.95 25 ASN H N 1
ATOM 5382 C CA . ASN H 1 27 ? -1.679 34.854 -12.945 1.00 31.90 25 ASN H CA 1
ATOM 5383 C C . ASN H 1 27 ? -1.991 34.428 -14.384 1.00 26.69 25 ASN H C 1
ATOM 5384 O O . ASN H 1 27 ? -1.135 33.885 -15.064 1.00 33.14 25 ASN H O 1
ATOM 5389 N N . VAL H 1 28 ? -3.208 34.683 -14.844 1.00 27.59 26 VAL H N 1
ATOM 5390 C CA . VAL H 1 28 ? -3.608 34.369 -16.215 1.00 26.38 26 VAL H CA 1
ATOM 5391 C C . VAL H 1 28 ? -2.778 35.183 -17.208 1.00 26.20 26 VAL H C 1
ATOM 5392 O O . VAL H 1 28 ? -2.225 34.635 -18.136 1.00 24.57 26 VAL H O 1
ATOM 5396 N N . THR H 1 29 ? -2.675 36.496 -16.997 1.00 23.58 27 THR H N 1
ATOM 5397 C CA . THR H 1 29 ? -1.861 37.337 -17.865 1.00 24.75 27 THR H CA 1
ATOM 5398 C C . THR H 1 29 ? -0.367 36.876 -17.961 1.00 25.80 27 THR H C 1
ATOM 5399 O O . THR H 1 29 ? 0.230 36.831 -19.063 1.00 24.63 27 THR H O 1
ATOM 5403 N N . GLU H 1 30 ? 0.212 36.526 -16.827 1.00 24.63 28 GLU H N 1
ATOM 5404 C CA . GLU H 1 30 ? 1.606 36.077 -16.789 1.00 28.54 28 GLU H CA 1
ATOM 5405 C C . GLU H 1 30 ? 1.782 34.700 -17.472 1.00 27.50 28 GLU H C 1
ATOM 5406 O O . GLU H 1 30 ? 2.741 34.496 -18.203 1.00 27.55 28 GLU H O 1
ATOM 5412 N N . LEU H 1 31 ? 0.860 33.780 -17.217 1.00 26.21 29 LEU H N 1
ATOM 5413 C CA . LEU H 1 31 ? 0.791 32.532 -18.001 1.00 24.67 29 LEU H CA 1
ATOM 5414 C C . LEU H 1 31 ? 0.738 32.770 -19.522 1.00 23.43 29 LEU H C 1
ATOM 5415 O O . LEU H 1 31 ? 1.453 32.132 -20.262 1.00 24.30 29 LEU H O 1
ATOM 5420 N N . ILE H 1 32 ? -0.094 33.694 -19.992 1.00 23.46 30 ILE H N 1
ATOM 5421 C CA . ILE H 1 32 ? -0.198 33.953 -21.435 1.00 23.45 30 ILE H CA 1
ATOM 5422 C C . ILE H 1 32 ? 1.183 34.352 -21.961 1.00 25.43 30 ILE H C 1
ATOM 5423 O O . ILE H 1 32 ? 1.633 33.877 -22.978 1.00 22.70 30 ILE H O 1
ATOM 5428 N N . ALA H 1 33 ? 1.859 35.215 -21.226 1.00 25.39 31 ALA H N 1
ATOM 5429 C CA . ALA H 1 33 ? 3.219 35.628 -21.583 1.00 26.44 31 ALA H CA 1
ATOM 5430 C C . ALA H 1 33 ? 4.201 34.467 -21.652 1.00 24.76 31 ALA H C 1
ATOM 5431 O O . ALA H 1 33 ? 5.023 34.410 -22.564 1.00 22.70 31 ALA H O 1
ATOM 5433 N N . ARG H 1 34 ? 4.106 33.530 -20.705 1.00 27.28 32 ARG H N 1
ATOM 5434 C CA . ARG H 1 34 ? 5.036 32.402 -20.695 1.00 27.56 32 ARG H CA 1
ATOM 5435 C C . ARG H 1 34 ? 4.705 31.502 -21.891 1.00 24.64 32 ARG H C 1
ATOM 5436 O O . ARG H 1 34 ? 5.609 31.012 -22.547 1.00 24.21 32 ARG H O 1
ATOM 5444 N N . LEU H 1 35 ? 3.416 31.256 -22.132 1.00 24.10 33 LEU H N 1
ATOM 5445 C CA . LEU H 1 35 ? 3.007 30.416 -23.272 1.00 22.74 33 LEU H CA 1
ATOM 5446 C C . LEU H 1 35 ? 3.357 31.065 -24.602 1.00 23.70 33 LEU H C 1
ATOM 5447 O O . LEU H 1 35 ? 3.805 30.390 -25.531 1.00 21.97 33 LEU H O 1
ATOM 5452 N N . ASP H 1 36 ? 3.179 32.388 -24.684 1.00 22.86 34 ASP H N 1
ATOM 5453 C CA . ASP H 1 36 ? 3.636 33.141 -25.854 1.00 24.33 34 ASP H CA 1
ATOM 5454 C C . ASP H 1 36 ? 5.113 32.891 -26.143 1.00 23.75 34 ASP H C 1
ATOM 5455 O O . ASP H 1 36 ? 5.485 32.686 -27.275 1.00 22.65 34 ASP H O 1
ATOM 5460 N N . GLN H 1 37 ? 5.953 32.970 -25.116 1.00 21.83 35 GLN H N 1
ATOM 5461 C CA . GLN H 1 37 ? 7.377 32.733 -25.303 1.00 25.16 35 GLN H CA 1
ATOM 5462 C C . GLN H 1 37 ? 7.662 31.271 -25.745 1.00 23.39 35 GLN H C 1
ATOM 5463 O O . GLN H 1 37 ? 8.525 31.027 -26.583 1.00 22.25 35 GLN H O 1
ATOM 5469 N N . MET H 1 38 ? 6.913 30.321 -25.183 1.00 21.80 36 MET H N 1
ATOM 5470 C CA . MET H 1 38 ? 7.064 28.911 -25.557 1.00 20.49 36 MET H CA 1
ATOM 5471 C C . MET H 1 38 ? 6.705 28.721 -26.997 1.00 20.26 36 MET H C 1
ATOM 5472 O O . MET H 1 38 ? 7.446 28.056 -27.764 1.00 19.46 36 MET H O 1
ATOM 5477 N N A SER H 1 39 ? 5.555 29.278 -27.379 0.50 20.74 37 SER H N 1
ATOM 5478 N N B SER H 1 39 ? 5.577 29.301 -27.404 0.50 20.66 37 SER H N 1
ATOM 5479 C CA A SER H 1 39 ? 5.057 29.186 -28.746 0.50 21.49 37 SER H CA 1
ATOM 5480 C CA B SER H 1 39 ? 5.184 29.295 -28.810 0.50 21.14 37 SER H CA 1
ATOM 5481 C C A SER H 1 39 ? 6.055 29.673 -29.809 0.50 22.51 37 SER H C 1
ATOM 5482 C C B SER H 1 39 ? 6.250 29.944 -29.725 0.50 22.36 37 SER H C 1
ATOM 5483 O O A SER H 1 39 ? 6.100 29.139 -30.919 0.50 21.95 37 SER H O 1
ATOM 5484 O O B SER H 1 39 ? 6.421 29.543 -30.876 0.50 21.51 37 SER H O 1
ATOM 5489 N N A HIS H 1 40 ? 6.861 30.673 -29.455 0.50 22.84 38 HIS H N 1
ATOM 5490 N N B HIS H 1 40 ? 6.983 30.921 -29.192 0.50 22.71 38 HIS H N 1
ATOM 5491 C CA A HIS H 1 40 ? 7.810 31.279 -30.384 0.50 23.23 38 HIS H CA 1
ATOM 5492 C CA B HIS H 1 40 ? 8.036 31.624 -29.945 0.50 23.83 38 HIS H CA 1
ATOM 5493 C C A HIS H 1 40 ? 9.070 30.474 -30.546 0.50 21.95 38 HIS H C 1
ATOM 5494 C C B HIS H 1 40 ? 9.255 30.784 -30.263 0.50 21.71 38 HIS H C 1
ATOM 5495 O O A HIS H 1 40 ? 9.732 30.594 -31.568 0.50 22.34 38 HIS H O 1
ATOM 5496 O O B HIS H 1 40 ? 10.022 31.116 -31.163 0.50 21.65 38 HIS H O 1
ATOM 5509 N N . THR H 1 41 ? 9.437 29.687 -29.537 1.00 21.05 39 THR H N 1
ATOM 5510 C CA . THR H 1 41 ? 10.696 28.924 -29.573 1.00 20.19 39 THR H CA 1
ATOM 5511 C C . THR H 1 41 ? 10.571 27.465 -29.986 1.00 19.47 39 THR H C 1
ATOM 5512 O O . THR H 1 41 ? 11.549 26.878 -30.439 1.00 17.23 39 THR H O 1
ATOM 5516 N N . LEU H 1 42 ? 9.376 26.873 -29.849 1.00 20.01 40 LEU H N 1
ATOM 5517 C CA . LEU H 1 42 ? 9.249 25.398 -29.995 1.00 20.03 40 LEU H CA 1
ATOM 5518 C C . LEU H 1 42 ? 9.741 24.866 -31.334 1.00 20.33 40 LEU H C 1
ATOM 5519 O O . LEU H 1 42 ? 10.446 23.834 -31.408 1.00 19.39 40 LEU H O 1
ATOM 5524 N N . GLN H 1 43 ? 9.343 25.534 -32.414 1.00 21.04 41 GLN H N 1
ATOM 5525 C CA . GLN H 1 43 ? 9.715 25.076 -33.745 1.00 23.26 41 GLN H CA 1
ATOM 5526 C C . GLN H 1 43 ? 11.215 25.127 -33.971 1.00 21.88 41 GLN H C 1
ATOM 5527 O O . GLN H 1 43 ? 11.755 24.380 -34.766 1.00 22.66 41 GLN H O 1
ATOM 5533 N N . GLY H 1 44 ? 11.889 26.031 -33.279 1.00 21.18 42 GLY H N 1
ATOM 5534 C CA . GLY H 1 44 ? 13.322 26.201 -33.497 1.00 20.10 42 GLY H CA 1
ATOM 5535 C C . GLY H 1 44 ? 14.171 25.223 -32.692 1.00 21.78 42 GLY H C 1
ATOM 5536 O O . GLY H 1 44 ? 15.367 25.116 -32.958 1.00 20.79 42 GLY H O 1
ATOM 5537 N N . ILE H 1 45 ? 13.562 24.476 -31.754 1.00 20.23 43 ILE H N 1
ATOM 5538 C CA . ILE H 1 45 ? 14.324 23.586 -30.853 1.00 20.20 43 ILE H CA 1
ATOM 5539 C C . ILE H 1 45 ? 13.848 22.133 -30.921 1.00 21.47 43 ILE H C 1
ATOM 5540 O O . ILE H 1 45 ? 14.465 21.267 -30.299 1.00 21.03 43 ILE H O 1
ATOM 5545 N N . TRP H 1 46 ? 12.759 21.880 -31.654 1.00 18.80 44 TRP H N 1
ATOM 5546 C CA . TRP H 1 46 ? 12.176 20.530 -31.683 1.00 22.62 44 TRP H CA 1
ATOM 5547 C C . TRP H 1 46 ? 11.662 20.183 -33.048 1.00 23.81 44 TRP H C 1
ATOM 5548 O O . TRP H 1 46 ? 10.780 20.847 -33.579 1.00 25.81 44 TRP H O 1
ATOM 5559 N N . GLU H 1 47 ? 12.197 19.118 -33.619 1.00 27.07 45 GLU H N 1
ATOM 5560 C CA . GLU H 1 47 ? 11.815 18.689 -34.956 1.00 31.75 45 GLU H CA 1
ATOM 5561 C C . GLU H 1 47 ? 10.407 18.096 -35.005 1.00 33.81 45 GLU H C 1
ATOM 5562 O O . GLU H 1 47 ? 9.909 17.600 -33.997 1.00 34.27 45 GLU H O 1
ATOM 5568 N N . GLY H 1 48 ? 9.774 18.129 -36.172 1.00 37.45 46 GLY H N 1
ATOM 5569 C CA . GLY H 1 48 ? 8.512 17.386 -36.377 1.00 40.30 46 GLY H CA 1
ATOM 5570 C C . GLY H 1 48 ? 7.291 18.259 -36.622 1.00 42.76 46 GLY H C 1
ATOM 5571 O O . GLY H 1 48 ? 7.341 19.477 -36.417 1.00 46.32 46 GLY H O 1
ATOM 5572 N N . ALA H 1 49 ? 6.187 17.644 -37.052 1.00 42.98 47 ALA H N 1
ATOM 5573 C CA . ALA H 1 49 ? 4.949 18.404 -37.345 1.00 45.01 47 ALA H CA 1
ATOM 5574 C C . ALA H 1 49 ? 4.240 18.876 -36.076 1.00 45.13 47 ALA H C 1
ATOM 5575 O O . ALA H 1 49 ? 3.425 19.822 -36.106 1.00 47.25 47 ALA H O 1
ATOM 5577 N N . SER H 1 50 ? 4.561 18.217 -34.967 1.00 40.79 48 SER H N 1
ATOM 5578 C CA . SER H 1 50 ? 3.929 18.496 -33.679 1.00 42.50 48 SER H CA 1
ATOM 5579 C C . SER H 1 50 ? 4.179 19.916 -33.113 1.00 39.64 48 SER H C 1
ATOM 5580 O O . SER H 1 50 ? 3.296 20.482 -32.431 1.00 36.89 48 SER H O 1
ATOM 5583 N N A SER H 1 51 ? 5.359 20.476 -33.378 0.50 37.09 49 SER H N 1
ATOM 5584 N N B SER H 1 51 ? 5.366 20.468 -33.373 0.50 36.90 49 SER H N 1
ATOM 5585 C CA A SER H 1 51 ? 5.651 21.857 -32.987 0.50 37.51 49 SER H CA 1
ATOM 5586 C CA B SER H 1 51 ? 5.671 21.860 -33.018 0.50 37.24 49 SER H CA 1
ATOM 5587 C C A SER H 1 51 ? 4.646 22.817 -33.629 0.50 37.65 49 SER H C 1
ATOM 5588 C C B SER H 1 51 ? 4.628 22.794 -33.624 0.50 37.41 49 SER H C 1
ATOM 5589 O O A SER H 1 51 ? 4.099 23.688 -32.951 0.50 36.23 49 SER H O 1
ATOM 5590 O O B SER H 1 51 ? 4.044 23.621 -32.924 0.50 35.79 49 SER H O 1
ATOM 5595 N N . GLU H 1 52 ? 4.383 22.636 -34.925 1.00 37.11 50 GLU H N 1
ATOM 5596 C CA . GLU H 1 52 ? 3.436 23.505 -35.650 1.00 39.67 50 GLU H CA 1
ATOM 5597 C C . GLU H 1 52 ? 2.014 23.333 -35.107 1.00 36.25 50 GLU H C 1
ATOM 5598 O O . GLU H 1 52 ? 1.297 24.314 -34.920 1.00 37.52 50 GLU H O 1
ATOM 5604 N N . ALA H 1 53 ? 1.647 22.083 -34.847 1.00 35.28 51 ALA H N 1
ATOM 5605 C CA . ALA H 1 53 ? 0.386 21.727 -34.202 1.00 34.63 51 ALA H CA 1
ATOM 5606 C C . ALA H 1 53 ? 0.168 22.557 -32.945 1.00 31.77 51 ALA H C 1
ATOM 5607 O O . ALA H 1 53 ? -0.896 23.171 -32.782 1.00 30.84 51 ALA H O 1
ATOM 5609 N N . PHE H 1 54 ? 1.185 22.607 -32.083 1.00 29.88 52 PHE H N 1
ATOM 5610 C CA . PHE H 1 54 ? 1.067 23.304 -30.810 1.00 28.90 52 PHE H CA 1
ATOM 5611 C C . PHE H 1 54 ? 0.824 24.779 -31.024 1.00 27.13 52 PHE H C 1
ATOM 5612 O O . PHE H 1 54 ? -0.030 25.362 -30.381 1.00 25.51 52 PHE H O 1
ATOM 5620 N N . ILE H 1 55 ? 1.582 25.373 -31.932 1.00 26.48 53 ILE H N 1
ATOM 5621 C CA . ILE H 1 55 ? 1.489 26.803 -32.136 1.00 27.30 53 ILE H CA 1
ATOM 5622 C C . ILE H 1 55 ? 0.088 27.197 -32.598 1.00 27.06 53 ILE H C 1
ATOM 5623 O O . ILE H 1 55 ? -0.514 28.110 -32.016 1.00 26.48 53 ILE H O 1
ATOM 5628 N N . GLN H 1 56 ? -0.440 26.491 -33.599 1.00 26.17 54 GLN H N 1
ATOM 5629 C CA . GLN H 1 56 ? -1.759 26.834 -34.154 1.00 27.05 54 GLN H CA 1
ATOM 5630 C C . GLN H 1 56 ? -2.862 26.569 -33.136 1.00 25.03 54 GLN H C 1
ATOM 5631 O O . GLN H 1 56 ? -3.792 27.366 -32.999 1.00 25.34 54 GLN H O 1
ATOM 5637 N N . GLN H 1 57 ? -2.770 25.457 -32.407 1.00 23.59 55 GLN H N 1
ATOM 5638 C CA . GLN H 1 57 ? -3.808 25.130 -31.422 1.00 23.40 55 GLN H CA 1
ATOM 5639 C C . GLN H 1 57 ? -3.791 26.094 -30.228 1.00 23.43 55 GLN H C 1
ATOM 5640 O O . GLN H 1 57 ? -4.850 26.476 -29.733 1.00 22.98 55 GLN H O 1
ATOM 5646 N N . TYR H 1 58 ? -2.597 26.478 -29.762 1.00 22.63 56 TYR H N 1
ATOM 5647 C CA . TYR H 1 58 ? -2.475 27.503 -28.732 1.00 22.27 56 TYR H CA 1
ATOM 5648 C C . TYR H 1 58 ? -3.112 28.813 -29.210 1.00 24.76 56 TYR H C 1
ATOM 5649 O O . TYR H 1 58 ? -3.895 29.431 -28.469 1.00 25.42 56 TYR H O 1
ATOM 5658 N N . GLN H 1 59 ? -2.825 29.214 -30.457 1.00 24.44 57 GLN H N 1
ATOM 5659 C CA . GLN H 1 59 ? -3.346 30.490 -30.968 1.00 27.40 57 GLN H CA 1
ATOM 5660 C C . GLN H 1 59 ? -4.874 30.478 -31.019 1.00 27.51 57 GLN H C 1
ATOM 5661 O O . GLN H 1 59 ? -5.505 31.508 -30.760 1.00 26.10 57 GLN H O 1
ATOM 5667 N N . GLU H 1 60 ? -5.459 29.296 -31.227 1.00 25.88 58 GLU H N 1
ATOM 5668 C CA . GLU H 1 60 ? -6.926 29.176 -31.249 1.00 27.91 58 GLU H CA 1
ATOM 5669 C C . GLU H 1 60 ? -7.571 29.326 -29.871 1.00 27.10 58 GLU H C 1
ATOM 5670 O O . GLU H 1 60 ? -8.717 29.770 -29.770 1.00 26.72 58 GLU H O 1
ATOM 5676 N N . LEU H 1 61 ? -6.826 28.982 -28.816 1.00 24.75 59 LEU H N 1
ATOM 5677 C CA . LEU H 1 61 ? -7.311 28.985 -27.438 1.00 23.90 59 LEU H CA 1
ATOM 5678 C C . LEU H 1 61 ? -6.977 30.277 -26.696 1.00 24.02 59 LEU H C 1
ATOM 5679 O O . LEU H 1 61 ? -7.696 30.670 -25.765 1.00 24.66 59 LEU H O 1
ATOM 5684 N N . ARG H 1 62 ? -5.888 30.925 -27.109 1.00 23.88 60 ARG H N 1
ATOM 5685 C CA . ARG H 1 62 ? -5.364 32.114 -26.420 1.00 23.62 60 ARG H CA 1
ATOM 5686 C C . ARG H 1 62 ? -6.433 33.213 -26.126 1.00 23.10 60 ARG H C 1
ATOM 5687 O O . ARG H 1 62 ? -6.441 33.781 -25.049 1.00 22.27 60 ARG H O 1
ATOM 5695 N N . PRO H 1 63 ? -7.321 33.534 -27.097 1.00 24.26 61 PRO H N 1
ATOM 5696 C CA . PRO H 1 63 ? -8.334 34.577 -26.801 1.00 23.99 61 PRO H CA 1
ATOM 5697 C C . PRO H 1 63 ? -9.238 34.296 -25.610 1.00 25.42 61 PRO H C 1
ATOM 5698 O O . PRO H 1 63 ? -9.718 35.247 -24.975 1.00 23.43 61 PRO H O 1
ATOM 5702 N N . SER H 1 64 ? -9.465 33.024 -25.291 1.00 23.75 62 SER H N 1
ATOM 5703 C CA . SER H 1 64 ? -10.220 32.664 -24.078 1.00 25.31 62 SER H CA 1
ATOM 5704 C C . SER H 1 64 ? -9.490 33.021 -22.800 1.00 25.73 62 SER H C 1
ATOM 5705 O O . SER H 1 64 ? -10.130 33.377 -21.803 1.00 26.82 62 SER H O 1
ATOM 5708 N N . PHE H 1 65 ? -8.161 32.905 -22.809 1.00 24.62 63 PHE H N 1
ATOM 5709 C CA . PHE H 1 65 ? -7.344 33.307 -21.660 1.00 23.88 63 PHE H CA 1
ATOM 5710 C C . PHE H 1 65 ? -7.336 34.830 -21.490 1.00 24.05 63 PHE H C 1
ATOM 5711 O O . PHE H 1 65 ? -7.398 35.334 -20.355 1.00 22.86 63 PHE H O 1
ATOM 5719 N N A GLU H 1 66 ? -7.233 35.546 -22.608 0.80 25.80 64 GLU H N 1
ATOM 5720 N N B GLU H 1 66 ? -7.258 35.556 -22.604 0.20 24.34 64 GLU H N 1
ATOM 5721 C CA A GLU H 1 66 ? -7.310 36.999 -22.586 0.80 27.91 64 GLU H CA 1
ATOM 5722 C CA B GLU H 1 66 ? -7.321 37.019 -22.581 0.20 24.96 64 GLU H CA 1
ATOM 5723 C C A GLU H 1 66 ? -8.622 37.426 -21.926 0.80 27.00 64 GLU H C 1
ATOM 5724 C C B GLU H 1 66 ? -8.646 37.502 -21.988 0.20 25.66 64 GLU H C 1
ATOM 5725 O O A GLU H 1 66 ? -8.604 38.233 -21.004 0.80 25.46 64 GLU H O 1
ATOM 5726 O O B GLU H 1 66 ? -8.668 38.424 -21.174 0.20 25.48 64 GLU H O 1
ATOM 5737 N N . LYS H 1 67 ? -9.743 36.865 -22.396 1.00 26.38 65 LYS H N 1
ATOM 5738 C CA . LYS H 1 67 ? -11.077 37.174 -21.860 1.00 28.16 65 LYS H CA 1
ATOM 5739 C C . LYS H 1 67 ? -11.177 36.864 -20.375 1.00 31.08 65 LYS H C 1
ATOM 5740 O O . LYS H 1 67 ? -11.757 37.648 -19.625 1.00 31.22 65 LYS H O 1
ATOM 5746 N N . MET H 1 68 ? -10.609 35.729 -19.951 1.00 29.70 66 MET H N 1
ATOM 5747 C CA . MET H 1 68 ? -10.629 35.329 -18.525 1.00 29.64 66 MET H CA 1
ATOM 5748 C C . MET H 1 68 ? -9.919 36.315 -17.621 1.00 31.15 66 MET H C 1
ATOM 5749 O O . MET H 1 68 ? -10.422 36.614 -16.529 1.00 29.32 66 MET H O 1
ATOM 5754 N N . ALA H 1 69 ? -8.749 36.788 -18.052 1.00 30.62 67 ALA H N 1
ATOM 5755 C CA . ALA H 1 69 ? -7.994 37.797 -17.310 1.00 31.50 67 ALA H CA 1
ATOM 5756 C C . ALA H 1 69 ? -8.842 39.067 -17.114 1.00 32.38 67 ALA H C 1
ATOM 5757 O O . ALA H 1 69 ? -8.917 39.599 -16.000 1.00 32.44 67 ALA H O 1
ATOM 5759 N N . VAL H 1 70 ? -9.490 39.523 -18.186 1.00 31.55 68 VAL H N 1
ATOM 5760 C CA . VAL H 1 70 ? -10.425 40.672 -18.107 1.00 34.34 68 VAL H CA 1
ATOM 5761 C C . VAL H 1 70 ? -11.589 40.404 -17.140 1.00 35.08 68 VAL H C 1
ATOM 5762 O O . VAL H 1 70 ? -11.877 41.218 -16.240 1.00 33.45 68 VAL H O 1
ATOM 5766 N N . LEU H 1 71 ? -12.247 39.262 -17.322 1.00 34.01 69 LEU H N 1
ATOM 5767 C CA . LEU H 1 71 ? -13.335 38.846 -16.455 1.00 36.12 69 LEU H CA 1
ATOM 5768 C C . LEU H 1 71 ? -12.949 38.826 -14.983 1.00 35.65 69 LEU H C 1
ATOM 5769 O O . LEU H 1 71 ? -13.713 39.303 -14.147 1.00 34.72 69 LEU H O 1
ATOM 5774 N N . LEU H 1 72 ? -11.783 38.274 -14.651 1.00 34.35 70 LEU H N 1
ATOM 5775 C CA . LEU H 1 72 ? -11.381 38.206 -13.244 1.00 34.11 70 LEU H CA 1
ATOM 5776 C C . LEU H 1 72 ? -11.158 39.587 -12.648 1.00 33.17 70 LEU H C 1
ATOM 5777 O O . LEU H 1 72 ? -11.564 39.844 -11.520 1.00 33.73 70 LEU H O 1
ATOM 5782 N N . ASN H 1 73 ? -10.510 40.467 -13.404 1.00 33.69 71 ASN H N 1
ATOM 5783 C CA . ASN H 1 73 ? -10.334 41.864 -12.979 1.00 36.66 71 ASN H CA 1
ATOM 5784 C C . ASN H 1 73 ? -11.680 42.573 -12.747 1.00 34.42 71 ASN H C 1
ATOM 5785 O O . ASN H 1 73 ? -11.855 43.305 -11.768 1.00 36.02 71 ASN H O 1
ATOM 5790 N N . GLU H 1 74 ? -12.630 42.345 -13.645 1.00 35.90 72 GLU H N 1
ATOM 5791 C CA . GLU H 1 74 ? -13.964 42.930 -13.534 1.00 37.45 72 GLU H CA 1
ATOM 5792 C C . GLU H 1 74 ? -14.672 42.496 -12.248 1.00 39.52 72 GLU H C 1
ATOM 5793 O O . GLU H 1 74 ? -15.160 43.345 -11.496 1.00 38.88 72 GLU H O 1
ATOM 5799 N N . VAL H 1 75 ? -14.696 41.189 -11.966 1.00 38.30 73 VAL H N 1
ATOM 5800 C CA . VAL H 1 75 ? -15.270 40.706 -10.712 1.00 37.79 73 VAL H CA 1
ATOM 5801 C C . VAL H 1 75 ? -14.501 41.256 -9.510 1.00 37.56 73 VAL H C 1
ATOM 5802 O O . VAL H 1 75 ? -15.105 41.663 -8.511 1.00 39.33 73 VAL H O 1
ATOM 5806 N N . GLY H 1 76 ? -13.180 41.283 -9.609 1.00 38.39 74 GLY H N 1
ATOM 5807 C CA . GLY H 1 76 ? -12.336 41.911 -8.582 1.00 39.05 74 GLY H CA 1
ATOM 5808 C C . GLY H 1 76 ? -12.753 43.352 -8.296 1.00 41.80 74 GLY H C 1
ATOM 5809 O O . GLY H 1 76 ? -12.907 43.759 -7.122 1.00 40.50 74 GLY H O 1
ATOM 5810 N N . GLN H 1 77 ? -12.961 44.125 -9.362 1.00 41.36 75 GLN H N 1
ATOM 5811 C CA . GLN H 1 77 ? -13.415 45.512 -9.217 1.00 43.03 75 GLN H CA 1
ATOM 5812 C C . GLN H 1 77 ? -14.775 45.588 -8.526 1.00 40.01 75 GLN H C 1
ATOM 5813 O O . GLN H 1 77 ? -14.975 46.398 -7.620 1.00 43.00 75 GLN H O 1
ATOM 5819 N N . GLN H 1 78 ? -15.713 44.764 -8.976 1.00 40.15 76 GLN H N 1
ATOM 5820 C CA . GLN H 1 78 ? -17.066 44.739 -8.424 1.00 44.92 76 GLN H CA 1
ATOM 5821 C C . GLN H 1 78 ? -17.041 44.518 -6.907 1.00 43.93 76 GLN H C 1
ATOM 5822 O O . GLN H 1 78 ? -17.767 45.178 -6.145 1.00 39.67 76 GLN H O 1
ATOM 5828 N N . LEU H 1 79 ? -16.191 43.590 -6.482 1.00 41.59 77 LEU H N 1
ATOM 5829 C CA . LEU H 1 79 ? -16.097 43.221 -5.091 1.00 40.48 77 LEU H CA 1
ATOM 5830 C C . LEU H 1 79 ? -15.467 44.305 -4.248 1.00 40.90 77 LEU H C 1
ATOM 5831 O O . LEU H 1 79 ? -15.933 44.570 -3.133 1.00 40.25 77 LEU H O 1
ATOM 5836 N N . HIS H 1 80 ? -14.418 44.928 -4.780 1.00 41.02 78 HIS H N 1
ATOM 5837 C CA . HIS H 1 80 ? -13.688 45.973 -4.078 1.00 46.58 78 HIS H CA 1
ATOM 5838 C C . HIS H 1 80 ? -14.541 47.204 -3.899 1.00 46.49 78 HIS H C 1
ATOM 5839 O O . HIS H 1 80 ? -14.444 47.897 -2.870 1.00 44.93 78 HIS H O 1
ATOM 5846 N N . ASN H 1 81 ? -15.366 47.484 -4.909 1.00 45.30 79 ASN H N 1
ATOM 5847 C CA . ASN H 1 81 ? -16.301 48.614 -4.898 1.00 44.64 79 ASN H CA 1
ATOM 5848 C C . ASN H 1 81 ? -17.379 48.378 -3.864 1.00 46.68 79 ASN H C 1
ATOM 5849 O O . ASN H 1 81 ? -17.739 49.287 -3.120 1.00 45.77 79 ASN H O 1
ATOM 5854 N N . SER H 1 82 ? -17.886 47.146 -3.815 1.00 43.73 80 SER H N 1
ATOM 5855 C CA . SER H 1 82 ? -18.933 46.797 -2.873 1.00 45.21 80 SER H CA 1
ATOM 5856 C C . SER H 1 82 ? -18.447 46.967 -1.444 1.00 44.73 80 SER H C 1
ATOM 5857 O O . SER H 1 82 ? -19.170 47.507 -0.598 1.00 43.89 80 SER H O 1
ATOM 5860 N N . ALA H 1 83 ? -17.209 46.549 -1.203 1.00 41.16 81 ALA H N 1
ATOM 5861 C CA . ALA H 1 83 ? -16.548 46.736 0.078 1.00 41.18 81 ALA H CA 1
ATOM 5862 C C . ALA H 1 83 ? -16.501 48.217 0.479 1.00 42.75 81 ALA H C 1
ATOM 5863 O O . ALA H 1 83 ? -16.894 48.591 1.594 1.00 38.41 81 ALA H O 1
ATOM 5865 N N . THR H 1 84 ? -16.014 49.042 -0.444 1.00 42.37 82 THR H N 1
ATOM 5866 C CA . THR H 1 84 ? -15.759 50.457 -0.185 1.00 45.44 82 THR H CA 1
ATOM 5867 C C . THR H 1 84 ? -17.071 51.191 0.095 1.00 43.77 82 THR H C 1
ATOM 5868 O O . THR H 1 84 ? -17.139 52.014 1.013 1.00 44.58 82 THR H O 1
ATOM 5872 N N . ILE H 1 85 ? -18.100 50.883 -0.691 1.00 41.51 83 ILE H N 1
ATOM 5873 C CA . ILE H 1 85 ? -19.433 51.435 -0.473 1.00 42.87 83 ILE H CA 1
ATOM 5874 C C . ILE H 1 85 ? -19.946 51.049 0.917 1.00 46.35 83 ILE H C 1
ATOM 5875 O O . ILE H 1 85 ? -20.410 51.915 1.661 1.00 41.18 83 ILE H O 1
ATOM 5880 N N . LEU H 1 86 ? -19.850 49.758 1.261 1.00 43.32 84 LEU H N 1
ATOM 5881 C CA . LEU H 1 86 ? -20.277 49.272 2.572 1.00 45.06 84 LEU H CA 1
ATOM 5882 C C . LEU H 1 86 ? -19.510 49.923 3.722 1.00 44.56 84 LEU H C 1
ATOM 5883 O O . LEU H 1 86 ? -20.108 50.281 4.743 1.00 42.25 84 LEU H O 1
ATOM 5888 N N . GLU H 1 87 ? -18.201 50.101 3.551 1.00 44.69 85 GLU H N 1
ATOM 5889 C CA . GLU H 1 87 ? -17.394 50.756 4.562 1.00 46.20 85 GLU H CA 1
ATOM 5890 C C . GLU H 1 87 ? -17.746 52.238 4.714 1.00 49.65 85 GLU H C 1
ATOM 5891 O O . GLU H 1 87 ? -17.971 52.709 5.832 1.00 48.53 85 GLU H O 1
ATOM 5897 N N . ASP H 1 88 ? -17.790 52.962 3.593 1.00 47.84 86 ASP H N 1
ATOM 5898 C CA . ASP H 1 88 ? -18.155 54.386 3.591 1.00 45.56 86 ASP H CA 1
ATOM 5899 C C . ASP H 1 88 ? -19.547 54.598 4.164 1.00 46.38 86 ASP H C 1
ATOM 5900 O O . ASP H 1 88 ? -19.730 55.413 5.073 1.00 45.60 86 ASP H O 1
ATOM 5905 N N . THR H 1 89 ? -20.518 53.862 3.631 1.00 44.67 87 THR H N 1
ATOM 5906 C CA . THR H 1 89 ? -21.906 53.964 4.062 1.00 48.04 87 THR H CA 1
ATOM 5907 C C . THR H 1 89 ? -22.053 53.701 5.550 1.00 50.21 87 THR H C 1
ATOM 5908 O O . THR H 1 89 ? -22.899 54.311 6.206 1.00 45.35 87 THR H O 1
ATOM 5912 N N . ASP H 1 90 ? -21.223 52.806 6.082 1.00 49.98 88 ASP H N 1
ATOM 5913 C CA . ASP H 1 90 ? -21.209 52.588 7.521 1.00 52.33 88 ASP H CA 1
ATOM 5914 C C . ASP H 1 90 ? -20.753 53.858 8.241 1.00 49.81 88 ASP H C 1
ATOM 5915 O O . ASP H 1 90 ? -21.445 54.345 9.140 1.00 46.81 88 ASP H O 1
ATOM 5920 N N . GLN H 1 91 ? -19.610 54.397 7.822 1.00 45.19 89 GLN H N 1
ATOM 5921 C CA . GLN H 1 91 ? -19.051 55.617 8.415 1.00 49.45 89 GLN H CA 1
ATOM 5922 C C . GLN H 1 91 ? -19.976 56.830 8.250 1.00 47.82 89 GLN H C 1
ATOM 5923 O O . GLN H 1 91 ? -19.953 57.745 9.072 1.00 44.93 89 GLN H O 1
ATOM 5929 N N . GLN H 1 92 ? -20.787 56.824 7.193 1.00 43.79 90 GLN H N 1
ATOM 5930 C CA . GLN H 1 92 ? -21.735 57.915 6.924 1.00 44.79 90 GLN H CA 1
ATOM 5931 C C . GLN H 1 92 ? -22.976 57.827 7.809 1.00 42.98 90 GLN H C 1
ATOM 5932 O O . GLN H 1 92 ? -23.422 58.835 8.382 1.00 43.15 90 GLN H O 1
ATOM 5938 N N . ILE H 1 93 ? -23.539 56.629 7.933 1.00 38.31 91 ILE H N 1
ATOM 5939 C CA . ILE H 1 93 ? -24.665 56.432 8.826 1.00 38.30 91 ILE H CA 1
ATOM 5940 C C . ILE H 1 93 ? -24.284 56.766 10.268 1.00 38.78 91 ILE H C 1
ATOM 5941 O O . ILE H 1 93 ? -25.049 57.439 10.962 1.00 36.51 91 ILE H O 1
ATOM 5946 N N . ALA H 1 94 ? -23.099 56.310 10.697 1.00 36.08 92 ALA H N 1
ATOM 5947 C CA . ALA H 1 94 ? -22.606 56.524 12.053 1.00 38.33 92 ALA H CA 1
ATOM 5948 C C . ALA H 1 94 ? -22.508 58.022 12.351 1.00 38.46 92 ALA H C 1
ATOM 5949 O O . ALA H 1 94 ? -23.017 58.499 13.370 1.00 37.82 92 ALA H O 1
ATOM 5951 N N . SER H 1 95 ? -21.861 58.743 11.437 1.00 38.43 93 SER H N 1
ATOM 5952 C CA . SER H 1 95 ? -21.661 60.182 11.526 1.00 41.35 93 SER H CA 1
ATOM 5953 C C . SER H 1 95 ? -22.967 60.964 11.579 1.00 41.02 93 SER H C 1
ATOM 5954 O O . SER H 1 95 ? -23.117 61.841 12.432 1.00 43.66 93 SER H O 1
ATOM 5957 N N . GLN H 1 96 ? -23.898 60.647 10.674 1.00 40.80 94 GLN H N 1
ATOM 5958 C CA . GLN H 1 96 ? -25.188 61.327 10.614 1.00 41.96 94 GLN H CA 1
ATOM 5959 C C . GLN H 1 96 ? -26.007 61.134 11.894 1.00 44.56 94 GLN H C 1
ATOM 5960 O O . GLN H 1 96 ? -26.595 62.093 12.401 1.00 41.83 94 GLN H O 1
ATOM 5966 N N . ILE H 1 97 ? -26.069 59.890 12.388 1.00 41.76 95 ILE H N 1
ATOM 5967 C CA . ILE H 1 97 ? -26.848 59.568 13.588 1.00 41.66 95 ILE H CA 1
ATOM 5968 C C . ILE H 1 97 ? -26.319 60.312 14.807 1.00 44.89 95 ILE H C 1
ATOM 5969 O O . ILE H 1 97 ? -27.093 60.926 15.554 1.00 41.79 95 ILE H O 1
ATOM 5974 N N . ARG H 1 98 ? -25.003 60.259 14.993 1.00 45.35 96 ARG H N 1
ATOM 5975 C CA . ARG H 1 98 ? -24.347 60.906 16.132 1.00 51.14 96 ARG H CA 1
ATOM 5976 C C . ARG H 1 98 ? -24.619 62.408 16.180 1.00 56.27 96 ARG H C 1
ATOM 5977 O O . ARG H 1 98 ? -24.946 62.947 17.242 1.00 57.29 96 ARG H O 1
ATOM 5985 N N . GLY H 1 99 ? -24.497 63.071 15.028 1.00 60.10 97 GLY H N 1
ATOM 5986 C CA . GLY H 1 99 ? -24.869 64.479 14.900 1.00 65.32 97 GLY H CA 1
ATOM 5987 C C . GLY H 1 99 ? -23.693 65.409 14.690 1.00 72.08 97 GLY H C 1
ATOM 5988 O O . GLY H 1 99 ? -22.646 65.256 15.324 1.00 73.64 97 GLY H O 1
#

B-factor: mean 38.82, std 15.02, range [16.32, 104.88]

Secondary structure (DSSP, 8-state):
--HHHHHHHHHHHHHHHHHHHHHHHHHHHHHHHHHHH--SHHHHHHHHHHHHHHHHHHHHHHHHHHHHHHHHHHHHHHHHHHHHHHHHH-/-----HHHHHHHHHHHHHHHHHHHHHHHHHHHHHHHHHHHS-HHHHHHHHHHHHHHHHHHHHHHHHHHHHHHHHHHHHHHHHHHHHHHHH--/-HHHHHHHHHHHHHHHHHHHHHHHHHHHHHHHHHHH--SHHHHHHHHHHHHHHHHHHHHHHHHHHHHHHHHHHHHHHHHHHHHHHHHHH-/-PPP-HHHHHHHHHHHHHHHHHHHHHHHHHHHHHHHHHHH--HHHHHHHHHHHHHHHHHHHHHHHHHHHHHHHHHHHHHHHHHHHHHHHHHH-/--HHHHHHHHHHHHHHHHHHHHHHHHHHHHHHHHHHHS-SHHHHHHHHHHHHHHHHHHHHHHHHHHHHHHHHHHHHHHHHHHHHHHHHHH-/--------HHHHHHHHHHHHHHHHHHHHHHHHHHHHHHHHHTTS-TTHHHHHHHHHHHHHHHHHHHHHHHHHHHHHHHHHHHHHHHHHHHHH-/--------HHHHHHHHHHHHHHHHHHHHHHHHHHHHHHHHHHHH-SHHHHHHHHHHHHHHHHHHHHHHHHHHHHHHHHHHHHHHHHHHHHTT-/---HHHHHHHHHHHHHHHHHHHHHHHHHHHHHHHHHHHS-SHHHHHHHHHHHHHHHHHHHHHHHHHHHHHHHHHHHHHHHHHHHHHHHHHH-

InterPro domains:
  IPR010310 Type VII secretion system ESAT-6-like [PF06013] (5-89)
  IPR010310 Type VII secretion system ESAT-6-like [TIGR03930] (5-93)
  IPR036689 ESAT-6-like superfamily [SSF140453] (4-96)

Solvent-accessible surface area: 42360 Å² total; per-residue (Å²): 141,59,27,111,93,6,44,25,12,0,127,78,0,45,82,11,10,53,49,0,76,95,4,7,60,100,3,56,111,7,14,121,49,5,101,60,22,48,166,34,84,76,5,115,51,22,25,101,70,18,111,119,17,76,67,16,0,72,110,0,8,90,10,0,76,91,9,0,94,85,0,58,61,32,0,63,116,60,73,79,60,85,131,118,90,40,62,139,149,211,178,89,82,50,10,19,84,38,6,53,23,14,0,124,79,10,48,83,11,4,45,50,0,2,62,4,0,0,82,0,21,38,10,11,99,44,1,96,69,32,44,148,57,84,58,4,99,56,6,40,113,84,1,96,114,6,52,68,20,0,26,123,1,0,15,5,2,43,25,3,0,97,74,0,59,63,28,0,67,117,39,61,60,55,49,103,123,130,83,80,153,210,108,33,98,127,14,27,33,16,0,120,81,0,37,87,13,10,55,50,0,77,101,5,7,48,94,4,45,117,12,12,134,61,5,103,61,25,49,170,48,78,83,9,91,38,29,36,100,89,12,99,124,19,70,72,20,1,66,113,0,9,73,16,0,70,106,17,0,104,82,4,68,61,28,0,43,48,100,54,78,63,85,97,115,78,26,60,124,144,173,110,203,157,132,67,47,19,108,88,6,43,24,19,0,125,86,10,46,86,12,4,50,50,0,61,97,4,3,62,98,2,32,133,8,9,122,62,4,76,73,62,72,130,53,90,64,12,64,58,12,8,26,69,5,34,37,4,77,64,19,0,55,126,1,6,89,8,5,69,81,2,0,100,73,0,59,56,26,0,66,114,42,54,67,57,42,113,124,99,51,68,158,144,210,137,70,21,97,120,10,33,30,16,0,121,86,1,59,86,11,7,56,48,0,77,93,5,7,53,94,0,26,112,5,14,139,68,0,84,25,34,18,142,53,89,36,3,93,46,0,16,82,60,2,116,108,10,79,72,24,0,64,128,0,9,89,11,0,77,90,7,1,76,90,0,73,67,36,0,50,106,61,71,46,54,87,133,63,105,33,64,114,142,185,114,248,103,59,65,114,232,21,71,22,90,88,11,56,28,23,1,132,83,3,66,87,12,11,58,56,0,67,93,5,5,47,93,2,33,128,8,9,130,58,0,109,61,45,47,153,57,84,56,6,117,45,10,27,110,89,7,113,120,16,68,78,17,0,74,108,0,8,88,20,0,68,72,4,0,99,63,0,88,82,29,0,62,108,45,79,86,51,67,135,122,130,94,127,249,104,59,66,112,228,35,62,11,110,86,12,66,24,19,1,149,84,3,62,77,10,12,49,51,0,33,90,5,5,61,95,0,30,117,8,15,158,65,3,66,66,56,80,100,44,89,44,2,88,66,1,39,117,71,12,132,109,6,79,74,22,0,32,136,0,4,22,8,0,19,25,3,0,10,35,0,83,6,30,0,47,36,55,70,67,63,65,131,149,158,78,131,264,110,70,33,110,80,4,43,42,28,1,132,81,2,58,77,10,3,52,49,0,74,100,5,13,53,98,0,26,116,5,7,133,71,0,80,26,36,19,133,54,92,32,6,64,41,0,17,104,87,3,107,151,25,67,57,18,0,80,106,0,10,87,17,0,80,103,6,1,99,52,1,70,66,12,0,57,108,73,60,58,54,97,102,112,91,50,77,148,138,208,115

Foldseek 3Di:
DALVVLLVVLVVLLVVLVVLVVVLVVVVVVLVVLVVVDDDDVNVVVSVVCVVCSVVSNVSSVVSNVSSVVSNVVSVVVVVVVVVVVVVVD/DDPDALVVLLVLLVVLLVVLVVLVVVLVVVVVVLVVVPVPDDDPVSVVVVVVSVVCSVVSVVSSVVSNVSSVVSNVVSVVRVVVVVCVVPPD/DLVVLLVVLVVLLVVLVVLVVVLVVVVVVLVVLVVVDDDDVNVVVSVVVVVCSVVSVVSSVVSNVSSVVSNVVSVVVVVVVVVVVVVVVD/DDDDALVVLLVQLVVLLVVLVVLVVVVVVVVVVLVVVPVPDDDPPNVVVVVVVVVCSVVSNVSSVVSNVSSVVSNVVSVVRVVVVVVVVVVVD/DALVVLLVVLVVLLVVLVVLVVVLVVLVVCLVCQPVPDDDDVNVVSNVVCVVCSVVSVVSSVVSNVSSVVSNVVSVVRVVVVVVVVVVVVD/DDDDDDDALVVLLVVLVVLLVVLVVLVVVLVVVVVVLVVVPVVDDCPVSVVVVVVCVVCSVVSVVSSVVSNVSSVVSNVVNVVNVVVVVVVVD/DDDDDDDALVVLLVVLVVLLVVLVVLVVVLVVVVVCLVCVCVVPNDDVSVVVVVVCVVCSVVSVVSSVVSNVSSVVSNVVSVVRVVVVVVVPD/DDALVVLLVVLVVLLVVLVVLVVVLVVVVVCLVPQPVPDDDPVNVVSNVVCVVCSVVSVVSSVVSNVVSVVSNVVSVCVVVVVVVVVVVVVD

Sequence (734 aa):
LTPEELRGVARQYNVESSNVTELIARLDQMSHTLQGIWEGASSEEAFIQQYQELRPSFEKMAVLLNEVGQQLHNSATILEDTDQQIASQIRVIRLTPEEELRGVARQYNVESSNVTELIARLDQMSHTLQGIWEGASSEAFIQQYQELRPSFEKMAVLLNEVGQQLHNSATILEDTDQQIIASQITPEELRGVARQYNVESSNVTELIARLDQMSHHTLQGIWEGASSSEAFIQQYQELRPSFEKMAVLLNEVGQQLHNSATILEDTDQQIASQIRRGVIRLTPEELRGVARQYNVESSSNVTELIARLDQMSHTLQGIWWEGASSSEAFIQQYQELRPSFEKMAVLLNEVGQQLHNSATILEDTDQQQIASQIRLTPEELRGVARQYNVESSNVTELIARLDQMSHTLQGIWEGASSEAFIQQYQELRPSFEKMAVLLNEVGQQLHNSATILEDTDQQIASQIRGGMAGVIRLTPEELRGVARQYNNVESSNVTELIARLDQMSHTLQGIWEGASSEAFIQQQYQQELRPSFEKMAVLLLNEVGQQLHNSATILEDTDQQIASMAGVIRLTPEELRGVARQYNVESSSNVTELIIARLDQMSHTLQGIWEGASSEAFIQQYQELRPSFEKMAVLLNEVGQQLHNSATILEDTDQQIASRLTPEELRGVARQYNVESSNVTELIARLDQMSSHHTLQGIWEGASSSEAFIQQYQELRPSFEEKMAVLLNEVGQQLHNSATILEDTDQQIASQIRG

Organism: Geobacillus thermodenitrificans (strain NG80-2) (NCBI:txid420246)